Protein AF-0000000075245720 (afdb_homodimer)

Organism: NCBI:txid1955775

Foldseek 3Di:
DVVLVVQPPPPPPDPVLLVVLVVLQVQQCFDLLGGDPVCNSRSSSQEEEDELLDAPSNNVSNQVCQQVVSHQYYHYDLVCLPDDLRAHQEQEAEEQDDPPHGPALVSVCSRQVSHDDVPPGPHGYYHYDYDPVCVVVVVCSPVDDDDDDDFCCDVVNVNVLQVLLLCQLVPVFWAPVSVLVVQCPGVNVVVDDPVVSSVVVVVSVVVCVVLQQWDQDPVRTIHGDLLSNLCVQLVHRPVVSSLLVVQVVLCLVPPQDVDCLLLLLNLQDQDDPPQDDAQLVLVLVLQVPDDPSNVVSLVSSPDDSVVSVVCNVPVDDDPDSSVNSSVSSSSVSSLLVCLLALNGLNRSCVSRVHRSSSSNVRLVSSLSNLVSSLSSCVSSVVPVVSVVSVLCSLSSNQSADPQQSQLSQFPPCGHVLSVLCCVVPCRHLVSLLPDDLLVSLVSVVVSGDPDDDPVCVVVSSVVSSVVSVSRNVRSNVSVVVVVVVVVD/DVVLVPQPPPPPPDPVLLVVLVVLQVQQQFDLLGGDPVCNSRSSSQEDEDELLDAPSNNVSNQVCQQVVSHQYYHYDLVCLPDDLRAHQEQEAEEQDDPPHGPALVSVCSRQVSHDDVPPGPHGYYHYDYDPVCVVVVVCSPVDDDDDDDFCCDVVNVNVLQVVLLCQLVPVFWAPVSVLVVQCPGVNVVVDDPVVSSVVVVVSVVVCVVLQQWDQDPVRTIHGDLLSNLCVQLVHRPVVSSLLVVQVVLCLVPPQDVDCLLLLLNLQDQDDPPQDDAQLVLVLVLQVPDDPSNVVSLVSSPDDSVVSVVCNVPVDDDPDSSVNSSVSSSSVSSLLVCLLALNRLNRSCVSRVHRSSSSNVRLVSSLSNLVSSLSSCVSSVVPVVSVVSVLCSLSSNQSADPQQSQLSQFPPCGHVLSVLCCVVPCRHLVSLLPDDLLVSLVSVVVSGDPDDDPVCVVVSSVVSSVVSVSRNVRSNVSVVVVVVVVVD

Radius of gyration: 37.51 Å; Cα contacts (8 Å, |Δi|>4): 1246; chains: 2; bounding box: 79×122×83 Å

Nearest PDB structures (foldseek):
  5aga-assembly1_A  TM=9.067E-01  e=1.200E-27  Homo sapiens
  5a9f-assembly1_A  TM=8.921E-01  e=1.367E-27  Homo sapiens
  5a9j-assembly3_C  TM=8.849E-01  e=1.253E-27  Homo sapiens
  9bh6-assembly1_A  TM=8.838E-01  e=4.401E-27  Homo sapiens
  9c5q-assembly1_A  TM=7.421E-01  e=3.067E-25  Homo sapiens

Sequence (976 aa):
MLISDAIPDEAMLDKDILERRMDLIAGLQSLPCGLDPVLQKTVITGVAFHHAGLTTEERDLIAEAYDKGILRVLVATCSLAAGINLPARRVILCGARMGRDLVGPAMLRQMRGRAGRKGKDEIGETYLCCQKDDLEAVAELLEAEMPAIASGLSPEKRGIKRALLEAIATRLVSSRETINEYVTCTLLYQNIETGILFSMVDSTLKELVDNGLVDFKQDESYEPTQLGQAVVYSSQSPEDGIFIHDELKRALKSFVMDGEMHIFYMFSPLQNSSPTDIDWSIFRDQMNNLDESGIRALQLVGVRPAFVNSMAQSGYRIRDETLARIYQRAYTAFQLRDLSNEVPISTVARKYNILRGNVQNLTQICHGFAASIVKFCQRMGWDMLAVVLDHMRDRLQAGARADLLEMAQVAFVKSRTARLLWENGFKTLRALAEADPTDLVPVLMMAQPRTTNLRESQRVYTKLLAKAEIIVGSANKIWGKFVQAFLLMLISDAIPDEAMLDKDILERRMDLIAGLQSLPCGLDPVLQKTVITGVAFHHAGLTTEERDLIAEAYDKGILRVLVATCSLAAGINLPARRVILCGARMGRDLVGPAMLRQMRGRAGRKGKDEIGETYLCCQKDDLEAVAELLEAEMPAIASGLSPEKRGIKRALLEAIATRLVSSRETINEYVTCTLLYQNIETGILFSMVDSTLKELVDNGLVDFKQDESYEPTQLGQAVVYSSQSPEDGIFIHDELKRALKSFVMDGEMHIFYMFSPLQNSSPTDIDWSIFRDQMNNLDESGIRALQLVGVRPAFVNSMAQSGYRIRDETLARIYQRAYTAFQLRDLSNEVPISTVARKYNILRGNVQNLTQICHGFAASIVKFCQRMGWDMLAVVLDHMRDRLQAGARADLLEMAQVAFVKSRTARLLWENGFKTLRALAEADPTDLVPVLMMAQPRTTNLRESQRVYTKLLAKAEIIVGSANKIWGKFVQAFLL

pLDDT: mean 85.57, std 11.36, range [37.16, 98.12]

Secondary structure (DSSP, 8-state):
-HHHHHS---TTS-HHHHHHHHHHHHHHHHSTT---HHHHHHGGGTEEEE-TTS-HHHHHHHHHHHHTTS--EEEE-THHHHH----BSEEEEE-SEETTEEPPHHHHHHHHTTBS-TTT-S--EEEEE--GGGHHHHHHHHHPPPPPP--TT-GGGTHHHHHHHHHHHTTS--BHHHHHHHHHTSHHHHHS-HHHHHHHHHHHHHHHHHTTSEEE-TTSBEEE-HHHHHHHHTT--HHHHHHHHHHHHHHHHSB--SSSHHHHHHHS-S--SS-----HHHHHHHHHT--HHHHHHHHHTT--HHHHHHHHHH-PPP--HHHHHHHHHHHHHHHHHHHHTT--HHHHHHHTT--HHHHHHHHHHHHHHHHHHHHHHHHHT-HHHHHHHHHHHHHHHHTS-GGGHHHHTSTT--HHHHHHHHHTT--SHHHHHTS-HHHHHHHHHHTS-S---GGGHHHHHHHHHHHHHHHHHHHHHHHHHHHHHHH-/-HHHHHS---TTS-HHHHHHHHHHHHHHHHSTT---HHHHHHGGGTEEEE-TTS-HHHHHHHHHHHHTTS--EEEE-THHHHH----BSEEEEE-SEETTEEPPHHHHHHHHTTBS-TTT-S--EEEEE--GGGHHHHHHHHHPPPPPP--TT-GGGTHHHHHHHHHHHTTS--BHHHHHHHHHTSHHHHHS-HHHHHHHHHHHHHHHHHTTSEEE-TTSBEEE-HHHHHHHHTT--HHHHHHHHHHHHHHHHSB--SSSHHHHHHHS-S--SS-----HHHHHHHHHT--HHHHHHHHHTT--HHHHHHHHHH-PPP--HHHHHHHHHHHHHHHHHHHHTT--HHHHHHHTT--HHHHHHHHHHHHHHHHHHHHHHHHHT-HHHHHHHHHHHHHHHHTS-GGGHHHHTSTT--HHHHHHHHHTT--SHHHHHTS-HHHHHHHHHHTS-S---GGGHHHHHHHHHHHHHHHHHHHHHHHHHHHHHHH-

Structure (mmCIF, N/CA/C/O backbone):
data_AF-0000000075245720-model_v1
#
loop_
_entity.id
_entity.type
_entity.pdbx_description
1 polymer 'DNA 3-5 helicase'
#
loop_
_atom_site.group_PDB
_atom_site.id
_atom_site.type_symbol
_atom_site.label_atom_id
_atom_site.label_alt_id
_atom_site.label_comp_id
_atom_site.label_asym_id
_atom_site.label_entity_id
_atom_site.label_seq_id
_atom_site.pdbx_PDB_ins_code
_atom_site.Cartn_x
_atom_site.Cartn_y
_atom_site.Cartn_z
_atom_site.occupancy
_atom_site.B_iso_or_equiv
_atom_site.auth_seq_id
_atom_site.auth_comp_id
_atom_site.auth_asym_id
_atom_site.auth_atom_id
_atom_site.pdbx_PDB_model_num
ATOM 1 N N . MET A 1 1 ? -15.031 42.656 22.656 1 85.38 1 MET A N 1
ATOM 2 C CA . MET A 1 1 ? -16.359 43.094 23.094 1 85.38 1 MET A CA 1
ATOM 3 C C . MET A 1 1 ? -16.312 44.5 23.703 1 85.38 1 MET A C 1
ATOM 5 O O . MET A 1 1 ? -17.094 45.344 23.344 1 85.38 1 MET A O 1
ATOM 9 N N . LEU A 1 2 ? -15.375 44.688 24.641 1 85.94 2 LEU A N 1
ATOM 10 C CA . LEU A 1 2 ? -15.25 45.969 25.312 1 85.94 2 LEU A CA 1
ATOM 11 C C . LEU A 1 2 ? -15.023 47.094 24.312 1 85.94 2 LEU A C 1
ATOM 13 O O . LEU A 1 2 ? -15.609 48.188 24.438 1 85.94 2 LEU A O 1
ATOM 17 N N . ILE A 1 3 ? -14.195 46.812 23.359 1 88.75 3 ILE A N 1
ATOM 18 C CA . ILE A 1 3 ? -13.891 47.812 22.344 1 88.75 3 ILE A CA 1
ATOM 19 C C . ILE A 1 3 ? -15.141 48.094 21.516 1 88.75 3 ILE A C 1
ATOM 21 O O . ILE A 1 3 ? -15.438 49.25 21.188 1 88.75 3 ILE A O 1
ATOM 25 N N . SER A 1 4 ? -15.781 47.094 21.172 1 88.62 4 SER A N 1
ATOM 26 C CA . SER A 1 4 ? -17 47.219 20.391 1 88.62 4 SER A CA 1
ATOM 27 C C . SER A 1 4 ? -18.031 48.062 21.125 1 88.62 4 SER A C 1
ATOM 29 O O . SER A 1 4 ? -18.734 48.875 20.5 1 88.62 4 SER A O 1
ATOM 31 N N . ASP A 1 5 ? -18.125 47.906 22.453 1 87.25 5 ASP A N 1
ATOM 32 C CA . ASP A 1 5 ? -19.078 48.656 23.281 1 87.25 5 ASP A CA 1
ATOM 33 C C . ASP A 1 5 ? -18.719 50.125 23.344 1 87.25 5 ASP A C 1
ATOM 35 O O . ASP A 1 5 ? -19.594 50.969 23.594 1 87.25 5 ASP A O 1
ATOM 39 N N . ALA A 1 6 ? -17.438 50.375 23.172 1 85.62 6 ALA A N 1
ATOM 40 C CA . ALA A 1 6 ? -16.938 51.75 23.297 1 85.62 6 ALA A CA 1
ATOM 41 C C . ALA A 1 6 ? -17.078 52.5 21.984 1 85.62 6 ALA A C 1
ATOM 43 O O . ALA A 1 6 ? -16.938 53.719 21.953 1 85.62 6 ALA A O 1
ATOM 44 N N . ILE A 1 7 ? -17.344 51.781 20.938 1 84.25 7 ILE A N 1
ATOM 45 C CA . ILE A 1 7 ? -17.484 52.406 19.641 1 84.25 7 ILE A CA 1
ATOM 46 C C . ILE A 1 7 ? -18.797 53.188 19.578 1 84.25 7 ILE A C 1
ATOM 48 O O . ILE A 1 7 ? -19.844 52.688 19.984 1 84.25 7 ILE A O 1
ATOM 52 N N . PRO A 1 8 ? -18.656 54.531 19.438 1 72.25 8 PRO A N 1
ATOM 53 C CA . PRO A 1 8 ? -19.875 55.312 19.422 1 72.25 8 PRO A CA 1
ATOM 54 C C . PRO A 1 8 ? -20.906 54.812 18.406 1 72.25 8 PRO A C 1
ATOM 56 O O . PRO A 1 8 ? -20.531 54.281 17.375 1 72.25 8 PRO A O 1
ATOM 59 N N . ASP A 1 9 ? -22.125 54.5 18.844 1 62 9 ASP A N 1
ATOM 60 C CA . ASP A 1 9 ? -23.281 54.094 18.062 1 62 9 ASP A CA 1
ATOM 61 C C . ASP A 1 9 ? -23.438 54.969 16.828 1 62 9 ASP A C 1
ATOM 63 O O . ASP A 1 9 ? -23.609 56.188 16.922 1 62 9 ASP A O 1
ATOM 67 N N . GLU A 1 10 ? -22.625 55.031 15.977 1 53.91 10 GLU A N 1
ATOM 68 C CA . GLU A 1 10 ? -22.641 56.062 14.953 1 53.91 10 GLU A CA 1
ATOM 69 C C . GLU A 1 10 ? -23.969 56.094 14.195 1 53.91 10 GLU A C 1
ATOM 71 O O . GLU A 1 10 ? -24.297 55.125 13.5 1 53.91 10 GLU A O 1
ATOM 76 N N . ALA A 1 11 ? -25.078 56.469 14.703 1 52.69 11 ALA A N 1
ATOM 77 C CA . ALA A 1 11 ? -26.078 57.094 13.836 1 52.69 11 ALA A CA 1
ATOM 78 C C . ALA A 1 11 ? -25.469 57.5 12.5 1 52.69 11 ALA A C 1
ATOM 80 O O . ALA A 1 11 ? -26.188 57.688 11.508 1 52.69 11 ALA A O 1
ATOM 81 N N . MET A 1 12 ? -24.25 57.844 12.453 1 52.94 12 MET A N 1
ATOM 82 C CA . MET A 1 12 ? -23.578 58.406 11.289 1 52.94 12 MET A CA 1
ATOM 83 C C . MET A 1 12 ? -23.094 57.312 10.352 1 52.94 12 MET A C 1
ATOM 85 O O . MET A 1 12 ? -22.359 57.594 9.398 1 52.94 12 MET A O 1
ATOM 89 N N . LEU A 1 13 ? -23.344 56.125 10.766 1 65.56 13 LEU A N 1
ATOM 90 C CA . LEU A 1 13 ? -22.828 55.125 9.836 1 65.56 13 LEU A CA 1
ATOM 91 C C . LEU A 1 13 ? -23.641 55.125 8.539 1 65.56 13 LEU A C 1
ATOM 93 O O . LEU A 1 13 ? -24.875 55.188 8.57 1 65.56 13 LEU A O 1
ATOM 97 N N . ASP A 1 14 ? -22.984 55.438 7.59 1 74.25 14 ASP A N 1
ATOM 98 C CA . ASP A 1 14 ? -23.547 55.375 6.242 1 74.25 14 ASP A CA 1
ATOM 99 C C . ASP A 1 14 ? -24.25 54.031 6.012 1 74.25 14 ASP A C 1
ATOM 101 O O . ASP A 1 14 ? -23.75 53 6.438 1 74.25 14 ASP A O 1
ATOM 105 N N . LYS A 1 15 ? -25.516 54.125 5.754 1 79.38 15 LYS A N 1
ATOM 106 C CA . LYS A 1 15 ? -26.328 52.969 5.434 1 79.38 15 LYS A CA 1
ATOM 107 C C . LYS A 1 15 ? -25.547 51.969 4.594 1 79.38 15 LYS A C 1
ATOM 109 O O . LYS A 1 15 ? -25.688 50.75 4.781 1 79.38 15 LYS A O 1
ATOM 114 N N . ASP A 1 16 ? -24.703 52.469 3.918 1 86 16 ASP A N 1
ATOM 115 C CA . ASP A 1 16 ? -23.922 51.625 3.025 1 86 16 ASP A CA 1
ATOM 116 C C . ASP A 1 16 ? -22.922 50.781 3.811 1 86 16 ASP A C 1
ATOM 118 O O . ASP A 1 16 ? -22.75 49.594 3.521 1 86 16 ASP A O 1
ATOM 122 N N . ILE A 1 17 ? -22.406 51.281 4.816 1 88.62 17 ILE A N 1
ATOM 123 C CA . ILE A 1 17 ? -21.391 50.594 5.602 1 88.62 17 ILE A CA 1
ATOM 124 C C . ILE A 1 17 ? -22.062 49.469 6.43 1 88.62 17 ILE A C 1
ATOM 126 O O . ILE A 1 17 ? -21.5 48.406 6.586 1 88.62 17 ILE A O 1
ATOM 130 N N . LEU A 1 18 ? -23.172 49.75 6.949 1 87 18 LEU A N 1
ATOM 131 C CA . LEU A 1 18 ? -23.922 48.75 7.73 1 87 18 LEU A CA 1
ATOM 132 C C . LEU A 1 18 ? -24.281 47.562 6.871 1 87 18 LEU A C 1
ATOM 134 O O . LEU A 1 18 ? -24.219 46.406 7.336 1 87 18 LEU A O 1
ATOM 138 N N . GLU A 1 19 ? -24.656 47.906 5.727 1 84.81 19 GLU A N 1
ATOM 139 C CA . GLU A 1 19 ? -24.984 46.812 4.801 1 84.81 19 GLU A CA 1
ATOM 140 C C . GLU A 1 19 ? -23.766 45.938 4.5 1 84.81 19 GLU A C 1
ATOM 142 O O . GLU A 1 19 ? -23.875 44.719 4.43 1 84.81 19 GLU A O 1
ATOM 147 N N . ARG A 1 20 ? -22.719 46.562 4.312 1 90 20 ARG A N 1
ATOM 148 C CA . ARG A 1 20 ? -21.5 45.812 4.023 1 90 20 ARG A CA 1
ATOM 149 C C . ARG A 1 20 ? -21.062 44.969 5.219 1 90 20 ARG A C 1
ATOM 151 O O . ARG A 1 20 ? -20.516 43.875 5.055 1 90 20 ARG A O 1
ATOM 158 N N . ARG A 1 21 ? -21.25 45.5 6.387 1 91.25 21 ARG A N 1
ATOM 159 C CA . ARG A 1 21 ? -20.922 44.75 7.598 1 91.25 21 ARG A CA 1
ATOM 160 C C . ARG A 1 21 ? -21.859 43.562 7.762 1 91.25 21 ARG A C 1
ATOM 162 O O . ARG A 1 21 ? -21.438 42.469 8.203 1 91.25 21 ARG A O 1
ATOM 169 N N . MET A 1 22 ? -23.031 43.75 7.398 1 86.44 22 MET A N 1
ATOM 170 C CA . MET A 1 22 ? -23.984 42.625 7.426 1 86.44 22 MET A CA 1
ATOM 171 C C . MET A 1 22 ? -23.594 41.562 6.402 1 86.44 22 MET A C 1
ATOM 173 O O . MET A 1 22 ? -23.719 40.375 6.672 1 86.44 22 MET A O 1
ATOM 177 N N . ASP A 1 23 ? -23.109 42.062 5.344 1 84.56 23 ASP A N 1
ATOM 178 C CA . ASP A 1 23 ? -22.609 41.125 4.332 1 84.56 23 ASP A CA 1
ATOM 179 C C . ASP A 1 23 ? -21.422 40.344 4.852 1 84.56 23 ASP A C 1
ATOM 181 O O . ASP A 1 23 ? -21.281 39.156 4.547 1 84.56 23 ASP A O 1
ATOM 185 N N . LEU A 1 24 ? -20.562 40.969 5.496 1 89.75 24 LEU A N 1
ATOM 186 C CA . LEU A 1 24 ? -19.422 40.312 6.086 1 89.75 24 LEU A CA 1
ATOM 187 C C . LEU A 1 24 ? -19.859 39.25 7.078 1 89.75 24 LEU A C 1
ATOM 189 O O . LEU A 1 24 ? -19.312 38.125 7.082 1 89.75 24 LEU A O 1
ATOM 193 N N . ILE A 1 25 ? -20.828 39.562 7.871 1 87.56 25 ILE A N 1
ATOM 194 C CA . ILE A 1 25 ? -21.375 38.625 8.836 1 87.56 25 ILE A CA 1
ATOM 195 C C . ILE A 1 25 ? -21.969 37.406 8.102 1 87.56 25 ILE A C 1
ATOM 197 O O . ILE A 1 25 ? -21.734 36.281 8.492 1 87.56 25 ILE A O 1
ATOM 201 N N . ALA A 1 26 ? -22.578 37.75 7.098 1 75.5 26 ALA A N 1
ATOM 202 C CA . ALA A 1 26 ? -23.156 36.656 6.281 1 75.5 26 ALA A CA 1
ATOM 203 C C . ALA A 1 26 ? -22.062 35.812 5.66 1 75.5 26 ALA A C 1
ATOM 205 O O . ALA A 1 26 ? -22.203 34.594 5.582 1 75.5 26 ALA A O 1
ATOM 206 N N . GLY A 1 27 ? -21.109 36.406 5.207 1 78.62 27 GLY A N 1
ATOM 207 C CA . GLY A 1 27 ? -19.984 35.688 4.648 1 78.62 27 GLY A CA 1
ATOM 208 C C . GLY A 1 27 ? -19.297 34.781 5.648 1 78.62 27 GLY A C 1
ATOM 209 O O . GLY A 1 27 ? -19 33.625 5.336 1 78.62 27 GLY A O 1
ATOM 210 N N . LEU A 1 28 ? -19.094 35.25 6.797 1 82.69 28 LEU A N 1
ATOM 211 C CA . LEU A 1 28 ? -18.469 34.469 7.863 1 82.69 28 LEU A CA 1
ATOM 212 C C . LEU A 1 28 ? -19.375 33.312 8.281 1 82.69 28 LEU A C 1
ATOM 214 O O . LEU A 1 28 ? -18.891 32.25 8.586 1 82.69 28 LEU A O 1
ATOM 218 N N . GLN A 1 29 ? -20.578 33.594 8.289 1 75 29 GLN A N 1
ATOM 219 C CA . GLN A 1 29 ? -21.562 32.562 8.656 1 75 29 GLN A CA 1
ATOM 220 C C . GLN A 1 29 ? -21.594 31.438 7.637 1 75 29 GLN A C 1
ATOM 222 O O . GLN A 1 29 ? -21.844 30.297 7.988 1 75 29 GLN A O 1
ATOM 227 N N . SER A 1 30 ? -21.297 31.781 6.48 1 66.44 30 SER A N 1
ATOM 228 C CA . SER A 1 30 ? -21.375 30.812 5.383 1 66.44 30 SER A CA 1
ATOM 229 C C . SER A 1 30 ? -20.172 29.891 5.363 1 66.44 30 SER A C 1
ATOM 231 O O . SER A 1 30 ? -20.172 28.859 4.676 1 66.44 30 SER A O 1
ATOM 233 N N . LEU A 1 31 ? -19.25 30.234 6.086 1 69.62 31 LEU A N 1
ATOM 234 C CA . LEU A 1 31 ? -18.062 29.391 6.133 1 69.62 31 LEU A CA 1
ATOM 235 C C . LEU A 1 31 ? -18.375 28.062 6.828 1 69.62 31 LEU A C 1
ATOM 237 O O . LEU A 1 31 ? -19.297 27.984 7.648 1 69.62 31 LEU A O 1
ATOM 241 N N . PRO A 1 32 ? -17.641 27.016 6.496 1 62.44 32 PRO A N 1
ATOM 242 C CA . PRO A 1 32 ? -17.891 25.703 7.094 1 62.44 32 PRO A CA 1
ATOM 243 C C . PRO A 1 32 ? -17.797 25.719 8.617 1 62.44 32 PRO A C 1
ATOM 245 O O . PRO A 1 32 ? -18.453 24.922 9.289 1 62.44 32 PRO A O 1
ATOM 248 N N . CYS A 1 33 ? -17.031 26.609 9.188 1 66.75 33 CYS A N 1
ATOM 249 C CA . CYS A 1 33 ? -16.812 26.656 10.625 1 66.75 33 CYS A CA 1
ATOM 250 C C . CYS A 1 33 ? -17.922 27.453 11.312 1 66.75 33 CYS A C 1
ATOM 252 O O . CYS A 1 33 ? -18.047 27.406 12.539 1 66.75 33 CYS A O 1
ATOM 254 N N . GLY A 1 34 ? -18.719 28.062 10.539 1 69.69 34 GLY A N 1
ATOM 255 C CA . GLY A 1 34 ? -19.781 28.875 11.109 1 69.69 34 GLY A CA 1
ATOM 256 C C . GLY A 1 34 ? -19.297 30.234 11.617 1 69.69 34 GLY A C 1
ATOM 257 O O . GLY A 1 34 ? -18.141 30.609 11.375 1 69.69 34 GLY A O 1
ATOM 258 N N . LEU A 1 35 ? -20.25 30.891 12.273 1 80.06 35 LEU A N 1
ATOM 259 C CA . LEU A 1 35 ? -19.969 32.25 12.719 1 80.06 35 LEU A CA 1
ATOM 260 C C . LEU A 1 35 ? -19.641 32.281 14.203 1 80.06 35 LEU A C 1
ATOM 262 O O . LEU A 1 35 ? -20.391 31.75 15.023 1 80.06 35 LEU A O 1
ATOM 266 N N . ASP A 1 36 ? -18.5 32.844 14.523 1 82.25 36 ASP A N 1
ATOM 267 C CA . ASP A 1 36 ? -18.109 33.062 15.914 1 82.25 36 ASP A CA 1
ATOM 268 C C . ASP A 1 36 ? -19.078 34 16.625 1 82.25 36 ASP A C 1
ATOM 270 O O . ASP A 1 36 ? -19.391 35.062 16.094 1 82.25 36 ASP A O 1
ATOM 274 N N . PRO A 1 37 ? -19.5 33.625 17.766 1 84.88 37 PRO A N 1
ATOM 275 C CA . PRO A 1 37 ? -20.484 34.438 18.469 1 84.88 37 PRO A CA 1
ATOM 276 C C . PRO A 1 37 ? -19.953 35.844 18.766 1 84.88 37 PRO A C 1
ATOM 278 O O . PRO A 1 37 ? -20.703 36.812 18.75 1 84.88 37 PRO A O 1
ATOM 281 N N . VAL A 1 38 ? -18.75 35.938 19.031 1 90.25 38 VAL A N 1
ATOM 282 C CA . VAL A 1 38 ? -18.156 37.25 19.359 1 90.25 38 VAL A CA 1
ATOM 283 C C . VAL A 1 38 ? -18.078 38.094 18.094 1 90.25 38 VAL A C 1
ATOM 285 O O . VAL A 1 38 ? -18.391 39.281 18.125 1 90.25 38 VAL A O 1
ATOM 288 N N . LEU A 1 39 ? -17.719 37.531 17.047 1 91.31 39 LEU A N 1
ATOM 289 C CA . LEU A 1 39 ? -17.656 38.25 15.781 1 91.31 39 LEU A CA 1
ATOM 290 C C . LEU A 1 39 ? -19.047 38.75 15.359 1 91.31 39 LEU A C 1
ATOM 292 O O . LEU A 1 39 ? -19.188 39.812 14.789 1 91.31 39 LEU A O 1
ATOM 296 N N . GLN A 1 40 ? -19.969 37.906 15.648 1 88.38 40 GLN A N 1
ATOM 297 C CA . GLN A 1 40 ? -21.344 38.281 15.32 1 88.38 40 GLN A CA 1
ATOM 298 C C . GLN A 1 40 ? -21.75 39.594 15.992 1 88.38 40 GLN A C 1
ATOM 300 O O . GLN A 1 40 ? -22.438 40.406 15.398 1 88.38 40 GLN A O 1
ATOM 305 N N . LYS A 1 41 ? -21.281 39.719 17.141 1 90.19 41 LYS A N 1
ATOM 306 C CA . LYS A 1 41 ? -21.656 40.875 17.938 1 90.19 41 LYS A CA 1
ATOM 307 C C . LYS A 1 41 ? -20.766 42.062 17.641 1 90.19 41 LYS A C 1
ATOM 309 O O . LYS A 1 41 ? -21.203 43.219 17.734 1 90.19 41 LYS A O 1
ATOM 314 N N . THR A 1 42 ? -19.609 41.812 17.25 1 93.69 42 THR A N 1
ATOM 315 C CA . THR A 1 42 ? -18.641 42.906 17.203 1 93.69 42 THR A CA 1
ATOM 316 C C . THR A 1 42 ? -18.516 43.438 15.781 1 93.69 42 THR A C 1
ATOM 318 O O . THR A 1 42 ? -18.219 44.625 15.586 1 93.69 42 THR A O 1
ATOM 321 N N . VAL A 1 43 ? -18.75 42.75 14.82 1 93.5 43 VAL A N 1
ATOM 322 C CA . VAL A 1 43 ? -18.562 43.156 13.43 1 93.5 43 VAL A CA 1
ATOM 323 C C . VAL A 1 43 ? -19.531 44.281 13.078 1 93.5 43 VAL A C 1
ATOM 325 O O . VAL A 1 43 ? -19.203 45.188 12.328 1 93.5 43 VAL A O 1
ATOM 328 N N . ILE A 1 44 ? -20.672 44.156 13.609 1 89.38 44 ILE A N 1
ATOM 329 C CA . ILE A 1 44 ? -21.703 45.125 13.297 1 89.38 44 ILE A CA 1
ATOM 330 C C . ILE A 1 44 ? -21.25 46.5 13.727 1 89.38 44 ILE A C 1
ATOM 332 O O . ILE A 1 44 ? -21.641 47.5 13.117 1 89.38 44 ILE A O 1
ATOM 336 N N . THR A 1 45 ? -20.438 46.594 14.688 1 91.44 45 THR A N 1
ATOM 337 C CA . THR A 1 45 ? -19.938 47.875 15.18 1 91.44 45 THR A CA 1
ATOM 338 C C . THR A 1 45 ? -18.609 48.25 14.516 1 91.44 45 THR A C 1
ATOM 340 O O . THR A 1 45 ? -18 49.25 14.844 1 91.44 45 THR A O 1
ATOM 343 N N . GLY A 1 46 ? -18.141 47.344 13.656 1 92.62 46 GLY A N 1
ATOM 344 C CA . GLY A 1 46 ? -16.922 47.594 12.906 1 92.62 46 GLY A CA 1
ATOM 345 C C . GLY A 1 46 ? -15.672 47.094 13.586 1 92.62 46 GLY A C 1
ATOM 346 O O . GLY A 1 46 ? -14.562 47.531 13.281 1 92.62 46 GLY A O 1
ATOM 347 N N . VAL A 1 47 ? -15.852 46.25 14.523 1 94.69 47 VAL A N 1
ATOM 348 C CA . VAL A 1 47 ? -14.727 45.688 15.273 1 94.69 47 VAL A CA 1
ATOM 349 C C . VAL A 1 47 ? -14.625 44.188 15.016 1 94.69 47 VAL A C 1
ATOM 351 O O . VAL A 1 47 ? -15.641 43.469 14.984 1 94.69 47 VAL A O 1
ATOM 354 N N . ALA A 1 48 ? -13.438 43.719 14.758 1 94.44 48 ALA A N 1
ATOM 355 C CA . ALA A 1 48 ? -13.188 42.281 14.594 1 94.44 48 ALA A CA 1
ATOM 356 C C . ALA A 1 48 ? -11.828 41.906 15.156 1 94.44 48 ALA A C 1
ATOM 358 O O . ALA A 1 48 ? -11.094 42.75 15.664 1 94.44 48 ALA A O 1
ATOM 359 N N . PHE A 1 49 ? -11.602 40.656 15.266 1 92.31 49 PHE A N 1
ATOM 360 C CA . PHE A 1 49 ? -10.297 40.188 15.727 1 92.31 49 PHE A CA 1
ATOM 361 C C . PHE A 1 49 ? -9.664 39.25 14.711 1 92.31 49 PHE A C 1
ATOM 363 O O . PHE A 1 49 ? -10.344 38.719 13.836 1 92.31 49 PHE A O 1
ATOM 370 N N . HIS A 1 50 ? -8.336 39.188 14.773 1 88.75 50 HIS A N 1
ATOM 371 C CA . HIS A 1 50 ? -7.527 38.406 13.844 1 88.75 50 HIS A CA 1
ATOM 372 C C . HIS A 1 50 ? -6.395 37.688 14.562 1 88.75 50 HIS A C 1
ATOM 374 O O . HIS A 1 50 ? -5.516 38.312 15.141 1 88.75 50 HIS A O 1
ATOM 380 N N . HIS A 1 51 ? -6.461 36.438 14.578 1 84.75 51 HIS A N 1
ATOM 381 C CA . HIS A 1 51 ? -5.391 35.625 15.164 1 84.75 51 HIS A CA 1
ATOM 382 C C . HIS A 1 51 ? -5.336 34.219 14.531 1 84.75 51 HIS A C 1
ATOM 384 O O . HIS A 1 51 ? -6.207 33.875 13.734 1 84.75 51 HIS A O 1
ATOM 390 N N . ALA A 1 52 ? -4.348 33.438 14.93 1 78.19 52 ALA A N 1
ATOM 391 C CA . ALA A 1 52 ? -4.062 32.156 14.312 1 78.19 52 ALA A CA 1
ATOM 392 C C . ALA A 1 52 ? -5.16 31.125 14.633 1 78.19 52 ALA A C 1
ATOM 394 O O . ALA A 1 52 ? -5.277 30.109 13.961 1 78.19 52 ALA A O 1
ATOM 395 N N . GLY A 1 53 ? -5.949 31.484 15.578 1 81.38 53 GLY A N 1
ATOM 396 C CA . GLY A 1 53 ? -7.035 30.594 15.961 1 81.38 53 GLY A CA 1
ATOM 397 C C . GLY A 1 53 ? -8.195 30.609 14.984 1 81.38 53 GLY A C 1
ATOM 398 O O . GLY A 1 53 ? -9.055 29.734 15.016 1 81.38 53 GLY A O 1
ATOM 399 N N . LEU A 1 54 ? -8.203 31.578 14.125 1 83.94 54 LEU A N 1
ATOM 400 C CA . LEU A 1 54 ? -9.195 31.672 13.062 1 83.94 54 LEU A CA 1
ATOM 401 C C . LEU A 1 54 ? -8.789 30.844 11.852 1 83.94 54 LEU A C 1
ATOM 403 O O . LEU A 1 54 ? -7.598 30.594 11.641 1 83.94 54 LEU A O 1
ATOM 407 N N . THR A 1 55 ? -9.766 30.375 11.117 1 82.5 55 THR A N 1
ATOM 408 C CA . THR A 1 55 ? -9.461 29.703 9.867 1 82.5 55 THR A CA 1
ATOM 409 C C . THR A 1 55 ? -8.914 30.672 8.828 1 82.5 55 THR A C 1
ATOM 411 O O . THR A 1 55 ? -9.055 31.891 8.984 1 82.5 55 THR A O 1
ATOM 414 N N . THR A 1 56 ? -8.297 30.125 7.852 1 82.38 56 THR A N 1
ATOM 415 C CA . THR A 1 56 ? -7.734 30.953 6.789 1 82.38 56 THR A CA 1
ATOM 416 C C . THR A 1 56 ? -8.828 31.781 6.117 1 82.38 56 THR A C 1
ATOM 418 O O . THR A 1 56 ? -8.633 32.969 5.828 1 82.38 56 THR A O 1
ATOM 421 N N . GLU A 1 57 ? -9.93 31.141 5.867 1 79.94 57 GLU A N 1
ATOM 422 C CA . GLU A 1 57 ? -11.047 31.812 5.215 1 79.94 57 GLU A CA 1
ATOM 423 C C . GLU A 1 57 ? -11.57 32.969 6.078 1 79.94 57 GLU A C 1
ATOM 425 O O . GLU A 1 57 ? -11.859 34.031 5.57 1 79.94 57 GLU A O 1
ATOM 430 N N . GLU A 1 58 ? -11.664 32.688 7.301 1 84.88 58 GLU A N 1
ATOM 431 C CA . GLU A 1 58 ? -12.078 33.719 8.227 1 84.88 58 GLU A CA 1
ATOM 432 C C . GLU A 1 58 ? -11.102 34.906 8.203 1 84.88 58 GLU A C 1
ATOM 434 O O . GLU A 1 58 ? -11.516 36.062 8.117 1 84.88 58 GLU A O 1
ATOM 439 N N . ARG A 1 59 ? -9.898 34.562 8.305 1 87.31 59 ARG A N 1
ATOM 440 C CA . ARG A 1 59 ? -8.859 35.594 8.32 1 87.31 59 ARG A CA 1
ATOM 441 C C . ARG A 1 59 ? -8.891 36.406 7.047 1 87.31 59 ARG A C 1
ATOM 443 O O . ARG A 1 59 ? -8.758 37.625 7.098 1 87.31 59 ARG A O 1
ATOM 450 N N . ASP A 1 60 ? -9.102 35.812 6.008 1 86.75 60 ASP A N 1
ATOM 451 C CA . ASP A 1 60 ? -9.133 36.469 4.719 1 86.75 60 ASP A CA 1
ATOM 452 C C . ASP A 1 60 ? -10.32 37.438 4.637 1 86.75 60 ASP A C 1
ATOM 454 O O . ASP A 1 60 ? -10.172 38.594 4.176 1 86.75 60 ASP A O 1
ATOM 458 N N . LEU A 1 61 ? -11.422 36.969 5.02 1 88 61 LEU A N 1
ATOM 459 C CA . LEU A 1 61 ? -12.625 37.781 5 1 88 61 LEU A CA 1
ATOM 460 C C . LEU A 1 61 ? -12.445 39.031 5.887 1 88 61 LEU A C 1
ATOM 462 O O . LEU A 1 61 ? -12.805 40.125 5.492 1 88 61 LEU A O 1
ATOM 466 N N . ILE A 1 62 ? -11.922 38.812 6.969 1 91.31 62 ILE A N 1
ATOM 467 C CA . ILE A 1 62 ? -11.734 39.875 7.941 1 91.31 62 ILE A CA 1
ATOM 468 C C . ILE A 1 62 ? -10.695 40.875 7.43 1 91.31 62 ILE A C 1
ATOM 470 O O . ILE A 1 62 ? -10.891 42.094 7.512 1 91.31 62 ILE A O 1
ATOM 474 N N . ALA A 1 63 ? -9.617 40.375 6.898 1 89.06 63 ALA A N 1
ATOM 475 C CA . ALA A 1 63 ? -8.555 41.219 6.363 1 89.06 63 ALA A CA 1
ATOM 476 C C . ALA A 1 63 ? -9.07 42.062 5.203 1 89.06 63 ALA A C 1
ATOM 478 O O . ALA A 1 63 ? -8.758 43.25 5.117 1 89.06 63 ALA A O 1
ATOM 479 N N . GLU A 1 64 ? -9.797 41.5 4.402 1 88.81 64 GLU A N 1
ATOM 480 C CA . GLU A 1 64 ? -10.359 42.219 3.264 1 88.81 64 GLU A CA 1
ATOM 481 C C . GLU A 1 64 ? -11.312 43.312 3.721 1 88.81 64 GLU A C 1
ATOM 483 O O . GLU A 1 64 ? -11.297 44.438 3.18 1 88.81 64 GLU A O 1
ATOM 488 N N . ALA A 1 65 ? -12.133 42.969 4.613 1 92 65 ALA A N 1
ATOM 489 C CA . ALA A 1 65 ? -13.094 43.938 5.137 1 92 65 ALA A CA 1
ATOM 490 C C . ALA A 1 65 ? -12.383 45.125 5.793 1 92 65 ALA A C 1
ATOM 492 O O . ALA A 1 65 ? -12.836 46.25 5.684 1 92 65 ALA A O 1
ATOM 493 N N . TYR A 1 66 ? -11.367 44.875 6.395 1 90.75 66 TYR A N 1
ATOM 494 C CA . TYR A 1 66 ? -10.586 45.938 7.02 1 90.75 66 TYR A CA 1
ATOM 495 C C . TYR A 1 66 ? -9.93 46.812 5.965 1 90.75 66 TYR A C 1
ATOM 497 O O . TYR A 1 66 ? -9.969 48.031 6.066 1 90.75 66 TYR A O 1
ATOM 505 N N . ASP A 1 67 ? -9.383 46.188 5.066 1 86.31 67 ASP A N 1
ATOM 506 C CA . ASP A 1 67 ? -8.695 46.875 3.994 1 86.31 67 ASP A CA 1
ATOM 507 C C . ASP A 1 67 ? -9.664 47.781 3.225 1 86.31 67 ASP A C 1
ATOM 509 O O . ASP A 1 67 ? -9.273 48.844 2.75 1 86.31 67 ASP A O 1
ATOM 513 N N . LYS A 1 68 ? -10.875 47.344 3.141 1 88 68 LYS A N 1
ATOM 514 C CA . LYS A 1 68 ? -11.883 48.062 2.395 1 88 68 LYS A CA 1
ATOM 515 C C . LYS A 1 68 ? -12.547 49.125 3.273 1 88 68 LYS A C 1
ATOM 517 O O . LYS A 1 68 ? -13.43 49.875 2.816 1 88 68 LYS A O 1
ATOM 522 N N . GLY A 1 69 ? -12.234 49.125 4.52 1 87.19 69 GLY A N 1
ATOM 523 C CA . GLY A 1 69 ? -12.758 50.125 5.418 1 87.19 69 GLY A CA 1
ATOM 524 C C . GLY A 1 69 ? -14.086 49.75 6.043 1 87.19 69 GLY A C 1
ATOM 525 O O . GLY A 1 69 ? -14.734 50.562 6.703 1 87.19 69 GLY A O 1
ATOM 526 N N . ILE A 1 70 ? -14.43 48.531 5.809 1 90.75 70 ILE A N 1
ATOM 527 C CA . ILE A 1 70 ? -15.664 48.031 6.402 1 90.75 70 ILE A CA 1
ATOM 528 C C . ILE A 1 70 ? -15.492 47.906 7.914 1 90.75 70 ILE A C 1
ATOM 530 O O . ILE A 1 70 ? -16.391 48.25 8.68 1 90.75 70 ILE A O 1
ATOM 534 N N . LEU A 1 71 ? -14.359 47.406 8.227 1 93 71 LEU A N 1
ATOM 535 C CA . LEU A 1 71 ? -13.969 47.344 9.633 1 93 71 LEU A CA 1
ATOM 536 C C . LEU A 1 71 ? -13.062 48.531 10 1 93 71 LEU A C 1
ATOM 538 O O . LEU A 1 71 ? -12.219 48.938 9.195 1 93 71 LEU A O 1
ATOM 542 N N . ARG A 1 72 ? -13.273 48.906 11.227 1 89.44 72 ARG A N 1
ATOM 543 C CA . ARG A 1 72 ? -12.516 50.094 11.641 1 89.44 72 ARG A CA 1
ATOM 544 C C . ARG A 1 72 ? -11.438 49.719 12.648 1 89.44 72 ARG A C 1
ATOM 546 O O . ARG A 1 72 ? -10.422 50.406 12.773 1 89.44 72 ARG A O 1
ATOM 553 N N . VAL A 1 73 ? -11.727 48.719 13.422 1 92.88 73 VAL A N 1
ATOM 554 C CA . VAL A 1 73 ? -10.789 48.312 14.461 1 92.88 73 VAL A CA 1
ATOM 555 C C . VAL A 1 73 ? -10.516 46.812 14.352 1 92.88 73 VAL A C 1
ATOM 557 O O . VAL A 1 73 ? -11.445 46 14.219 1 92.88 73 VAL A O 1
ATOM 560 N N . LEU A 1 74 ? -9.32 46.469 14.391 1 92.19 74 LEU A N 1
ATOM 561 C CA . LEU A 1 74 ? -8.898 45.062 14.383 1 92.19 74 LEU A CA 1
ATOM 562 C C . LEU A 1 74 ? -8.023 44.75 15.594 1 92.19 74 LEU A C 1
ATOM 564 O O . LEU A 1 74 ? -7.004 45.438 15.812 1 92.19 74 LEU A O 1
ATOM 568 N N . VAL A 1 75 ? -8.492 43.844 16.406 1 91.56 75 VAL A N 1
ATOM 569 C CA . VAL A 1 75 ? -7.703 43.344 17.547 1 91.56 75 VAL A CA 1
ATOM 570 C C . VAL A 1 75 ? -6.926 42.094 17.141 1 91.56 75 VAL A C 1
ATOM 572 O O . VAL A 1 75 ? -7.52 41.094 16.719 1 91.56 75 VAL A O 1
ATOM 575 N N . ALA A 1 76 ? -5.59 42.094 17.203 1 88.81 76 ALA A N 1
ATOM 576 C CA . ALA A 1 76 ? -4.816 41 16.672 1 88.81 76 ALA A CA 1
ATOM 577 C C . ALA A 1 76 ? -3.66 40.625 17.594 1 88.81 76 ALA A C 1
ATOM 579 O O . ALA A 1 76 ? -3.314 41.406 18.484 1 88.81 76 ALA A O 1
ATOM 580 N N . THR A 1 77 ? -3.242 39.469 17.469 1 82.75 77 THR A N 1
ATOM 581 C CA . THR A 1 77 ? -2.002 39.062 18.125 1 82.75 77 THR A CA 1
ATOM 582 C C . THR A 1 77 ? -0.792 39.5 17.312 1 82.75 77 THR A C 1
ATOM 584 O O . THR A 1 77 ? -0.939 40.031 16.219 1 82.75 77 THR A O 1
ATOM 587 N N . CYS A 1 78 ? 0.359 39.312 17.906 1 74.19 78 CYS A N 1
ATOM 588 C CA . CYS A 1 78 ? 1.599 39.781 17.281 1 74.19 78 CYS A CA 1
ATOM 589 C C . CYS A 1 78 ? 1.83 39.062 15.953 1 74.19 78 CYS A C 1
ATOM 591 O O . CYS A 1 78 ? 2.564 39.594 15.102 1 74.19 78 CYS A O 1
ATOM 593 N N . SER A 1 79 ? 1.101 38.062 15.797 1 67.81 79 SER A N 1
ATOM 594 C CA . SER A 1 79 ? 1.312 37.312 14.562 1 67.81 79 SER A CA 1
ATOM 595 C C . SER A 1 79 ? 0.899 38.125 13.344 1 67.81 79 SER A C 1
ATOM 597 O O . SER A 1 79 ? 1.406 37.906 12.242 1 67.81 79 SER A O 1
ATOM 599 N N . LEU A 1 80 ? 0.043 39.062 13.492 1 67.75 80 LEU A N 1
ATOM 600 C CA . LEU A 1 80 ? -0.404 39.906 12.391 1 67.75 80 LEU A CA 1
ATOM 601 C C . LEU A 1 80 ? 0.704 40.844 11.953 1 67.75 80 LEU A C 1
ATOM 603 O O . LEU A 1 80 ? 0.708 41.344 10.812 1 67.75 80 LEU A O 1
ATOM 607 N N . ALA A 1 81 ? 1.538 41.094 12.883 1 64.5 81 ALA A N 1
ATOM 608 C CA . ALA A 1 81 ? 2.607 42.031 12.578 1 64.5 81 ALA A CA 1
ATOM 609 C C . ALA A 1 81 ? 3.514 41.5 11.469 1 64.5 81 ALA A C 1
ATOM 611 O O . ALA A 1 81 ? 4.051 42.281 10.672 1 64.5 81 ALA A O 1
ATOM 612 N N . ALA A 1 82 ? 3.789 40.219 11.406 1 60.12 82 ALA A N 1
ATOM 613 C CA . ALA A 1 82 ? 4.801 39.656 10.516 1 60.12 82 ALA A CA 1
ATOM 614 C C . ALA A 1 82 ? 4.172 39.156 9.219 1 60.12 82 ALA A C 1
ATOM 616 O O . ALA A 1 82 ? 4.871 38.938 8.227 1 60.12 82 ALA A O 1
ATOM 617 N N . GLY A 1 83 ? 2.939 39.438 8.969 1 59.12 83 GLY A N 1
ATOM 618 C CA . GLY A 1 83 ? 2.527 38.625 7.828 1 59.12 83 GLY A CA 1
ATOM 619 C C . GLY A 1 83 ? 1.49 39.312 6.957 1 59.12 83 GLY A C 1
ATOM 620 O O . GLY A 1 83 ? 1.385 39.031 5.766 1 59.12 83 GLY A O 1
ATOM 621 N N . ILE A 1 84 ? 0.76 40.094 7.402 1 62.16 84 ILE A N 1
ATOM 622 C CA . ILE A 1 84 ? -0.344 40.562 6.574 1 62.16 84 ILE A CA 1
ATOM 623 C C . ILE A 1 84 ? -0.266 42.094 6.445 1 62.16 84 ILE A C 1
ATOM 625 O O . ILE A 1 84 ? 0.11 42.781 7.395 1 62.16 84 ILE A O 1
ATOM 629 N N . ASN A 1 85 ? -0.362 42.531 5.23 1 70.5 85 ASN A N 1
ATOM 630 C CA . ASN A 1 85 ? -0.339 43.969 4.961 1 70.5 85 ASN A CA 1
ATOM 631 C C . ASN A 1 85 ? -1.672 44.625 5.309 1 70.5 85 ASN A C 1
ATOM 633 O O . ASN A 1 85 ? -2.541 44.75 4.449 1 70.5 85 ASN A O 1
ATOM 637 N N . LEU A 1 86 ? -1.831 44.875 6.543 1 77.88 86 LEU A N 1
ATOM 638 C CA . LEU A 1 86 ? -3.031 45.594 7 1 77.88 86 LEU A CA 1
ATOM 639 C C . LEU A 1 86 ? -2.674 46.906 7.672 1 77.88 86 LEU A C 1
ATOM 641 O O . LEU A 1 86 ? -2.621 46.969 8.898 1 77.88 86 LEU A O 1
ATOM 645 N N . PRO A 1 87 ? -2.404 47.844 6.816 1 78.94 87 PRO A N 1
ATOM 646 C CA . PRO A 1 87 ? -2.037 49.156 7.391 1 78.94 87 PRO A CA 1
ATOM 647 C C . PRO A 1 87 ? -3.172 49.781 8.195 1 78.94 87 PRO A C 1
ATOM 649 O O . PRO A 1 87 ? -4.348 49.562 7.883 1 78.94 87 PRO A O 1
ATOM 652 N N . ALA A 1 88 ? -2.732 50.438 9.273 1 85.38 88 ALA A N 1
ATOM 653 C CA . ALA A 1 88 ? -3.658 51.156 10.148 1 85.38 88 ALA A CA 1
ATOM 654 C C . ALA A 1 88 ? -3.182 52.594 10.398 1 85.38 88 ALA A C 1
ATOM 656 O O . ALA A 1 88 ? -1.986 52.875 10.312 1 85.38 88 ALA A O 1
ATOM 657 N N . ARG A 1 89 ? -4.105 53.406 10.531 1 85.88 89 ARG A N 1
ATOM 658 C CA . ARG A 1 89 ? -3.719 54.75 10.922 1 85.88 89 ARG A CA 1
ATOM 659 C C . ARG A 1 89 ? -3.09 54.781 12.312 1 85.88 89 ARG A C 1
ATOM 661 O O . ARG A 1 89 ? -2.113 55.5 12.547 1 85.88 89 ARG A O 1
ATOM 668 N N . ARG A 1 90 ? -3.688 54 13.148 1 89.88 90 ARG A N 1
ATOM 669 C CA . ARG A 1 90 ? -3.227 53.938 14.531 1 89.88 90 ARG A CA 1
ATOM 670 C C . ARG A 1 90 ? -2.982 52.5 14.953 1 89.88 90 ARG A C 1
ATOM 672 O O . ARG A 1 90 ? -3.801 51.625 14.68 1 89.88 90 ARG A O 1
ATOM 679 N N . VAL A 1 91 ? -1.823 52.281 15.539 1 90.56 91 VAL A N 1
ATOM 680 C CA . VAL A 1 91 ? -1.498 50.969 16.125 1 90.56 91 VAL A CA 1
ATOM 681 C C . VAL A 1 91 ? -1.341 51.125 17.641 1 90.56 91 VAL A C 1
ATOM 683 O O . VAL A 1 91 ? -0.572 51.969 18.109 1 90.56 91 VAL A O 1
ATOM 686 N N . ILE A 1 92 ? -2.141 50.344 18.328 1 90.94 92 ILE A N 1
ATOM 687 C CA . ILE A 1 92 ? -2.061 50.344 19.781 1 90.94 92 ILE A CA 1
ATOM 688 C C . ILE A 1 92 ? -1.471 49.031 20.281 1 90.94 92 ILE A C 1
ATOM 690 O O . ILE A 1 92 ? -2.049 47.969 20.062 1 90.94 92 ILE A O 1
ATOM 694 N N . LEU A 1 93 ? -0.348 49.125 20.922 1 89.81 93 LEU A N 1
ATOM 695 C CA . LEU A 1 93 ? 0.304 47.969 21.5 1 89.81 93 LEU A CA 1
ATOM 696 C C . LEU A 1 93 ? -0.023 47.812 22.984 1 89.81 93 LEU A C 1
ATOM 698 O O . LEU A 1 93 ? 0.3 48.719 23.781 1 89.81 93 LEU A O 1
ATOM 702 N N . CYS A 1 94 ? -0.785 46.781 23.203 1 86.88 94 CYS A N 1
ATOM 703 C CA . CYS A 1 94 ? -1.113 46.531 24.594 1 86.88 94 CYS A CA 1
ATOM 704 C C . CYS A 1 94 ? -0.004 45.719 25.281 1 86.88 94 CYS A C 1
ATOM 706 O O . CYS A 1 94 ? -0.112 44.531 25.453 1 86.88 94 CYS A O 1
ATOM 708 N N . GLY A 1 95 ? 0.989 46.375 25.766 1 81 95 GLY A N 1
ATOM 709 C CA . GLY A 1 95 ? 2.152 45.75 26.375 1 81 95 GLY A CA 1
ATOM 710 C C . GLY A 1 95 ? 3.254 45.438 25.375 1 81 95 GLY A C 1
ATOM 711 O O . GLY A 1 95 ? 3.072 45.625 24.156 1 81 95 GLY A O 1
ATOM 712 N N . ALA A 1 96 ? 4.379 45.125 25.875 1 80 96 ALA A N 1
ATOM 713 C CA . ALA A 1 96 ? 5.52 44.781 25.031 1 80 96 ALA A CA 1
ATOM 714 C C . ALA A 1 96 ? 6.004 43.375 25.328 1 80 96 ALA A C 1
ATOM 716 O O . ALA A 1 96 ? 7.18 43.062 25.125 1 80 96 ALA A O 1
ATOM 717 N N . ARG A 1 97 ? 5.023 42.625 25.859 1 80.06 97 ARG A N 1
ATOM 718 C CA . ARG A 1 97 ? 5.434 41.281 26.234 1 80.06 97 ARG A CA 1
ATOM 719 C C . ARG A 1 97 ? 4.68 40.25 25.406 1 80.06 97 ARG A C 1
ATOM 721 O O . ARG A 1 97 ? 3.516 40.438 25.062 1 80.06 97 ARG A O 1
ATOM 728 N N . MET A 1 98 ? 5.273 39.281 24.984 1 75.75 98 MET A N 1
ATOM 729 C CA . MET A 1 98 ? 4.711 38.031 24.469 1 75.75 98 MET A CA 1
ATOM 730 C C . MET A 1 98 ? 4.949 36.906 25.453 1 75.75 98 MET A C 1
ATOM 732 O O . MET A 1 98 ? 6.039 36.312 25.484 1 75.75 98 MET A O 1
ATOM 736 N N . GLY A 1 99 ? 3.973 36.562 26.125 1 68.62 99 GLY A N 1
ATOM 737 C CA . GLY A 1 99 ? 4.215 35.656 27.266 1 68.62 99 GLY A CA 1
ATOM 738 C C . GLY A 1 99 ? 4.984 36.344 28.391 1 68.62 99 GLY A C 1
ATOM 739 O O . GLY A 1 99 ? 4.586 37.375 28.875 1 68.62 99 GLY A O 1
ATOM 740 N N . ARG A 1 100 ? 6.129 35.688 28.75 1 72.19 100 ARG A N 1
ATOM 741 C CA . ARG A 1 100 ? 6.938 36.188 29.859 1 72.19 100 ARG A CA 1
ATOM 742 C C . ARG A 1 100 ? 8.008 37.156 29.344 1 72.19 100 ARG A C 1
ATOM 744 O O . ARG A 1 100 ? 8.562 37.938 30.109 1 72.19 100 ARG A O 1
ATOM 751 N N . ASP A 1 101 ? 8.211 37.094 28.141 1 79.75 101 ASP A N 1
ATOM 752 C CA . ASP A 1 101 ? 9.352 37.844 27.609 1 79.75 101 ASP A CA 1
ATOM 753 C C . ASP A 1 101 ? 8.891 39.094 26.875 1 79.75 101 ASP A C 1
ATOM 755 O O . ASP A 1 101 ? 7.77 39.156 26.359 1 79.75 101 ASP A O 1
ATOM 759 N N . LEU A 1 102 ? 9.758 40.062 26.922 1 81.75 102 LEU A N 1
ATOM 760 C CA . LEU A 1 102 ? 9.539 41.25 26.094 1 81.75 102 LEU A CA 1
ATOM 761 C C . LEU A 1 102 ? 9.703 40.938 24.609 1 81.75 102 LEU A C 1
ATOM 763 O O . LEU A 1 102 ? 10.547 40.125 24.25 1 81.75 102 LEU A O 1
ATOM 767 N N . VAL A 1 103 ? 8.875 41.562 23.906 1 82.69 103 VAL A N 1
ATOM 768 C CA . VAL A 1 103 ? 9.008 41.375 22.469 1 82.69 103 VAL A CA 1
ATOM 769 C C . VAL A 1 103 ? 10.344 41.938 21.984 1 82.69 103 VAL A C 1
ATOM 771 O O . VAL A 1 103 ? 10.875 42.875 22.594 1 82.69 103 VAL A O 1
ATOM 774 N N . GLY A 1 104 ? 11 41.469 21.047 1 82.56 104 GLY A N 1
ATOM 775 C CA . GLY A 1 104 ? 12.242 41.969 20.5 1 82.56 104 GLY A CA 1
ATOM 776 C C . GLY A 1 104 ? 12.078 43.281 19.75 1 82.56 104 GLY A C 1
ATOM 777 O O . GLY A 1 104 ? 10.961 43.625 19.344 1 82.56 104 GLY A O 1
ATOM 778 N N . PRO A 1 105 ? 13.148 43.969 19.641 1 83.88 105 PRO A N 1
ATOM 779 C CA . PRO A 1 105 ? 13.102 45.281 18.953 1 83.88 105 PRO A CA 1
ATOM 780 C C . PRO A 1 105 ? 12.602 45.156 17.516 1 83.88 105 PRO A C 1
ATOM 782 O O . PRO A 1 105 ? 11.875 46.031 17.031 1 83.88 105 PRO A O 1
ATOM 785 N N . ALA A 1 106 ? 13.016 44.156 16.875 1 82.94 106 ALA A N 1
ATOM 786 C CA . ALA A 1 106 ? 12.602 43.969 15.492 1 82.94 106 ALA A CA 1
ATOM 787 C C . ALA A 1 106 ? 11.086 43.812 15.383 1 82.94 106 ALA A C 1
ATOM 789 O O . ALA A 1 106 ? 10.445 44.438 14.523 1 82.94 106 ALA A O 1
ATOM 790 N N . MET A 1 107 ? 10.57 43.031 16.203 1 83.56 107 MET A N 1
ATOM 791 C CA . MET A 1 107 ? 9.133 42.812 16.203 1 83.56 107 MET A CA 1
ATOM 792 C C . MET A 1 107 ? 8.375 44.094 16.562 1 83.56 107 MET A C 1
ATOM 794 O O . MET A 1 107 ? 7.355 44.406 15.953 1 83.56 107 MET A O 1
ATOM 798 N N . LEU A 1 108 ? 8.891 44.719 17.531 1 84.12 108 LEU A N 1
ATOM 799 C CA . LEU A 1 108 ? 8.258 46 17.922 1 84.12 108 LEU A CA 1
ATOM 800 C C . LEU A 1 108 ? 8.242 46.969 16.75 1 84.12 108 LEU A C 1
ATOM 802 O O . LEU A 1 108 ? 7.25 47.656 16.531 1 84.12 108 LEU A O 1
ATOM 806 N N . ARG A 1 109 ? 9.305 47.062 16.094 1 83.88 109 ARG A N 1
ATOM 807 C CA . ARG A 1 109 ? 9.391 47.938 14.945 1 83.88 109 ARG A CA 1
ATOM 808 C C . ARG A 1 109 ? 8.414 47.531 13.852 1 83.88 109 ARG A C 1
ATOM 810 O O . ARG A 1 109 ? 7.82 48.375 13.18 1 83.88 109 ARG A O 1
ATOM 817 N N . GLN A 1 110 ? 8.359 46.281 13.672 1 83.62 110 GLN A N 1
ATOM 818 C CA . GLN A 1 110 ? 7.414 45.75 12.688 1 83.62 110 GLN A CA 1
ATOM 819 C C . GLN A 1 110 ? 5.98 46.125 13.039 1 83.62 110 GLN A C 1
ATOM 821 O O . GLN A 1 110 ? 5.203 46.531 12.172 1 83.62 110 GLN A O 1
ATOM 826 N N . MET A 1 111 ? 5.688 45.938 14.258 1 85.19 111 MET A N 1
ATOM 827 C CA . MET A 1 111 ? 4.34 46.281 14.719 1 85.19 111 MET A CA 1
ATOM 828 C C . MET A 1 111 ? 4.059 47.75 14.586 1 85.19 111 MET A C 1
ATOM 830 O O . MET A 1 111 ? 3.006 48.156 14.086 1 85.19 111 MET A O 1
ATOM 834 N N . ARG A 1 112 ? 4.984 48.531 14.953 1 83.19 112 ARG A N 1
ATOM 835 C CA . ARG A 1 112 ? 4.844 50 14.852 1 83.19 112 ARG A CA 1
ATOM 836 C C . ARG A 1 112 ? 4.77 50.438 13.398 1 83.19 112 ARG A C 1
ATOM 838 O O . ARG A 1 112 ? 4.074 51.406 13.078 1 83.19 112 ARG A O 1
ATOM 845 N N . GLY A 1 113 ? 5.5 49.75 12.586 1 81.75 113 GLY A N 1
ATOM 846 C CA . GLY A 1 113 ? 5.59 50.094 11.18 1 81.75 113 GLY A CA 1
ATOM 847 C C . GLY A 1 113 ? 4.285 49.906 10.43 1 81.75 113 GLY A C 1
ATOM 848 O O . GLY A 1 113 ? 4.121 50.375 9.312 1 81.75 113 GLY A O 1
ATOM 849 N N . ARG A 1 114 ? 3.383 49.281 11.086 1 82.44 114 ARG A N 1
ATOM 850 C CA . ARG A 1 114 ? 2.088 49.062 10.445 1 82.44 114 ARG A CA 1
ATOM 851 C C . ARG A 1 114 ? 1.239 50.312 10.492 1 82.44 114 ARG A C 1
ATOM 853 O O . ARG A 1 114 ? 0.256 50.438 9.758 1 82.44 114 ARG A O 1
ATOM 860 N N . ALA A 1 115 ? 1.688 51.188 11.289 1 84.94 115 ALA A N 1
ATOM 861 C CA . ALA A 1 115 ? 0.967 52.438 11.398 1 84.94 115 ALA A CA 1
ATOM 862 C C . ALA A 1 115 ? 1.292 53.375 10.219 1 84.94 115 ALA A C 1
ATOM 864 O O . ALA A 1 115 ? 2.459 53.531 9.859 1 84.94 115 ALA A O 1
ATOM 865 N N . GLY A 1 116 ? 0.333 53.906 9.672 1 77.94 116 GLY A N 1
ATOM 866 C CA . GLY A 1 116 ? 0.521 54.844 8.586 1 77.94 116 GLY A CA 1
ATOM 867 C C . GLY A 1 116 ? 0.541 54.188 7.223 1 77.94 116 GLY A C 1
ATOM 868 O O . GLY A 1 116 ? 1.289 53.25 6.996 1 77.94 116 GLY A O 1
ATOM 869 N N . ARG A 1 117 ? -0.48 54.219 6.473 1 62.41 117 ARG A N 1
ATOM 870 C CA . ARG A 1 117 ? -0.555 53.625 5.137 1 62.41 117 ARG A CA 1
ATOM 871 C C . ARG A 1 117 ? -0.04 54.594 4.086 1 62.41 117 ARG A C 1
ATOM 873 O O . ARG A 1 117 ? -0.542 55.719 3.973 1 62.41 117 ARG A O 1
ATOM 880 N N . LYS A 1 118 ? 1.003 54.094 3.369 1 61.12 118 LYS A N 1
ATOM 881 C CA . LYS A 1 118 ? 1.406 55 2.301 1 61.12 118 LYS A CA 1
ATOM 882 C C . LYS A 1 118 ? 0.279 55.219 1.29 1 61.12 118 LYS A C 1
ATOM 884 O O . LYS A 1 118 ? -0.304 54.25 0.807 1 61.12 118 LYS A O 1
ATOM 889 N N . GLY A 1 119 ? 0.027 56.375 0.954 1 59.25 119 GLY A N 1
ATOM 890 C CA . GLY A 1 119 ? -0.961 56.75 -0.044 1 59.25 119 GLY A CA 1
ATOM 891 C C . GLY A 1 119 ? -2.355 56.906 0.529 1 59.25 119 GLY A C 1
ATOM 892 O O . GLY A 1 119 ? -3.215 57.562 -0.085 1 59.25 119 GLY A O 1
ATOM 893 N N . LYS A 1 120 ? -2.586 56.188 1.621 1 61.88 120 LYS A N 1
ATOM 894 C CA . LYS A 1 120 ? -3.945 56.281 2.146 1 61.88 120 LYS A CA 1
ATOM 895 C C . LYS A 1 120 ? -4.016 57.25 3.316 1 61.88 120 LYS A C 1
ATOM 897 O O . LYS A 1 120 ? -5.016 57.969 3.488 1 61.88 120 LYS A O 1
ATOM 902 N N . ASP A 1 121 ? -2.916 57.125 4.18 1 63.53 121 ASP A N 1
ATOM 903 C CA . ASP A 1 121 ? -2.918 58.062 5.312 1 63.53 121 ASP A CA 1
ATOM 904 C C . ASP A 1 121 ? -1.625 58.875 5.359 1 63.53 121 ASP A C 1
ATOM 906 O O . ASP A 1 121 ? -0.562 58.375 4.98 1 63.53 121 ASP A O 1
ATOM 910 N N . GLU A 1 122 ? -1.626 60.094 5.543 1 70 122 GLU A N 1
ATOM 911 C CA . GLU A 1 122 ? -0.474 61 5.629 1 70 122 GLU A CA 1
ATOM 912 C C . GLU A 1 122 ? 0.241 60.844 6.969 1 70 122 GLU A C 1
ATOM 914 O O . GLU A 1 122 ? 1.446 61.094 7.062 1 70 122 GLU A O 1
ATOM 919 N N . ILE A 1 123 ? -0.521 60.344 7.988 1 79.06 123 ILE A N 1
ATOM 920 C CA . ILE A 1 123 ? 0.032 60.281 9.336 1 79.06 123 ILE A CA 1
ATOM 921 C C . ILE A 1 123 ? -0.175 58.906 9.93 1 79.06 123 ILE A C 1
ATOM 923 O O . ILE A 1 123 ? -1.215 58.281 9.711 1 79.06 123 ILE A O 1
ATOM 927 N N . GLY A 1 124 ? 0.892 58.25 10.516 1 85.62 124 GLY A N 1
ATOM 928 C CA . GLY A 1 124 ? 0.813 57.031 11.305 1 85.62 124 GLY A CA 1
ATOM 929 C C . GLY A 1 124 ? 1.164 57.25 12.766 1 85.62 124 GLY A C 1
ATOM 930 O O . GLY A 1 124 ? 2.125 57.969 13.078 1 85.62 124 GLY A O 1
ATOM 931 N N . GLU A 1 125 ? 0.195 56.75 13.633 1 89.25 125 GLU A N 1
ATOM 932 C CA . GLU A 1 125 ? 0.422 56.906 15.07 1 89.25 125 GLU A CA 1
ATOM 933 C C . GLU A 1 125 ? 0.512 55.531 15.75 1 89.25 125 GLU A C 1
ATOM 935 O O . GLU A 1 125 ? -0.218 54.594 15.391 1 89.25 125 GLU A O 1
ATOM 940 N N . THR A 1 126 ? 1.496 55.438 16.641 1 90.12 126 THR A N 1
ATOM 941 C CA . THR A 1 126 ? 1.618 54.25 17.438 1 90.12 126 THR A CA 1
ATOM 942 C C . THR A 1 126 ? 1.546 54.562 18.938 1 90.12 126 THR A C 1
ATOM 944 O O . THR A 1 126 ? 2.172 55.531 19.391 1 90.12 126 THR A O 1
ATOM 947 N N . TYR A 1 127 ? 0.715 53.812 19.609 1 91.12 127 TYR A N 1
ATOM 948 C CA . TYR A 1 127 ? 0.62 53.938 21.062 1 91.12 127 TYR A CA 1
ATOM 949 C C . TYR A 1 127 ? 1.053 52.656 21.734 1 91.12 127 TYR A C 1
ATOM 951 O O . TYR A 1 127 ? 0.605 51.562 21.359 1 91.12 127 TYR A O 1
ATOM 959 N N . LEU A 1 128 ? 1.972 52.75 22.672 1 90.12 128 LEU A N 1
ATOM 960 C CA . LEU A 1 128 ? 2.379 51.594 23.469 1 90.12 128 LEU A CA 1
ATOM 961 C C . LEU A 1 128 ? 1.95 51.75 24.922 1 90.12 128 LEU A C 1
ATOM 963 O O . LEU A 1 128 ? 2.396 52.688 25.594 1 90.12 128 LEU A O 1
ATOM 967 N N . CYS A 1 129 ? 1.03 50.906 25.266 1 88.56 129 CYS A N 1
ATOM 968 C CA . CYS A 1 129 ? 0.552 50.906 26.656 1 88.56 129 CYS A CA 1
ATOM 969 C C . CYS A 1 129 ? 1.36 49.938 27.516 1 88.56 129 CYS A C 1
ATOM 971 O O . CYS A 1 129 ? 1.438 48.75 27.203 1 88.56 129 CYS A O 1
ATOM 973 N N . CYS A 1 130 ? 2.076 50.375 28.531 1 87 130 CYS A N 1
ATOM 974 C CA . CYS A 1 130 ? 2.83 49.5 29.391 1 87 130 CYS A CA 1
ATOM 975 C C . CYS A 1 130 ? 2.65 49.875 30.859 1 87 130 CYS A C 1
ATOM 977 O O . CYS A 1 130 ? 2.186 50.969 31.156 1 87 130 CYS A O 1
ATOM 979 N N . GLN A 1 131 ? 2.875 49.031 31.672 1 86.62 131 GLN A N 1
ATOM 980 C CA . GLN A 1 131 ? 2.846 49.281 33.125 1 86.62 131 GLN A CA 1
ATOM 981 C C . GLN A 1 131 ? 4.066 50.094 33.562 1 86.62 131 GLN A C 1
ATOM 983 O O . GLN A 1 131 ? 5.098 50.062 32.875 1 86.62 131 GLN A O 1
ATOM 988 N N . LYS A 1 132 ? 3.895 50.656 34.656 1 87.94 132 LYS A N 1
ATOM 989 C CA . LYS A 1 132 ? 4.965 51.531 35.188 1 87.94 132 LYS A CA 1
ATOM 990 C C . LYS A 1 132 ? 6.262 50.719 35.344 1 87.94 132 LYS A C 1
ATOM 992 O O . LYS A 1 132 ? 7.344 51.25 35.031 1 87.94 132 LYS A O 1
ATOM 997 N N . ASP A 1 133 ? 6.062 49.531 35.781 1 86.88 133 ASP A N 1
ATOM 998 C CA . ASP A 1 133 ? 7.223 48.719 36.062 1 86.88 133 ASP A CA 1
ATOM 999 C C . ASP A 1 133 ? 7.969 48.344 34.781 1 86.88 133 ASP A C 1
ATOM 1001 O O . ASP A 1 133 ? 9.156 48.031 34.844 1 86.88 133 ASP A O 1
ATOM 1005 N N . ASP A 1 134 ? 7.32 48.438 33.625 1 87.06 134 ASP A N 1
ATOM 1006 C CA . ASP A 1 134 ? 7.934 48.031 32.344 1 87.06 134 ASP A CA 1
ATOM 1007 C C . ASP A 1 134 ? 8.438 49.25 31.562 1 87.06 134 ASP A C 1
ATOM 1009 O O . ASP A 1 134 ? 9.031 49.094 30.5 1 87.06 134 ASP A O 1
ATOM 1013 N N . LEU A 1 135 ? 8.273 50.375 32.094 1 87.94 135 LEU A N 1
ATOM 1014 C CA . LEU A 1 135 ? 8.508 51.625 31.359 1 87.94 135 LEU A CA 1
ATOM 1015 C C . LEU A 1 135 ? 9.961 51.719 30.906 1 87.94 135 LEU A C 1
ATOM 1017 O O . LEU A 1 135 ? 10.242 52.062 29.766 1 87.94 135 LEU A O 1
ATOM 1021 N N . GLU A 1 136 ? 10.758 51.469 31.859 1 90 136 GLU A N 1
ATOM 1022 C CA . GLU A 1 136 ? 12.18 51.594 31.531 1 90 136 GLU A CA 1
ATOM 1023 C C . GLU A 1 136 ? 12.586 50.594 30.469 1 90 136 GLU A C 1
ATOM 1025 O O . GLU A 1 136 ? 13.305 50.938 29.531 1 90 136 GLU A O 1
ATOM 1030 N N . ALA A 1 137 ? 12.188 49.406 30.656 1 88.62 137 ALA A N 1
ATOM 1031 C CA . ALA A 1 137 ? 12.539 48.344 29.703 1 88.62 137 ALA A CA 1
ATOM 1032 C C . ALA A 1 137 ? 11.977 48.625 28.328 1 88.62 137 ALA A C 1
ATOM 1034 O O . ALA A 1 137 ? 12.633 48.406 27.312 1 88.62 137 ALA A O 1
ATOM 1035 N N . VAL A 1 138 ? 10.82 49.125 28.266 1 88.69 138 VAL A N 1
ATOM 1036 C CA . VAL A 1 138 ? 10.148 49.438 27.016 1 88.69 138 VAL A CA 1
ATOM 1037 C C . VAL A 1 138 ? 10.844 50.594 26.328 1 88.69 138 VAL A C 1
ATOM 1039 O O . VAL A 1 138 ? 11.008 50.625 25.109 1 88.69 138 VAL A O 1
ATOM 1042 N N . ALA A 1 139 ? 11.195 51.562 27.109 1 88.31 139 ALA A N 1
ATOM 1043 C CA . ALA A 1 139 ? 11.906 52.719 26.562 1 88.31 139 ALA A CA 1
ATOM 1044 C C . ALA A 1 139 ? 13.227 52.281 25.922 1 88.31 139 ALA A C 1
ATOM 1046 O O . ALA A 1 139 ? 13.586 52.781 24.844 1 88.31 139 ALA A O 1
ATOM 1047 N N . GLU A 1 140 ? 13.812 51.469 26.594 1 89.12 140 GLU A N 1
ATOM 1048 C CA . GLU A 1 140 ? 15.07 50.969 26.062 1 89.12 140 GLU A CA 1
ATOM 1049 C C . GLU A 1 140 ? 14.852 50.188 24.75 1 89.12 140 GLU A C 1
ATOM 1051 O O . GLU A 1 140 ? 15.664 50.281 23.828 1 89.12 140 GLU A O 1
ATOM 1056 N N . LEU A 1 141 ? 13.82 49.469 24.797 1 87.81 141 LEU A N 1
ATOM 1057 C CA . LEU A 1 141 ? 13.492 48.656 23.609 1 87.81 141 LEU A CA 1
ATOM 1058 C C . LEU A 1 141 ? 13.195 49.562 22.422 1 87.81 141 LEU A C 1
ATOM 1060 O O . LEU A 1 141 ? 13.555 49.25 21.281 1 87.81 141 LEU A O 1
ATOM 1064 N N . LEU A 1 142 ? 12.586 50.656 22.625 1 85.56 142 LEU A N 1
ATOM 1065 C CA . LEU A 1 142 ? 12.211 51.594 21.578 1 85.56 142 LEU A CA 1
ATOM 1066 C C . LEU A 1 142 ? 13.445 52.25 20.969 1 85.56 142 LEU A C 1
ATOM 1068 O O . LEU A 1 142 ? 13.445 52.594 19.781 1 85.56 142 LEU A O 1
ATOM 1072 N N . GLU A 1 143 ? 14.461 52.281 21.766 1 85.75 143 GLU A N 1
ATOM 1073 C CA . GLU A 1 143 ? 15.68 52.938 21.312 1 85.75 143 GLU A CA 1
ATOM 1074 C C . GLU A 1 143 ? 16.719 51.906 20.859 1 85.75 143 GLU A C 1
ATOM 1076 O O . GLU A 1 143 ? 17.766 52.281 20.328 1 85.75 143 GLU A O 1
ATOM 1081 N N . ALA A 1 144 ? 16.312 50.75 21.109 1 86.69 144 ALA A N 1
ATOM 1082 C CA . ALA A 1 144 ? 17.281 49.688 20.828 1 86.69 144 ALA A CA 1
ATOM 1083 C C . ALA A 1 144 ? 17.578 49.594 19.328 1 86.69 144 ALA A C 1
ATOM 1085 O O . ALA A 1 144 ? 16.672 49.812 18.5 1 86.69 144 ALA A O 1
ATOM 1086 N N . GLU A 1 145 ? 18.797 49.344 19 1 82.69 145 GLU A N 1
ATOM 1087 C CA . GLU A 1 145 ? 19.172 49.125 17.609 1 82.69 145 GLU A CA 1
ATOM 1088 C C . GLU A 1 145 ? 18.719 47.75 17.125 1 82.69 145 GLU A C 1
ATOM 1090 O O . GLU A 1 145 ? 18.5 46.844 17.938 1 82.69 145 GLU A O 1
ATOM 1095 N N . MET A 1 146 ? 18.469 47.719 15.828 1 82.69 146 MET A N 1
ATOM 1096 C CA . MET A 1 146 ? 18.109 46.438 15.25 1 82.69 146 MET A CA 1
ATOM 1097 C C . MET A 1 146 ? 19.25 45.438 15.406 1 82.69 146 MET A C 1
ATOM 1099 O O . MET A 1 146 ? 20.422 45.75 15.172 1 82.69 146 MET A O 1
ATOM 1103 N N . PRO A 1 147 ? 18.797 44.312 15.906 1 78.44 147 PRO A N 1
ATOM 1104 C CA . PRO A 1 147 ? 19.859 43.312 16.047 1 78.44 147 PRO A CA 1
ATOM 1105 C C . PRO A 1 147 ? 20.5 42.938 14.703 1 78.44 147 PRO A C 1
ATOM 1107 O O . PRO A 1 147 ? 19.828 42.938 13.672 1 78.44 147 PRO A O 1
ATOM 1110 N N . ALA A 1 148 ? 21.781 42.719 14.789 1 78.12 148 ALA A N 1
ATOM 1111 C CA . ALA A 1 148 ? 22.5 42.312 13.586 1 78.12 148 ALA A CA 1
ATOM 1112 C C . ALA A 1 148 ? 22.031 40.906 13.133 1 78.12 148 ALA A C 1
ATOM 1114 O O . ALA A 1 148 ? 21.594 40.094 13.945 1 78.12 148 ALA A O 1
ATOM 1115 N N . ILE A 1 149 ? 21.953 40.75 11.891 1 79.5 149 ILE A N 1
ATOM 1116 C CA . ILE A 1 149 ? 21.625 39.438 11.328 1 79.5 149 ILE A CA 1
ATOM 1117 C C . ILE A 1 149 ? 22.688 38.406 11.75 1 79.5 149 ILE A C 1
ATOM 1119 O O . ILE A 1 149 ? 23.891 38.688 11.711 1 79.5 149 ILE A O 1
ATOM 1123 N N . ALA A 1 150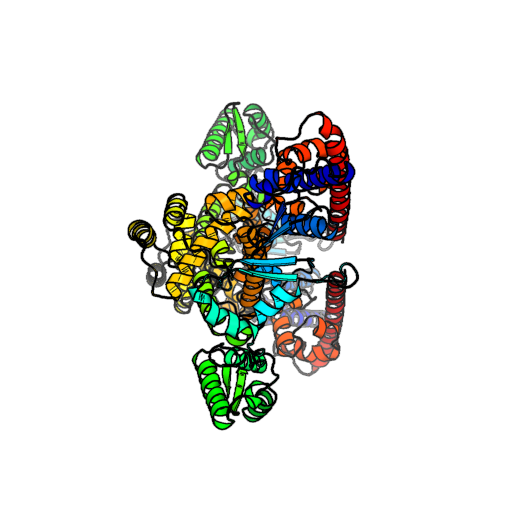 ? 22.219 37.344 12.352 1 78.44 150 ALA A N 1
ATOM 1124 C CA . ALA A 1 150 ? 23.125 36.281 12.773 1 78.44 150 ALA A CA 1
ATOM 1125 C C . ALA A 1 150 ? 22.922 35 11.938 1 78.44 150 ALA A C 1
ATOM 1127 O O . ALA A 1 150 ? 21.828 34.781 11.398 1 78.44 150 ALA A O 1
ATOM 1128 N N . SER A 1 151 ? 24.047 34.25 11.859 1 82.81 151 SER A N 1
ATOM 1129 C CA . SER A 1 151 ? 23.984 33.031 11.062 1 82.81 151 SER A CA 1
ATOM 1130 C C . SER A 1 151 ? 23.047 32.031 11.688 1 82.81 151 SER A C 1
ATOM 1132 O O . SER A 1 151 ? 23.031 31.844 12.906 1 82.81 151 SER A O 1
ATOM 1134 N N . GLY A 1 152 ? 22.172 31.422 10.891 1 81.25 152 GLY A N 1
ATOM 1135 C CA . GLY A 1 152 ? 21.312 30.328 11.305 1 81.25 152 GLY A CA 1
ATOM 1136 C C . GLY A 1 152 ? 22.031 29 11.43 1 81.25 152 GLY A C 1
ATOM 1137 O O . GLY A 1 152 ? 21.453 28.031 11.914 1 81.25 152 GLY A O 1
ATOM 1138 N N . LEU A 1 153 ? 23.281 28.969 11.141 1 83 153 LEU A N 1
ATOM 1139 C CA . LEU A 1 153 ? 24.047 27.734 11.133 1 83 153 LEU A CA 1
ATOM 1140 C C . LEU A 1 153 ? 24.734 27.5 12.469 1 83 153 LEU A C 1
ATOM 1142 O O . LEU A 1 153 ? 25.5 26.547 12.625 1 83 153 LEU A O 1
ATOM 1146 N N . SER A 1 154 ? 24.391 28.297 13.352 1 77.12 154 SER A N 1
ATOM 1147 C CA . SER A 1 154 ? 25.031 28.172 14.664 1 77.12 154 SER A CA 1
ATOM 1148 C C . SER A 1 154 ? 24.641 26.859 15.328 1 77.12 154 SER A C 1
ATOM 1150 O O . SER A 1 154 ? 23.562 26.328 15.102 1 77.12 154 SER A O 1
ATOM 1152 N N . PRO A 1 155 ? 25.547 26.281 16.062 1 68.38 155 PRO A N 1
ATOM 1153 C CA . PRO A 1 155 ? 25.297 24.984 16.719 1 68.38 155 PRO A CA 1
ATOM 1154 C C . PRO A 1 155 ? 24.031 24.984 17.562 1 68.38 155 PRO A C 1
ATOM 1156 O O . PRO A 1 155 ? 23.344 23.953 17.641 1 68.38 155 PRO A O 1
ATOM 1159 N N . GLU A 1 156 ? 23.828 26.078 18.141 1 66.12 156 GLU A N 1
ATOM 1160 C CA . GLU A 1 156 ? 22.656 26.172 19 1 66.12 156 GLU A CA 1
ATOM 1161 C C . GLU A 1 156 ? 21.375 25.953 18.203 1 66.12 156 GLU A C 1
ATOM 1163 O O . GLU A 1 156 ? 20.391 25.438 18.734 1 66.12 156 GLU A O 1
ATOM 1168 N N . LYS A 1 157 ? 21.562 26.234 16.953 1 67.25 157 LYS A N 1
ATOM 1169 C CA . LYS A 1 157 ? 20.375 26.125 16.094 1 67.25 157 LYS A CA 1
ATOM 1170 C C . LYS A 1 157 ? 20.438 24.875 15.234 1 67.25 157 LYS A C 1
ATOM 1172 O O . LYS A 1 157 ? 19.672 24.719 14.281 1 67.25 157 LYS A O 1
ATOM 1177 N N . ARG A 1 158 ? 21.297 24.078 15.594 1 68.75 158 ARG A N 1
ATOM 1178 C CA . ARG A 1 158 ? 21.516 22.812 14.891 1 68.75 158 ARG A CA 1
ATOM 1179 C C . ARG A 1 158 ? 21.625 23.031 13.391 1 68.75 158 ARG A C 1
ATOM 1181 O O . ARG A 1 158 ? 21.312 22.125 12.602 1 68.75 158 ARG A O 1
ATOM 1188 N N . GLY A 1 159 ? 22.094 24.141 12.984 1 85.88 159 GLY A N 1
ATOM 1189 C CA . GLY A 1 159 ? 22.062 24.516 11.578 1 85.88 159 GLY A CA 1
ATOM 1190 C C . GLY A 1 159 ? 23.203 23.922 10.773 1 85.88 159 GLY A C 1
ATOM 1191 O O . GLY A 1 159 ? 23 23.453 9.648 1 85.88 159 GLY A O 1
ATOM 1192 N N . ILE A 1 160 ? 24.344 23.797 11.453 1 89.94 160 ILE A N 1
ATOM 1193 C CA . ILE A 1 160 ? 25.531 23.391 10.711 1 89.94 160 ILE A CA 1
ATOM 1194 C C . ILE A 1 160 ? 25.438 21.891 10.383 1 89.94 160 ILE A C 1
ATOM 1196 O O . ILE A 1 160 ? 25.875 21.469 9.32 1 89.94 160 ILE A O 1
ATOM 1200 N N . LYS A 1 161 ? 24.922 21.156 11.32 1 93 161 LYS A N 1
ATOM 1201 C CA . LYS A 1 161 ? 24.766 19.719 11.109 1 93 161 LYS A CA 1
ATOM 1202 C C . LYS A 1 161 ? 23.891 19.438 9.891 1 93 161 LYS A C 1
ATOM 1204 O O . LYS A 1 161 ? 24.266 18.609 9.047 1 93 161 LYS A O 1
ATOM 1209 N N . ARG A 1 162 ? 22.781 20.094 9.836 1 93.94 162 ARG A N 1
ATOM 1210 C CA . ARG A 1 162 ? 21.875 19.938 8.703 1 93.94 162 ARG A CA 1
ATOM 1211 C C . ARG A 1 162 ? 22.531 20.391 7.406 1 93.94 162 ARG A C 1
ATOM 1213 O O . ARG A 1 162 ? 22.438 19.719 6.383 1 93.94 162 ARG A O 1
ATOM 1220 N N . ALA A 1 163 ? 23.203 21.5 7.488 1 94.25 163 ALA A N 1
ATOM 1221 C CA . ALA A 1 163 ? 23.828 22.062 6.305 1 94.25 163 ALA A CA 1
ATOM 1222 C C . ALA A 1 163 ? 24.891 21.125 5.742 1 94.25 163 ALA A C 1
ATOM 1224 O O . ALA A 1 163 ? 24.953 20.906 4.531 1 94.25 163 ALA A O 1
ATOM 1225 N N . LEU A 1 164 ? 25.719 20.609 6.605 1 95.62 164 LEU A N 1
ATOM 1226 C CA . LEU A 1 164 ? 26.797 19.719 6.16 1 95.62 164 LEU A CA 1
ATOM 1227 C C . LEU A 1 164 ? 26.25 18.422 5.59 1 95.62 164 LEU A C 1
ATOM 1229 O O . LEU A 1 164 ? 26.719 17.938 4.562 1 95.62 164 LEU A O 1
ATOM 1233 N N . LEU A 1 165 ? 25.281 17.875 6.242 1 97.06 165 LEU A N 1
ATOM 1234 C CA . LEU A 1 165 ? 24.672 16.656 5.734 1 97.06 165 LEU A CA 1
ATOM 1235 C C . LEU A 1 165 ? 24.062 16.875 4.348 1 97.06 165 LEU A C 1
ATOM 1237 O O . LEU A 1 165 ? 24.219 16.047 3.457 1 97.06 165 LEU A O 1
ATOM 1241 N N . GLU A 1 166 ? 23.375 17.969 4.211 1 96.12 166 GLU A N 1
ATOM 1242 C CA . GLU A 1 166 ? 22.766 18.312 2.928 1 96.12 166 GLU A CA 1
ATOM 1243 C C . GLU A 1 166 ? 23.828 18.469 1.84 1 96.12 166 GLU A C 1
ATOM 1245 O O . GLU A 1 166 ? 23.656 17.984 0.72 1 96.12 166 GLU A O 1
ATOM 1250 N N . ALA A 1 167 ? 24.891 19.109 2.199 1 96.06 167 ALA A N 1
ATOM 1251 C CA . ALA A 1 167 ? 25.953 19.344 1.237 1 96.06 167 ALA A CA 1
ATOM 1252 C C . ALA A 1 167 ? 26.594 18.031 0.799 1 96.06 167 ALA A C 1
ATOM 1254 O O . ALA A 1 167 ? 26.891 17.844 -0.384 1 96.06 167 ALA A O 1
ATOM 1255 N N . ILE A 1 168 ? 26.781 17.156 1.719 1 96.88 168 ILE A N 1
ATOM 1256 C CA . ILE A 1 168 ? 27.391 15.867 1.423 1 96.88 168 ILE A CA 1
ATOM 1257 C C . ILE A 1 168 ? 26.422 15 0.622 1 96.88 168 ILE A C 1
ATOM 1259 O O . ILE A 1 168 ? 26.797 14.383 -0.372 1 96.88 168 ILE A O 1
ATOM 1263 N N . ALA A 1 169 ? 25.188 14.953 1.03 1 95.88 169 ALA A N 1
ATOM 1264 C CA . ALA A 1 169 ? 24.172 14.094 0.424 1 95.88 169 ALA A CA 1
ATOM 1265 C C . ALA A 1 169 ? 23.891 14.516 -1.017 1 95.88 169 ALA A C 1
ATOM 1267 O O . ALA A 1 169 ? 23.578 13.672 -1.864 1 95.88 169 ALA A O 1
ATOM 1268 N N . THR A 1 170 ? 23.984 15.797 -1.323 1 93.25 170 THR A N 1
ATOM 1269 C CA . THR A 1 170 ? 23.75 16.297 -2.672 1 93.25 170 THR A CA 1
ATOM 1270 C C . THR A 1 170 ? 25.031 16.25 -3.502 1 93.25 170 THR A C 1
ATOM 1272 O O . THR A 1 170 ? 25.031 16.656 -4.664 1 93.25 170 THR A O 1
ATOM 1275 N N . ARG A 1 171 ? 26.125 15.914 -2.867 1 91.94 171 ARG A N 1
ATOM 1276 C CA . ARG A 1 171 ? 27.438 15.75 -3.496 1 91.94 171 ARG A CA 1
ATOM 1277 C C . ARG A 1 171 ? 28.031 17.094 -3.889 1 91.94 171 ARG A C 1
ATOM 1279 O O . ARG A 1 171 ? 28.734 17.203 -4.895 1 91.94 171 ARG A O 1
ATOM 1286 N N . LEU A 1 172 ? 27.656 18.062 -3.186 1 93.06 172 LEU A N 1
ATOM 1287 C CA . LEU A 1 172 ? 28.281 19.375 -3.334 1 93.06 172 LEU A CA 1
ATOM 1288 C C . LEU A 1 172 ? 29.719 19.344 -2.801 1 93.06 172 LEU A C 1
ATOM 1290 O O . LEU A 1 172 ? 30.578 20.062 -3.314 1 93.06 172 LEU A O 1
ATOM 1294 N N . VAL A 1 173 ? 29.906 18.625 -1.723 1 94.75 173 VAL A N 1
ATOM 1295 C CA . VAL A 1 173 ? 31.203 18.453 -1.095 1 94.75 173 VAL A CA 1
ATOM 1296 C C . VAL A 1 173 ? 31.453 16.969 -0.827 1 94.75 173 VAL A C 1
ATOM 1298 O O . VAL A 1 173 ? 30.516 16.188 -0.666 1 94.75 173 VAL A O 1
ATOM 1301 N N . SER A 1 174 ? 32.688 16.594 -0.786 1 93.06 174 SER A N 1
ATOM 1302 C CA . SER A 1 174 ? 33 15.188 -0.542 1 93.06 174 SER A CA 1
ATOM 1303 C C . SER A 1 174 ? 34.281 15.031 0.265 1 93.06 174 SER A C 1
ATOM 1305 O O . SER A 1 174 ? 34.469 14.008 0.926 1 93.06 174 SER A O 1
ATOM 1307 N N . SER A 1 175 ? 35.156 15.984 0.165 1 95.12 175 SER A N 1
ATOM 1308 C CA . SER A 1 175 ? 36.406 15.93 0.896 1 95.12 175 SER A CA 1
ATOM 1309 C C . SER A 1 175 ? 36.469 17 1.979 1 95.12 175 SER A C 1
ATOM 1311 O O . SER A 1 175 ? 35.688 17.938 1.972 1 95.12 175 SER A O 1
ATOM 1313 N N . ARG A 1 176 ? 37.469 16.828 2.893 1 93.88 176 ARG A N 1
ATOM 1314 C CA . ARG A 1 176 ? 37.625 17.812 3.953 1 93.88 176 ARG A CA 1
ATOM 1315 C C . ARG A 1 176 ? 37.969 19.188 3.377 1 93.88 176 ARG A C 1
ATOM 1317 O O . ARG A 1 176 ? 37.531 20.219 3.914 1 93.88 176 ARG A O 1
ATOM 1324 N N . GLU A 1 177 ? 38.656 19.188 2.334 1 94.62 177 GLU A N 1
ATOM 1325 C CA . GLU A 1 177 ? 39.031 20.453 1.686 1 94.62 177 GLU A CA 1
ATOM 1326 C C . GLU A 1 177 ? 37.812 21.172 1.135 1 94.62 177 GLU A C 1
ATOM 1328 O O . GLU A 1 177 ? 37.656 22.375 1.354 1 94.62 177 GLU A O 1
ATOM 1333 N N . THR A 1 178 ? 37.031 20.406 0.444 1 95.94 178 THR A N 1
ATOM 1334 C CA . THR A 1 178 ? 35.844 21.016 -0.149 1 95.94 178 THR A CA 1
ATOM 1335 C C . THR A 1 178 ? 34.875 21.438 0.934 1 95.94 178 THR A C 1
ATOM 1337 O O . THR A 1 178 ? 34.156 22.438 0.769 1 95.94 178 THR A O 1
ATOM 1340 N N . ILE A 1 179 ? 34.781 20.75 2.012 1 96.31 179 ILE A N 1
ATOM 1341 C CA . ILE A 1 179 ? 33.938 21.109 3.139 1 96.31 179 ILE A CA 1
ATOM 1342 C C . ILE A 1 179 ? 34.406 22.422 3.758 1 96.31 179 ILE A C 1
ATOM 1344 O O . ILE A 1 179 ? 33.594 23.297 4.059 1 96.31 179 ILE A O 1
ATOM 1348 N N . ASN A 1 180 ? 35.719 22.516 3.904 1 94.31 180 ASN A N 1
ATOM 1349 C CA . ASN A 1 180 ? 36.281 23.75 4.445 1 94.31 180 ASN A CA 1
ATOM 1350 C C . ASN A 1 180 ? 35.969 24.953 3.549 1 94.31 180 ASN A C 1
ATOM 1352 O O . ASN A 1 180 ? 35.656 26.031 4.039 1 94.31 180 ASN A O 1
ATOM 1356 N N . GLU A 1 181 ? 36.062 24.703 2.277 1 95.12 181 GLU A N 1
ATOM 1357 C CA . GLU A 1 181 ? 35.75 25.766 1.331 1 95.12 181 GLU A CA 1
ATOM 1358 C C . GLU A 1 181 ? 34.281 26.172 1.455 1 95.12 181 GLU A C 1
ATOM 1360 O O . GLU A 1 181 ? 33.938 27.359 1.417 1 95.12 181 GLU A O 1
ATOM 1365 N N . TYR A 1 182 ? 33.438 25.203 1.619 1 95 182 TYR A N 1
ATOM 1366 C CA . TYR A 1 182 ? 32 25.422 1.757 1 95 182 TYR A CA 1
ATOM 1367 C C . TYR A 1 182 ? 31.703 26.25 2.992 1 95 182 TYR A C 1
ATOM 1369 O O . TYR A 1 182 ? 30.922 27.203 2.922 1 95 182 TYR A O 1
ATOM 1377 N N . VAL A 1 183 ? 32.281 25.984 4.109 1 93.62 183 VAL A N 1
ATOM 1378 C CA . VAL A 1 183 ? 31.984 26.641 5.375 1 93.62 183 VAL A CA 1
ATOM 1379 C C . VAL A 1 183 ? 32.5 28.078 5.367 1 93.62 183 VAL A C 1
ATOM 1381 O O . VAL A 1 183 ? 31.922 28.969 5.98 1 93.62 183 VAL A O 1
ATOM 1384 N N . THR A 1 184 ? 33.594 28.297 4.594 1 93.19 184 THR A N 1
ATOM 1385 C CA . THR A 1 184 ? 34.188 29.625 4.555 1 93.19 184 THR A CA 1
ATOM 1386 C C . THR A 1 184 ? 33.281 30.594 3.766 1 93.19 184 THR A C 1
ATOM 1388 O O . THR A 1 184 ? 33.438 31.812 3.873 1 93.19 184 THR A O 1
ATOM 1391 N N . CYS A 1 185 ? 32.375 30.047 3.021 1 92.19 185 CYS A N 1
ATOM 1392 C CA . CYS A 1 185 ? 31.469 30.859 2.221 1 92.19 185 CYS A CA 1
ATOM 1393 C C . CYS A 1 185 ? 30.203 31.203 2.998 1 92.19 185 CYS A C 1
ATOM 1395 O O . CYS A 1 185 ? 29.328 31.906 2.492 1 92.19 185 CYS A O 1
ATOM 1397 N N . THR A 1 186 ? 30.062 30.859 4.207 1 90.62 186 THR A N 1
ATOM 1398 C CA . THR A 1 186 ? 28.844 31.078 4.992 1 90.62 186 THR A CA 1
ATOM 1399 C C . THR A 1 186 ? 28.984 32.312 5.871 1 90.62 186 THR A C 1
ATOM 1401 O O . THR A 1 186 ? 30.094 32.781 6.141 1 90.62 186 THR A O 1
ATOM 1404 N N . LEU A 1 187 ? 27.859 32.812 6.293 1 89.31 187 LEU A N 1
ATOM 1405 C CA . LEU A 1 187 ? 27.844 33.938 7.227 1 89.31 187 LEU A CA 1
ATOM 1406 C C . LEU A 1 187 ? 28.469 33.531 8.562 1 89.31 187 LEU A C 1
ATOM 1408 O O . LEU A 1 187 ? 29.047 34.375 9.266 1 89.31 187 LEU A O 1
ATOM 1412 N N . LEU A 1 188 ? 28.391 32.312 8.859 1 89.19 188 LEU A N 1
ATOM 1413 C CA . LEU A 1 188 ? 28.953 31.812 10.109 1 89.19 188 LEU A CA 1
ATOM 1414 C C . LEU A 1 188 ? 30.469 32.062 10.156 1 89.19 188 LEU A C 1
ATOM 1416 O O . LEU A 1 188 ? 31.016 32.375 11.219 1 89.19 188 LEU A O 1
ATOM 1420 N N . TYR A 1 189 ? 31.094 31.828 9.078 1 90.06 189 TYR A N 1
ATOM 1421 C CA . TYR A 1 189 ? 32.531 32.031 8.992 1 90.06 189 TYR A CA 1
ATOM 1422 C C . TYR A 1 189 ? 32.906 33.469 9.352 1 90.06 189 TYR A C 1
ATOM 1424 O O . TYR A 1 189 ? 33.938 33.688 9.984 1 90.06 189 TYR A O 1
ATOM 1432 N N . GLN A 1 190 ? 32.031 34.375 9.016 1 88.31 190 GLN A N 1
ATOM 1433 C CA . GLN A 1 190 ? 32.281 35.812 9.273 1 88.31 190 GLN A CA 1
ATOM 1434 C C . GLN A 1 190 ? 32 36.156 10.727 1 88.31 190 GLN A C 1
ATOM 1436 O O . GLN A 1 190 ? 32.531 37.156 11.25 1 88.31 190 GLN A O 1
ATOM 1441 N N . ASN A 1 191 ? 31.234 35.312 11.359 1 86.88 191 ASN A N 1
ATOM 1442 C CA . ASN A 1 191 ? 30.734 35.656 12.68 1 86.88 191 ASN A CA 1
ATOM 1443 C C . ASN A 1 191 ? 31.516 34.969 13.789 1 86.88 191 ASN A C 1
ATOM 1445 O O . ASN A 1 191 ? 31.391 35.312 14.961 1 86.88 191 ASN A O 1
ATOM 1449 N N . ILE A 1 192 ? 32.281 34 13.469 1 87.31 192 ILE A N 1
ATOM 1450 C CA . ILE A 1 192 ? 32.938 33.25 14.508 1 87.31 192 ILE A CA 1
ATOM 1451 C C . ILE A 1 192 ? 34.406 33.094 14.18 1 87.31 192 ILE A C 1
ATOM 1453 O O . ILE A 1 192 ? 34.844 33.312 13.031 1 87.31 192 ILE A O 1
ATOM 1457 N N . GLU A 1 193 ? 35.188 32.812 15.219 1 90.19 193 GLU A N 1
ATOM 1458 C CA . GLU A 1 193 ? 36.594 32.594 15.031 1 90.19 193 GLU A CA 1
ATOM 1459 C C . GLU A 1 193 ? 36.844 31.328 14.211 1 90.19 193 GLU A C 1
ATOM 1461 O O . GLU A 1 193 ? 36.188 30.312 14.398 1 90.19 193 GLU A O 1
ATOM 1466 N N . THR A 1 194 ? 37.812 31.453 13.328 1 90.31 194 THR A N 1
ATOM 1467 C CA . THR A 1 194 ? 38.094 30.406 12.352 1 90.31 194 THR A CA 1
ATOM 1468 C C . THR A 1 194 ? 38.438 29.094 13.055 1 90.31 194 THR A C 1
ATOM 1470 O O . THR A 1 194 ? 37.969 28.031 12.633 1 90.31 194 THR A O 1
ATOM 1473 N N . GLY A 1 195 ? 39.188 29.109 14.07 1 90.69 195 GLY A N 1
ATOM 1474 C CA . GLY A 1 195 ? 39.531 27.906 14.789 1 90.69 195 GLY A CA 1
ATOM 1475 C C . GLY A 1 195 ? 38.344 27.203 15.398 1 90.69 195 GLY A C 1
ATOM 1476 O O . GLY A 1 195 ? 38.25 25.984 15.352 1 90.69 195 GLY A O 1
ATOM 1477 N N . ILE A 1 196 ? 37.5 28 15.945 1 90.25 196 ILE A N 1
ATOM 1478 C CA . ILE A 1 196 ? 36.281 27.469 16.562 1 90.25 196 ILE A CA 1
ATOM 1479 C C . ILE A 1 196 ? 35.375 26.859 15.5 1 90.25 196 ILE A C 1
ATOM 1481 O O . ILE A 1 196 ? 34.781 25.797 15.719 1 90.25 196 ILE A O 1
ATOM 1485 N N . LEU A 1 197 ? 35.281 27.531 14.383 1 90.5 197 LEU A N 1
ATOM 1486 C CA . LEU A 1 197 ? 34.469 27.062 13.289 1 90.5 197 LEU A CA 1
ATOM 1487 C C . LEU A 1 197 ? 34.906 25.703 12.789 1 90.5 197 LEU A C 1
ATOM 1489 O O . LEU A 1 197 ? 34.125 24.781 12.641 1 90.5 197 LEU A O 1
ATOM 1493 N N . PHE A 1 198 ? 36.219 25.531 12.547 1 92.19 198 PHE A N 1
ATOM 1494 C CA . PHE A 1 198 ? 36.75 24.281 11.992 1 92.19 198 PHE A CA 1
ATOM 1495 C C . PHE A 1 198 ? 36.656 23.156 13.023 1 92.19 198 PHE A C 1
ATOM 1497 O O . PHE A 1 198 ? 36.438 22 12.664 1 92.19 198 PHE A O 1
ATOM 1504 N N . SER A 1 199 ? 36.781 23.5 14.25 1 92.44 199 SER A N 1
ATOM 1505 C CA . SER A 1 199 ? 36.562 22.516 15.305 1 92.44 199 SER A CA 1
ATOM 1506 C C . SER A 1 199 ? 35.125 22.031 15.328 1 92.44 199 SER A C 1
ATOM 1508 O O . SER A 1 199 ? 34.844 20.859 15.539 1 92.44 199 SER A O 1
ATOM 1510 N N . MET A 1 200 ? 34.25 22.984 15.156 1 91.69 200 MET A N 1
ATOM 1511 C CA . MET A 1 200 ? 32.812 22.672 15.094 1 91.69 200 MET A CA 1
ATOM 1512 C C . MET A 1 200 ? 32.5 21.75 13.906 1 91.69 200 MET A C 1
ATOM 1514 O O . MET A 1 200 ? 31.703 20.828 14.008 1 91.69 200 MET A O 1
ATOM 1518 N N . VAL A 1 201 ? 33.125 22.016 12.836 1 94.06 201 VAL A N 1
ATOM 1519 C CA . VAL A 1 201 ? 32.938 21.219 11.633 1 94.06 201 VAL A CA 1
ATOM 1520 C C . VAL A 1 201 ? 33.438 19.797 11.883 1 94.06 201 VAL A C 1
ATOM 1522 O O . VAL A 1 201 ? 32.75 18.828 11.547 1 94.06 201 VAL A O 1
ATOM 1525 N N . ASP A 1 202 ? 34.562 19.688 12.531 1 94.75 202 ASP A N 1
ATOM 1526 C CA . ASP A 1 202 ? 35.125 18.375 12.828 1 94.75 202 ASP A CA 1
ATOM 1527 C C . ASP A 1 202 ? 34.188 17.578 13.734 1 94.75 202 ASP A C 1
ATOM 1529 O O . ASP A 1 202 ? 33.938 16.391 13.5 1 94.75 202 ASP A O 1
ATOM 1533 N N . SER A 1 203 ? 33.781 18.234 14.672 1 94.25 203 SER A N 1
ATOM 1534 C CA . SER A 1 203 ? 32.906 17.578 15.625 1 94.25 203 SER A CA 1
ATOM 1535 C C . SER A 1 203 ? 31.594 17.156 14.953 1 94.25 203 SER A C 1
ATOM 1537 O O . SER A 1 203 ? 31.062 16.078 15.242 1 94.25 203 SER A O 1
ATOM 1539 N N . THR A 1 204 ? 31.062 18 14.117 1 94.81 204 THR A N 1
ATOM 1540 C CA . THR A 1 204 ? 29.812 17.719 13.414 1 94.81 204 THR A CA 1
ATOM 1541 C C . THR A 1 204 ? 29.984 16.531 12.461 1 94.81 204 THR A C 1
ATOM 1543 O O . THR A 1 204 ? 29.125 15.656 12.398 1 94.81 204 THR A O 1
ATOM 1546 N N . LEU A 1 205 ? 31.062 16.531 11.781 1 96 205 LEU A N 1
ATOM 1547 C CA . LEU A 1 205 ? 31.328 15.43 10.859 1 96 205 LEU A CA 1
ATOM 1548 C C . LEU A 1 205 ? 31.453 14.102 11.609 1 96 205 LEU A C 1
ATOM 1550 O O . LEU A 1 205 ? 30.938 13.078 11.148 1 96 205 LEU A O 1
ATOM 1554 N N . LYS A 1 206 ? 32.125 14.148 12.703 1 96.44 206 LYS A N 1
ATOM 1555 C CA . LYS A 1 206 ? 32.219 12.953 13.523 1 96.44 206 LYS A CA 1
ATOM 1556 C C . LYS A 1 206 ? 30.859 12.461 13.992 1 96.44 206 LYS A C 1
ATOM 1558 O O . LYS A 1 206 ? 30.578 11.266 13.969 1 96.44 206 LYS A O 1
ATOM 1563 N N . GLU A 1 207 ? 30.031 13.375 14.367 1 95.5 207 GLU A N 1
ATOM 1564 C CA . GLU A 1 207 ? 28.688 13.031 14.82 1 95.5 207 GLU A CA 1
ATOM 1565 C C . GLU A 1 207 ? 27.875 12.406 13.695 1 95.5 207 GLU A C 1
ATOM 1567 O O . GLU A 1 207 ? 27.141 11.445 13.914 1 95.5 207 GLU A O 1
ATOM 1572 N N . LEU A 1 208 ? 27.938 12.977 12.516 1 97.06 208 LEU A N 1
ATOM 1573 C CA . LEU A 1 208 ? 27.203 12.461 11.367 1 97.06 208 LEU A CA 1
ATOM 1574 C C . LEU A 1 208 ? 27.641 11.047 11.031 1 97.06 208 LEU A C 1
ATOM 1576 O O . LEU A 1 208 ? 26.812 10.195 10.695 1 97.06 208 LEU A O 1
ATOM 1580 N N . VAL A 1 209 ? 28.922 10.773 11.18 1 97.56 209 VAL A N 1
ATOM 1581 C CA . VAL A 1 209 ? 29.469 9.445 10.914 1 97.56 209 VAL A CA 1
ATOM 1582 C C . VAL A 1 209 ? 29.031 8.477 12.016 1 97.56 209 VAL A C 1
ATOM 1584 O O . VAL A 1 209 ? 28.594 7.359 11.727 1 97.56 209 VAL A O 1
ATOM 1587 N N . ASP A 1 210 ? 29.078 8.93 13.219 1 97.38 210 ASP A N 1
ATOM 1588 C CA . ASP A 1 210 ? 28.719 8.086 14.359 1 97.38 210 ASP A CA 1
ATOM 1589 C C . ASP A 1 210 ? 27.25 7.711 14.312 1 97.38 210 ASP A C 1
ATOM 1591 O O . ASP A 1 210 ? 26.859 6.625 14.75 1 97.38 210 ASP A O 1
ATOM 1595 N N . ASN A 1 211 ? 26.438 8.617 13.766 1 96.94 211 ASN A N 1
ATOM 1596 C CA . ASN A 1 211 ? 25 8.383 13.703 1 96.94 211 ASN A CA 1
ATOM 1597 C C . ASN A 1 211 ? 24.609 7.617 12.445 1 96.94 211 ASN A C 1
ATOM 1599 O O . ASN A 1 211 ? 23.422 7.355 12.219 1 96.94 211 ASN A O 1
ATOM 1603 N N . GLY A 1 212 ? 25.562 7.324 11.648 1 97.25 212 GLY A N 1
ATOM 1604 C CA . GLY A 1 212 ? 25.312 6.492 10.477 1 97.25 212 GLY A CA 1
ATOM 1605 C C . GLY A 1 212 ? 24.703 7.258 9.32 1 97.25 212 GLY A C 1
ATOM 1606 O O . GLY A 1 212 ? 24.078 6.664 8.445 1 97.25 212 GLY A O 1
ATOM 1607 N N . LEU A 1 213 ? 24.828 8.57 9.297 1 98.12 213 LEU A N 1
ATOM 1608 C CA . LEU A 1 213 ? 24.25 9.383 8.234 1 98.12 213 LEU A CA 1
ATOM 1609 C C . LEU A 1 213 ? 25.25 9.602 7.109 1 98.12 213 LEU A C 1
ATOM 1611 O O . LEU A 1 213 ? 24.875 9.844 5.965 1 98.12 213 LEU A O 1
ATOM 1615 N N . VAL A 1 214 ? 26.531 9.547 7.504 1 97.81 214 VAL A N 1
ATOM 1616 C CA . VAL A 1 214 ? 27.625 9.742 6.555 1 97.81 214 VAL A CA 1
ATOM 1617 C C . VAL A 1 214 ? 28.672 8.641 6.734 1 97.81 214 VAL A C 1
ATOM 1619 O O . VAL A 1 214 ? 28.922 8.188 7.855 1 97.81 214 VAL A O 1
ATOM 1622 N N . ASP A 1 215 ? 29.156 8.188 5.617 1 97.44 215 ASP A N 1
ATOM 1623 C CA . ASP A 1 215 ? 30.25 7.223 5.633 1 97.44 215 ASP A CA 1
ATOM 1624 C C . ASP A 1 215 ? 31.594 7.895 5.305 1 97.44 215 ASP A C 1
ATOM 1626 O O . ASP A 1 215 ? 31.672 8.664 4.344 1 97.44 215 ASP A O 1
ATOM 1630 N N . PHE A 1 216 ? 32.5 7.695 6.215 1 96.12 216 PHE A N 1
ATOM 1631 C CA . PHE A 1 216 ? 33.875 8.125 5.949 1 96.12 216 PHE A CA 1
ATOM 1632 C C . PHE A 1 216 ? 34.656 7.016 5.277 1 96.12 216 PHE A C 1
ATOM 1634 O O . PHE A 1 216 ? 34.969 5.992 5.895 1 96.12 216 PHE A O 1
ATOM 1641 N N . LYS A 1 217 ? 34.969 7.223 4.016 1 94.5 217 LYS A N 1
ATOM 1642 C CA . LYS A 1 217 ? 35.562 6.176 3.195 1 94.5 217 LYS A CA 1
ATOM 1643 C C . LYS A 1 217 ? 37.094 6.148 3.363 1 94.5 217 LYS A C 1
ATOM 1645 O O . LYS A 1 217 ? 37.688 7.055 3.963 1 94.5 217 LYS A O 1
ATOM 1650 N N . GLN A 1 218 ? 37.719 5.141 2.812 1 91.56 218 GLN A N 1
ATOM 1651 C CA . GLN A 1 218 ? 39.188 4.941 2.902 1 91.56 218 GLN A CA 1
ATOM 1652 C C . GLN A 1 218 ? 39.938 6.031 2.145 1 91.56 218 GLN A C 1
ATOM 1654 O O . GLN A 1 218 ? 41.031 6.398 2.523 1 91.56 218 GLN A O 1
ATOM 1659 N N . ASP A 1 219 ? 39.344 6.602 1.11 1 90.69 219 ASP A N 1
ATOM 1660 C CA . ASP A 1 219 ? 39.969 7.66 0.326 1 90.69 219 ASP A CA 1
ATOM 1661 C C . ASP A 1 219 ? 39.75 9.023 0.986 1 90.69 219 ASP A C 1
ATOM 1663 O O . ASP A 1 219 ? 40 10.062 0.36 1 90.69 219 ASP A O 1
ATOM 1667 N N . GLU A 1 220 ? 39.281 9.023 2.184 1 90.5 220 GLU A N 1
ATOM 1668 C CA . GLU A 1 220 ? 39.062 10.211 3.012 1 90.5 220 GLU A CA 1
ATOM 1669 C C . GLU A 1 220 ? 37.969 11.094 2.469 1 90.5 220 GLU A C 1
ATOM 1671 O O . GLU A 1 220 ? 38 12.312 2.596 1 90.5 220 GLU A O 1
ATOM 1676 N N . SER A 1 221 ? 37.125 10.414 1.753 1 94.44 221 SER A N 1
ATOM 1677 C CA . SER A 1 221 ? 35.938 11.125 1.271 1 94.44 221 SER A CA 1
ATOM 1678 C C . SER A 1 221 ? 34.719 10.812 2.133 1 94.44 221 SER A C 1
ATOM 1680 O O . SER A 1 221 ? 34.656 9.789 2.814 1 94.44 221 SER A O 1
ATOM 1682 N N . TYR A 1 222 ? 33.844 11.789 2.201 1 96.62 222 TYR A N 1
ATOM 1683 C CA . TYR A 1 222 ? 32.594 11.617 2.891 1 96.62 222 TYR A CA 1
ATOM 1684 C C . TYR A 1 222 ? 31.453 11.344 1.9 1 96.62 222 TYR A C 1
ATOM 1686 O O . TYR A 1 222 ? 31.281 12.086 0.938 1 96.62 222 TYR A O 1
ATOM 1694 N N . GLU A 1 223 ? 30.75 10.25 2.121 1 96.62 223 GLU A N 1
ATOM 1695 C CA . GLU A 1 223 ? 29.594 9.898 1.296 1 96.62 223 GLU A CA 1
ATOM 1696 C C . GLU A 1 223 ? 28.344 9.672 2.15 1 96.62 223 GLU A C 1
ATOM 1698 O O . GLU A 1 223 ? 28.438 9.125 3.252 1 96.62 223 GLU A O 1
ATOM 1703 N N . PRO A 1 224 ? 27.234 10.125 1.663 1 96.62 224 PRO A N 1
ATOM 1704 C CA . PRO A 1 224 ? 26.016 9.891 2.436 1 96.62 224 PRO A CA 1
ATOM 1705 C C . PRO A 1 224 ? 25.609 8.414 2.48 1 96.62 224 PRO A C 1
ATOM 1707 O O . PRO A 1 224 ? 25.797 7.691 1.501 1 96.62 224 PRO A O 1
ATOM 1710 N N . THR A 1 225 ? 25.203 7.957 3.604 1 97.44 225 THR A N 1
ATOM 1711 C CA . THR A 1 225 ? 24.562 6.645 3.684 1 97.44 225 THR A CA 1
ATOM 1712 C C . THR A 1 225 ? 23.156 6.695 3.107 1 97.44 225 THR A C 1
ATOM 1714 O O . THR A 1 225 ? 22.656 7.766 2.754 1 97.44 225 THR A O 1
ATOM 1717 N N . GLN A 1 226 ? 22.547 5.551 2.992 1 96.25 226 GLN A N 1
ATOM 1718 C CA . GLN A 1 226 ? 21.156 5.516 2.57 1 96.25 226 GLN A CA 1
ATOM 1719 C C . GLN A 1 226 ? 20.266 6.301 3.531 1 96.25 226 GLN A C 1
ATOM 1721 O O . GLN A 1 226 ? 19.375 7.035 3.1 1 96.25 226 GLN A O 1
ATOM 1726 N N . LEU A 1 227 ? 20.516 6.148 4.797 1 97.75 227 LEU A N 1
ATOM 1727 C CA . LEU A 1 227 ? 19.781 6.887 5.816 1 97.75 227 LEU A CA 1
ATOM 1728 C C . LEU A 1 227 ? 20.031 8.383 5.688 1 97.75 227 LEU A C 1
ATOM 1730 O O . LEU A 1 227 ? 19.094 9.18 5.762 1 97.75 227 LEU A O 1
ATOM 1734 N N . GLY A 1 228 ? 21.297 8.766 5.508 1 98 228 GLY A N 1
ATOM 1735 C CA . GLY A 1 228 ? 21.609 10.172 5.309 1 98 228 GLY A CA 1
ATOM 1736 C C . GLY A 1 228 ? 20.859 10.789 4.137 1 98 228 GLY A C 1
ATOM 1737 O O . GLY A 1 228 ? 20.359 11.906 4.238 1 98 228 GLY A O 1
ATOM 1738 N N . GLN A 1 229 ? 20.781 10.062 3.064 1 97 229 GLN A N 1
ATOM 1739 C CA . GLN A 1 229 ? 20.062 10.523 1.885 1 97 229 GLN A CA 1
ATOM 1740 C C . GLN A 1 229 ? 18.562 10.656 2.172 1 97 229 GLN A C 1
ATOM 1742 O O . GLN A 1 229 ? 17.938 11.633 1.758 1 97 229 GLN A O 1
ATOM 1747 N N . ALA A 1 230 ? 18 9.672 2.85 1 97.5 230 ALA A N 1
ATOM 1748 C CA . ALA A 1 230 ? 16.578 9.695 3.176 1 97.5 230 ALA A CA 1
ATOM 1749 C C . ALA A 1 230 ? 16.234 10.906 4.031 1 97.5 230 ALA A C 1
ATOM 1751 O O . ALA A 1 230 ? 15.203 11.555 3.812 1 97.5 230 ALA A O 1
ATOM 1752 N N . VAL A 1 231 ? 17.078 11.227 4.969 1 97.56 231 VAL A N 1
ATOM 1753 C CA . VAL A 1 231 ? 16.859 12.359 5.859 1 97.56 231 VAL A CA 1
ATOM 1754 C C . VAL A 1 231 ? 16.828 13.656 5.051 1 97.56 231 VAL A C 1
ATOM 1756 O O . VAL A 1 231 ? 15.914 14.469 5.203 1 97.56 231 VAL A O 1
ATOM 1759 N N . VAL A 1 232 ? 17.781 13.812 4.184 1 96.5 232 VAL A N 1
ATOM 1760 C CA . VAL A 1 232 ? 17.891 15.031 3.393 1 96.5 232 VAL A CA 1
ATOM 1761 C C . VAL A 1 232 ? 16.734 15.117 2.4 1 96.5 232 VAL A C 1
ATOM 1763 O O . VAL A 1 232 ? 16.109 16.172 2.262 1 96.5 232 VAL A O 1
ATOM 1766 N N . TYR A 1 233 ? 16.422 14.039 1.763 1 93.44 233 TYR A N 1
ATOM 1767 C CA . TYR A 1 233 ? 15.383 14.039 0.74 1 93.44 233 TYR A CA 1
ATOM 1768 C C . TYR A 1 233 ? 14.008 14.258 1.359 1 93.44 233 TYR A C 1
ATOM 1770 O O . TYR A 1 233 ? 13.086 14.719 0.688 1 93.44 233 TYR A O 1
ATOM 1778 N N . SER A 1 234 ? 13.812 13.906 2.547 1 94.62 234 SER A N 1
ATOM 1779 C CA . SER A 1 234 ? 12.547 14.109 3.244 1 94.62 234 SER A CA 1
ATOM 1780 C C . SER A 1 234 ? 12.523 15.461 3.955 1 94.62 234 SER A C 1
ATOM 1782 O O . SER A 1 234 ? 11.586 15.758 4.699 1 94.62 234 SER A O 1
ATOM 1784 N N . SER A 1 235 ? 13.555 16.234 3.85 1 92.75 235 SER A N 1
ATOM 1785 C CA . SER A 1 235 ? 13.664 17.578 4.387 1 92.75 235 SER A CA 1
ATOM 1786 C C . SER A 1 235 ? 13.586 17.578 5.91 1 92.75 235 SER A C 1
ATOM 1788 O O . SER A 1 235 ? 12.977 18.469 6.508 1 92.75 235 SER A O 1
ATOM 1790 N N . GLN A 1 236 ? 14.125 16.578 6.5 1 92.88 236 GLN A N 1
ATOM 1791 C CA . GLN A 1 236 ? 14.156 16.5 7.957 1 92.88 236 GLN A CA 1
ATOM 1792 C C . GLN A 1 236 ? 15.539 16.859 8.5 1 92.88 236 GLN A C 1
ATOM 1794 O O . GLN A 1 236 ? 16.547 16.734 7.797 1 92.88 236 GLN A O 1
ATOM 1799 N N . SER A 1 237 ? 15.578 17.375 9.711 1 92.56 237 SER A N 1
ATOM 1800 C CA . SER A 1 237 ? 16.859 17.531 10.391 1 92.56 237 SER A CA 1
ATOM 1801 C C . SER A 1 237 ? 17.469 16.172 10.727 1 92.56 237 SER A C 1
ATOM 1803 O O . SER A 1 237 ? 16.766 15.156 10.773 1 92.56 237 SER A O 1
ATOM 1805 N N . PRO A 1 238 ? 18.75 16.125 10.93 1 94.75 238 PRO A N 1
ATOM 1806 C CA . PRO A 1 238 ? 19.391 14.859 11.266 1 94.75 238 PRO A CA 1
ATOM 1807 C C . PRO A 1 238 ? 18.781 14.203 12.508 1 94.75 238 PRO A C 1
ATOM 1809 O O . PRO A 1 238 ? 18.562 12.992 12.516 1 94.75 238 PRO A O 1
ATOM 1812 N N . GLU A 1 239 ? 18.469 15.016 13.477 1 92.56 239 GLU A N 1
ATOM 1813 C CA . GLU A 1 239 ? 17.906 14.469 14.703 1 92.56 239 GLU A CA 1
ATOM 1814 C C . GLU A 1 239 ? 16.5 13.922 14.461 1 92.56 239 GLU A C 1
ATOM 1816 O O . GLU A 1 239 ? 16.188 12.812 14.898 1 92.56 239 GLU A O 1
ATOM 1821 N N . ASP A 1 240 ? 15.727 14.711 13.773 1 93.88 240 ASP A N 1
ATOM 1822 C CA . ASP A 1 240 ? 14.367 14.273 13.461 1 93.88 240 ASP A CA 1
ATOM 1823 C C . ASP A 1 240 ? 14.383 13.055 12.547 1 93.88 240 ASP A C 1
ATOM 1825 O O . ASP A 1 240 ? 13.562 12.148 12.703 1 93.88 240 ASP A O 1
ATOM 1829 N N . GLY A 1 241 ? 15.289 13.086 11.625 1 96.31 241 GLY A N 1
ATOM 1830 C CA . GLY A 1 241 ? 15.406 11.969 10.703 1 96.31 241 GLY A CA 1
ATOM 1831 C C . GLY A 1 241 ? 15.703 10.656 11.398 1 96.31 241 GLY A C 1
ATOM 1832 O O . GLY A 1 241 ? 15.141 9.617 11.047 1 96.31 241 GLY A O 1
ATOM 1833 N N . ILE A 1 242 ? 16.578 10.703 12.352 1 96.44 242 ILE A N 1
ATOM 1834 C CA . ILE A 1 242 ? 16.938 9.508 13.109 1 96.44 242 ILE A CA 1
ATOM 1835 C C . ILE A 1 242 ? 15.734 9.016 13.898 1 96.44 242 ILE A C 1
ATOM 1837 O O . ILE A 1 242 ? 15.469 7.812 13.953 1 96.44 242 ILE A O 1
ATOM 1841 N N . PHE A 1 243 ? 15.055 9.922 14.477 1 95.94 243 PHE A N 1
ATOM 1842 C CA . PHE A 1 243 ? 13.844 9.578 15.211 1 95.94 243 PHE A CA 1
ATOM 1843 C C . PHE A 1 243 ? 12.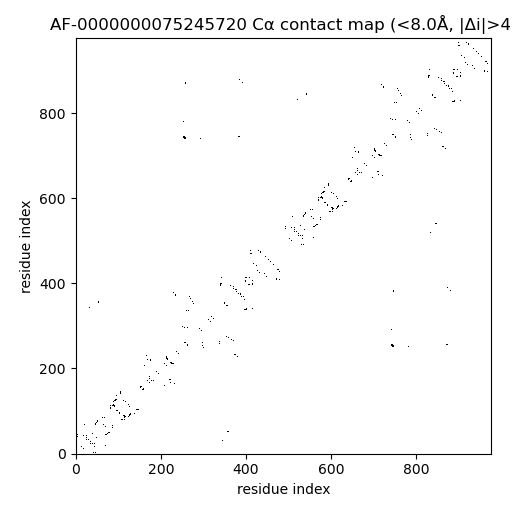828 8.906 14.305 1 95.94 243 PHE A C 1
ATOM 1845 O O . PHE A 1 243 ? 12.266 7.859 14.656 1 95.94 243 PHE A O 1
ATOM 1852 N N . ILE A 1 244 ? 12.57 9.492 13.156 1 96.5 244 ILE A N 1
ATOM 1853 C CA . ILE A 1 244 ? 11.617 8.969 12.188 1 96.5 244 ILE A CA 1
ATOM 1854 C C . ILE A 1 244 ? 12.047 7.582 11.727 1 96.5 244 ILE A C 1
ATOM 1856 O O . ILE A 1 244 ? 11.219 6.68 11.586 1 96.5 244 ILE A O 1
ATOM 1860 N N . HIS A 1 245 ? 13.336 7.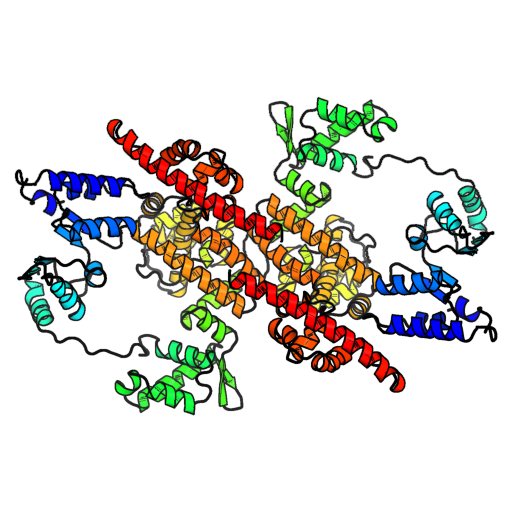477 11.469 1 97.81 245 HIS A N 1
ATOM 1861 C CA . HIS A 1 245 ? 13.883 6.188 11.047 1 97.81 245 HIS A CA 1
ATOM 1862 C C . HIS A 1 245 ? 13.523 5.09 12.039 1 97.81 245 HIS A C 1
ATOM 1864 O O . HIS A 1 245 ? 13.078 4.008 11.648 1 97.81 245 HIS A O 1
ATOM 1870 N N . ASP A 1 246 ? 13.68 5.367 13.258 1 96.25 246 ASP A N 1
ATOM 1871 C CA . ASP A 1 246 ? 13.398 4.383 14.305 1 96.25 246 ASP A CA 1
ATOM 1872 C C . ASP A 1 246 ? 11.906 4.062 14.375 1 96.25 246 ASP A C 1
ATOM 1874 O O . ASP A 1 246 ? 11.523 2.906 14.555 1 96.25 246 ASP A O 1
ATOM 1878 N N . GLU A 1 247 ? 11.125 5.082 14.281 1 95.81 247 GLU A N 1
ATOM 1879 C CA . GLU A 1 247 ? 9.68 4.906 14.281 1 95.81 247 GLU A CA 1
ATOM 1880 C C . GLU A 1 247 ? 9.227 4.023 13.125 1 95.81 247 GLU A C 1
ATOM 1882 O O . GLU A 1 247 ? 8.406 3.123 13.297 1 95.81 247 GLU A O 1
ATOM 1887 N N . LEU A 1 248 ? 9.711 4.32 12.016 1 97.44 248 LEU A N 1
ATOM 1888 C CA . LEU A 1 248 ? 9.312 3.596 10.812 1 97.44 248 LEU A CA 1
ATOM 1889 C C . LEU A 1 248 ? 9.812 2.156 10.852 1 97.44 248 LEU A C 1
ATOM 1891 O O . LEU A 1 248 ? 9.125 1.242 10.383 1 97.44 248 LEU A O 1
ATOM 1895 N N . LYS A 1 249 ? 11 1.956 11.352 1 96.81 249 LYS A N 1
ATOM 1896 C CA . LYS A 1 249 ? 11.523 0.602 11.5 1 96.81 249 LYS A CA 1
ATOM 1897 C C . LYS A 1 249 ? 10.625 -0.247 12.391 1 96.81 249 LYS A C 1
ATOM 1899 O O . LYS A 1 249 ? 10.406 -1.431 12.117 1 96.81 249 LYS A O 1
ATOM 1904 N N . ARG A 1 250 ? 10.156 0.33 13.414 1 95.69 250 ARG A N 1
ATOM 1905 C CA . ARG A 1 250 ? 9.211 -0.367 14.289 1 95.69 250 ARG A CA 1
ATOM 1906 C C . ARG A 1 250 ? 7.93 -0.712 13.547 1 95.69 250 ARG A C 1
ATOM 1908 O O . ARG A 1 250 ? 7.391 -1.81 13.703 1 95.69 250 ARG A O 1
ATOM 1915 N N . ALA A 1 251 ? 7.453 0.251 12.844 1 96.69 251 ALA A N 1
ATOM 1916 C CA . ALA A 1 251 ? 6.234 0.029 12.062 1 96.69 251 ALA A CA 1
ATOM 1917 C C . ALA A 1 251 ? 6.43 -1.096 11.055 1 96.69 251 ALA A C 1
ATOM 1919 O O . ALA A 1 251 ? 5.523 -1.899 10.828 1 96.69 251 ALA A O 1
ATOM 1920 N N . LEU A 1 252 ? 7.617 -1.146 10.438 1 97.31 252 LEU A N 1
ATOM 1921 C CA . LEU A 1 252 ? 7.926 -2.172 9.445 1 97.31 252 LEU A CA 1
ATOM 1922 C C . LEU A 1 252 ? 7.855 -3.562 10.062 1 97.31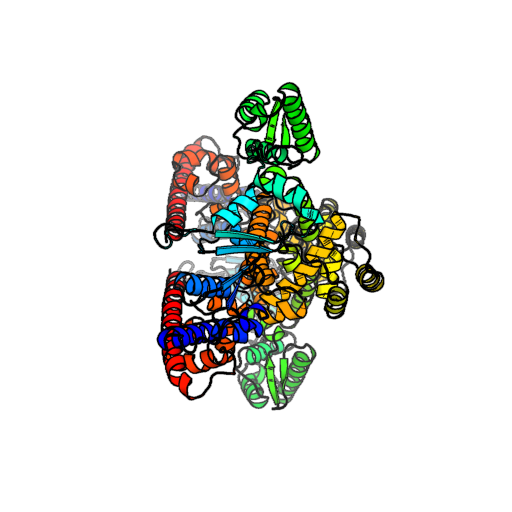 252 LEU A C 1
ATOM 1924 O O . LEU A 1 252 ? 7.477 -4.527 9.391 1 97.31 252 LEU A O 1
ATOM 1928 N N . LYS A 1 253 ? 8.188 -3.688 11.297 1 95.62 253 LYS A N 1
ATOM 1929 C CA . LYS A 1 253 ? 8.211 -4.973 11.984 1 95.62 253 LYS A CA 1
ATOM 1930 C C . LYS A 1 253 ? 6.793 -5.484 12.242 1 95.62 253 LYS A C 1
ATOM 1932 O O . LYS A 1 253 ? 6.555 -6.691 12.25 1 95.62 253 LYS A O 1
ATOM 1937 N N . SER A 1 254 ? 5.977 -4.551 12.492 1 95.06 254 SER A N 1
ATOM 1938 C CA . SER A 1 254 ? 4.59 -4.891 12.797 1 95.06 254 SER A CA 1
ATOM 1939 C C . SER A 1 254 ? 3.656 -3.725 12.492 1 95.06 254 SER A C 1
ATOM 1941 O O . SER A 1 254 ? 3.363 -2.914 13.375 1 95.06 254 SER A O 1
ATOM 1943 N N . PHE A 1 255 ? 3.131 -3.684 11.398 1 96.06 255 PHE A N 1
ATOM 1944 C CA . PHE A 1 255 ? 2.227 -2.604 11.016 1 96.06 255 PHE A CA 1
ATOM 1945 C C . PHE A 1 255 ? 0.774 -3.018 11.219 1 96.06 255 PHE A C 1
ATOM 1947 O O . PHE A 1 255 ? 0.363 -4.09 10.773 1 96.06 255 PHE A O 1
ATOM 1954 N N . VAL A 1 256 ? 0.023 -2.227 11.891 1 96.69 256 VAL A N 1
ATOM 1955 C CA . VAL A 1 256 ? -1.372 -2.531 12.188 1 96.69 256 VAL A CA 1
ATOM 1956 C C . VAL A 1 256 ? -2.271 -1.948 11.102 1 96.69 256 VAL A C 1
ATOM 1958 O O . VAL A 1 256 ? -2.346 -0.729 10.938 1 96.69 256 VAL A O 1
ATOM 1961 N N . MET A 1 257 ? -3.029 -2.803 10.453 1 96.38 257 MET A N 1
ATOM 1962 C CA . MET A 1 257 ? -3.809 -2.34 9.312 1 96.38 257 MET A CA 1
ATOM 1963 C C . MET A 1 257 ? -5.297 -2.596 9.523 1 96.38 257 MET A C 1
ATOM 1965 O O . MET A 1 257 ? -6.117 -2.303 8.656 1 96.38 257 MET A O 1
ATOM 1969 N N . ASP A 1 258 ? -5.664 -3.199 10.609 1 95.94 258 ASP A N 1
ATOM 1970 C CA . ASP A 1 258 ? -7.086 -3.445 10.836 1 95.94 258 ASP A CA 1
ATOM 1971 C C . ASP A 1 258 ? -7.77 -2.219 11.438 1 95.94 258 ASP A C 1
ATOM 1973 O O . ASP A 1 258 ? -8.938 -2.279 11.82 1 95.94 258 ASP A O 1
ATOM 1977 N N . GLY A 1 259 ? -7.102 -1.182 11.586 1 93.75 259 GLY A N 1
ATOM 1978 C CA . GLY A 1 259 ? -7.555 0.144 11.977 1 93.75 259 GLY A CA 1
ATOM 1979 C C . GLY A 1 259 ? -6.711 1.259 11.391 1 93.75 259 GLY A C 1
ATOM 1980 O O . GLY A 1 259 ? -5.797 1.003 10.602 1 93.75 259 GLY A O 1
ATOM 1981 N N . GLU A 1 260 ? -6.988 2.449 11.805 1 93.5 260 GLU A N 1
ATOM 1982 C CA . GLU A 1 260 ? -6.328 3.561 11.125 1 93.5 260 GLU A CA 1
ATOM 1983 C C . GLU A 1 260 ? -5.445 4.348 12.086 1 93.5 260 GLU A C 1
ATOM 1985 O O . GLU A 1 260 ? -4.762 5.289 11.68 1 93.5 260 GLU A O 1
ATOM 1990 N N . MET A 1 261 ? -5.41 3.969 13.281 1 96.06 261 MET A N 1
ATOM 1991 C CA . MET A 1 261 ? -4.699 4.758 14.289 1 96.06 261 MET A CA 1
ATOM 1992 C C . MET A 1 261 ? -3.197 4.75 14.023 1 96.06 261 MET A C 1
ATOM 1994 O O . MET A 1 261 ? -2.525 5.766 14.211 1 96.06 261 MET A O 1
ATOM 1998 N N . HIS A 1 262 ? -2.654 3.627 13.664 1 97.25 262 HIS A N 1
ATOM 1999 C CA . HIS A 1 262 ? -1.221 3.523 13.422 1 97.25 262 HIS A CA 1
ATOM 2000 C C . HIS A 1 262 ? -0.774 4.496 12.336 1 97.25 262 HIS A C 1
ATOM 2002 O O . HIS A 1 262 ? 0.247 5.172 12.484 1 97.25 262 HIS A O 1
ATOM 2008 N N . ILE A 1 263 ? -1.545 4.582 11.297 1 95.75 263 ILE A N 1
ATOM 2009 C CA . ILE A 1 263 ? -1.175 5.418 10.156 1 95.75 263 ILE A CA 1
ATOM 2010 C C . ILE A 1 263 ? -1.281 6.891 10.547 1 95.75 263 ILE A C 1
ATOM 2012 O O . ILE A 1 263 ? -0.455 7.707 10.133 1 95.75 263 ILE A O 1
ATOM 2016 N N . PHE A 1 264 ? -2.309 7.227 11.242 1 95.31 264 PHE A N 1
ATOM 2017 C CA . PHE A 1 264 ? -2.463 8.625 11.625 1 95.31 264 PHE A CA 1
ATOM 2018 C C . PHE A 1 264 ? -1.381 9.039 12.617 1 95.31 264 PHE A C 1
ATOM 2020 O O . PHE A 1 264 ? -0.932 10.188 12.609 1 95.31 264 PHE A O 1
ATOM 2027 N N . TYR A 1 265 ? -0.948 8.117 13.453 1 97 265 TYR A N 1
ATOM 2028 C CA . TYR A 1 265 ? 0.23 8.398 14.266 1 97 265 TYR A CA 1
ATOM 2029 C C . TYR A 1 265 ? 1.443 8.68 13.391 1 97 265 TYR A C 1
ATOM 2031 O O . TYR A 1 265 ? 2.209 9.609 13.664 1 97 265 TYR A O 1
ATOM 2039 N N . MET A 1 266 ? 1.619 7.91 12.336 1 96.5 266 MET A N 1
ATOM 2040 C CA . MET A 1 266 ? 2.758 8.078 11.438 1 96.5 266 MET A CA 1
ATOM 2041 C C . MET A 1 266 ? 2.711 9.445 10.75 1 96.5 266 MET A C 1
ATOM 2043 O O . MET A 1 266 ? 3.754 10.023 10.445 1 96.5 266 MET A O 1
ATOM 2047 N N . PHE A 1 267 ? 1.523 9.969 10.555 1 95.5 267 PHE A N 1
ATOM 2048 C CA . PHE A 1 267 ? 1.349 11.219 9.828 1 95.5 267 PHE A CA 1
ATOM 2049 C C . PHE A 1 267 ? 1.402 12.406 10.781 1 95.5 267 PHE A C 1
ATOM 2051 O O . PHE A 1 267 ? 1.399 13.562 10.344 1 95.5 267 PHE A O 1
ATOM 2058 N N . SER A 1 268 ? 1.435 12.117 12.07 1 94.81 268 SER A N 1
ATOM 2059 C CA . SER A 1 268 ? 1.502 13.195 13.047 1 94.81 268 SER A CA 1
ATOM 2060 C C . SER A 1 268 ? 2.875 13.859 13.047 1 94.81 268 SER A C 1
ATOM 2062 O O . SER A 1 268 ? 3.895 13.188 13.211 1 94.81 268 SER A O 1
ATOM 2064 N N . PRO A 1 269 ? 2.889 15.133 12.875 1 92.69 269 PRO A N 1
ATOM 2065 C CA . PRO A 1 269 ? 4.176 15.82 12.781 1 92.69 269 PRO A CA 1
ATOM 2066 C C . PRO A 1 269 ? 4.961 15.781 14.086 1 92.69 269 PRO A C 1
ATOM 2068 O O . PRO A 1 269 ? 4.383 15.547 15.156 1 92.69 269 PRO A O 1
ATOM 2071 N N . LEU A 1 270 ? 6.266 15.992 14.039 1 89.5 270 LEU A N 1
ATOM 2072 C CA . LEU A 1 270 ? 7.148 15.945 15.195 1 89.5 270 LEU A CA 1
ATOM 2073 C C . LEU A 1 270 ? 7.055 17.234 16 1 89.5 270 LEU A C 1
ATOM 2075 O O . LEU A 1 270 ? 7.195 17.219 17.234 1 89.5 270 LEU A O 1
ATOM 2079 N N . GLN A 1 271 ? 7.176 18.312 15.242 1 73.31 271 GLN A N 1
ATOM 2080 C CA . GLN A 1 271 ? 7.098 19.609 15.906 1 73.31 271 GLN A CA 1
ATOM 2081 C C . GLN A 1 271 ? 5.887 20.406 15.422 1 73.31 271 GLN A C 1
ATOM 2083 O O . GLN A 1 271 ? 5.512 20.312 14.25 1 73.31 271 GLN A O 1
ATOM 2088 N N . ASN A 1 272 ? 4.969 20.609 16.422 1 59.25 272 ASN A N 1
ATOM 2089 C CA . ASN A 1 272 ? 3.895 21.531 16.047 1 59.25 272 ASN A CA 1
ATOM 2090 C C . ASN A 1 272 ? 4.219 22.969 16.453 1 59.25 272 ASN A C 1
ATOM 2092 O O . ASN A 1 272 ? 4.789 23.203 17.516 1 59.25 272 ASN A O 1
ATOM 2096 N N . SER A 1 273 ? 4.453 23.875 15.453 1 52.06 273 SER A N 1
ATOM 2097 C CA . SER A 1 273 ? 4.754 25.281 15.703 1 52.06 273 SER A CA 1
ATOM 2098 C C . SER A 1 273 ? 3.951 25.812 16.891 1 52.06 273 SER A C 1
ATOM 2100 O O . SER A 1 273 ? 4.391 26.734 17.578 1 52.06 273 SER A O 1
ATOM 2102 N N . SER A 1 274 ? 2.836 25.453 17.062 1 53.31 274 SER A N 1
ATOM 2103 C CA . SER A 1 274 ? 2.041 25.891 18.203 1 53.31 274 SER A CA 1
ATOM 2104 C C . SER A 1 274 ? 1.617 24.703 19.062 1 53.31 274 SER A C 1
ATOM 2106 O O . SER A 1 274 ? 0.5 24.203 18.922 1 53.31 274 SER A O 1
ATOM 2108 N N . PRO A 1 275 ? 2.703 24.141 19.797 1 57.19 275 PRO A N 1
ATOM 2109 C CA . PRO A 1 275 ? 2.375 22.875 20.469 1 57.19 275 PRO A CA 1
ATOM 2110 C C . PRO A 1 275 ? 1.188 23 21.422 1 57.19 275 PRO A C 1
ATOM 2112 O O . PRO A 1 275 ? 1.164 23.891 22.266 1 57.19 275 PRO A O 1
ATOM 2115 N N . THR A 1 276 ? 0.019 22.672 20.984 1 64.88 276 THR A N 1
ATOM 2116 C CA . THR A 1 276 ? -1.088 22.531 21.922 1 64.88 276 THR A CA 1
ATOM 2117 C C . THR A 1 276 ? -0.759 21.516 23 1 64.88 276 THR A C 1
ATOM 2119 O O . THR A 1 276 ? -0.253 20.438 22.703 1 64.88 276 THR A O 1
ATOM 2122 N N . ASP A 1 277 ? -0.697 22.062 24.219 1 80.69 277 ASP A N 1
ATOM 2123 C CA . ASP A 1 277 ? -0.468 21.172 25.344 1 80.69 277 ASP A CA 1
ATOM 2124 C C . ASP A 1 277 ? -1.448 20 25.328 1 80.69 277 ASP A C 1
ATOM 2126 O O . ASP A 1 277 ? -2.584 20.141 24.875 1 80.69 277 ASP A O 1
ATOM 2130 N N . ILE A 1 278 ? -0.929 18.938 25.734 1 90 278 ILE A N 1
ATOM 2131 C CA . ILE A 1 278 ? -1.771 17.75 25.812 1 90 278 ILE A CA 1
ATOM 2132 C C . ILE A 1 278 ? -2.805 17.922 26.922 1 90 278 ILE A C 1
ATOM 2134 O O . ILE A 1 278 ? -2.455 18.266 28.062 1 90 278 ILE A O 1
ATOM 2138 N N . ASP A 1 279 ? -4.023 17.906 26.547 1 92.69 279 ASP A N 1
ATOM 2139 C CA . ASP A 1 279 ? -5.062 17.75 27.562 1 92.69 279 ASP A CA 1
ATOM 2140 C C . ASP A 1 279 ? -5.219 16.281 27.938 1 92.69 279 ASP A C 1
ATOM 2142 O O . ASP A 1 279 ? -5.891 15.516 27.25 1 92.69 279 ASP A O 1
ATOM 2146 N N . TRP A 1 280 ? -4.703 15.93 29.094 1 93.88 280 TRP A N 1
ATOM 2147 C CA . TRP A 1 280 ? -4.574 14.531 29.484 1 93.88 280 TRP A CA 1
ATOM 2148 C C . TRP A 1 280 ? -5.938 13.914 29.781 1 93.88 280 TRP A C 1
ATOM 2150 O O . TRP A 1 280 ? -6.137 12.711 29.609 1 93.88 280 TRP A O 1
ATOM 2160 N N . SER A 1 281 ? -6.867 14.695 30.234 1 94.31 281 SER A N 1
ATOM 2161 C CA . SER A 1 281 ? -8.211 14.188 30.469 1 94.31 281 SER A CA 1
ATOM 2162 C C . SER A 1 281 ? -8.875 13.766 29.172 1 94.31 281 SER A C 1
ATOM 2164 O O . SER A 1 281 ? -9.477 12.688 29.078 1 94.31 281 SER A O 1
ATOM 2166 N N . ILE A 1 282 ? -8.703 14.586 28.219 1 95.75 282 ILE A N 1
ATOM 2167 C CA . ILE A 1 282 ? -9.266 14.266 26.906 1 95.75 282 ILE A CA 1
ATOM 2168 C C . ILE A 1 282 ? -8.539 13.062 26.312 1 95.75 282 ILE A C 1
ATOM 2170 O O . ILE A 1 282 ? -9.164 12.172 25.734 1 95.75 282 ILE A O 1
ATOM 2174 N N . PHE A 1 283 ? -7.246 13.078 26.516 1 95.81 283 PHE A N 1
ATOM 2175 C CA . PHE A 1 283 ? -6.441 11.969 26.016 1 95.81 283 PHE A CA 1
ATOM 2176 C C . PHE A 1 283 ? -6.918 10.648 26.594 1 95.81 283 PHE A C 1
ATOM 2178 O O . PHE A 1 283 ? -7.09 9.672 25.875 1 95.81 283 PHE A O 1
ATOM 2185 N N . ARG A 1 284 ? -7.156 10.633 27.844 1 95.69 284 ARG A N 1
ATOM 2186 C CA . ARG A 1 284 ? -7.633 9.438 28.531 1 95.69 284 ARG A CA 1
ATOM 2187 C C . ARG A 1 284 ? -8.992 9 27.984 1 95.69 284 ARG A C 1
ATOM 2189 O O . ARG A 1 284 ? -9.219 7.812 27.75 1 95.69 284 ARG A O 1
ATOM 2196 N N . ASP A 1 285 ? -9.844 9.914 27.828 1 96.44 285 ASP A N 1
ATOM 2197 C CA . ASP A 1 285 ? -11.172 9.609 27.297 1 96.44 285 ASP A CA 1
ATOM 2198 C C . ASP A 1 285 ? -11.094 9 25.906 1 96.44 285 ASP A C 1
ATOM 2200 O O . ASP A 1 285 ? -11.789 8.031 25.609 1 96.44 285 ASP A O 1
ATOM 2204 N N . GLN A 1 286 ? -10.266 9.602 25.078 1 96.44 286 GLN A N 1
ATOM 2205 C CA . GLN A 1 286 ? -10.102 9.086 23.734 1 96.44 286 GLN A CA 1
ATOM 2206 C C . GLN A 1 286 ? -9.516 7.68 23.75 1 96.44 286 GLN A C 1
ATOM 2208 O O . GLN A 1 286 ? -9.93 6.82 22.969 1 96.44 286 GLN A O 1
ATOM 2213 N N . MET A 1 287 ? -8.594 7.457 24.578 1 95.56 287 MET A N 1
ATOM 2214 C CA . MET A 1 287 ? -7.953 6.148 24.703 1 95.56 287 MET A CA 1
ATOM 2215 C C . MET A 1 287 ? -8.953 5.098 25.172 1 95.56 287 MET A C 1
ATOM 2217 O O . MET A 1 287 ? -8.914 3.953 24.703 1 95.56 287 MET A O 1
ATOM 2221 N N . ASN A 1 288 ? -9.789 5.461 26.047 1 94.75 288 ASN A N 1
ATOM 2222 C CA . ASN A 1 288 ? -10.781 4.543 26.578 1 94.75 288 ASN A CA 1
ATOM 2223 C C . ASN A 1 288 ? -11.812 4.148 25.531 1 94.75 288 ASN A C 1
ATOM 2225 O O . ASN A 1 288 ? -12.43 3.088 25.609 1 94.75 288 ASN A O 1
ATOM 2229 N N . ASN A 1 289 ? -11.977 4.988 24.578 1 94.69 289 ASN A N 1
ATOM 2230 C CA . ASN A 1 289 ? -12.977 4.738 23.547 1 94.69 289 ASN A CA 1
ATOM 2231 C C . ASN A 1 289 ? -12.375 4.027 22.344 1 94.69 289 ASN A C 1
ATOM 2233 O O . ASN A 1 289 ? -13.078 3.729 21.375 1 94.69 289 ASN A O 1
ATOM 2237 N N . LEU A 1 290 ? -11.133 3.752 22.375 1 95.25 290 LEU A N 1
ATOM 2238 C CA . LEU A 1 290 ? -10.469 3.082 21.266 1 95.25 290 LEU A CA 1
ATOM 2239 C C . LEU A 1 290 ? -10.867 1.611 21.203 1 95.25 290 LEU A C 1
ATOM 2241 O O . LEU A 1 290 ? -11.094 0.979 22.234 1 95.25 290 LEU A O 1
ATOM 2245 N N . ASP A 1 291 ? -10.977 1.113 20.094 1 95.12 291 ASP A N 1
ATOM 2246 C CA . ASP A 1 291 ? -11.164 -0.325 19.938 1 95.12 291 ASP A CA 1
ATOM 2247 C C . ASP A 1 291 ? -9.844 -1.075 20.109 1 95.12 291 ASP A C 1
ATOM 2249 O O . ASP A 1 291 ? -8.805 -0.465 20.375 1 95.12 291 ASP A O 1
ATOM 2253 N N . GLU A 1 292 ? -9.82 -2.332 20 1 95.06 292 GLU A N 1
ATOM 2254 C CA . GLU A 1 292 ? -8.648 -3.164 20.234 1 95.06 292 GLU A CA 1
ATOM 2255 C C . GLU A 1 292 ? -7.531 -2.828 19.234 1 95.06 292 GLU A C 1
ATOM 2257 O O . GLU A 1 292 ? -6.355 -2.822 19.609 1 95.06 292 GLU A O 1
ATOM 2262 N N . SER A 1 293 ? -7.91 -2.604 18.016 1 95.69 293 SER A N 1
ATOM 2263 C CA . SER A 1 293 ? -6.941 -2.252 16.984 1 95.69 293 SER A CA 1
ATOM 2264 C C . SER A 1 293 ? -6.199 -0.969 17.344 1 95.69 293 SER A C 1
ATOM 2266 O O . SER A 1 293 ? -4.973 -0.906 17.219 1 95.69 293 SER A O 1
ATOM 2268 N N . GLY A 1 294 ? -6.984 0.023 17.734 1 96.38 294 GLY A N 1
ATOM 2269 C CA . GLY A 1 294 ? -6.379 1.286 18.125 1 96.38 294 GLY A CA 1
ATOM 2270 C C . GLY A 1 294 ? -5.43 1.155 19.297 1 96.38 294 GLY A C 1
ATOM 2271 O O . GLY A 1 294 ? -4.352 1.752 19.297 1 96.38 294 GLY A O 1
ATOM 2272 N N . ILE A 1 295 ? -5.816 0.375 20.266 1 96.12 295 ILE A N 1
ATOM 2273 C CA . ILE A 1 295 ? -4.988 0.157 21.438 1 96.12 295 ILE A CA 1
ATOM 2274 C C . ILE A 1 295 ? -3.695 -0.548 21.031 1 96.12 295 ILE A C 1
ATOM 2276 O O . ILE A 1 295 ? -2.609 -0.164 21.469 1 96.12 295 ILE A O 1
ATOM 2280 N N . ARG A 1 296 ? -3.791 -1.54 20.234 1 95.75 296 ARG A N 1
ATOM 2281 C CA . ARG A 1 296 ? -2.621 -2.271 19.75 1 95.75 296 ARG A CA 1
ATOM 2282 C C . ARG A 1 296 ? -1.657 -1.344 19.031 1 95.75 296 ARG A C 1
ATOM 2284 O O . ARG A 1 296 ? -0.447 -1.391 19.25 1 95.75 296 ARG A O 1
ATOM 2291 N N . ALA A 1 297 ? -2.201 -0.514 18.141 1 96.62 297 ALA A N 1
ATOM 2292 C CA . ALA A 1 297 ? -1.383 0.419 17.375 1 96.62 297 ALA A CA 1
ATOM 2293 C C . ALA A 1 297 ? -0.616 1.364 18.297 1 96.62 297 ALA A C 1
ATOM 2295 O O . ALA A 1 297 ? 0.591 1.558 18.141 1 96.62 297 ALA A O 1
ATOM 2296 N N . LEU A 1 298 ? -1.315 1.921 19.266 1 96.38 298 LEU A N 1
ATOM 2297 C CA . LEU A 1 298 ? -0.69 2.895 20.156 1 96.38 298 LEU A CA 1
ATOM 2298 C C . LEU A 1 298 ? 0.315 2.219 21.078 1 96.38 298 LEU A C 1
ATOM 2300 O O . LEU A 1 298 ? 1.354 2.799 21.406 1 96.38 298 LEU A O 1
ATOM 2304 N N . GLN A 1 299 ? 0.054 1.007 21.5 1 95.38 299 GLN A N 1
ATOM 2305 C CA . GLN A 1 299 ? 1.001 0.266 22.328 1 95.38 299 GLN A CA 1
ATOM 2306 C C . GLN A 1 299 ? 2.277 -0.049 21.547 1 95.38 299 GLN A C 1
ATOM 2308 O O . GLN A 1 299 ? 3.373 -0.03 22.109 1 95.38 299 GLN A O 1
ATOM 2313 N N . LEU A 1 300 ? 2.131 -0.334 20.344 1 94.69 300 LEU A N 1
ATOM 2314 C CA . LEU A 1 300 ? 3.273 -0.644 19.5 1 94.69 300 LEU A CA 1
ATOM 2315 C C . LEU A 1 300 ? 4.223 0.546 19.406 1 94.69 300 LEU A C 1
ATOM 2317 O O . LEU A 1 300 ? 5.438 0.369 19.312 1 94.69 300 LEU A O 1
ATOM 2321 N N . VAL A 1 301 ? 3.631 1.77 19.484 1 95.12 301 VAL A N 1
ATOM 2322 C CA . VAL A 1 301 ? 4.48 2.943 19.312 1 95.12 301 VAL A CA 1
ATOM 2323 C C . VAL A 1 301 ? 4.969 3.434 20.672 1 95.12 301 VAL A C 1
ATOM 2325 O O . VAL A 1 301 ? 5.703 4.422 20.766 1 95.12 301 VAL A O 1
ATOM 2328 N N . GLY A 1 302 ? 4.504 2.785 21.734 1 94.44 302 GLY A N 1
ATOM 2329 C CA . GLY A 1 302 ? 5.078 3.084 23.031 1 94.44 302 GLY A CA 1
ATOM 2330 C C . GLY A 1 302 ? 4.109 3.787 23.969 1 94.44 302 GLY A C 1
ATOM 2331 O O . GLY A 1 302 ? 4.496 4.23 25.047 1 94.44 302 GLY A O 1
ATOM 2332 N N . VAL A 1 303 ? 2.906 3.928 23.594 1 96.69 303 VAL A N 1
ATOM 2333 C CA . VAL A 1 303 ? 1.912 4.574 24.438 1 96.69 303 VAL A CA 1
ATOM 2334 C C . VAL A 1 303 ? 1.273 3.545 25.375 1 96.69 303 VAL A C 1
ATOM 2336 O O . VAL A 1 303 ? 0.796 2.502 24.922 1 96.69 303 VAL A O 1
ATOM 2339 N N . ARG A 1 304 ? 1.265 3.824 26.609 1 95.31 304 ARG A N 1
ATOM 2340 C CA . ARG A 1 304 ? 0.687 2.934 27.609 1 95.31 304 ARG A CA 1
ATOM 2341 C C . ARG A 1 304 ? -0.521 3.578 28.281 1 95.31 304 ARG A C 1
ATOM 2343 O O . ARG A 1 304 ? -0.427 4.688 28.797 1 95.31 304 ARG A O 1
ATOM 2350 N N . PRO A 1 305 ? -1.578 2.891 28.281 1 94.06 305 PRO A N 1
ATOM 2351 C CA . PRO A 1 305 ? -2.783 3.447 28.891 1 94.06 305 PRO A CA 1
ATOM 2352 C C . PRO A 1 305 ? -2.578 3.814 30.359 1 94.06 305 PRO A C 1
ATOM 2354 O O . PRO A 1 305 ? -3.088 4.84 30.828 1 94.06 305 PRO A O 1
ATOM 2357 N N . ALA A 1 306 ? -1.821 3.008 31.062 1 93.19 306 ALA A N 1
ATOM 2358 C CA . ALA A 1 306 ? -1.57 3.27 32.469 1 93.19 306 ALA A CA 1
ATOM 2359 C C . ALA A 1 306 ? -0.862 4.605 32.656 1 93.19 306 ALA A C 1
ATOM 2361 O O . ALA A 1 306 ? -1.152 5.336 33.625 1 93.19 306 ALA A O 1
ATOM 2362 N N . PHE A 1 307 ? 0.005 4.859 31.828 1 94.44 307 PHE A N 1
ATOM 2363 C CA . PHE A 1 307 ? 0.734 6.121 31.906 1 94.44 307 PHE A CA 1
ATOM 2364 C C . PHE A 1 307 ? -0.196 7.301 31.656 1 94.44 307 PHE A C 1
ATOM 2366 O O . PHE A 1 307 ? -0.127 8.312 32.375 1 94.44 307 PHE A O 1
ATOM 2373 N N . VAL A 1 308 ? -1.087 7.27 30.688 1 94.56 308 VAL A N 1
ATOM 2374 C CA . VAL A 1 308 ? -2.039 8.328 30.359 1 94.56 308 VAL A CA 1
ATOM 2375 C C . VAL A 1 308 ? -2.955 8.578 31.562 1 94.56 308 VAL A C 1
ATOM 2377 O O . VAL A 1 308 ? -3.232 9.734 31.906 1 94.56 308 VAL A O 1
ATOM 2380 N N . ASN A 1 309 ? -3.385 7.512 32.188 1 93.62 309 ASN A N 1
ATOM 2381 C CA . ASN A 1 309 ? -4.234 7.625 33.375 1 93.62 309 ASN A CA 1
ATOM 2382 C C . ASN A 1 309 ? -3.518 8.344 34.5 1 93.62 309 ASN A C 1
ATOM 2384 O O . ASN A 1 309 ? -4.113 9.164 35.219 1 93.62 309 ASN A O 1
ATOM 2388 N N . SER A 1 310 ? -2.326 7.973 34.656 1 93.31 310 SER A N 1
ATOM 2389 C CA . SER A 1 310 ? -1.538 8.602 35.719 1 93.31 310 SER A CA 1
ATOM 2390 C C . SER A 1 310 ? -1.339 10.086 35.438 1 93.31 310 SER A C 1
ATOM 2392 O O . SER A 1 310 ? -1.42 10.906 36.375 1 93.31 310 SER A O 1
ATOM 2394 N N . MET A 1 311 ? -1.089 10.445 34.219 1 92.38 311 MET A N 1
ATOM 2395 C CA . MET A 1 311 ? -0.884 11.844 33.844 1 92.38 311 MET A CA 1
ATOM 2396 C C . MET A 1 311 ? -2.172 12.641 34 1 92.38 311 MET A C 1
ATOM 2398 O O . MET A 1 311 ? -2.137 13.812 34.375 1 92.38 311 MET A O 1
ATOM 2402 N N . ALA A 1 312 ? -3.25 12.086 33.688 1 91.94 312 ALA A N 1
ATOM 2403 C CA . ALA A 1 312 ? -4.543 12.758 33.812 1 91.94 312 ALA A CA 1
ATOM 2404 C C . ALA A 1 312 ? -4.863 13.055 35.281 1 91.94 312 ALA A C 1
ATOM 2406 O O . ALA A 1 312 ? -5.562 14.023 35.562 1 91.94 312 ALA A O 1
ATOM 2407 N N . GLN A 1 313 ? -4.371 12.328 36.188 1 90.19 313 GLN A N 1
ATOM 2408 C CA . GLN A 1 313 ? -4.641 12.492 37.625 1 90.19 313 GLN A CA 1
ATOM 2409 C C . GLN A 1 313 ? -3.66 13.477 38.25 1 90.19 313 GLN A C 1
ATOM 2411 O O . GLN A 1 313 ? -4.051 14.297 39.094 1 90.19 313 GLN A O 1
ATOM 2416 N N . SER A 1 314 ? -2.395 13.344 37.875 1 83.81 314 SER A N 1
ATOM 2417 C CA . SER A 1 314 ? -1.356 14.062 38.625 1 83.81 314 SER A CA 1
ATOM 2418 C C . SER A 1 314 ? -0.958 15.344 37.875 1 83.81 314 SER A C 1
ATOM 2420 O O . SER A 1 314 ? -0.419 16.266 38.5 1 83.81 314 SER A O 1
ATOM 2422 N N . GLY A 1 315 ? -1.203 15.469 36.656 1 70.12 315 GLY A N 1
ATOM 2423 C CA . GLY A 1 315 ? -0.871 16.656 35.875 1 70.12 315 GLY A CA 1
ATOM 2424 C C . GLY A 1 315 ? 0.623 16.844 35.719 1 70.12 315 GLY A C 1
ATOM 2425 O O . GLY A 1 315 ? 1.086 17.969 35.5 1 70.12 315 GLY A O 1
ATOM 2426 N N . TYR A 1 316 ? 1.433 15.852 35.844 1 73.88 316 TYR A N 1
ATOM 2427 C CA . TYR A 1 316 ? 2.879 16.016 35.75 1 73.88 316 TYR A CA 1
ATOM 2428 C C . TYR A 1 316 ? 3.309 16.188 34.281 1 73.88 316 TYR A C 1
ATOM 2430 O O . TYR A 1 316 ? 2.561 15.852 33.375 1 73.88 316 TYR A O 1
ATOM 2438 N N . ARG A 1 317 ? 4.547 16.922 34.188 1 79.62 317 ARG A N 1
ATOM 2439 C CA . ARG A 1 317 ? 5.129 17.078 32.844 1 79.62 317 ARG A CA 1
ATOM 2440 C C . ARG A 1 317 ? 6.086 15.938 32.531 1 79.62 317 ARG A C 1
ATOM 2442 O O . ARG A 1 317 ? 6.82 15.469 33.406 1 79.62 317 ARG A O 1
ATOM 2449 N N . ILE A 1 318 ? 6.055 15.445 31.234 1 86.25 318 ILE A N 1
ATOM 2450 C CA . ILE A 1 318 ? 6.965 14.398 30.766 1 86.25 318 ILE A CA 1
ATOM 2451 C C . ILE A 1 318 ? 8.375 14.969 30.656 1 86.25 318 ILE A C 1
ATOM 2453 O O . ILE A 1 318 ? 8.609 15.922 29.906 1 86.25 318 ILE A O 1
ATOM 2457 N N . ARG A 1 319 ? 9.32 14.5 31.375 1 85.88 319 ARG A N 1
ATOM 2458 C CA . ARG A 1 319 ? 10.695 14.984 31.391 1 85.88 319 ARG A CA 1
ATOM 2459 C C . ARG A 1 319 ? 11.477 14.453 30.188 1 85.88 319 ARG A C 1
ATOM 2461 O O . ARG A 1 319 ? 12.242 15.188 29.562 1 85.88 319 ARG A O 1
ATOM 2468 N N . ASP A 1 320 ? 11.219 13.18 29.844 1 90.06 320 ASP A N 1
ATOM 2469 C CA . ASP A 1 320 ? 11.898 12.578 28.703 1 90.06 320 ASP A CA 1
ATOM 2470 C C . ASP A 1 320 ? 11.383 13.156 27.375 1 90.06 320 ASP A C 1
ATOM 2472 O O . ASP A 1 320 ? 10.203 12.984 27.047 1 90.06 320 ASP A O 1
ATOM 2476 N N . GLU A 1 321 ? 12.227 13.75 26.641 1 87.81 321 GLU A N 1
ATOM 2477 C CA . GLU A 1 321 ? 11.844 14.461 25.422 1 87.81 321 GLU A CA 1
ATOM 2478 C C . GLU A 1 321 ? 11.281 13.5 24.375 1 87.81 321 GLU A C 1
ATOM 2480 O O . GLU A 1 321 ? 10.328 13.828 23.672 1 87.81 321 GLU A O 1
ATOM 2485 N N . THR A 1 322 ? 11.945 12.359 24.234 1 90.75 322 THR A N 1
ATOM 2486 C CA . THR A 1 322 ? 11.492 11.375 23.266 1 90.75 322 THR A CA 1
ATOM 2487 C C . THR A 1 322 ? 10.102 10.867 23.609 1 90.75 322 THR A C 1
ATOM 2489 O O . THR A 1 322 ? 9.234 10.758 22.75 1 90.75 322 THR A O 1
ATOM 2492 N N . LEU A 1 323 ? 9.914 10.586 24.859 1 91.44 323 LEU A N 1
ATOM 2493 C CA . LEU A 1 323 ? 8.609 10.109 25.312 1 91.44 323 LEU A CA 1
ATOM 2494 C C . LEU A 1 323 ? 7.551 11.188 25.141 1 91.44 323 LEU A C 1
ATOM 2496 O O . LEU A 1 323 ? 6.418 10.891 24.75 1 91.44 323 LEU A O 1
ATOM 2500 N N . ALA A 1 324 ? 7.922 12.414 25.453 1 91.31 324 ALA A N 1
ATOM 2501 C CA . ALA A 1 324 ? 7 13.531 25.281 1 91.31 324 ALA A CA 1
ATOM 2502 C C . ALA A 1 324 ? 6.551 13.648 23.828 1 91.31 324 ALA A C 1
ATOM 2504 O O . ALA A 1 324 ? 5.375 13.898 23.547 1 91.31 324 ALA A O 1
ATOM 2505 N N . ARG A 1 325 ? 7.469 13.453 22.938 1 91.81 325 ARG A N 1
ATOM 2506 C CA . ARG A 1 325 ? 7.172 13.516 21.516 1 91.81 325 ARG A CA 1
ATOM 2507 C C . ARG A 1 325 ? 6.184 12.43 21.109 1 91.81 325 ARG A C 1
ATOM 2509 O O . ARG A 1 325 ? 5.262 12.68 20.328 1 91.81 325 ARG A O 1
ATOM 2516 N N . ILE A 1 326 ? 6.406 11.266 21.656 1 95.31 326 ILE A N 1
ATOM 2517 C CA . ILE A 1 326 ? 5.566 10.117 21.312 1 95.31 326 ILE A CA 1
ATOM 2518 C C . ILE A 1 326 ? 4.129 10.383 21.766 1 95.31 326 ILE A C 1
ATOM 2520 O O . ILE A 1 326 ? 3.189 10.211 20.984 1 95.31 326 ILE A O 1
ATOM 2524 N N . TYR A 1 327 ? 3.941 10.836 22.938 1 94.75 327 TYR A N 1
ATOM 2525 C CA . TYR A 1 327 ? 2.602 11.062 23.469 1 94.75 327 TYR A CA 1
ATOM 2526 C C . TYR A 1 327 ? 1.941 12.258 22.797 1 94.75 327 TYR A C 1
ATOM 2528 O O . TYR A 1 327 ? 0.728 12.266 22.578 1 94.75 327 TYR A O 1
ATOM 2536 N N . GLN A 1 328 ? 2.744 13.281 22.5 1 93.5 328 GLN A N 1
ATOM 2537 C CA . GLN A 1 328 ? 2.201 14.414 21.75 1 93.5 328 GLN A CA 1
ATOM 2538 C C . GLN A 1 328 ? 1.694 13.992 20.375 1 93.5 328 GLN A C 1
ATOM 2540 O O . GLN A 1 328 ? 0.616 14.406 19.953 1 93.5 328 GLN A O 1
ATOM 2545 N N . ARG A 1 329 ? 2.463 13.203 19.734 1 95.25 329 ARG A N 1
ATOM 2546 C CA . ARG A 1 329 ? 2.086 12.719 18.422 1 95.25 329 ARG A CA 1
ATOM 2547 C C . ARG A 1 329 ? 0.857 11.82 18.484 1 95.25 329 ARG A C 1
ATOM 2549 O O . ARG A 1 329 ? -0.019 11.883 17.625 1 95.25 329 ARG A O 1
ATOM 2556 N N . ALA A 1 330 ? 0.843 11 19.531 1 96.44 330 ALA A N 1
ATOM 2557 C CA . ALA A 1 330 ? -0.327 10.148 19.719 1 96.44 330 ALA A CA 1
ATOM 2558 C C . ALA A 1 330 ? -1.588 10.984 19.922 1 96.44 330 ALA A C 1
ATOM 2560 O O . ALA A 1 330 ? -2.641 10.68 19.359 1 96.44 330 ALA A O 1
ATOM 2561 N N . TYR A 1 331 ? -1.444 12.016 20.734 1 95 331 TYR A N 1
ATOM 2562 C CA . TYR A 1 331 ? -2.568 12.914 20.984 1 95 331 TYR A CA 1
ATOM 2563 C C . TYR A 1 331 ? -3.021 13.594 19.703 1 95 331 TYR A C 1
ATOM 2565 O O . TYR A 1 331 ? -4.223 13.695 19.438 1 95 331 TYR A O 1
ATOM 2573 N N . THR A 1 332 ? -2.098 14.008 18.906 1 94.12 332 THR A N 1
ATOM 2574 C CA . THR A 1 332 ? -2.383 14.641 17.625 1 94.12 332 THR A CA 1
ATOM 2575 C C . THR A 1 332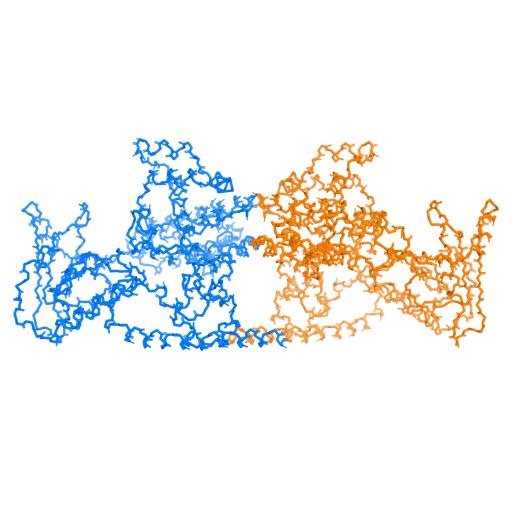 ? -3.035 13.648 16.672 1 94.12 332 THR A C 1
ATOM 2577 O O . THR A 1 332 ? -3.893 14.023 15.867 1 94.12 332 THR A O 1
ATOM 2580 N N . ALA A 1 333 ? -2.664 12.406 16.766 1 95.94 333 ALA A N 1
ATOM 2581 C CA . ALA A 1 333 ? -3.197 11.359 15.891 1 95.94 333 ALA A CA 1
ATOM 2582 C C . ALA A 1 333 ? -4.707 11.219 16.062 1 95.94 333 ALA A C 1
ATOM 2584 O O . ALA A 1 333 ? -5.426 10.945 15.109 1 95.94 333 ALA A O 1
ATOM 2585 N N . PHE A 1 334 ? -5.188 11.398 17.281 1 96.31 334 PHE A N 1
ATOM 2586 C CA . PHE A 1 334 ? -6.625 11.344 17.516 1 96.31 334 PHE A CA 1
ATOM 2587 C C . PHE A 1 334 ? -7.344 12.438 16.734 1 96.31 334 PHE A C 1
ATOM 2589 O O . PHE A 1 334 ? -8.422 12.211 16.188 1 96.31 334 PHE A O 1
ATOM 2596 N N . GLN A 1 335 ? -6.734 13.578 16.734 1 93.12 335 GLN A N 1
ATOM 2597 C CA . GLN A 1 335 ? -7.32 14.695 16 1 93.12 335 GLN A CA 1
ATOM 2598 C C . GLN A 1 335 ? -7.359 14.414 14.5 1 93.12 335 GLN A C 1
ATOM 2600 O O . GLN A 1 335 ? -8.375 14.648 13.844 1 93.12 335 GLN A O 1
ATOM 2605 N N . LEU A 1 336 ? -6.301 13.898 14.016 1 92.62 336 LEU A N 1
ATOM 2606 C CA . LEU A 1 336 ? -6.203 13.578 12.594 1 92.62 336 LEU A CA 1
ATOM 2607 C C . LEU A 1 336 ? -7.223 12.508 12.211 1 92.62 336 LEU A C 1
ATOM 2609 O O . LEU A 1 336 ? -7.812 12.57 11.125 1 92.62 336 LEU A O 1
ATOM 2613 N N . ARG A 1 337 ? -7.336 11.547 13.039 1 92.94 337 ARG A N 1
ATOM 2614 C CA . ARG A 1 337 ? -8.32 10.5 12.812 1 92.94 337 ARG A CA 1
ATOM 2615 C C . ARG A 1 337 ? -9.719 11.086 12.625 1 92.94 337 ARG A C 1
ATOM 2617 O O . ARG A 1 337 ? -10.438 10.711 11.703 1 92.94 337 ARG A O 1
ATOM 2624 N N . ASP A 1 338 ? -10.086 12 13.477 1 91.62 338 ASP A N 1
ATOM 2625 C CA . ASP A 1 338 ? -11.398 12.633 13.391 1 91.62 338 ASP A CA 1
ATOM 2626 C C . ASP A 1 338 ? -11.531 13.445 12.102 1 91.62 338 ASP A C 1
ATOM 2628 O O . ASP A 1 338 ? -12.547 13.359 11.414 1 91.62 338 ASP A O 1
ATOM 2632 N N . LEU A 1 339 ? -10.5 14.172 11.828 1 86.38 339 LEU A N 1
ATOM 2633 C CA . LEU A 1 339 ? -10.508 15 10.633 1 86.38 339 LEU A CA 1
ATOM 2634 C C . LEU A 1 339 ? -10.656 14.148 9.375 1 86.38 339 LEU A C 1
ATOM 2636 O O . LEU A 1 339 ? -11.398 14.5 8.461 1 86.38 339 LEU A O 1
ATOM 2640 N N . SER A 1 340 ? -10.023 13.023 9.336 1 87.25 340 SER A N 1
ATOM 2641 C CA . SER A 1 340 ? -10.031 12.141 8.172 1 87.25 340 SER A CA 1
ATOM 2642 C C . SER A 1 340 ? -11.32 11.336 8.102 1 87.25 340 SER A C 1
ATOM 2644 O O . SER A 1 340 ? -11.586 10.664 7.094 1 87.25 340 SER A O 1
ATOM 2646 N N . ASN A 1 341 ? -12.008 11.359 9.125 1 85.94 341 ASN A N 1
ATOM 2647 C CA . ASN A 1 341 ? -13.305 10.695 9.133 1 85.94 341 ASN A CA 1
ATOM 2648 C C . ASN A 1 341 ? -14.453 11.703 9.008 1 85.94 341 ASN A C 1
ATOM 2650 O O . ASN A 1 341 ? -15.516 11.508 9.602 1 85.94 341 ASN A O 1
ATOM 2654 N N . GLU A 1 342 ? -14.156 12.883 8.422 1 79 342 GLU A N 1
ATOM 2655 C CA . GLU A 1 342 ? -15.125 13.859 7.941 1 79 342 GLU A CA 1
ATOM 2656 C C . GLU A 1 342 ? -15.766 14.625 9.102 1 79 342 GLU A C 1
ATOM 2658 O O . GLU A 1 342 ? -16.906 15.07 9 1 79 342 GLU A O 1
ATOM 2663 N N . VAL A 1 343 ? -15.125 14.633 10.266 1 83.56 343 VAL A N 1
ATOM 2664 C CA . VAL A 1 343 ? -15.578 15.484 11.359 1 83.56 343 VAL A CA 1
ATOM 2665 C C . VAL A 1 343 ? -15.203 16.938 11.078 1 83.56 343 VAL A C 1
ATOM 2667 O O . VAL A 1 343 ? -14.047 17.234 10.758 1 83.56 343 VAL A O 1
ATOM 2670 N N . PRO A 1 344 ? -16.109 17.797 11.172 1 77.88 344 PRO A N 1
ATOM 2671 C CA . PRO A 1 344 ? -15.82 19.203 10.883 1 77.88 344 PRO A CA 1
ATOM 2672 C C . PRO A 1 344 ? -14.773 19.797 11.812 1 77.88 344 PRO A C 1
ATOM 2674 O O . PRO A 1 344 ? -14.688 19.406 12.984 1 77.88 344 PRO A O 1
ATOM 2677 N N . ILE A 1 345 ? -14.102 20.766 11.359 1 81.75 345 ILE A N 1
ATOM 2678 C CA . ILE A 1 345 ? -13 21.406 12.062 1 81.75 345 ILE A CA 1
ATOM 2679 C C . ILE A 1 345 ? -13.492 22 13.383 1 81.75 345 ILE A C 1
ATOM 2681 O O . ILE A 1 345 ? -12.82 21.875 14.414 1 81.75 345 ILE A O 1
ATOM 2685 N N . SER A 1 346 ? -14.68 22.641 13.367 1 78.12 346 SER A N 1
ATOM 2686 C CA . SER A 1 346 ? -15.234 23.266 14.57 1 78.12 346 SER A CA 1
ATOM 2687 C C . SER A 1 346 ? -15.492 22.219 15.656 1 78.12 346 SER A C 1
ATOM 2689 O O . SER A 1 346 ? -15.25 22.484 16.844 1 78.12 346 SER A O 1
ATOM 2691 N N . THR A 1 347 ? -15.977 21.062 15.195 1 85.12 347 THR A N 1
ATOM 2692 C CA . THR A 1 347 ? -16.266 19.984 16.141 1 85.12 347 THR A CA 1
ATOM 2693 C C . THR A 1 347 ? -14.977 19.422 16.734 1 85.12 347 THR A C 1
ATOM 2695 O O . THR A 1 347 ? -14.914 19.141 17.938 1 85.12 347 THR A O 1
ATOM 2698 N N . VAL A 1 348 ? -14 19.312 15.93 1 89.88 348 VAL A N 1
ATOM 2699 C CA . VAL A 1 348 ? -12.703 18.828 16.406 1 89.88 348 VAL A CA 1
ATOM 2700 C C . VAL A 1 348 ? -12.102 19.844 17.375 1 89.88 348 VAL A C 1
ATOM 2702 O O . VAL A 1 348 ? -11.562 19.453 18.422 1 89.88 348 VAL A O 1
ATOM 2705 N N . ALA A 1 349 ? -12.172 21.109 17.047 1 88.19 349 ALA A N 1
ATOM 2706 C CA . ALA A 1 349 ? -11.656 22.172 17.906 1 88.19 349 ALA A CA 1
ATOM 2707 C C . ALA A 1 349 ? -12.289 22.109 19.297 1 88.19 349 ALA A C 1
ATOM 2709 O O . ALA A 1 349 ? -11.602 22.234 20.312 1 88.19 349 ALA A O 1
ATOM 2710 N N . ARG A 1 350 ? -13.562 21.906 19.297 1 87.06 350 ARG A N 1
ATOM 2711 C CA . ARG A 1 350 ? -14.297 21.828 20.562 1 87.06 350 ARG A CA 1
ATOM 2712 C C . ARG A 1 350 ? -13.938 20.562 21.312 1 87.06 350 ARG A C 1
ATOM 2714 O O . ARG A 1 350 ? -13.719 20.594 22.531 1 87.06 350 ARG A O 1
ATOM 2721 N N . LYS A 1 351 ? -13.875 19.5 20.609 1 92.62 351 LYS A N 1
ATOM 2722 C CA . LYS A 1 351 ? -13.633 18.188 21.203 1 92.62 351 LYS A CA 1
ATOM 2723 C C . LYS A 1 351 ? -12.266 18.125 21.875 1 92.62 351 LYS A C 1
ATOM 2725 O O . LYS A 1 351 ? -12.125 17.516 22.938 1 92.62 351 LYS A O 1
ATOM 2730 N N . TYR A 1 352 ? -11.336 18.734 21.328 1 93.44 352 TYR A N 1
ATOM 2731 C CA . TYR A 1 352 ? -9.977 18.641 21.844 1 93.44 352 TYR A CA 1
ATOM 2732 C C . TYR A 1 352 ? -9.562 19.953 22.5 1 93.44 352 TYR A C 1
ATOM 2734 O O . TYR A 1 352 ? -8.414 20.125 22.906 1 93.44 352 TYR A O 1
ATOM 2742 N N . ASN A 1 353 ? -10.438 20.859 22.547 1 88.81 353 ASN A N 1
ATOM 2743 C CA . ASN A 1 353 ? -10.227 22.141 23.219 1 88.81 353 ASN A CA 1
ATOM 2744 C C . ASN A 1 353 ? -9.055 22.891 22.609 1 88.81 353 ASN A C 1
ATOM 2746 O O . ASN A 1 353 ? -8.125 23.297 23.312 1 88.81 353 ASN A O 1
ATOM 2750 N N . ILE A 1 354 ? -9.055 22.953 21.359 1 86.5 354 ILE A N 1
ATOM 2751 C CA . ILE A 1 354 ? -8.047 23.703 20.625 1 86.5 354 ILE A CA 1
ATOM 2752 C C . ILE A 1 354 ? -8.727 24.672 19.672 1 86.5 354 ILE A C 1
ATOM 2754 O O . ILE A 1 354 ? -9.922 24.562 19.391 1 86.5 354 ILE A O 1
ATOM 2758 N N . LEU A 1 355 ? -8.023 25.641 19.281 1 83.5 355 LEU A N 1
ATOM 2759 C CA . LEU A 1 355 ? -8.586 26.672 18.406 1 83.5 355 LEU A CA 1
ATOM 2760 C C . LEU A 1 355 ? -8.766 26.141 16.984 1 83.5 355 LEU A C 1
ATOM 2762 O O . LEU A 1 355 ? -8 25.297 16.531 1 83.5 355 LEU A O 1
ATOM 2766 N N . ARG A 1 356 ? -9.734 26.578 16.344 1 83.56 356 ARG A N 1
ATOM 2767 C CA . ARG A 1 356 ? -10.07 26.141 14.984 1 83.56 356 ARG A CA 1
ATOM 2768 C C . ARG A 1 356 ? -8.898 26.359 14.039 1 83.56 356 ARG A C 1
ATOM 2770 O O . ARG A 1 356 ? -8.625 25.516 13.172 1 83.56 356 ARG A O 1
ATOM 2777 N N . GLY A 1 357 ? -8.289 27.516 14.156 1 82.31 357 GLY A N 1
ATOM 2778 C CA . GLY A 1 357 ? -7.129 27.797 13.32 1 82.31 357 GLY A CA 1
ATOM 2779 C C . GLY A 1 357 ? -6.012 26.781 13.492 1 82.31 357 GLY A C 1
ATOM 2780 O O . GLY A 1 357 ? -5.332 26.422 12.523 1 82.31 357 GLY A O 1
ATOM 2781 N N . ASN A 1 358 ? -5.863 26.312 14.711 1 84.62 358 ASN A N 1
ATOM 2782 C CA . ASN A 1 358 ? -4.848 25.312 14.992 1 84.62 358 ASN A CA 1
ATOM 2783 C C . ASN A 1 358 ? -5.18 23.984 14.32 1 84.62 358 ASN A C 1
ATOM 2785 O O . ASN A 1 358 ? -4.285 23.281 13.828 1 84.62 358 ASN A O 1
ATOM 2789 N N . VAL A 1 359 ? -6.426 23.688 14.352 1 85.81 359 VAL A N 1
ATOM 2790 C CA . VAL A 1 359 ? -6.871 22.453 13.727 1 85.81 359 VAL A CA 1
ATOM 2791 C C . VAL A 1 359 ? -6.629 22.516 12.219 1 85.81 359 VAL A C 1
ATOM 2793 O O . VAL A 1 359 ? -6.148 21.562 11.617 1 85.81 359 VAL A O 1
ATOM 2796 N N . GLN A 1 360 ? -6.984 23.594 11.633 1 81.75 360 GLN A N 1
ATOM 2797 C CA . GLN A 1 360 ? -6.781 23.781 10.203 1 81.75 360 GLN A CA 1
ATOM 2798 C C . GLN A 1 360 ? -5.297 23.734 9.844 1 81.75 360 GLN A C 1
ATOM 2800 O O . GLN A 1 360 ? -4.91 23.125 8.852 1 81.75 360 GLN A O 1
ATOM 2805 N N . ASN A 1 361 ? -4.527 24.406 10.633 1 83.19 361 ASN A N 1
ATOM 2806 C CA . ASN A 1 361 ? -3.084 24.391 10.422 1 83.19 361 ASN A CA 1
ATOM 2807 C C . ASN A 1 361 ? -2.514 22.984 10.531 1 83.19 361 ASN A C 1
ATOM 2809 O O . ASN A 1 361 ? -1.596 22.625 9.789 1 83.19 361 ASN A O 1
ATOM 2813 N N . LEU A 1 362 ? -3.023 22.297 11.453 1 86.31 362 LEU A N 1
ATOM 2814 C CA . LEU A 1 362 ? -2.596 20.906 11.648 1 86.31 362 LEU A CA 1
ATOM 2815 C C . LEU A 1 362 ? -2.803 20.094 10.375 1 86.31 362 LEU A C 1
ATOM 2817 O O . LEU A 1 362 ? -1.93 19.312 9.977 1 86.31 362 LEU A O 1
ATOM 2821 N N . THR A 1 363 ? -3.896 20.266 9.766 1 81.81 363 THR A N 1
ATOM 2822 C CA . THR A 1 363 ? -4.199 19.531 8.539 1 81.81 363 THR A CA 1
ATOM 2823 C C . THR A 1 363 ? -3.176 19.859 7.457 1 81.81 363 THR A C 1
ATOM 2825 O O . THR A 1 363 ? -2.723 18.969 6.738 1 81.81 363 THR A O 1
ATOM 2828 N N . GLN A 1 364 ? -2.83 21.047 7.398 1 79 364 GLN A N 1
ATOM 2829 C CA . GLN A 1 364 ? -1.889 21.484 6.371 1 79 364 GLN A CA 1
ATOM 2830 C C . GLN A 1 364 ? -0.49 20.938 6.641 1 79 364 GLN A C 1
ATOM 2832 O O . GLN A 1 364 ? 0.164 20.406 5.734 1 79 364 GLN A O 1
ATOM 2837 N N . ILE A 1 365 ? -0.131 21.047 7.809 1 88 365 ILE A N 1
ATOM 2838 C CA . ILE A 1 365 ? 1.207 20.594 8.188 1 88 365 ILE A CA 1
ATOM 2839 C C . ILE A 1 365 ? 1.314 19.078 8.031 1 88 365 ILE A C 1
ATOM 2841 O O . ILE A 1 365 ? 2.34 18.578 7.578 1 88 365 ILE A O 1
ATOM 2845 N N . CYS A 1 366 ? 0.285 18.422 8.375 1 91.19 366 CYS A N 1
ATOM 2846 C CA . CYS A 1 366 ? 0.314 16.953 8.336 1 91.19 366 CYS A CA 1
ATOM 2847 C C . CYS A 1 366 ? 0.406 16.453 6.902 1 91.19 366 CYS A C 1
ATOM 2849 O O . CYS A 1 366 ? 1.025 15.422 6.641 1 91.19 366 CYS A O 1
ATOM 2851 N N . HIS A 1 367 ? -0.125 17.203 6.008 1 87.88 367 HIS A N 1
ATOM 2852 C CA . HIS A 1 367 ? -0.033 16.812 4.605 1 87.88 367 HIS A CA 1
ATOM 2853 C C . HIS A 1 367 ? 1.413 16.828 4.121 1 87.88 367 HIS A C 1
ATOM 2855 O O . HIS A 1 367 ? 1.87 15.883 3.484 1 87.88 367 HIS A O 1
ATOM 2861 N N . GLY A 1 368 ? 2.055 17.906 4.406 1 90.5 368 GLY A N 1
ATOM 2862 C CA . GLY A 1 368 ? 3.459 18.016 4.043 1 90.5 368 GLY A CA 1
ATOM 2863 C C . GLY A 1 368 ? 4.328 16.984 4.742 1 90.5 368 GLY A C 1
ATOM 2864 O O . GLY A 1 368 ? 5.199 16.375 4.117 1 90.5 368 GLY A O 1
ATOM 2865 N N . PHE A 1 369 ? 4.004 16.828 5.953 1 94.94 369 PHE A N 1
ATOM 2866 C CA . PHE A 1 369 ? 4.766 15.852 6.727 1 94.94 369 PHE A CA 1
ATOM 2867 C C . PHE A 1 369 ? 4.562 14.445 6.176 1 94.94 369 PHE A C 1
ATOM 2869 O O . PHE A 1 369 ? 5.52 13.68 6.051 1 94.94 369 PHE A O 1
ATOM 2876 N N . ALA A 1 370 ? 3.34 14.086 5.902 1 95.12 370 ALA A N 1
ATOM 2877 C CA . ALA A 1 370 ? 3.035 12.781 5.324 1 95.12 370 ALA A CA 1
ATOM 2878 C C . ALA A 1 370 ? 3.811 12.555 4.027 1 95.12 370 ALA A C 1
ATOM 2880 O O . ALA A 1 370 ? 4.363 11.477 3.803 1 95.12 370 ALA A O 1
ATOM 2881 N N . ALA A 1 371 ? 3.871 13.547 3.203 1 93.62 371 ALA A N 1
ATOM 2882 C CA . ALA A 1 371 ? 4.621 13.453 1.952 1 93.62 371 ALA A CA 1
ATOM 2883 C C . ALA A 1 371 ? 6.102 13.211 2.217 1 93.62 371 ALA A C 1
ATOM 2885 O O . ALA A 1 371 ? 6.75 12.438 1.506 1 93.62 371 ALA A O 1
ATOM 2886 N N . SER A 1 372 ? 6.578 13.891 3.182 1 95.75 372 SER A N 1
ATOM 2887 C CA . SER A 1 372 ? 7.98 13.734 3.545 1 95.75 372 SER A CA 1
ATOM 2888 C C . SER A 1 372 ? 8.281 12.32 4.016 1 95.75 372 SER A C 1
ATOM 2890 O O . SER A 1 372 ? 9.336 11.766 3.707 1 95.75 372 SER A O 1
ATOM 2892 N N . ILE A 1 373 ? 7.383 11.727 4.773 1 97.06 373 ILE A N 1
ATOM 2893 C CA . ILE A 1 373 ? 7.578 10.383 5.297 1 97.06 373 ILE A CA 1
ATOM 2894 C C . ILE A 1 373 ? 7.547 9.375 4.148 1 97.06 373 ILE A C 1
ATOM 2896 O O . ILE A 1 373 ? 8.305 8.398 4.148 1 97.06 373 ILE A O 1
ATOM 2900 N N . VAL A 1 374 ? 6.648 9.594 3.207 1 96.31 374 VAL A N 1
ATOM 2901 C CA . VAL A 1 374 ? 6.586 8.727 2.033 1 96.31 374 VAL A CA 1
ATOM 2902 C C . VAL A 1 374 ? 7.922 8.758 1.295 1 96.31 374 VAL A C 1
ATOM 2904 O O . VAL A 1 374 ? 8.477 7.715 0.944 1 96.31 374 VAL A O 1
ATOM 2907 N N . LYS A 1 375 ? 8.492 9.922 1.116 1 95.38 375 LYS A N 1
ATOM 2908 C CA . LYS A 1 375 ? 9.781 10.078 0.443 1 95.38 375 LYS A CA 1
ATOM 2909 C C . LYS A 1 375 ? 10.891 9.391 1.225 1 95.38 375 LYS A C 1
ATOM 2911 O O . LYS A 1 375 ? 11.781 8.766 0.635 1 95.38 375 LYS A O 1
ATOM 2916 N N . PHE A 1 376 ? 10.812 9.57 2.49 1 97.75 376 PHE A N 1
ATOM 2917 C CA . PHE A 1 376 ? 11.781 8.914 3.357 1 97.75 376 PHE A CA 1
ATOM 2918 C C . PHE A 1 376 ? 11.773 7.406 3.123 1 97.75 376 PHE A C 1
ATOM 2920 O O . PHE A 1 376 ? 12.828 6.797 2.928 1 97.75 376 PHE A O 1
ATOM 2927 N N . CYS A 1 377 ? 10.594 6.812 3.096 1 97.62 377 CYS A N 1
ATOM 2928 C CA . CYS A 1 377 ? 10.438 5.375 2.898 1 97.62 377 CYS A CA 1
ATOM 2929 C C . CYS A 1 377 ? 10.93 4.957 1.518 1 97.62 377 CYS A C 1
ATOM 2931 O O . CYS A 1 377 ? 11.594 3.928 1.375 1 97.62 377 CYS A O 1
ATOM 2933 N N . GLN A 1 378 ? 10.633 5.707 0.541 1 93.5 378 GLN A N 1
ATOM 2934 C CA . GLN A 1 378 ? 11.055 5.402 -0.822 1 93.5 378 GLN A CA 1
ATOM 2935 C C . GLN A 1 378 ? 12.578 5.367 -0.931 1 93.5 378 GLN A C 1
ATOM 2937 O O . GLN A 1 378 ? 13.141 4.449 -1.528 1 93.5 378 GLN A O 1
ATOM 2942 N N . ARG A 1 379 ? 13.211 6.297 -0.314 1 93.5 379 ARG A N 1
ATOM 2943 C CA . ARG A 1 379 ? 14.664 6.375 -0.389 1 93.5 379 ARG A CA 1
ATOM 2944 C C . ARG A 1 379 ? 15.312 5.242 0.401 1 93.5 379 ARG A C 1
ATOM 2946 O O . ARG A 1 379 ? 16.391 4.77 0.046 1 93.5 379 ARG A O 1
ATOM 2953 N N . MET A 1 380 ? 14.664 4.824 1.405 1 96.06 380 MET A N 1
ATOM 2954 C CA . MET A 1 380 ? 15.18 3.727 2.219 1 96.06 380 MET A CA 1
ATOM 2955 C C . MET A 1 380 ? 14.93 2.383 1.542 1 96.06 380 MET A C 1
ATOM 2957 O O . MET A 1 380 ? 15.484 1.362 1.959 1 96.06 380 MET A O 1
ATOM 2961 N N . GLY A 1 381 ? 14.062 2.383 0.541 1 92.56 381 GLY A N 1
ATOM 2962 C CA . GLY A 1 381 ? 13.711 1.139 -0.124 1 92.56 381 GLY A CA 1
ATOM 2963 C C . GLY A 1 381 ? 12.602 0.379 0.586 1 92.56 381 GLY A C 1
ATOM 2964 O O . GLY A 1 381 ? 12.484 -0.838 0.433 1 92.56 381 GLY A O 1
ATOM 2965 N N . TRP A 1 382 ? 11.898 1.021 1.445 1 95.38 382 TRP A N 1
ATOM 2966 C CA . TRP A 1 382 ? 10.758 0.438 2.143 1 95.38 382 TRP A CA 1
ATOM 2967 C C . TRP A 1 382 ? 9.477 0.608 1.33 1 95.38 382 TRP A C 1
ATOM 2969 O O . TRP A 1 382 ? 8.547 1.302 1.757 1 95.38 382 TRP A O 1
ATOM 2979 N N . ASP A 1 383 ? 9.359 -0.082 0.278 1 91.94 383 ASP A N 1
ATOM 2980 C CA . ASP A 1 383 ? 8.367 0.164 -0.767 1 91.94 383 ASP A CA 1
ATOM 2981 C C . ASP A 1 383 ? 6.961 -0.181 -0.283 1 91.94 383 ASP A C 1
ATOM 2983 O O . ASP A 1 383 ? 6.004 0.543 -0.57 1 91.94 383 ASP A O 1
ATOM 2987 N N . MET A 1 384 ? 6.801 -1.279 0.386 1 94.38 384 MET A N 1
ATOM 2988 C CA . MET A 1 384 ? 5.477 -1.673 0.864 1 94.38 384 MET A CA 1
ATOM 2989 C C . MET A 1 384 ? 4.887 -0.6 1.771 1 94.38 384 MET A C 1
ATOM 2991 O O . MET A 1 384 ? 3.74 -0.188 1.585 1 94.38 384 MET A O 1
ATOM 2995 N N . LEU A 1 385 ? 5.672 -0.151 2.701 1 96.81 385 LEU A N 1
ATOM 2996 C CA . LEU A 1 385 ? 5.199 0.888 3.609 1 96.81 385 LEU A CA 1
ATOM 2997 C C . LEU A 1 385 ? 4.938 2.189 2.857 1 96.81 385 LEU A C 1
ATOM 2999 O O . LEU A 1 385 ? 3.953 2.879 3.129 1 96.81 385 LEU A O 1
ATOM 3003 N N . ALA A 1 386 ? 5.832 2.578 1.935 1 96.06 386 ALA A N 1
ATOM 3004 C CA . ALA A 1 386 ? 5.676 3.797 1.143 1 96.06 386 ALA A CA 1
ATOM 3005 C C . ALA A 1 386 ? 4.332 3.814 0.423 1 96.06 386 ALA A C 1
ATOM 3007 O O . ALA A 1 386 ? 3.65 4.844 0.393 1 96.06 386 ALA A O 1
ATOM 3008 N N . VAL A 1 387 ? 3.934 2.695 -0.091 1 93.62 387 VAL A N 1
ATOM 3009 C CA . VAL A 1 387 ? 2.711 2.629 -0.883 1 93.62 387 VAL A CA 1
ATOM 3010 C C . VAL A 1 387 ? 1.495 2.789 0.027 1 93.62 387 VAL A C 1
ATOM 3012 O O . VAL A 1 387 ? 0.526 3.461 -0.333 1 93.62 387 VAL A O 1
ATOM 3015 N N . VAL A 1 388 ? 1.516 2.176 1.136 1 95.69 388 VAL A N 1
ATOM 3016 C CA . VAL A 1 388 ? 0.415 2.287 2.086 1 95.69 388 VAL A CA 1
ATOM 3017 C C . VAL A 1 388 ? 0.277 3.734 2.551 1 95.69 388 VAL A C 1
ATOM 3019 O O . VAL A 1 388 ? -0.83 4.277 2.588 1 95.69 388 VAL A O 1
ATOM 3022 N N . LEU A 1 389 ? 1.402 4.324 2.939 1 96 389 LEU A N 1
ATOM 3023 C CA . LEU A 1 389 ? 1.391 5.707 3.41 1 96 389 LEU A CA 1
ATOM 3024 C C . LEU A 1 389 ? 0.896 6.648 2.318 1 96 389 LEU A C 1
ATOM 3026 O O . LEU A 1 389 ? 0.117 7.566 2.59 1 96 389 LEU A O 1
ATOM 3030 N N . ASP A 1 390 ? 1.362 6.398 1.173 1 93.44 390 ASP A N 1
ATOM 3031 C CA . ASP A 1 390 ? 0.958 7.238 0.051 1 93.44 390 ASP A CA 1
ATOM 3032 C C . ASP A 1 390 ? -0.545 7.137 -0.198 1 93.44 390 ASP A C 1
ATOM 3034 O O . ASP A 1 390 ? -1.201 8.141 -0.48 1 93.44 390 ASP A O 1
ATOM 3038 N N . HIS A 1 391 ? -1.036 5.973 -0.091 1 90.81 391 HIS A N 1
ATOM 3039 C CA . HIS A 1 391 ? -2.469 5.75 -0.245 1 90.81 391 HIS A CA 1
ATOM 3040 C C . HIS A 1 391 ? -3.262 6.512 0.813 1 90.81 391 HIS A C 1
ATOM 3042 O O . HIS A 1 391 ? -4.258 7.164 0.497 1 90.81 391 HIS A O 1
ATOM 3048 N N . MET A 1 392 ? -2.857 6.465 1.969 1 92.19 392 MET A N 1
ATOM 3049 C CA . MET A 1 392 ? -3.586 7.074 3.076 1 92.19 392 MET A CA 1
ATOM 3050 C C . MET A 1 392 ? -3.381 8.586 3.094 1 92.19 392 MET A C 1
ATOM 3052 O O . MET A 1 392 ? -4.168 9.312 3.697 1 92.19 392 MET A O 1
ATOM 3056 N N . ARG A 1 393 ? -2.221 9.039 2.529 1 90.56 393 ARG A N 1
ATOM 3057 C CA . ARG A 1 393 ? -1.997 10.477 2.393 1 90.56 393 ARG A CA 1
ATOM 3058 C C . ARG A 1 393 ? -3.121 11.133 1.598 1 90.56 393 ARG A C 1
ATOM 3060 O O . ARG A 1 393 ? -3.531 12.258 1.902 1 90.56 393 ARG A O 1
ATOM 3067 N N . ASP A 1 394 ? -3.633 10.453 0.595 1 82.81 394 ASP A N 1
ATOM 3068 C CA . ASP A 1 394 ? -4.75 10.953 -0.203 1 82.81 394 ASP A CA 1
ATOM 3069 C C . ASP A 1 394 ? -5.996 11.148 0.658 1 82.81 394 ASP A C 1
ATOM 3071 O O . ASP A 1 394 ? -6.723 12.125 0.491 1 82.81 394 ASP A O 1
ATOM 3075 N N . ARG A 1 395 ? -6.188 10.297 1.528 1 81.69 395 ARG A N 1
ATOM 3076 C CA . ARG A 1 395 ? -7.324 10.406 2.441 1 81.69 395 ARG A CA 1
ATOM 3077 C C . ARG A 1 395 ? -7.16 11.594 3.381 1 81.69 395 ARG A C 1
ATOM 3079 O O . ARG A 1 395 ? -8.125 12.297 3.67 1 81.69 395 ARG A O 1
ATOM 3086 N N . LEU A 1 396 ? -5.977 11.695 3.812 1 84.25 396 LEU A N 1
ATOM 3087 C CA . LEU A 1 396 ? -5.668 12.812 4.699 1 84.25 396 LEU A CA 1
ATOM 3088 C C . LEU A 1 396 ? -5.926 14.148 4.004 1 84.25 396 LEU A C 1
ATOM 3090 O O . LEU A 1 396 ? -6.5 15.062 4.598 1 84.25 396 LEU A O 1
ATOM 3094 N N . GLN A 1 397 ? -5.523 14.219 2.814 1 78.5 397 GLN A N 1
ATOM 3095 C CA . GLN A 1 397 ? -5.668 15.445 2.043 1 78.5 397 GLN A CA 1
ATOM 3096 C C . GLN A 1 397 ? -7.141 15.758 1.774 1 78.5 397 GLN A C 1
ATOM 3098 O O . GLN A 1 397 ? -7.562 16.906 1.866 1 78.5 397 GLN A O 1
ATOM 3103 N N . ALA A 1 398 ? -7.883 14.742 1.504 1 72.38 398 ALA A N 1
ATOM 3104 C CA . ALA A 1 398 ? -9.297 14.914 1.184 1 72.38 398 ALA A CA 1
ATOM 3105 C C . ALA A 1 398 ? -10.125 15.086 2.451 1 72.38 398 ALA A C 1
ATOM 3107 O O . ALA A 1 398 ? -11.234 15.633 2.406 1 72.38 398 ALA A O 1
ATOM 3108 N N . GLY A 1 399 ? -9.547 14.648 3.545 1 76.06 399 GLY A N 1
ATOM 3109 C CA . GLY A 1 399 ? -10.328 14.609 4.773 1 76.06 399 GLY A CA 1
ATOM 3110 C C . GLY A 1 399 ? -11.539 13.703 4.688 1 76.06 399 GLY A C 1
ATOM 3111 O O . GLY A 1 399 ? -12.602 14.031 5.223 1 76.06 399 GLY A O 1
ATOM 3112 N N . ALA A 1 400 ? -11.453 12.758 3.863 1 73.81 400 ALA A N 1
ATOM 3113 C CA . ALA A 1 400 ? -12.602 11.898 3.58 1 73.81 400 ALA A CA 1
ATOM 3114 C C . ALA A 1 400 ? -12.203 10.422 3.602 1 73.81 400 ALA A C 1
ATOM 3116 O O . ALA A 1 400 ? -11.023 10.086 3.443 1 73.81 400 ALA A O 1
ATOM 3117 N N . ARG A 1 401 ? -13.211 9.695 3.807 1 75.38 401 ARG A N 1
ATOM 3118 C CA . ARG A 1 401 ? -13.016 8.25 3.75 1 75.38 401 ARG A CA 1
ATOM 3119 C C . ARG A 1 401 ? -12.75 7.785 2.32 1 75.38 401 ARG A C 1
ATOM 3121 O O . ARG A 1 401 ? -12.914 8.555 1.373 1 75.38 401 ARG A O 1
ATOM 3128 N N . ALA A 1 402 ? -12.289 6.594 2.24 1 73.06 402 ALA A N 1
ATOM 3129 C CA . ALA A 1 402 ? -11.797 6.047 0.979 1 73.06 402 ALA A CA 1
ATOM 3130 C C . ALA A 1 402 ? -12.875 6.082 -0.096 1 73.06 402 ALA A C 1
ATOM 3132 O O . ALA A 1 402 ? -12.594 6.348 -1.266 1 73.06 402 ALA A O 1
ATOM 3133 N N . ASP A 1 403 ? -14.039 5.855 0.279 1 71.88 403 ASP A N 1
ATOM 3134 C CA . ASP A 1 403 ? -15.133 5.754 -0.679 1 71.88 403 ASP A CA 1
ATOM 3135 C C . ASP A 1 403 ? -15.453 7.117 -1.298 1 71.88 403 ASP A C 1
ATOM 3137 O O . ASP A 1 403 ? -16.125 7.195 -2.326 1 71.88 403 ASP A O 1
ATOM 3141 N N . LEU A 1 404 ? -14.875 8.141 -0.713 1 74.94 404 LEU A N 1
ATOM 3142 C CA . LEU A 1 404 ? -15.234 9.484 -1.17 1 74.94 404 LEU A CA 1
ATOM 3143 C C . LEU A 1 404 ? -14.07 10.133 -1.911 1 74.94 404 LEU A C 1
ATOM 3145 O O . LEU A 1 404 ? -14.18 11.273 -2.371 1 74.94 404 LEU A O 1
ATOM 3149 N N . LEU A 1 405 ? -13 9.445 -2.031 1 75.62 405 LEU A N 1
ATOM 3150 C CA . LEU A 1 405 ? -11.773 10.039 -2.566 1 75.62 405 LEU A CA 1
ATOM 3151 C C . LEU A 1 405 ? -11.992 10.531 -3.994 1 75.62 405 LEU A C 1
ATOM 3153 O O . LEU A 1 405 ? -11.516 11.609 -4.359 1 75.62 405 LEU A O 1
ATOM 3157 N N . GLU A 1 406 ? -12.703 9.688 -4.703 1 75.38 406 GLU A N 1
ATOM 3158 C CA . GLU A 1 406 ? -12.953 10.094 -6.082 1 75.38 406 GLU A CA 1
ATOM 3159 C C . GLU A 1 406 ? -13.789 11.367 -6.133 1 75.38 406 GLU A C 1
ATOM 3161 O O . GLU A 1 406 ? -13.5 12.273 -6.918 1 75.38 406 GLU A O 1
ATOM 3166 N N . MET A 1 407 ? -14.742 11.469 -5.297 1 78.62 407 MET A N 1
ATOM 3167 C CA . MET A 1 407 ? -15.641 12.617 -5.254 1 78.62 407 MET A CA 1
ATOM 3168 C C . MET A 1 407 ? -14.914 13.852 -4.715 1 78.62 407 MET A C 1
ATOM 3170 O O . MET A 1 407 ? -15.203 14.977 -5.129 1 78.62 407 MET A O 1
ATOM 3174 N N . ALA A 1 408 ? -13.992 13.57 -3.904 1 75 408 ALA A N 1
ATOM 3175 C CA . ALA A 1 408 ? -13.312 14.664 -3.213 1 75 408 ALA A CA 1
ATOM 3176 C C . ALA A 1 408 ? -12.398 15.43 -4.164 1 75 408 ALA A C 1
ATOM 3178 O O . ALA A 1 408 ? -11.945 16.531 -3.846 1 75 408 ALA A O 1
ATOM 3179 N N . GLN A 1 409 ? -12.227 14.906 -5.344 1 76.31 409 GLN A N 1
ATOM 3180 C CA . GLN A 1 409 ? -11.406 15.594 -6.34 1 76.31 409 GLN A CA 1
ATOM 3181 C C . GLN A 1 409 ? -12.203 16.703 -7.035 1 76.31 409 GLN A C 1
ATOM 3183 O O . GLN A 1 409 ? -11.625 17.578 -7.668 1 76.31 409 GLN A O 1
ATOM 3188 N N . VAL A 1 410 ? -13.484 16.578 -6.961 1 79.44 410 VAL A N 1
ATOM 3189 C CA . VAL A 1 410 ? -14.375 17.516 -7.633 1 79.44 410 VAL A CA 1
ATOM 3190 C C . VAL A 1 410 ? -14.352 18.859 -6.91 1 79.44 410 VAL A C 1
ATOM 3192 O O . VAL A 1 410 ? -14.297 18.922 -5.68 1 79.44 410 VAL A O 1
ATOM 3195 N N . ALA A 1 411 ? -14.344 19.844 -7.711 1 75.69 411 ALA A N 1
ATOM 3196 C CA . ALA A 1 411 ? -14.312 21.188 -7.16 1 75.69 411 ALA A CA 1
ATOM 3197 C C . ALA A 1 411 ? -15.453 21.422 -6.176 1 75.69 411 ALA A C 1
ATOM 3199 O O . ALA A 1 411 ? -16.594 21.047 -6.453 1 75.69 411 ALA A O 1
ATOM 3200 N N . PHE A 1 412 ? -15.18 21.969 -5.074 1 74.94 412 PHE A N 1
ATOM 3201 C CA . PHE A 1 412 ? -16.109 22.391 -4.031 1 74.94 412 PHE A CA 1
ATOM 3202 C C . PHE A 1 412 ? -16.688 21.172 -3.307 1 74.94 412 PHE A C 1
ATOM 3204 O O . PHE A 1 412 ? -17.656 21.312 -2.543 1 74.94 412 PHE A O 1
ATOM 3211 N N . VAL A 1 413 ? -16.312 20.062 -3.74 1 76.19 413 VAL A N 1
ATOM 3212 C CA . VAL A 1 413 ? -16.781 18.844 -3.066 1 76.19 413 VAL A CA 1
ATOM 3213 C C . VAL A 1 413 ? -15.703 18.328 -2.121 1 76.19 413 VAL A C 1
ATOM 3215 O O . VAL A 1 413 ? -14.766 17.656 -2.551 1 76.19 413 VAL A O 1
ATOM 3218 N N . LYS A 1 414 ? -15.867 18.797 -0.915 1 70.31 414 LYS A N 1
ATOM 3219 C CA . LYS A 1 414 ? -14.914 18.328 0.084 1 70.31 414 LYS A CA 1
ATOM 3220 C C . LYS A 1 414 ? -15.617 17.531 1.177 1 70.31 414 LYS A C 1
ATOM 3222 O O . LYS A 1 414 ? -16.812 17.734 1.436 1 70.31 414 LYS A O 1
ATOM 3227 N N . SER A 1 415 ? -14.977 16.656 1.852 1 74.25 415 SER A N 1
ATOM 3228 C CA . SER A 1 415 ? -15.273 15.773 2.977 1 74.25 415 SER A CA 1
ATOM 3229 C C . SER A 1 415 ? -16.781 15.656 3.207 1 74.25 415 SER A C 1
ATOM 3231 O O . SER A 1 415 ? -17.453 14.859 2.551 1 74.25 415 SER A O 1
ATOM 3233 N N . ARG A 1 416 ? -17.438 16.75 3.908 1 69.94 416 ARG A N 1
ATOM 3234 C CA . ARG A 1 416 ? -18.844 16.656 4.312 1 69.94 416 ARG A CA 1
ATOM 3235 C C . ARG A 1 416 ? -19.766 16.734 3.1 1 69.94 416 ARG A C 1
ATOM 3237 O O . ARG A 1 416 ? -20.734 15.992 3.014 1 69.94 416 ARG A O 1
ATOM 3244 N N . THR A 1 417 ? -19.438 17.609 2.238 1 76.19 417 THR A N 1
ATOM 3245 C CA . THR A 1 417 ? -20.25 17.75 1.034 1 76.19 417 THR A CA 1
ATOM 3246 C C . THR A 1 417 ? -20.219 16.469 0.209 1 76.19 417 THR A C 1
ATOM 3248 O O . THR A 1 417 ? -21.25 16.047 -0.333 1 76.19 417 THR A O 1
ATOM 3251 N N . ALA A 1 418 ? -19.062 15.922 0.189 1 78.69 418 ALA A N 1
ATOM 3252 C CA . ALA A 1 418 ? -18.922 14.672 -0.549 1 78.69 418 ALA A CA 1
ATOM 3253 C C . ALA A 1 418 ? -19.797 13.578 0.066 1 78.69 418 ALA A C 1
ATOM 3255 O O . ALA A 1 418 ? -20.484 12.852 -0.65 1 78.69 418 ALA A O 1
ATOM 3256 N N . ARG A 1 419 ? -19.781 13.578 1.321 1 78.38 419 ARG A N 1
ATOM 3257 C CA . ARG A 1 419 ? -20.578 12.586 2.027 1 78.38 419 ARG A CA 1
ATOM 3258 C C . ARG A 1 419 ? -22.078 12.805 1.795 1 78.38 419 ARG A C 1
ATOM 3260 O O . ARG A 1 419 ? -22.812 11.852 1.561 1 78.38 419 ARG A O 1
ATOM 3267 N N . LEU A 1 420 ? -22.484 13.992 1.878 1 80.5 420 LEU A N 1
ATOM 3268 C CA . LEU A 1 420 ? -23.891 14.328 1.663 1 80.5 420 LEU A CA 1
ATOM 3269 C C . LEU A 1 420 ? -24.312 13.953 0.249 1 80.5 420 LEU A C 1
ATOM 3271 O O . LEU A 1 420 ? -25.406 13.406 0.053 1 80.5 420 LEU A O 1
ATOM 3275 N N . LEU A 1 421 ? -23.469 14.219 -0.646 1 85.44 421 LEU A N 1
ATOM 3276 C CA . LEU A 1 421 ? -23.781 13.852 -2.025 1 85.44 421 LEU A CA 1
ATOM 3277 C C . LEU A 1 421 ? -23.859 12.336 -2.176 1 85.44 421 LEU A C 1
ATOM 3279 O O . LEU A 1 421 ? -24.812 11.82 -2.764 1 85.44 421 LEU A O 1
ATOM 3283 N N . TRP A 1 422 ? -22.922 11.758 -1.542 1 81.69 422 TRP A N 1
ATOM 3284 C CA . TRP A 1 422 ? -22.859 10.297 -1.591 1 81.69 422 TRP A CA 1
ATOM 3285 C C . TRP A 1 422 ? -24.109 9.68 -0.99 1 81.69 422 TRP A C 1
ATOM 3287 O O . TRP A 1 422 ? -24.719 8.789 -1.587 1 81.69 422 TRP A O 1
ATOM 3297 N N . GLU A 1 423 ? -24.516 10.094 0.092 1 84.81 423 GLU A N 1
ATOM 3298 C CA . GLU A 1 423 ? -25.672 9.57 0.818 1 84.81 423 GLU A CA 1
ATOM 3299 C C . GLU A 1 423 ? -26.969 9.859 0.07 1 84.81 423 GLU A C 1
ATOM 3301 O O . GLU A 1 423 ? -27.969 9.156 0.255 1 84.81 423 GLU A O 1
ATOM 3306 N N . ASN A 1 424 ? -26.938 10.859 -0.749 1 86.81 424 ASN A N 1
ATOM 3307 C CA . ASN A 1 424 ? -28.141 11.258 -1.455 1 86.81 424 ASN A CA 1
ATOM 3308 C C . ASN A 1 424 ? -28.141 10.781 -2.904 1 86.81 424 ASN A C 1
ATOM 3310 O O . ASN A 1 424 ? -28.703 11.43 -3.783 1 86.81 424 ASN A O 1
ATOM 3314 N N . GLY A 1 425 ? -27.312 9.773 -3.174 1 84.19 425 GLY A N 1
ATOM 3315 C CA . GLY A 1 425 ? -27.484 9.055 -4.43 1 84.19 425 GLY A CA 1
ATOM 3316 C C . GLY A 1 425 ? -26.375 9.344 -5.426 1 84.19 425 GLY A C 1
ATOM 3317 O O . GLY A 1 425 ? -26.312 8.719 -6.484 1 84.19 425 GLY A O 1
ATOM 3318 N N . PHE A 1 426 ? -25.609 10.375 -5.129 1 88.81 426 PHE A N 1
ATOM 3319 C CA . PHE A 1 426 ? -24.5 10.664 -6.031 1 88.81 426 PHE A CA 1
ATOM 3320 C C . PHE A 1 426 ? -23.219 9.969 -5.566 1 88.81 426 PHE A C 1
ATOM 3322 O O . PHE A 1 426 ? -22.266 10.625 -5.133 1 88.81 426 PHE A O 1
ATOM 3329 N N . LYS A 1 427 ? -23.125 8.703 -5.789 1 81.38 427 LYS A N 1
ATOM 3330 C CA . LYS A 1 427 ? -22.125 7.867 -5.133 1 81.38 427 LYS A CA 1
ATOM 3331 C C . LYS A 1 427 ? -20.859 7.777 -5.969 1 81.38 427 LYS A C 1
ATOM 3333 O O . LYS A 1 427 ? -19.812 7.34 -5.477 1 81.38 427 LYS A O 1
ATOM 3338 N N . THR A 1 428 ? -21 8.148 -7.23 1 81.75 428 THR A N 1
ATOM 3339 C CA . THR A 1 428 ? -19.844 8.031 -8.109 1 81.75 428 THR A CA 1
ATOM 3340 C C . THR A 1 428 ? -19.609 9.336 -8.867 1 81.75 428 THR A C 1
ATOM 3342 O O . THR A 1 428 ? -20.5 10.188 -8.945 1 81.75 428 THR A O 1
ATOM 3345 N N . LEU A 1 429 ? -18.391 9.383 -9.352 1 82.94 429 LEU A N 1
ATOM 3346 C CA . LEU A 1 429 ? -18.047 10.523 -10.195 1 82.94 429 LEU A CA 1
ATOM 3347 C C . LEU A 1 429 ? -18.953 10.594 -11.414 1 82.94 429 LEU A C 1
ATOM 3349 O O . LEU A 1 429 ? -19.359 11.68 -11.836 1 82.94 429 LEU A O 1
ATOM 3353 N N . ARG A 1 430 ? -19.266 9.453 -11.93 1 82.75 430 ARG A N 1
ATOM 3354 C CA . ARG A 1 430 ? -20.156 9.391 -13.086 1 82.75 430 ARG A CA 1
ATOM 3355 C C . ARG A 1 430 ? -21.547 9.93 -12.734 1 82.75 430 ARG A C 1
ATOM 3357 O O . ARG A 1 430 ? -22.125 10.703 -13.5 1 82.75 430 ARG A O 1
ATOM 3364 N N . ALA A 1 431 ? -22.031 9.562 -11.672 1 87.5 431 ALA A N 1
ATOM 3365 C CA . ALA A 1 431 ? -23.344 10.016 -11.227 1 87.5 431 ALA A CA 1
ATOM 3366 C C . ALA A 1 431 ? -23.375 11.531 -11.055 1 87.5 431 ALA A C 1
ATOM 3368 O O . ALA A 1 431 ? -24.375 12.18 -11.375 1 87.5 431 ALA A O 1
ATOM 3369 N N . LEU A 1 432 ? -22.312 12.055 -10.586 1 88.44 432 LEU A N 1
ATOM 3370 C CA . LEU A 1 432 ? -22.203 13.5 -10.375 1 88.44 432 LEU A CA 1
ATOM 3371 C C . LEU A 1 432 ? -22.078 14.227 -11.711 1 88.44 432 LEU A C 1
ATOM 3373 O O . LEU A 1 432 ? -22.672 15.289 -11.898 1 88.44 432 LEU A O 1
ATOM 3377 N N . ALA A 1 433 ? -21.297 13.625 -12.609 1 87.81 433 ALA A N 1
ATOM 3378 C CA . ALA A 1 433 ? -21.062 14.227 -13.914 1 87.81 433 ALA A CA 1
ATOM 3379 C C . ALA A 1 433 ? -22.344 14.273 -14.742 1 87.81 433 ALA A C 1
ATOM 3381 O O . ALA A 1 433 ? -22.531 15.188 -15.547 1 87.81 433 ALA A O 1
ATOM 3382 N N . GLU A 1 434 ? -23.188 13.344 -14.523 1 89 434 GLU A N 1
ATOM 3383 C CA . GLU A 1 434 ? -24.406 13.234 -15.32 1 89 434 GLU A CA 1
ATOM 3384 C C . GLU A 1 434 ? -25.594 13.891 -14.617 1 89 434 GLU A C 1
ATOM 3386 O O . GLU A 1 434 ? -26.688 13.961 -15.164 1 89 434 GLU A O 1
ATOM 3391 N N . ALA A 1 435 ? -25.391 14.367 -13.508 1 90.88 435 ALA A N 1
ATOM 3392 C CA . ALA A 1 435 ? -26.484 14.93 -12.711 1 90.88 435 ALA A CA 1
ATOM 3393 C C . ALA A 1 435 ? -26.891 16.297 -13.227 1 90.88 435 ALA A C 1
ATOM 3395 O O . ALA A 1 435 ? -26.078 17 -13.844 1 90.88 435 ALA A O 1
ATOM 3396 N N . ASP A 1 436 ? -28.156 16.641 -13.016 1 91.56 436 ASP A N 1
ATOM 3397 C CA . ASP A 1 436 ? -28.625 18.016 -13.219 1 91.56 436 ASP A CA 1
ATOM 3398 C C . ASP A 1 436 ? -28.25 18.906 -12.031 1 91.56 436 ASP A C 1
ATOM 3400 O O . ASP A 1 436 ? -28.516 18.562 -10.883 1 91.56 436 ASP A O 1
ATOM 3404 N N . PRO A 1 437 ? -27.641 19.984 -12.359 1 92.19 437 PRO A N 1
ATOM 3405 C CA . PRO A 1 437 ? -27.219 20.875 -11.273 1 92.19 437 PRO A CA 1
ATOM 3406 C C . PRO A 1 437 ? -28.359 21.219 -10.312 1 92.19 437 PRO A C 1
ATOM 3408 O O . PRO A 1 437 ? -28.141 21.406 -9.117 1 92.19 437 PRO A O 1
ATOM 3411 N N . THR A 1 438 ? -29.5 21.234 -10.797 1 92.12 438 THR A N 1
ATOM 3412 C CA . THR A 1 438 ? -30.641 21.578 -9.953 1 92.12 438 THR A CA 1
ATOM 3413 C C . THR A 1 438 ? -30.891 20.5 -8.914 1 92.12 438 THR A C 1
ATOM 3415 O O . THR A 1 438 ? -31.438 20.766 -7.844 1 92.12 438 THR A O 1
ATOM 3418 N N . ASP A 1 439 ? -30.484 19.312 -9.234 1 92.12 439 ASP A N 1
ATOM 3419 C CA . ASP A 1 439 ? -30.688 18.188 -8.336 1 92.12 439 ASP A CA 1
ATOM 3420 C C . ASP A 1 439 ? -29.703 18.219 -7.172 1 92.12 439 ASP A C 1
ATOM 3422 O O . ASP A 1 439 ? -29.922 17.578 -6.141 1 92.12 439 ASP A O 1
ATOM 3426 N N . LEU A 1 440 ? -28.672 18.969 -7.352 1 91.75 440 LEU A N 1
ATOM 3427 C CA . LEU A 1 440 ? -27.625 19.016 -6.34 1 91.75 440 LEU A CA 1
ATOM 3428 C C . LEU A 1 440 ? -27.938 20.078 -5.293 1 91.75 440 LEU A C 1
ATOM 3430 O O . LEU A 1 440 ? -27.422 20.031 -4.176 1 91.75 440 LEU A O 1
ATOM 3434 N N . VAL A 1 441 ? -28.75 21.016 -5.656 1 88.56 441 VAL A N 1
ATOM 3435 C CA . VAL A 1 441 ? -28.969 22.203 -4.832 1 88.56 441 VAL A CA 1
ATOM 3436 C C . VAL A 1 441 ? -29.562 21.812 -3.486 1 88.56 441 VAL A C 1
ATOM 3438 O O . VAL A 1 441 ? -29.094 22.25 -2.436 1 88.56 441 VAL A O 1
ATOM 3441 N N . PRO A 1 442 ? -30.516 20.875 -3.51 1 86.81 442 PRO A N 1
ATOM 3442 C CA . PRO A 1 442 ? -31.047 20.469 -2.207 1 86.81 442 PRO A CA 1
ATOM 3443 C C . PRO A 1 442 ? -30 19.812 -1.313 1 86.81 442 PRO A C 1
ATOM 3445 O O . PRO A 1 442 ? -30.031 19.984 -0.092 1 86.81 442 PRO A O 1
ATOM 3448 N N . VAL A 1 443 ? -29.156 19.094 -1.853 1 87.62 443 VAL A N 1
ATOM 3449 C CA . VAL A 1 443 ? -28.109 18.406 -1.093 1 87.62 443 VAL A CA 1
ATOM 3450 C C . VAL A 1 443 ? -27.109 19.422 -0.542 1 87.62 443 VAL A C 1
ATOM 3452 O O . VAL A 1 443 ? -26.688 19.328 0.613 1 87.62 443 VAL A O 1
ATOM 3455 N N . LEU A 1 444 ? -26.812 20.422 -1.399 1 84.12 444 LEU A N 1
ATOM 3456 C CA . LEU A 1 444 ? -25.875 21.453 -0.996 1 84.12 444 LEU A CA 1
ATOM 3457 C C . LEU A 1 444 ? -26.453 22.328 0.108 1 84.12 444 LEU A C 1
ATOM 3459 O O . LEU A 1 444 ? -25.719 22.859 0.947 1 84.12 444 LEU A O 1
ATOM 3463 N N . MET A 1 445 ? -27.75 22.406 0.079 1 80.5 445 MET A N 1
ATOM 3464 C CA . MET A 1 445 ? -28.438 23.172 1.109 1 80.5 445 MET A CA 1
ATOM 3465 C C . MET A 1 445 ? -28.297 22.5 2.471 1 80.5 445 MET A C 1
ATOM 3467 O O . MET A 1 445 ? -28.203 23.172 3.498 1 80.5 445 MET A O 1
ATOM 3471 N N . MET A 1 446 ? -28.266 21.156 2.418 1 78 446 MET A N 1
ATOM 3472 C CA . MET A 1 446 ? -28.109 20.391 3.652 1 78 446 MET A CA 1
ATOM 3473 C C . MET A 1 446 ? -26.75 20.625 4.277 1 78 446 MET A C 1
ATOM 3475 O O . MET A 1 446 ? -26.578 20.469 5.484 1 78 446 MET A O 1
ATOM 3479 N N . ALA A 1 447 ? -25.938 20.969 3.455 1 70.25 447 ALA A N 1
ATOM 3480 C CA . ALA A 1 447 ? -24.562 21.156 3.918 1 70.25 447 ALA A CA 1
ATOM 3481 C C . ALA A 1 447 ? -24.375 22.531 4.52 1 70.25 447 ALA A C 1
ATOM 3483 O O . ALA A 1 447 ? -23.359 22.797 5.172 1 70.25 447 ALA A O 1
ATOM 3484 N N . GLN A 1 448 ? -25.484 23.406 4.254 1 64.12 448 GLN A N 1
ATOM 3485 C CA . GLN A 1 448 ? -25.391 24.766 4.781 1 64.12 448 GLN A CA 1
ATOM 3486 C C . GLN A 1 448 ? -25.75 24.812 6.266 1 64.12 448 GLN A C 1
ATOM 3488 O O . GLN A 1 448 ? -26.547 24 6.738 1 64.12 448 GLN A O 1
ATOM 3493 N N . PRO A 1 449 ? -25.078 25.594 7.039 1 54.31 449 PRO A N 1
ATOM 3494 C CA . PRO A 1 449 ? -25.484 25.703 8.445 1 54.31 449 PRO A CA 1
ATOM 3495 C C . PRO A 1 449 ? -26.906 26.234 8.617 1 54.31 449 PRO A C 1
ATOM 3497 O O . PRO A 1 449 ? -27.406 26.953 7.75 1 54.31 449 PRO A O 1
ATOM 3500 N N . ARG A 1 450 ? -27.906 25.688 9.414 1 54.53 450 ARG A N 1
ATOM 3501 C CA . ARG A 1 450 ? -29.344 25.797 9.672 1 54.53 450 ARG A CA 1
ATOM 3502 C C . ARG A 1 450 ? -29.797 27.25 9.641 1 54.53 450 ARG A C 1
ATOM 3504 O O . ARG A 1 450 ? -30.969 27.531 9.43 1 54.53 450 ARG A O 1
ATOM 3511 N N . THR A 1 451 ? -29.219 28.281 10.102 1 48.09 451 THR A N 1
ATOM 3512 C CA . THR A 1 451 ? -29.984 29.438 10.562 1 48.09 451 THR A CA 1
ATOM 3513 C C . THR A 1 451 ? -30.406 30.312 9.383 1 48.09 451 THR A C 1
ATOM 3515 O O . THR A 1 451 ? -30.672 31.5 9.555 1 48.09 451 THR A O 1
ATOM 3518 N N . THR A 1 452 ? -30.484 29.891 8.164 1 46.09 452 THR A N 1
ATOM 3519 C CA . THR A 1 452 ? -30.719 30.969 7.211 1 46.09 452 THR A CA 1
ATOM 3520 C C . THR A 1 452 ? -32.188 31.359 7.211 1 46.09 452 THR A C 1
ATOM 3522 O O . THR A 1 452 ? -33.062 30.5 7.137 1 46.09 452 THR A O 1
ATOM 3525 N N . ASN A 1 453 ? -32.562 32.594 7.516 1 46 453 ASN A N 1
ATOM 3526 C CA . ASN A 1 453 ? -33.875 33.25 7.398 1 46 453 ASN A CA 1
ATOM 3527 C C . ASN A 1 453 ? -34.438 33.094 5.996 1 46 453 ASN A C 1
ATOM 3529 O O . ASN A 1 453 ? -33.688 32.938 5.023 1 46 453 ASN A O 1
ATOM 3533 N N . LEU A 1 454 ? -35.812 33.031 5.812 1 46.28 454 LEU A N 1
ATOM 3534 C CA . LEU A 1 454 ? -36.656 32.812 4.66 1 46.28 454 LEU A CA 1
ATOM 3535 C C . LEU A 1 454 ? -36.25 33.719 3.498 1 46.28 454 LEU A C 1
ATOM 3537 O O . LEU A 1 454 ? -36.406 33.344 2.332 1 46.28 454 LEU A O 1
ATOM 3541 N N . ARG A 1 455 ? -36.219 35.031 3.781 1 49.56 455 ARG A N 1
ATOM 3542 C CA . ARG A 1 455 ? -36.062 36 2.73 1 49.56 455 ARG A CA 1
ATOM 3543 C C . ARG A 1 455 ? -34.75 35.781 1.973 1 49.56 455 ARG A C 1
ATOM 3545 O O . ARG A 1 455 ? -34.656 36.094 0.784 1 49.56 455 ARG A O 1
ATOM 3552 N N . GLU A 1 456 ? -33.625 35.25 2.492 1 56.5 456 GLU A N 1
ATOM 3553 C CA . GLU A 1 456 ? -32.25 35.031 2.059 1 56.5 456 GLU A CA 1
ATOM 3554 C C . GLU A 1 456 ? -32.094 33.719 1.302 1 56.5 456 GLU A C 1
ATOM 3556 O O . GLU A 1 456 ? -31.031 33.406 0.771 1 56.5 456 GLU A O 1
ATOM 3561 N N . SER A 1 457 ? -33.219 33.125 1.135 1 63.66 457 SER A N 1
ATOM 3562 C CA . SER A 1 457 ? -33.312 31.797 0.563 1 63.66 457 SER A CA 1
ATOM 3563 C C . SER A 1 457 ? -33.031 31.812 -0.937 1 63.66 457 SER A C 1
ATOM 3565 O O . SER A 1 457 ? -32.344 30.938 -1.459 1 63.66 457 SER A O 1
ATOM 3567 N N . GLN A 1 458 ? -33.594 32.906 -1.559 1 69.75 458 GLN A N 1
ATOM 3568 C CA . GLN A 1 458 ? -33.406 32.938 -3.008 1 69.75 458 GLN A CA 1
ATOM 3569 C C . GLN A 1 458 ? -31.969 33.188 -3.391 1 69.75 458 GLN A C 1
ATOM 3571 O O . GLN A 1 458 ? -31.453 32.625 -4.352 1 69.75 458 GLN A O 1
ATOM 3576 N N . ARG A 1 459 ? -31.375 34.094 -2.725 1 71.06 459 ARG A N 1
ATOM 3577 C CA . ARG A 1 459 ? -29.969 34.406 -2.998 1 71.06 459 ARG A CA 1
ATOM 3578 C C . ARG A 1 459 ? -29.094 33.188 -2.742 1 71.06 459 ARG A C 1
ATOM 3580 O O . ARG A 1 459 ? -28.172 32.906 -3.523 1 71.06 459 ARG A O 1
ATOM 3587 N N . VAL A 1 460 ? -29.422 32.562 -1.72 1 75.44 460 VAL A N 1
ATOM 3588 C CA . VAL A 1 460 ? -28.656 31.375 -1.378 1 75.44 460 VAL A CA 1
ATOM 3589 C C . VAL A 1 460 ? -28.859 30.312 -2.449 1 75.44 460 VAL A C 1
ATOM 3591 O O . VAL A 1 460 ? -27.922 29.625 -2.84 1 75.44 460 VAL A O 1
ATOM 3594 N N . TYR A 1 461 ? -30.078 30.297 -2.9 1 80.44 461 TYR A N 1
ATOM 3595 C CA . TYR A 1 461 ? -30.375 29.312 -3.938 1 80.44 461 TYR A CA 1
ATOM 3596 C C . TYR A 1 461 ? -29.578 29.578 -5.203 1 80.44 461 TYR A C 1
ATOM 3598 O O . TYR A 1 461 ? -29.016 28.656 -5.801 1 80.44 461 TYR A O 1
ATOM 3606 N N . THR A 1 462 ? -29.531 30.797 -5.562 1 81.62 462 THR A N 1
ATOM 3607 C CA . THR A 1 462 ? -28.828 31.156 -6.781 1 81.62 462 THR A CA 1
ATOM 3608 C C . THR A 1 462 ? -27.328 30.859 -6.648 1 81.62 462 THR A C 1
ATOM 3610 O O . THR A 1 462 ? -26.703 30.391 -7.594 1 81.62 462 THR A O 1
ATOM 3613 N N . LYS A 1 463 ? -26.812 31.156 -5.574 1 80 463 LYS A N 1
ATOM 3614 C CA . LYS A 1 463 ? -25.391 30.906 -5.328 1 80 463 LYS A CA 1
ATOM 3615 C C . LYS A 1 463 ? -25.094 29.406 -5.344 1 80 463 LYS A C 1
ATOM 3617 O O . LYS A 1 463 ? -24.078 28.984 -5.906 1 80 463 LYS A O 1
ATOM 3622 N N . LEU A 1 464 ? -25.984 28.719 -4.703 1 85.31 464 LEU A N 1
ATOM 3623 C CA . LEU A 1 464 ? -25.797 27.281 -4.633 1 85.31 464 LEU A CA 1
ATOM 3624 C C . LEU A 1 464 ? -25.984 26.641 -6.004 1 85.31 464 LEU A C 1
ATOM 3626 O O . LEU A 1 464 ? -25.312 25.656 -6.324 1 85.31 464 LEU A O 1
ATOM 3630 N N . LEU A 1 465 ? -26.859 27.219 -6.734 1 88.75 465 LEU A N 1
ATOM 3631 C CA . LEU A 1 465 ? -27.031 26.719 -8.086 1 88.75 465 LEU A CA 1
ATOM 3632 C C . LEU A 1 465 ? -25.766 26.922 -8.922 1 88.75 465 LEU A C 1
ATOM 3634 O O . LEU A 1 465 ? -25.375 26.047 -9.688 1 88.75 465 LEU A O 1
ATOM 3638 N N . ALA A 1 466 ? -25.25 28.078 -8.781 1 87.25 466 ALA A N 1
ATOM 3639 C CA . ALA A 1 466 ? -24 28.344 -9.477 1 87.25 466 ALA A CA 1
ATOM 3640 C C . ALA A 1 466 ? -22.906 27.375 -9.055 1 87.25 466 ALA A C 1
ATOM 3642 O O . ALA A 1 466 ? -22.141 26.891 -9.898 1 87.25 466 ALA A O 1
ATOM 3643 N N . LYS A 1 467 ? -22.875 27.141 -7.824 1 84.94 467 LYS A N 1
ATOM 3644 C CA . LYS A 1 467 ? -21.906 26.172 -7.293 1 84.94 467 LYS A CA 1
ATOM 3645 C C . LYS A 1 467 ? -22.156 24.781 -7.84 1 84.94 467 LYS A C 1
ATOM 3647 O O . LYS A 1 467 ? -21.219 24.062 -8.18 1 84.94 467 LYS A O 1
ATOM 3652 N N . ALA A 1 468 ? -23.375 24.422 -7.902 1 90.31 468 ALA A N 1
ATOM 3653 C CA . ALA A 1 468 ? -23.75 23.109 -8.422 1 90.31 468 ALA A CA 1
ATOM 3654 C C . ALA A 1 468 ? -23.328 22.953 -9.875 1 90.31 468 ALA A C 1
ATOM 3656 O O . ALA A 1 468 ? -22.906 21.859 -10.289 1 90.31 468 ALA A O 1
ATOM 3657 N N . GLU A 1 469 ? -23.438 24.016 -10.531 1 90.38 469 GLU A N 1
ATOM 3658 C CA . GLU A 1 469 ? -23.031 23.984 -11.938 1 90.38 469 GLU A CA 1
ATOM 3659 C C . GLU A 1 469 ? -21.516 23.75 -12.062 1 90.38 469 GLU A C 1
ATOM 3661 O O . GLU A 1 469 ? -21.078 23.016 -12.938 1 90.38 469 GLU A O 1
ATOM 3666 N N . ILE A 1 470 ? -20.844 24.375 -11.242 1 88.19 470 ILE A N 1
ATOM 3667 C CA . ILE A 1 470 ? -19.391 24.203 -11.258 1 88.19 470 ILE A CA 1
ATOM 3668 C C . ILE A 1 470 ? -19.031 22.766 -10.859 1 88.19 470 ILE A C 1
ATOM 3670 O O . ILE A 1 470 ? -18.125 22.172 -11.43 1 88.19 470 ILE A O 1
ATOM 3674 N N . ILE A 1 471 ? -19.719 22.266 -9.914 1 90.06 471 ILE A N 1
ATOM 3675 C CA . ILE A 1 471 ? -19.484 20.906 -9.43 1 90.06 471 ILE A CA 1
ATOM 3676 C C . ILE A 1 471 ? -19.688 19.906 -10.57 1 90.06 471 ILE A C 1
ATOM 3678 O O . ILE A 1 471 ? -18.828 19.062 -10.82 1 90.06 471 ILE A O 1
ATOM 3682 N N . VAL A 1 472 ? -20.781 20.078 -11.25 1 90.5 472 VAL A N 1
ATOM 3683 C CA . VAL A 1 472 ? -21.109 19.156 -12.344 1 90.5 472 VAL A CA 1
ATOM 3684 C C . VAL A 1 472 ? -20.094 19.328 -13.477 1 90.5 472 VAL A C 1
ATOM 3686 O O . VAL A 1 472 ? -19.641 18.344 -14.062 1 90.5 472 VAL A O 1
ATOM 3689 N N . GLY A 1 473 ? -19.75 20.484 -13.727 1 87.44 473 GLY A N 1
ATOM 3690 C CA . GLY A 1 473 ? -18.734 20.734 -14.734 1 87.44 473 GLY A CA 1
ATOM 3691 C C . GLY A 1 473 ? -17.391 20.109 -14.406 1 87.44 473 GLY A C 1
ATOM 3692 O O . GLY A 1 473 ? -16.75 19.516 -15.266 1 87.44 473 GLY A O 1
ATOM 3693 N N . SER A 1 474 ? -17.016 20.281 -13.188 1 87.56 474 SER A N 1
ATOM 3694 C CA . SER A 1 474 ? -15.75 19.719 -12.727 1 87.56 474 SER A CA 1
ATOM 3695 C C . SER A 1 474 ? -15.789 18.188 -12.766 1 87.56 474 SER A C 1
ATOM 3697 O O . SER A 1 474 ? -14.812 17.547 -13.18 1 87.56 474 SER A O 1
ATOM 3699 N N . ALA A 1 475 ? -16.844 17.641 -12.328 1 88.5 475 ALA A N 1
ATOM 3700 C CA . ALA A 1 475 ? -17.016 16.188 -12.344 1 88.5 475 ALA A CA 1
ATOM 3701 C C . ALA A 1 475 ? -16.938 15.641 -13.773 1 88.5 475 ALA A C 1
ATOM 3703 O O . ALA A 1 475 ? -16.344 14.586 -14.008 1 88.5 475 ALA A O 1
ATOM 3704 N N . ASN A 1 476 ? -17.5 16.359 -14.648 1 86.12 476 ASN A N 1
ATOM 3705 C CA . ASN A 1 476 ? -17.469 15.977 -16.062 1 86.12 476 ASN A CA 1
ATOM 3706 C C . ASN A 1 476 ? -16.062 15.984 -16.625 1 86.12 476 ASN A C 1
ATOM 3708 O O . ASN A 1 476 ? -15.688 15.102 -17.391 1 86.12 476 ASN A O 1
ATOM 3712 N N . LYS A 1 477 ? -15.352 16.953 -16.25 1 85.12 477 LYS A N 1
ATOM 3713 C CA . LYS A 1 477 ? -13.961 17.047 -16.703 1 85.12 477 LYS A CA 1
ATOM 3714 C C . LYS A 1 477 ? -13.125 15.898 -16.172 1 85.12 477 LYS A C 1
ATOM 3716 O O . LYS A 1 477 ? -12.344 15.297 -16.922 1 85.12 477 LYS A O 1
ATOM 3721 N N . ILE A 1 478 ? -13.312 15.609 -14.938 1 83.19 478 ILE A N 1
ATOM 3722 C CA . ILE A 1 478 ? -12.531 14.547 -14.305 1 83.19 478 ILE A CA 1
ATOM 3723 C C . ILE A 1 478 ? -12.945 13.195 -14.875 1 83.19 478 ILE A C 1
ATOM 3725 O O . ILE A 1 478 ? -12.094 12.359 -15.195 1 83.19 478 ILE A O 1
ATOM 3729 N N . TRP A 1 479 ? -14.242 13.008 -14.977 1 79.12 479 TRP A N 1
ATOM 3730 C CA . TRP A 1 479 ? -14.766 11.758 -15.5 1 79.12 479 TRP A CA 1
ATOM 3731 C C . TRP A 1 479 ? -14.32 11.539 -16.938 1 79.12 479 TRP A C 1
ATOM 3733 O O . TRP A 1 479 ? -14.016 10.414 -17.344 1 79.12 479 TRP A O 1
ATOM 3743 N N . GLY A 1 480 ? -14.297 12.508 -17.672 1 72.81 480 GLY A N 1
ATOM 3744 C CA . GLY A 1 480 ? -13.812 12.43 -19.031 1 72.81 480 GLY A CA 1
ATOM 3745 C C . GLY A 1 480 ? -12.375 11.953 -19.141 1 72.81 480 GLY A C 1
ATOM 3746 O O . GLY A 1 480 ? -12.047 11.133 -20 1 72.81 480 GLY A O 1
ATOM 3747 N N . LYS A 1 481 ? -11.594 12.297 -18.266 1 67 481 LYS A N 1
ATOM 3748 C CA . LYS A 1 481 ? -10.188 11.891 -18.25 1 67 481 LYS A CA 1
ATOM 3749 C C . LYS A 1 481 ? -10.047 10.406 -17.891 1 67 481 LYS A C 1
ATOM 3751 O O . LYS A 1 481 ? -9.203 9.711 -18.453 1 67 481 LYS A O 1
ATOM 3756 N N . PHE A 1 482 ? -10.859 10.07 -16.953 1 61.62 482 PHE A N 1
ATOM 3757 C CA . PHE A 1 482 ? -10.844 8.68 -16.531 1 61.62 482 PHE A CA 1
ATOM 3758 C C . PHE A 1 482 ? -11.25 7.754 -17.672 1 61.62 482 PHE A C 1
ATOM 3760 O O . PHE A 1 482 ? -10.648 6.695 -17.859 1 61.62 482 PHE A O 1
ATOM 3767 N N . VAL A 1 483 ? -12.273 8.062 -18.344 1 59.12 483 VAL A N 1
ATOM 3768 C CA . VAL A 1 483 ? -12.773 7.25 -19.438 1 59.12 483 VAL A CA 1
ATOM 3769 C C . VAL A 1 483 ? -11.734 7.199 -20.562 1 59.12 483 VAL A C 1
ATOM 3771 O O . VAL A 1 483 ? -11.508 6.145 -21.156 1 59.12 483 VAL A O 1
ATOM 3774 N N . GLN A 1 484 ? -11.094 8.234 -20.703 1 52.72 484 GLN A N 1
ATOM 3775 C CA . GLN A 1 484 ? -10.062 8.281 -21.734 1 52.72 484 GLN A CA 1
ATOM 3776 C C . GLN A 1 484 ? -8.875 7.391 -21.359 1 52.72 484 GLN A C 1
ATOM 3778 O O . GLN A 1 484 ? -8.312 6.711 -22.219 1 52.72 484 GLN A O 1
ATOM 3783 N N . ALA A 1 485 ? -8.586 7.367 -20.219 1 50.94 485 ALA A N 1
ATOM 3784 C CA . ALA A 1 485 ? -7.469 6.543 -19.75 1 50.94 485 ALA A CA 1
ATOM 3785 C C . ALA A 1 485 ? -7.801 5.059 -19.875 1 50.94 485 ALA A C 1
ATOM 3787 O O . ALA A 1 485 ? -6.922 4.242 -20.141 1 50.94 485 ALA A O 1
ATOM 3788 N N . PHE A 1 486 ? -8.945 4.727 -19.5 1 48.41 486 PHE A N 1
ATOM 3789 C CA . PHE A 1 486 ? -9.391 3.342 -19.625 1 48.41 486 PHE A CA 1
ATOM 3790 C C . PHE A 1 486 ? -9.484 2.924 -21.078 1 48.41 486 PHE A C 1
ATOM 3792 O O . PHE A 1 486 ? -9.258 1.758 -21.422 1 48.41 486 PHE A O 1
ATOM 3799 N N . LEU A 1 487 ? -9.883 3.805 -21.922 1 42.34 487 LEU A N 1
ATOM 3800 C CA . LEU A 1 487 ? -10 3.51 -23.359 1 42.34 487 LEU A CA 1
ATOM 3801 C C . LEU A 1 487 ? -8.625 3.453 -24 1 42.34 487 LEU A C 1
ATOM 3803 O O . LEU A 1 487 ? -8.438 2.77 -25.016 1 42.34 487 LEU A O 1
ATOM 3807 N N . LEU A 1 488 ? -7.73 3.918 -23.375 1 37.16 488 LEU A N 1
ATOM 3808 C CA . LEU A 1 488 ? -6.391 3.834 -23.938 1 37.16 488 LEU A CA 1
ATOM 3809 C C . LEU A 1 488 ? -5.617 2.664 -23.344 1 37.16 488 LEU A C 1
ATOM 3811 O O . LEU A 1 488 ? -4.688 2.145 -23.969 1 37.16 488 LEU A O 1
ATOM 3815 N N . MET B 1 1 ? 15.656 -42.906 -22.906 1 85.25 1 MET B N 1
ATOM 3816 C CA . MET B 1 1 ? 16.984 -43.344 -23.328 1 85.25 1 MET B CA 1
ATOM 3817 C C . MET B 1 1 ? 16.922 -44.719 -24 1 85.25 1 MET B C 1
ATOM 3819 O O . MET B 1 1 ? 17.484 -44.875 -25.094 1 85.25 1 MET B O 1
ATOM 3823 N N . LEU B 1 2 ? 16.266 -45.656 -23.344 1 85.81 2 LEU B N 1
ATOM 3824 C CA . LEU B 1 2 ? 16.156 -47 -23.891 1 85.81 2 LEU B CA 1
ATOM 3825 C C . LEU B 1 2 ? 15.531 -47 -25.281 1 85.81 2 LEU B C 1
ATOM 3827 O O . LEU B 1 2 ? 15.992 -47.688 -26.172 1 85.81 2 LEU B O 1
ATOM 3831 N N . ILE B 1 3 ? 14.523 -46.188 -25.391 1 88.62 3 ILE B N 1
ATOM 3832 C CA . ILE B 1 3 ? 13.836 -46.094 -26.672 1 88.62 3 ILE B CA 1
ATOM 3833 C C . ILE B 1 3 ? 14.758 -45.5 -27.719 1 88.62 3 ILE B C 1
ATOM 3835 O O . ILE B 1 3 ? 14.82 -45.969 -28.859 1 88.62 3 ILE B O 1
ATOM 3839 N N . SER B 1 4 ? 15.414 -44.5 -27.344 1 88.5 4 SER B N 1
ATOM 3840 C CA . SER B 1 4 ? 16.359 -43.844 -28.234 1 88.5 4 SER B CA 1
ATOM 3841 C C . SER B 1 4 ? 17.422 -44.812 -28.719 1 88.5 4 SER B C 1
ATOM 3843 O O . SER B 1 4 ? 17.812 -44.781 -29.891 1 88.5 4 SER B O 1
ATOM 3845 N N . ASP B 1 5 ? 17.906 -45.719 -27.828 1 87.06 5 ASP B N 1
ATOM 3846 C CA . ASP B 1 5 ? 18.953 -46.688 -28.156 1 87.06 5 ASP B CA 1
ATOM 3847 C C . ASP B 1 5 ? 18.438 -47.719 -29.141 1 87.06 5 ASP B C 1
ATOM 3849 O O . ASP B 1 5 ? 19.219 -48.344 -29.859 1 87.06 5 ASP B O 1
ATOM 3853 N N . ALA B 1 6 ? 17.141 -47.906 -29.078 1 85.44 6 ALA B N 1
ATOM 3854 C CA . ALA B 1 6 ? 16.531 -48.969 -29.891 1 85.44 6 ALA B CA 1
ATOM 3855 C C . ALA B 1 6 ? 16.203 -48.438 -31.297 1 85.44 6 ALA B C 1
ATOM 3857 O O . ALA B 1 6 ? 15.898 -49.219 -32.188 1 85.44 6 ALA B O 1
ATOM 3858 N N . ILE B 1 7 ? 16.266 -47.125 -31.438 1 83.75 7 ILE B N 1
ATOM 3859 C CA . ILE B 1 7 ? 15.969 -46.562 -32.75 1 83.75 7 ILE B CA 1
ATOM 3860 C C . ILE B 1 7 ? 17.125 -46.844 -33.719 1 83.75 7 ILE B C 1
ATOM 3862 O O . ILE B 1 7 ? 18.281 -46.656 -33.375 1 83.75 7 ILE B O 1
ATOM 3866 N N . PRO B 1 8 ? 16.797 -47.594 -34.75 1 71.81 8 PRO B N 1
ATOM 3867 C CA . PRO B 1 8 ? 17.859 -47.969 -35.688 1 71.81 8 PRO B CA 1
ATOM 3868 C C . PRO B 1 8 ? 18.641 -46.75 -36.188 1 71.81 8 PRO B C 1
ATOM 3870 O O . PRO B 1 8 ? 18.078 -45.656 -36.312 1 71.81 8 PRO B O 1
ATOM 3873 N N . ASP B 1 9 ? 19.984 -46.688 -36.031 1 61.72 9 ASP B N 1
ATOM 3874 C CA . ASP B 1 9 ? 20.938 -45.688 -36.5 1 61.72 9 ASP B CA 1
ATOM 3875 C C . ASP B 1 9 ? 20.641 -45.281 -37.938 1 61.72 9 ASP B C 1
ATOM 3877 O O . ASP B 1 9 ? 20.656 -46.125 -38.844 1 61.72 9 ASP B O 1
ATOM 3881 N N . GLU B 1 10 ? 19.656 -44.75 -38.25 1 53.72 10 GLU B N 1
ATOM 3882 C CA . GLU B 1 10 ? 19.25 -44.656 -39.656 1 53.72 10 GLU B CA 1
ATOM 3883 C C . GLU B 1 10 ? 20.312 -43.938 -40.5 1 53.72 10 GLU B C 1
ATOM 3885 O O . GLU B 1 10 ? 20.578 -42.75 -40.281 1 53.72 10 GLU B O 1
ATOM 3890 N N . ALA B 1 11 ? 21.453 -44.438 -40.812 1 52.41 11 ALA B N 1
ATOM 3891 C CA . ALA B 1 11 ? 22.062 -44.062 -42.094 1 52.41 11 ALA B CA 1
ATOM 3892 C C . ALA B 1 11 ? 21.031 -43.406 -43 1 52.41 11 ALA B C 1
ATOM 3894 O O . ALA B 1 11 ? 21.406 -42.719 -43.938 1 52.41 11 ALA B O 1
ATOM 3895 N N . MET B 1 12 ? 19.812 -43.719 -42.906 1 52.91 12 MET B N 1
ATOM 3896 C CA . MET B 1 12 ? 18.75 -43.312 -43.812 1 52.91 12 MET B CA 1
ATOM 3897 C C . MET B 1 12 ? 18.172 -41.969 -43.406 1 52.91 12 MET B C 1
ATOM 3899 O O . MET B 1 12 ? 17.172 -41.5 -43.969 1 52.91 12 MET B O 1
ATOM 3903 N N . LEU B 1 13 ? 18.688 -41.438 -42.344 1 65.38 13 LEU B N 1
ATOM 3904 C CA . LEU B 1 13 ? 18.094 -40.156 -42 1 65.38 13 LEU B CA 1
ATOM 3905 C C . LEU B 1 13 ? 18.516 -39.094 -43 1 65.38 13 LEU B C 1
ATOM 3907 O O . LEU B 1 13 ? 19.688 -39 -43.375 1 65.38 13 LEU B O 1
ATOM 3911 N N . ASP B 1 14 ? 17.578 -38.688 -43.656 1 74.62 14 ASP B N 1
ATOM 3912 C CA . ASP B 1 14 ? 17.766 -37.562 -44.562 1 74.62 14 ASP B CA 1
ATOM 3913 C C . ASP B 1 14 ? 18.531 -36.406 -43.875 1 74.62 14 ASP B C 1
ATOM 3915 O O . ASP B 1 14 ? 18.312 -36.125 -42.719 1 74.62 14 ASP B O 1
ATOM 3919 N N . LYS B 1 15 ? 19.656 -36.125 -44.469 1 79.69 15 LYS B N 1
ATOM 3920 C CA . LYS B 1 15 ? 20.5 -35.031 -44 1 79.69 15 LYS B CA 1
ATOM 3921 C C . LYS B 1 15 ? 19.641 -33.844 -43.531 1 79.69 15 LYS B C 1
ATOM 3923 O O . LYS B 1 15 ? 19.969 -33.188 -42.562 1 79.69 15 LYS B O 1
ATOM 3928 N N . ASP B 1 16 ? 18.594 -33.781 -44.094 1 86.06 16 ASP B N 1
ATOM 3929 C CA . ASP B 1 16 ? 17.719 -32.656 -43.781 1 86.06 16 ASP B CA 1
ATOM 3930 C C . ASP B 1 16 ? 17.078 -32.812 -42.406 1 86.06 16 ASP B C 1
ATOM 3932 O O . ASP B 1 16 ? 16.984 -31.859 -41.625 1 86.06 16 ASP B O 1
ATOM 3936 N N . ILE B 1 17 ? 16.766 -33.969 -42.062 1 88.56 17 ILE B N 1
ATOM 3937 C CA . ILE B 1 17 ? 16.109 -34.25 -40.781 1 88.56 17 ILE B CA 1
ATOM 3938 C C . ILE B 1 17 ? 17.109 -34.094 -39.625 1 88.56 17 ILE B C 1
ATOM 3940 O O . ILE B 1 17 ? 16.766 -33.562 -38.562 1 88.56 17 ILE B O 1
ATOM 3944 N N . LEU B 1 18 ? 18.281 -34.5 -39.844 1 87.12 18 LEU B N 1
ATOM 3945 C CA . LEU B 1 18 ? 19.312 -34.375 -38.812 1 87.12 18 LEU B CA 1
ATOM 3946 C C . LEU B 1 18 ? 19.594 -32.906 -38.531 1 87.12 18 LEU B C 1
ATOM 3948 O O . LEU B 1 18 ? 19.797 -32.531 -37.375 1 87.12 18 LEU B O 1
ATOM 3952 N N . GLU B 1 19 ? 19.609 -32.219 -39.562 1 84.75 19 GLU B N 1
ATOM 3953 C CA . GLU B 1 19 ? 19.812 -30.766 -39.406 1 84.75 19 GLU B CA 1
ATOM 3954 C C . GLU B 1 19 ? 18.672 -30.141 -38.594 1 84.75 19 GLU B C 1
ATOM 3956 O O . GLU B 1 19 ? 18.922 -29.297 -37.719 1 84.75 19 GLU B O 1
ATOM 3961 N N . ARG B 1 20 ? 17.547 -30.516 -38.875 1 89.94 20 ARG B N 1
ATOM 3962 C CA . ARG B 1 20 ? 16.391 -29.984 -38.156 1 89.94 20 ARG B CA 1
ATOM 3963 C C . ARG B 1 20 ? 16.406 -30.406 -36.688 1 89.94 20 ARG B C 1
ATOM 3965 O O . ARG B 1 20 ? 15.984 -29.656 -35.812 1 89.94 20 ARG B O 1
ATOM 3972 N N . ARG B 1 21 ? 16.828 -31.609 -36.438 1 91.12 21 ARG B N 1
ATOM 3973 C CA . ARG B 1 21 ? 16.938 -32.094 -35.062 1 91.12 21 ARG B CA 1
ATOM 3974 C C . ARG B 1 21 ? 18.031 -31.328 -34.312 1 91.12 21 ARG B C 1
ATOM 3976 O O . ARG B 1 21 ? 17.875 -31.016 -33.125 1 91.12 21 ARG B O 1
ATOM 3983 N N . MET B 1 22 ? 19.031 -31.031 -35 1 86.38 22 MET B N 1
ATOM 3984 C CA . MET B 1 22 ? 20.078 -30.219 -34.406 1 86.38 22 MET B CA 1
ATOM 3985 C C . MET B 1 22 ? 19.562 -28.812 -34.094 1 86.38 22 MET B C 1
ATOM 3987 O O . MET B 1 22 ? 19.922 -28.219 -33.062 1 86.38 22 MET B O 1
ATOM 3991 N N . ASP B 1 23 ? 18.766 -28.375 -34.969 1 84.5 23 ASP B N 1
ATOM 3992 C CA . ASP B 1 23 ? 18.125 -27.078 -34.75 1 84.5 23 ASP B CA 1
ATOM 3993 C C . ASP B 1 23 ? 17.234 -27.109 -33.5 1 84.5 23 ASP B C 1
ATOM 3995 O O . ASP B 1 23 ? 17.172 -26.141 -32.75 1 84.5 23 ASP B O 1
ATOM 3999 N N . LEU B 1 24 ? 16.516 -28.109 -33.375 1 89.81 24 LEU B N 1
ATOM 4000 C CA . LEU B 1 24 ? 15.656 -28.281 -32.188 1 89.81 24 LEU B CA 1
ATOM 4001 C C . LEU B 1 24 ? 16.484 -28.281 -30.922 1 89.81 24 LEU B C 1
ATOM 4003 O O . LEU B 1 24 ? 16.109 -27.641 -29.938 1 89.81 24 LEU B O 1
ATOM 4007 N N . ILE B 1 25 ? 17.578 -28.984 -30.969 1 87.44 25 ILE B N 1
ATOM 4008 C CA . ILE B 1 25 ? 18.484 -29.031 -29.812 1 87.44 25 ILE B CA 1
ATOM 4009 C C . ILE B 1 25 ? 19 -27.641 -29.5 1 87.44 25 ILE B C 1
ATOM 4011 O O . ILE B 1 25 ? 19.031 -27.219 -28.344 1 87.44 25 ILE B O 1
ATOM 4015 N N . ALA B 1 26 ? 19.266 -27 -30.516 1 75.44 26 ALA B N 1
ATOM 4016 C CA . ALA B 1 26 ? 19.734 -25.625 -30.344 1 75.44 26 ALA B CA 1
ATOM 4017 C C . ALA B 1 26 ? 18.641 -24.734 -29.766 1 75.44 26 ALA B C 1
ATOM 4019 O O . ALA B 1 26 ? 18.906 -23.875 -28.938 1 75.44 26 ALA B O 1
ATOM 4020 N N . GLY B 1 27 ? 17.531 -24.906 -30.25 1 78.62 27 GLY B N 1
ATOM 4021 C CA . GLY B 1 27 ? 16.391 -24.156 -29.719 1 78.62 27 GLY B CA 1
ATOM 4022 C C . GLY B 1 27 ? 16.141 -24.406 -28.25 1 78.62 27 GLY B C 1
ATOM 4023 O O . GLY B 1 27 ? 15.914 -23.469 -27.484 1 78.62 27 GLY B O 1
ATOM 4024 N N . LEU B 1 28 ? 16.188 -25.625 -27.875 1 82.5 28 LEU B N 1
ATOM 4025 C CA . LEU B 1 28 ? 15.992 -26 -26.484 1 82.5 28 LEU B CA 1
ATOM 4026 C C . LEU B 1 28 ? 17.109 -25.469 -25.609 1 82.5 28 LEU B C 1
ATOM 4028 O O . LEU B 1 28 ? 16.875 -25.047 -24.469 1 82.5 28 LEU B O 1
ATOM 4032 N N . GLN B 1 29 ? 18.234 -25.484 -26.125 1 74.75 29 GLN B N 1
ATOM 4033 C CA . GLN B 1 29 ? 19.391 -24.984 -25.406 1 74.75 29 GLN B CA 1
ATOM 4034 C C . GLN B 1 29 ? 19.297 -23.484 -25.172 1 74.75 29 GLN B C 1
ATOM 4036 O O . GLN B 1 29 ? 19.781 -22.969 -24.156 1 74.75 29 GLN B O 1
ATOM 4041 N N . SER B 1 30 ? 18.656 -22.859 -26.031 1 66.19 30 SER B N 1
ATOM 4042 C CA . SER B 1 30 ? 18.562 -21.406 -25.984 1 66.19 30 SER B CA 1
ATOM 4043 C C . SER B 1 30 ? 17.531 -20.938 -24.969 1 66.19 30 SER B C 1
ATOM 4045 O O . SER B 1 30 ? 17.484 -19.766 -24.609 1 66.19 30 SER B O 1
ATOM 4047 N N . LEU B 1 31 ? 16.797 -21.844 -24.547 1 69.75 31 LEU B N 1
ATOM 4048 C CA . LEU B 1 31 ? 15.789 -21.484 -23.562 1 69.75 31 LEU B CA 1
ATOM 4049 C C . LEU B 1 31 ? 16.438 -21.125 -22.219 1 69.75 31 LEU B C 1
ATOM 4051 O O . LEU B 1 31 ? 17.547 -21.578 -21.922 1 69.75 31 LEU B O 1
ATOM 4055 N N . PRO B 1 32 ? 15.773 -20.281 -21.438 1 62.19 32 PRO B N 1
ATOM 4056 C CA . PRO B 1 32 ? 16.344 -19.859 -20.141 1 62.19 32 PRO B CA 1
ATOM 4057 C C . PRO B 1 32 ? 16.656 -21.031 -19.219 1 62.19 32 PRO B C 1
ATOM 4059 O O . PRO B 1 32 ? 17.562 -20.953 -18.391 1 62.19 32 PRO B O 1
ATOM 4062 N N . CYS B 1 33 ? 15.969 -22.125 -19.359 1 66.44 33 CYS B N 1
ATOM 4063 C CA . CYS B 1 33 ? 16.141 -23.281 -18.469 1 66.44 33 CYS B CA 1
ATOM 4064 C C . CYS B 1 33 ? 17.281 -24.172 -18.969 1 66.44 33 CYS B C 1
ATOM 4066 O O . CYS B 1 33 ? 17.719 -25.062 -18.234 1 66.44 33 CYS B O 1
ATOM 4068 N N . GLY B 1 34 ? 17.75 -23.875 -20.094 1 69.12 34 GLY B N 1
ATOM 4069 C CA . GLY B 1 34 ? 18.812 -24.703 -20.656 1 69.12 34 GLY B CA 1
ATOM 4070 C C . GLY B 1 34 ? 18.312 -26 -21.234 1 69.12 34 GLY B C 1
ATOM 4071 O O . GLY B 1 34 ? 17.109 -26.219 -21.344 1 69.12 34 GLY B O 1
ATOM 4072 N N . LEU B 1 35 ? 19.312 -26.797 -21.625 1 79.88 35 LEU B N 1
ATOM 4073 C CA . LEU B 1 35 ? 19 -28.047 -22.312 1 79.88 35 LEU B CA 1
ATOM 4074 C C . LEU B 1 35 ? 19.078 -29.234 -21.375 1 79.88 35 LEU B C 1
ATOM 4076 O O . LEU B 1 35 ? 20.094 -29.422 -20.672 1 79.88 35 LEU B O 1
ATOM 4080 N N . ASP B 1 36 ? 18.016 -29.984 -21.281 1 81.94 36 ASP B N 1
ATOM 4081 C CA . ASP B 1 36 ? 17.984 -31.234 -20.516 1 81.94 36 ASP B CA 1
ATOM 4082 C C . ASP B 1 36 ? 18.984 -32.25 -21.078 1 81.94 36 ASP B C 1
ATOM 4084 O O . ASP B 1 36 ? 19 -32.5 -22.281 1 81.94 36 ASP B O 1
ATOM 4088 N N . PRO B 1 37 ? 19.75 -32.812 -20.203 1 84.62 37 PRO B N 1
ATOM 4089 C CA . PRO B 1 37 ? 20.766 -33.75 -20.688 1 84.62 37 PRO B CA 1
ATOM 4090 C C . PRO B 1 37 ? 20.172 -34.938 -21.422 1 84.62 37 PRO B C 1
ATOM 4092 O O . PRO B 1 37 ? 20.766 -35.438 -22.375 1 84.62 37 PRO B O 1
ATOM 4095 N N . VAL B 1 38 ? 19.078 -35.375 -21 1 89.94 38 VAL B N 1
ATOM 4096 C CA . VAL B 1 38 ? 18.438 -36.5 -21.641 1 89.94 38 VAL B CA 1
ATOM 4097 C C . VAL B 1 38 ? 17.922 -36.125 -23.016 1 89.94 38 VAL B C 1
ATOM 4099 O O . VAL B 1 38 ? 18.062 -36.875 -23.984 1 89.94 38 VAL B O 1
ATOM 4102 N N . LEU B 1 39 ? 17.359 -35 -23.109 1 91.19 39 LEU B N 1
ATOM 4103 C CA . LEU B 1 39 ? 16.875 -34.531 -24.406 1 91.19 39 LEU B CA 1
ATOM 4104 C C . LEU B 1 39 ? 18.016 -34.344 -25.391 1 91.19 39 LEU B C 1
ATOM 4106 O O . LEU B 1 39 ? 17.859 -34.594 -26.578 1 91.19 39 LEU B O 1
ATOM 4110 N N . GLN B 1 40 ? 19.094 -33.906 -24.828 1 88.06 40 GLN B N 1
ATOM 4111 C CA . GLN B 1 40 ? 20.266 -33.719 -25.672 1 88.06 40 GLN B CA 1
ATOM 4112 C C . GLN B 1 40 ? 20.656 -35 -26.375 1 88.06 40 GLN B C 1
ATOM 4114 O O . GLN B 1 40 ? 21.047 -35 -27.547 1 88.06 40 GLN B O 1
ATOM 4119 N N . LYS B 1 41 ? 20.5 -36 -25.656 1 89.75 41 LYS B N 1
ATOM 4120 C CA . LYS B 1 41 ? 20.938 -37.312 -26.172 1 89.75 41 LYS B CA 1
ATOM 4121 C C . LYS B 1 41 ? 19.844 -37.969 -27.016 1 89.75 41 LYS B C 1
ATOM 4123 O O . LYS B 1 41 ? 20.141 -38.719 -27.953 1 89.75 41 LYS B O 1
ATOM 4128 N N . THR B 1 42 ? 18.688 -37.656 -26.734 1 93.56 42 THR B N 1
ATOM 4129 C CA . THR B 1 42 ? 17.609 -38.438 -27.328 1 93.56 42 THR B CA 1
ATOM 4130 C C . THR B 1 42 ? 17.031 -37.75 -28.547 1 93.56 42 THR B C 1
ATOM 4132 O O . THR B 1 42 ? 16.547 -38.375 -29.469 1 93.56 42 THR B O 1
ATOM 4135 N N . VAL B 1 43 ? 17.078 -36.531 -28.656 1 93.38 43 VAL B N 1
ATOM 4136 C CA . VAL B 1 43 ? 16.469 -35.781 -29.734 1 93.38 43 VAL B CA 1
ATOM 4137 C C . VAL B 1 43 ? 17.156 -36.094 -31.062 1 93.38 43 VAL B C 1
ATOM 4139 O O . VAL B 1 43 ? 16.516 -36.156 -32.094 1 93.38 43 VAL B O 1
ATOM 4142 N N . ILE B 1 44 ? 18.406 -36.281 -30.953 1 89.25 44 ILE B N 1
ATOM 4143 C CA . ILE B 1 44 ? 19.188 -36.531 -32.156 1 89.25 44 ILE B CA 1
ATOM 4144 C C . ILE B 1 44 ? 18.688 -37.812 -32.844 1 89.25 44 ILE B C 1
ATOM 4146 O O . ILE B 1 44 ? 18.766 -37.938 -34.062 1 89.25 44 ILE B O 1
ATOM 4150 N N . THR B 1 45 ? 18.156 -38.688 -32.094 1 91.31 45 THR B N 1
ATOM 4151 C CA . THR B 1 45 ? 17.656 -39.938 -32.625 1 91.31 45 THR B CA 1
ATOM 4152 C C . THR B 1 45 ? 16.172 -39.844 -32.938 1 91.31 45 THR B C 1
ATOM 4154 O O . THR B 1 45 ? 15.547 -40.812 -33.344 1 91.31 45 THR B O 1
ATOM 4157 N N . GLY B 1 46 ? 15.602 -38.688 -32.656 1 92.5 46 GLY B N 1
ATOM 4158 C CA . GLY B 1 46 ? 14.203 -38.469 -32.969 1 92.5 46 GLY B CA 1
ATOM 4159 C C . GLY B 1 46 ? 13.258 -38.781 -31.844 1 92.5 46 GLY B C 1
ATOM 4160 O O . GLY B 1 46 ? 12.062 -39 -32.062 1 92.5 46 GLY B O 1
ATOM 4161 N N . VAL B 1 47 ? 13.789 -38.938 -30.672 1 94.62 47 VAL B N 1
ATOM 4162 C CA . VAL B 1 47 ? 12.992 -39.281 -29.5 1 94.62 47 VAL B CA 1
ATOM 4163 C C . VAL B 1 47 ? 13.016 -38.125 -28.5 1 94.62 47 VAL B C 1
ATOM 4165 O O . VAL B 1 47 ? 14.062 -37.531 -28.25 1 94.62 47 VAL B O 1
ATOM 4168 N N . ALA B 1 48 ? 11.875 -37.781 -27.984 1 94.31 48 ALA B N 1
ATOM 4169 C CA . ALA B 1 48 ? 11.773 -36.781 -26.938 1 94.31 48 ALA B CA 1
ATOM 4170 C C . ALA B 1 48 ? 10.672 -37.125 -25.938 1 94.31 48 ALA B C 1
ATOM 4172 O O . ALA B 1 48 ? 10.008 -38.156 -26.078 1 94.31 48 ALA B O 1
ATOM 4173 N N . PHE B 1 49 ? 10.648 -36.438 -24.875 1 92.12 49 PHE B N 1
ATOM 4174 C CA . PHE B 1 49 ? 9.594 -36.656 -23.891 1 92.12 49 PHE B CA 1
ATOM 4175 C C . PHE B 1 49 ? 8.828 -35.375 -23.625 1 92.12 49 PHE B C 1
ATOM 4177 O O . PHE B 1 49 ? 9.312 -34.281 -23.922 1 92.12 49 PHE B O 1
ATOM 4184 N N . HIS B 1 50 ? 7.586 -35.562 -23.156 1 88.62 50 HIS B N 1
ATOM 4185 C CA . HIS B 1 50 ? 6.66 -34.469 -22.906 1 88.62 50 HIS B CA 1
ATOM 4186 C C . HIS B 1 50 ? 5.871 -34.688 -21.625 1 88.62 50 HIS B C 1
ATOM 4188 O O . HIS B 1 50 ? 5.109 -35.656 -21.516 1 88.62 50 HIS B O 1
ATOM 4194 N N . HIS B 1 51 ? 6.094 -33.875 -20.672 1 84.56 51 HIS B N 1
ATOM 4195 C CA . HIS B 1 51 ? 5.34 -33.938 -19.438 1 84.56 51 HIS B CA 1
ATOM 4196 C C . HIS B 1 51 ? 5.297 -32.594 -18.75 1 84.56 51 HIS B C 1
ATOM 4198 O O . HIS B 1 51 ? 5.953 -31.625 -19.188 1 84.56 51 HIS B O 1
ATOM 4204 N N . ALA B 1 52 ? 4.559 -32.5 -17.641 1 77.88 52 ALA B N 1
ATOM 4205 C CA . ALA B 1 52 ? 4.289 -31.234 -16.953 1 77.88 52 ALA B CA 1
ATOM 4206 C C . ALA B 1 52 ? 5.551 -30.688 -16.297 1 77.88 52 ALA B C 1
ATOM 4208 O O . ALA B 1 52 ? 5.613 -29.516 -15.945 1 77.88 52 ALA B O 1
ATOM 4209 N N . GLY B 1 53 ? 6.516 -31.531 -16.219 1 80.75 53 GLY B N 1
ATOM 4210 C CA . GLY B 1 53 ? 7.77 -31.109 -15.617 1 80.75 53 GLY B CA 1
ATOM 4211 C C . GLY B 1 53 ? 8.602 -30.219 -16.531 1 80.75 53 GLY B C 1
ATOM 4212 O O . GLY B 1 53 ? 9.555 -29.578 -16.094 1 80.75 53 GLY B O 1
ATOM 4213 N N . LEU B 1 54 ? 8.258 -30.203 -17.766 1 83.69 54 LEU B N 1
ATOM 4214 C CA . LEU B 1 54 ? 8.906 -29.328 -18.75 1 83.69 54 LEU B CA 1
ATOM 4215 C C . LEU B 1 54 ? 8.289 -27.938 -18.734 1 83.69 54 LEU B C 1
ATOM 4217 O O . LEU B 1 54 ? 7.129 -27.766 -18.359 1 83.69 54 LEU B O 1
ATOM 4221 N N . THR B 1 55 ? 9.07 -26.969 -19.094 1 82.19 55 THR B N 1
ATOM 4222 C CA . THR B 1 55 ? 8.531 -25.609 -19.234 1 82.19 55 THR B CA 1
ATOM 4223 C C . THR B 1 55 ? 7.609 -25.531 -20.438 1 82.19 55 THR B C 1
ATOM 4225 O O . THR B 1 55 ? 7.633 -26.406 -21.312 1 82.19 55 THR B O 1
ATOM 4228 N N . THR B 1 56 ? 6.824 -24.516 -20.438 1 82.38 56 THR B N 1
ATOM 4229 C CA . THR B 1 56 ? 5.898 -24.312 -21.547 1 82.38 56 THR B CA 1
ATOM 4230 C C . THR B 1 56 ? 6.652 -24.188 -22.875 1 82.38 56 THR B C 1
ATOM 4232 O O . THR B 1 56 ? 6.238 -24.766 -23.891 1 82.38 56 THR B O 1
ATOM 4235 N N . GLU B 1 57 ? 7.723 -23.453 -22.828 1 79.75 57 GLU B N 1
ATOM 4236 C CA . GLU B 1 57 ? 8.516 -23.25 -24.031 1 79.75 57 GLU B CA 1
ATOM 4237 C C . GLU B 1 57 ? 9.109 -24.562 -24.531 1 79.75 57 GLU B C 1
ATOM 4239 O O . GLU B 1 57 ? 9.109 -24.844 -25.734 1 79.75 57 GLU B O 1
ATOM 4244 N N . GLU B 1 58 ? 9.57 -25.297 -23.625 1 84.81 58 GLU B N 1
ATOM 4245 C CA . GLU B 1 58 ? 10.078 -26.625 -23.969 1 84.81 58 GLU B CA 1
ATOM 4246 C C . GLU B 1 58 ? 8.992 -27.484 -24.609 1 84.81 58 GLU B C 1
ATOM 4248 O O . GLU B 1 58 ? 9.219 -28.109 -25.641 1 84.81 58 GLU B O 1
ATOM 4253 N N . ARG B 1 59 ? 7.918 -27.484 -23.953 1 87.19 59 ARG B N 1
ATOM 4254 C CA . ARG B 1 59 ? 6.801 -28.297 -24.438 1 87.19 59 ARG B CA 1
ATOM 4255 C C . ARG B 1 59 ? 6.379 -27.859 -25.844 1 87.19 59 ARG B C 1
ATOM 4257 O O . ARG B 1 59 ? 6.109 -28.703 -26.703 1 87.19 59 ARG B O 1
ATOM 4264 N N . ASP B 1 60 ? 6.379 -26.656 -26.047 1 86.62 60 ASP B N 1
ATOM 4265 C CA . ASP B 1 60 ? 5.977 -26.125 -27.344 1 86.62 60 ASP B CA 1
ATOM 4266 C C . ASP B 1 60 ? 6.957 -26.531 -28.438 1 86.62 60 ASP B C 1
ATOM 4268 O O . ASP B 1 60 ? 6.547 -26.938 -29.531 1 86.62 60 ASP B O 1
ATOM 4272 N N . LEU B 1 61 ? 8.18 -26.359 -28.156 1 87.88 61 LEU B N 1
ATOM 4273 C CA . LEU B 1 61 ? 9.211 -26.719 -29.109 1 87.88 61 LEU B CA 1
ATOM 4274 C C . LEU B 1 61 ? 9.125 -28.203 -29.469 1 87.88 61 LEU B C 1
ATOM 4276 O O . LEU B 1 61 ? 9.211 -28.578 -30.641 1 87.88 61 LEU B O 1
ATOM 4280 N N . ILE B 1 62 ? 8.945 -28.953 -28.516 1 91.25 62 ILE B N 1
ATOM 4281 C CA . ILE B 1 62 ? 8.898 -30.406 -28.688 1 91.25 62 ILE B CA 1
ATOM 4282 C C . ILE B 1 62 ? 7.637 -30.781 -29.469 1 91.25 62 ILE B C 1
ATOM 4284 O O . ILE B 1 62 ? 7.688 -31.609 -30.391 1 91.25 62 ILE B O 1
ATOM 4288 N N . ALA B 1 63 ? 6.531 -30.188 -29.094 1 88.81 63 ALA B N 1
ATOM 4289 C CA . ALA B 1 63 ? 5.266 -30.469 -29.781 1 88.81 63 ALA B CA 1
ATOM 4290 C C . ALA B 1 63 ? 5.332 -30.078 -31.25 1 88.81 63 ALA B C 1
ATOM 4292 O O . ALA B 1 63 ? 4.863 -30.812 -32.125 1 88.81 63 ALA B O 1
ATOM 4293 N N . GLU B 1 64 ? 5.875 -29.016 -31.5 1 88.62 64 GLU B N 1
ATOM 4294 C CA . GLU B 1 64 ? 6.012 -28.531 -32.875 1 88.62 64 GLU B CA 1
ATOM 4295 C C . GLU B 1 64 ? 6.906 -29.469 -33.688 1 88.62 64 GLU B C 1
ATOM 4297 O O . GLU B 1 64 ? 6.605 -29.766 -34.844 1 88.62 64 GLU B O 1
ATOM 4302 N N . ALA B 1 65 ? 7.98 -29.812 -33.125 1 91.94 65 ALA B N 1
ATOM 4303 C CA . ALA B 1 65 ? 8.914 -30.703 -33.781 1 91.94 65 ALA B CA 1
ATOM 4304 C C . ALA B 1 65 ? 8.266 -32.062 -34.094 1 91.94 65 ALA B C 1
ATOM 4306 O O . ALA B 1 65 ? 8.516 -32.656 -35.156 1 91.94 65 ALA B O 1
ATOM 4307 N N . TYR B 1 66 ? 7.496 -32.469 -33.281 1 90.62 66 TYR B N 1
ATOM 4308 C CA . TYR B 1 66 ? 6.781 -33.719 -33.5 1 90.62 66 TYR B CA 1
ATOM 4309 C C . TYR B 1 66 ? 5.758 -33.594 -34.594 1 90.62 66 TYR B C 1
ATOM 4311 O O . TYR B 1 66 ? 5.66 -34.438 -35.469 1 90.62 66 TYR B O 1
ATOM 4319 N N . ASP B 1 67 ? 5.07 -32.562 -34.531 1 86.12 67 ASP B N 1
ATOM 4320 C CA . ASP B 1 67 ? 4.031 -32.312 -35.5 1 86.12 67 ASP B CA 1
ATOM 4321 C C . ASP B 1 67 ? 4.629 -32.188 -36.906 1 86.12 67 ASP B C 1
ATOM 4323 O O . ASP B 1 67 ? 3.996 -32.562 -37.906 1 86.12 67 ASP B O 1
ATOM 4327 N N . LYS B 1 68 ? 5.812 -31.656 -36.938 1 88 68 LYS B N 1
ATOM 4328 C CA . LYS B 1 68 ? 6.48 -31.453 -38.219 1 88 68 LYS B CA 1
ATOM 4329 C C . LYS B 1 68 ? 7.215 -32.719 -38.688 1 88 68 LYS B C 1
ATOM 4331 O O . LYS B 1 68 ? 7.836 -32.719 -39.75 1 88 68 LYS B O 1
ATOM 4336 N N . GLY B 1 69 ? 7.262 -33.688 -37.844 1 87.06 69 GLY B N 1
ATOM 4337 C CA . GLY B 1 69 ? 7.879 -34.938 -38.219 1 87.06 69 GLY B CA 1
ATOM 4338 C C . GLY B 1 69 ? 9.367 -35 -37.906 1 87.06 69 GLY B C 1
ATOM 4339 O O . GLY B 1 69 ? 10.055 -35.938 -38.312 1 87.06 69 GLY B O 1
ATOM 4340 N N . ILE B 1 70 ? 9.781 -33.969 -37.219 1 90.69 70 ILE B N 1
ATOM 4341 C CA . ILE B 1 70 ? 11.188 -33.969 -36.844 1 90.69 70 ILE B CA 1
ATOM 4342 C C . ILE B 1 70 ? 11.453 -35.031 -35.781 1 90.69 70 ILE B C 1
ATOM 4344 O O . ILE B 1 70 ? 12.469 -35.719 -35.812 1 90.69 70 ILE B O 1
ATOM 4348 N N . LEU B 1 71 ? 10.516 -35.125 -34.938 1 92.94 71 LEU B N 1
ATOM 4349 C CA . LEU B 1 71 ? 10.531 -36.188 -33.938 1 92.94 71 LEU B CA 1
ATOM 4350 C C . LEU B 1 71 ? 9.609 -37.344 -34.344 1 92.94 71 LEU B C 1
ATOM 4352 O O . LEU B 1 71 ? 8.531 -37.094 -34.906 1 92.94 71 LEU B O 1
ATOM 4356 N N . ARG B 1 72 ? 10.086 -38.469 -33.969 1 89.31 72 ARG B N 1
ATOM 4357 C CA . ARG B 1 72 ? 9.328 -39.625 -34.406 1 89.31 72 ARG B CA 1
ATOM 4358 C C . ARG B 1 72 ? 8.617 -40.312 -33.25 1 89.31 72 ARG B C 1
ATOM 4360 O O . ARG B 1 72 ? 7.602 -40.969 -33.438 1 89.31 72 ARG B O 1
ATOM 4367 N N . VAL B 1 73 ? 9.234 -40.219 -32.094 1 92.75 73 VAL B N 1
ATOM 4368 C CA . VAL B 1 73 ? 8.672 -40.844 -30.906 1 92.75 73 VAL B CA 1
ATOM 4369 C C . VAL B 1 73 ? 8.578 -39.844 -29.766 1 92.75 73 VAL B C 1
ATOM 4371 O O . VAL B 1 73 ? 9.531 -39.094 -29.5 1 92.75 73 VAL B O 1
ATOM 4374 N N . LEU B 1 74 ? 7.488 -39.812 -29.172 1 92 74 LEU B N 1
ATOM 4375 C CA . LEU B 1 74 ? 7.266 -38.969 -28 1 92 74 LEU B CA 1
ATOM 4376 C C . LEU B 1 74 ? 6.797 -39.781 -26.812 1 92 74 LEU B C 1
ATOM 4378 O O . LEU B 1 74 ? 5.801 -40.5 -26.906 1 92 74 LEU B O 1
ATOM 4382 N N . VAL B 1 75 ? 7.59 -39.75 -25.75 1 91.44 75 VAL B N 1
ATOM 4383 C CA . VAL B 1 75 ? 7.207 -40.406 -24.5 1 91.44 75 VAL B CA 1
ATOM 4384 C C . VAL B 1 75 ? 6.516 -39.406 -23.578 1 91.44 75 VAL B C 1
ATOM 4386 O O . VAL B 1 75 ? 7.09 -38.375 -23.25 1 91.44 75 VAL B O 1
ATOM 4389 N N . ALA B 1 76 ? 5.266 -39.625 -23.188 1 88.56 76 ALA B N 1
ATOM 4390 C CA . ALA B 1 76 ? 4.523 -38.594 -22.453 1 88.56 76 ALA B CA 1
ATOM 4391 C C . ALA B 1 76 ? 3.721 -39.219 -21.312 1 88.56 76 ALA B C 1
ATOM 4393 O O . ALA B 1 76 ? 3.531 -40.438 -21.266 1 88.56 76 ALA B O 1
ATOM 4394 N N . THR B 1 77 ? 3.441 -38.438 -20.391 1 82.44 77 THR B N 1
ATOM 4395 C CA . THR B 1 77 ? 2.49 -38.812 -19.344 1 82.44 77 THR B CA 1
ATOM 4396 C C . THR B 1 77 ? 1.056 -38.656 -19.844 1 82.44 77 THR B C 1
ATOM 4398 O O . THR B 1 77 ? 0.828 -38.156 -20.938 1 82.44 77 THR B O 1
ATOM 4401 N N . CYS B 1 78 ? 0.141 -39.125 -19.031 1 74 78 CYS B N 1
ATOM 4402 C CA . CYS B 1 78 ? -1.269 -39.125 -19.406 1 74 78 CYS B CA 1
ATOM 4403 C C . CYS B 1 78 ? -1.765 -37.688 -19.609 1 74 78 CYS B C 1
ATOM 4405 O O . CYS B 1 78 ? -2.764 -37.469 -20.297 1 74 78 CYS B O 1
ATOM 4407 N N . SER B 1 79 ? -0.987 -36.844 -19.141 1 67.5 79 SER B N 1
ATOM 4408 C CA . SER B 1 79 ? -1.436 -35.438 -19.25 1 67.5 79 SER B CA 1
ATOM 4409 C C . SER B 1 79 ? -1.471 -35 -20.703 1 67.5 79 SER B C 1
ATOM 4411 O O . SER B 1 79 ? -2.227 -34.094 -21.062 1 67.5 79 SER B O 1
ATOM 4413 N N . LEU B 1 80 ? -0.727 -35.594 -21.562 1 67.19 80 LEU B N 1
ATOM 4414 C CA . LEU B 1 80 ? -0.701 -35.25 -22.969 1 67.19 80 LEU B CA 1
ATOM 4415 C C . LEU B 1 80 ? -1.991 -35.688 -23.672 1 67.19 80 LEU B C 1
ATOM 4417 O O . LEU B 1 80 ? -2.365 -35.125 -24.703 1 67.19 80 LEU B O 1
ATOM 4421 N N . ALA B 1 81 ? -2.562 -36.656 -23.078 1 64 81 ALA B N 1
ATOM 4422 C CA . ALA B 1 81 ? -3.777 -37.188 -23.703 1 64 81 ALA B CA 1
ATOM 4423 C C . ALA B 1 81 ? -4.883 -36.125 -23.703 1 64 81 ALA B C 1
ATOM 4425 O O . ALA B 1 81 ? -5.707 -36.094 -24.625 1 64 81 ALA B O 1
ATOM 4426 N N . ALA B 1 82 ? -5.008 -35.281 -22.703 1 59.91 82 ALA B N 1
ATOM 4427 C CA . ALA B 1 82 ? -6.148 -34.406 -22.531 1 59.91 82 ALA B CA 1
ATOM 4428 C C . ALA B 1 82 ? -5.871 -33.031 -23.141 1 59.91 82 ALA B C 1
ATOM 4430 O O . ALA B 1 82 ? -6.801 -32.281 -23.438 1 59.91 82 ALA B O 1
ATOM 4431 N N . GLY B 1 83 ? -4.734 -32.812 -23.734 1 58.94 83 GLY B N 1
ATOM 4432 C CA . GLY B 1 83 ? -4.582 -31.391 -23.938 1 58.94 83 GLY B CA 1
ATOM 4433 C C . GLY B 1 83 ? -3.92 -31.047 -25.25 1 58.94 83 GLY B C 1
ATOM 4434 O O . GLY B 1 83 ? -4.141 -29.953 -25.797 1 58.94 83 GLY B O 1
ATOM 4435 N N . ILE B 1 84 ? -3.189 -31.766 -25.781 1 61.91 84 ILE B N 1
ATOM 4436 C CA . ILE B 1 84 ? -2.428 -31.312 -26.938 1 61.91 84 ILE B CA 1
ATOM 4437 C C . ILE B 1 84 ? -2.719 -32.219 -28.141 1 61.91 84 ILE B C 1
ATOM 4439 O O . ILE B 1 84 ? -2.893 -33.406 -27.984 1 61.91 84 ILE B O 1
ATOM 4443 N N . ASN B 1 85 ? -3.049 -31.562 -29.219 1 69.94 85 ASN B N 1
ATOM 4444 C CA . ASN B 1 85 ? -3.32 -32.281 -30.453 1 69.94 85 ASN B CA 1
ATOM 4445 C C . ASN B 1 85 ? -2.035 -32.781 -31.109 1 69.94 85 ASN B C 1
ATOM 4447 O O . ASN B 1 85 ? -1.463 -32.125 -31.969 1 69.94 85 ASN B O 1
ATOM 4451 N N . LEU B 1 86 ? -1.562 -33.875 -30.609 1 77.62 86 LEU B N 1
ATOM 4452 C CA . LEU B 1 86 ? -0.38 -34.5 -31.188 1 77.62 86 LEU B CA 1
ATOM 4453 C C . LEU B 1 86 ? -0.702 -35.906 -31.688 1 77.62 86 LEU B C 1
ATOM 4455 O O . LEU B 1 86 ? -0.422 -36.906 -31.016 1 77.62 86 LEU B O 1
ATOM 4459 N N . PRO B 1 87 ? -1.332 -35.906 -32.844 1 78.75 87 PRO B N 1
ATOM 4460 C CA . PRO B 1 87 ? -1.691 -37.219 -33.406 1 78.75 87 PRO B CA 1
ATOM 4461 C C . PRO B 1 87 ? -0.471 -38.094 -33.688 1 78.75 87 PRO B C 1
ATOM 4463 O O . PRO B 1 87 ? 0.59 -37.562 -34.062 1 78.75 87 PRO B O 1
ATOM 4466 N N . ALA B 1 88 ? -0.668 -39.375 -33.438 1 85.25 88 ALA B N 1
ATOM 4467 C CA . ALA B 1 88 ? 0.361 -40.375 -33.719 1 85.25 88 ALA B CA 1
ATOM 4468 C C . ALA B 1 88 ? -0.209 -41.562 -34.5 1 85.25 88 ALA B C 1
ATOM 4470 O O . ALA B 1 88 ? -1.412 -41.812 -34.469 1 85.25 88 ALA B O 1
ATOM 4471 N N . ARG B 1 89 ? 0.596 -42.062 -35.312 1 85.88 89 ARG B N 1
ATOM 4472 C CA . ARG B 1 89 ? 0.158 -43.281 -36 1 85.88 89 ARG B CA 1
ATOM 4473 C C . ARG B 1 89 ? -0.062 -44.406 -35.031 1 85.88 89 ARG B C 1
ATOM 4475 O O . ARG B 1 89 ? -1.02 -45.188 -35.156 1 85.88 89 ARG B O 1
ATOM 4482 N N . ARG B 1 90 ? 0.831 -44.469 -34.094 1 89.81 90 ARG B N 1
ATOM 4483 C CA . ARG B 1 90 ? 0.78 -45.531 -33.094 1 89.81 90 ARG B CA 1
ATOM 4484 C C . ARG B 1 90 ? 0.845 -44.938 -31.688 1 89.81 90 ARG B C 1
ATOM 4486 O O . ARG B 1 90 ? 1.659 -44.062 -31.406 1 89.81 90 ARG B O 1
ATOM 4493 N N . VAL B 1 91 ? -0.067 -45.406 -30.844 1 90.44 91 VAL B N 1
ATOM 4494 C CA . VAL B 1 91 ? -0.054 -45.062 -29.422 1 90.44 91 VAL B CA 1
ATOM 4495 C C . VAL B 1 91 ? 0.193 -46.312 -28.594 1 90.44 91 VAL B C 1
ATOM 4497 O O . VAL B 1 91 ? -0.515 -47.312 -28.734 1 90.44 91 VAL B O 1
ATOM 4500 N N . ILE B 1 92 ? 1.247 -46.219 -27.812 1 90.81 92 ILE B N 1
ATOM 4501 C CA . ILE B 1 92 ? 1.567 -47.344 -26.922 1 90.81 92 ILE B CA 1
ATOM 4502 C C . ILE B 1 92 ? 1.307 -46.938 -25.469 1 90.81 92 ILE B C 1
ATOM 4504 O O . ILE B 1 92 ? 1.935 -46 -24.953 1 90.81 92 ILE B O 1
ATOM 4508 N N . LEU B 1 93 ? 0.394 -47.625 -24.844 1 89.69 93 LEU B N 1
ATOM 4509 C CA . LEU B 1 93 ? 0.078 -47.406 -23.438 1 89.69 93 LEU B CA 1
ATOM 4510 C C . LEU B 1 93 ? 0.813 -48.406 -22.547 1 89.69 93 LEU B C 1
ATOM 4512 O O . LEU B 1 93 ? 0.61 -49.625 -22.656 1 89.69 93 LEU B O 1
ATOM 4516 N N . CYS B 1 94 ? 1.744 -47.781 -21.844 1 86.56 94 CYS B N 1
ATOM 4517 C CA . CYS B 1 94 ? 2.471 -48.625 -20.906 1 86.56 94 CYS B CA 1
ATOM 4518 C C . CYS B 1 94 ? 1.699 -48.781 -19.594 1 86.56 94 CYS B C 1
ATOM 4520 O O . CYS B 1 94 ? 1.992 -48.094 -18.609 1 86.56 94 CYS B O 1
ATOM 4522 N N . GLY B 1 95 ? 0.779 -49.688 -19.531 1 80.69 95 GLY B N 1
ATOM 4523 C CA . GLY B 1 95 ? -0.085 -49.906 -18.375 1 80.69 95 GLY B CA 1
ATOM 4524 C C . GLY B 1 95 ? -1.369 -49.094 -18.438 1 80.69 95 GLY B C 1
ATOM 4525 O O . GLY B 1 95 ? -1.546 -48.281 -19.328 1 80.69 95 GLY B O 1
ATOM 4526 N N . ALA B 1 96 ? -2.266 -49.438 -17.594 1 79.81 96 ALA B N 1
ATOM 4527 C CA . ALA B 1 96 ? -3.541 -48.719 -17.531 1 79.81 96 ALA B CA 1
ATOM 4528 C C . ALA B 1 96 ? -3.738 -48.094 -16.156 1 79.81 96 ALA B C 1
ATOM 4530 O O . ALA B 1 96 ? -4.871 -47.875 -15.719 1 79.81 96 ALA B O 1
ATOM 4531 N N . ARG B 1 97 ? -2.568 -47.906 -15.547 1 79.88 97 ARG B N 1
ATOM 4532 C CA . ARG B 1 97 ? -2.686 -47.375 -14.195 1 79.88 97 ARG B CA 1
ATOM 4533 C C . ARG B 1 97 ? -2.059 -46 -14.102 1 79.88 97 ARG B C 1
ATOM 4535 O O . ARG B 1 97 ? -1.074 -45.688 -14.789 1 79.88 97 ARG B O 1
ATOM 4542 N N . MET B 1 98 ? -2.629 -45.125 -13.477 1 75.44 98 MET B N 1
ATOM 4543 C CA . MET B 1 98 ? -2.072 -43.844 -13 1 75.44 98 MET B CA 1
ATOM 4544 C C . MET B 1 98 ? -1.892 -43.875 -11.484 1 75.44 98 MET B C 1
ATOM 4546 O O . MET B 1 98 ? -2.854 -43.688 -10.734 1 75.44 98 MET B O 1
ATOM 4550 N N . GLY B 1 99 ? -0.71 -44.031 -11.078 1 68.38 99 GLY B N 1
ATOM 4551 C CA . GLY B 1 99 ? -0.525 -44.344 -9.672 1 68.38 99 GLY B CA 1
ATOM 4552 C C . GLY B 1 99 ? -1.032 -45.719 -9.281 1 68.38 99 GLY B C 1
ATOM 4553 O O . GLY B 1 99 ? -0.653 -46.719 -9.898 1 68.38 99 GLY B O 1
ATOM 4554 N N . ARG B 1 100 ? -1.947 -45.719 -8.266 1 72.06 100 ARG B N 1
ATOM 4555 C CA . ARG B 1 100 ? -2.482 -47 -7.777 1 72.06 100 ARG B CA 1
ATOM 4556 C C . ARG B 1 100 ? -3.762 -47.375 -8.516 1 72.06 100 ARG B C 1
ATOM 4558 O O . ARG B 1 100 ? -4.176 -48.531 -8.5 1 72.06 100 ARG B O 1
ATOM 4565 N N . ASP B 1 101 ? -4.273 -46.469 -9.141 1 79.5 101 ASP B N 1
ATOM 4566 C CA . ASP B 1 101 ? -5.602 -46.688 -9.711 1 79.5 101 ASP B CA 1
ATOM 4567 C C . ASP B 1 101 ? -5.523 -46.875 -11.219 1 79.5 101 ASP B C 1
ATOM 4569 O O . ASP B 1 101 ? -4.602 -46.375 -11.867 1 79.5 101 ASP B O 1
ATOM 4573 N N . LEU B 1 102 ? -6.465 -47.625 -11.703 1 81.69 102 LEU B N 1
ATOM 4574 C CA . LEU B 1 102 ? -6.633 -47.75 -13.148 1 81.69 102 LEU B CA 1
ATOM 4575 C C . LEU B 1 102 ? -7.152 -46.469 -13.75 1 81.69 102 LEU B C 1
ATOM 4577 O O . LEU B 1 102 ? -7.949 -45.75 -13.125 1 81.69 102 LEU B O 1
ATOM 4581 N N . VAL B 1 103 ? -6.645 -46.219 -14.867 1 82.62 103 VAL B N 1
ATOM 4582 C CA . VAL B 1 103 ? -7.137 -45.031 -15.547 1 82.62 103 VAL B CA 1
ATOM 4583 C C . VAL B 1 103 ? -8.609 -45.219 -15.898 1 82.62 103 VAL B C 1
ATOM 4585 O O . VAL B 1 103 ? -9.07 -46.344 -16.109 1 82.62 103 VAL B O 1
ATOM 4588 N N . GLY B 1 104 ? -9.438 -44.281 -15.898 1 82.38 104 GLY B N 1
ATOM 4589 C CA . GLY B 1 104 ? -10.836 -44.344 -16.266 1 82.38 104 GLY B CA 1
ATOM 4590 C C . GLY B 1 104 ? -11.055 -44.594 -17.75 1 82.38 104 GLY B C 1
ATOM 4591 O O . GLY B 1 104 ? -10.148 -44.375 -18.562 1 82.38 104 GLY B O 1
ATOM 4592 N N . PRO B 1 105 ? -12.195 -45.125 -18.062 1 83.75 105 PRO B N 1
ATOM 4593 C CA . PRO B 1 105 ? -12.5 -45.438 -19.453 1 83.75 105 PRO B CA 1
ATOM 4594 C C . PRO B 1 105 ? -12.398 -44.188 -20.375 1 83.75 105 PRO B C 1
ATOM 4596 O O . PRO B 1 105 ? -11.945 -44.312 -21.516 1 83.75 105 PRO B O 1
ATOM 4599 N N . ALA B 1 106 ? -12.852 -43.125 -19.875 1 82.88 106 ALA B N 1
ATOM 4600 C CA . ALA B 1 106 ? -12.812 -41.906 -20.688 1 82.88 106 ALA B CA 1
ATOM 4601 C C . ALA B 1 106 ? -11.375 -41.531 -21.047 1 82.88 106 ALA B C 1
ATOM 4603 O O . ALA B 1 106 ? -11.078 -41.219 -22.188 1 82.88 106 ALA B O 1
ATOM 4604 N N . MET B 1 107 ? -10.562 -41.594 -20.109 1 83.56 107 MET B N 1
ATOM 4605 C CA . MET B 1 107 ? -9.156 -41.25 -20.328 1 83.56 107 MET B CA 1
ATOM 4606 C C . MET B 1 107 ? -8.5 -42.25 -21.281 1 83.56 107 MET B C 1
ATOM 4608 O O . MET B 1 107 ? -7.734 -41.844 -22.156 1 83.56 107 MET B O 1
ATOM 4612 N N . LEU B 1 108 ? -8.805 -43.469 -21.062 1 83.94 108 LEU B N 1
ATOM 4613 C CA . LEU B 1 108 ? -8.258 -44.469 -21.938 1 83.94 108 LEU B CA 1
ATOM 4614 C C . LEU B 1 108 ? -8.68 -44.25 -23.375 1 83.94 108 LEU B C 1
ATOM 4616 O O . LEU B 1 108 ? -7.871 -44.375 -24.297 1 83.94 108 LEU B O 1
ATOM 4620 N N . ARG B 1 109 ? -9.883 -43.938 -23.547 1 83.69 109 ARG B N 1
ATOM 4621 C CA . ARG B 1 109 ? -10.383 -43.656 -24.891 1 83.69 109 ARG B CA 1
ATOM 4622 C C . ARG B 1 109 ? -9.695 -42.438 -25.484 1 83.69 109 ARG B C 1
ATOM 4624 O O . ARG B 1 109 ? -9.414 -42.406 -26.688 1 83.69 109 ARG B O 1
ATOM 4631 N N . GLN B 1 110 ? -9.539 -41.469 -24.656 1 83.5 110 GLN B N 1
ATOM 4632 C CA . GLN B 1 110 ? -8.844 -40.281 -25.109 1 83.5 110 GLN B CA 1
ATOM 4633 C C . GLN B 1 110 ? -7.426 -40.594 -25.578 1 83.5 110 GLN B C 1
ATOM 4635 O O . GLN B 1 110 ? -6.973 -40.094 -26.609 1 83.5 110 GLN B O 1
ATOM 4640 N N . MET B 1 111 ? -6.785 -41.344 -24.797 1 84.94 111 MET B N 1
ATOM 4641 C CA . MET B 1 111 ? -5.41 -41.719 -25.125 1 84.94 111 MET B CA 1
ATOM 4642 C C . MET B 1 111 ? -5.367 -42.562 -26.406 1 84.94 111 MET B C 1
ATOM 4644 O O . MET B 1 111 ? -4.547 -42.281 -27.281 1 84.94 111 MET B O 1
ATOM 4648 N N . ARG B 1 112 ? -6.242 -43.469 -26.531 1 83.12 112 ARG B N 1
ATOM 4649 C CA . ARG B 1 112 ? -6.312 -44.312 -27.719 1 83.12 112 ARG B CA 1
ATOM 4650 C C . ARG B 1 112 ? -6.695 -43.469 -28.953 1 83.12 112 ARG B C 1
ATOM 4652 O O . ARG B 1 112 ? -6.238 -43.781 -30.047 1 83.12 112 ARG B O 1
ATOM 4659 N N . GLY B 1 113 ? -7.535 -42.531 -28.703 1 81.62 113 GLY B N 1
ATOM 4660 C CA . GLY B 1 113 ? -8.047 -41.719 -29.797 1 81.62 113 GLY B CA 1
ATOM 4661 C C . GLY B 1 113 ? -6.984 -40.844 -30.438 1 81.62 113 GLY B C 1
ATOM 4662 O O . GLY B 1 113 ? -7.199 -40.281 -31.516 1 81.62 113 GLY B O 1
ATOM 4663 N N . ARG B 1 114 ? -5.867 -40.812 -29.828 1 82.31 114 ARG B N 1
ATOM 4664 C CA . ARG B 1 114 ? -4.781 -40.031 -30.391 1 82.31 114 ARG B CA 1
ATOM 4665 C C . ARG B 1 114 ? -4.113 -40.75 -31.547 1 82.31 114 ARG B C 1
ATOM 4667 O O . ARG B 1 114 ? -3.385 -40.156 -32.344 1 82.31 114 ARG B O 1
ATOM 4674 N N . ALA B 1 115 ? -4.426 -41.969 -31.609 1 85 115 ALA B N 1
ATOM 4675 C CA . ALA B 1 115 ? -3.867 -42.75 -32.688 1 85 115 ALA B CA 1
ATOM 4676 C C . ALA B 1 115 ? -4.609 -42.5 -34 1 85 115 ALA B C 1
ATOM 4678 O O . ALA B 1 115 ? -5.844 -42.5 -34.031 1 85 115 ALA B O 1
ATOM 4679 N N . GLY B 1 116 ? -3.902 -42.312 -35 1 77.88 116 GLY B N 1
ATOM 4680 C CA . GLY B 1 116 ? -4.492 -42.125 -36.312 1 77.88 116 GLY B CA 1
ATOM 4681 C C . GLY B 1 116 ? -4.793 -40.656 -36.625 1 77.88 116 GLY B C 1
ATOM 4682 O O . GLY B 1 116 ? -5.504 -40 -35.875 1 77.88 116 GLY B O 1
ATOM 4683 N N . ARG B 1 117 ? -4.012 -40 -37.312 1 62.5 117 ARG B N 1
ATOM 4684 C CA . ARG B 1 117 ? -4.215 -38.594 -37.688 1 62.5 117 ARG B CA 1
ATOM 4685 C C . ARG B 1 117 ? -5.109 -38.469 -38.938 1 62.5 117 ARG B C 1
ATOM 4687 O O . ARG B 1 117 ? -4.793 -39.031 -40 1 62.5 117 ARG B O 1
ATOM 4694 N N . LYS B 1 118 ? -6.223 -37.75 -38.688 1 61.34 118 LYS B N 1
ATOM 4695 C CA . LYS B 1 118 ? -7.02 -37.594 -39.906 1 61.34 118 LYS B CA 1
ATOM 4696 C C . LYS B 1 118 ? -6.246 -36.812 -40.969 1 61.34 118 LYS B C 1
ATOM 4698 O O . LYS B 1 118 ? -5.695 -35.75 -40.688 1 61.34 118 LYS B O 1
ATOM 4703 N N . GLY B 1 119 ? -6.273 -37.25 -42.125 1 59.56 119 GLY B N 1
ATOM 4704 C CA . GLY B 1 119 ? -5.656 -36.625 -43.281 1 59.56 119 GLY B CA 1
ATOM 4705 C C . GLY B 1 119 ? -4.191 -37 -43.438 1 59.56 119 GLY B C 1
ATOM 4706 O O . GLY B 1 119 ? -3.625 -36.812 -44.531 1 59.56 119 GLY B O 1
ATOM 4707 N N . LYS B 1 120 ? -3.578 -37.312 -42.281 1 62.44 120 LYS B N 1
ATOM 4708 C CA . LYS B 1 120 ? -2.152 -37.625 -42.438 1 62.44 120 LYS B CA 1
ATOM 4709 C C . LYS B 1 120 ? -1.896 -39.125 -42.469 1 62.44 120 LYS B C 1
ATOM 4711 O O . LYS B 1 120 ? -0.997 -39.562 -43.188 1 62.44 120 LYS B O 1
ATOM 4716 N N . ASP B 1 121 ? -2.684 -39.812 -41.562 1 64.25 121 ASP B N 1
ATOM 4717 C CA . ASP B 1 121 ? -2.49 -41.25 -41.562 1 64.25 121 ASP B CA 1
ATOM 4718 C C . ASP B 1 121 ? -3.809 -42 -41.812 1 64.25 121 ASP B C 1
ATOM 4720 O O . ASP B 1 121 ? -4.871 -41.531 -41.406 1 64.25 121 ASP B O 1
ATOM 4724 N N . GLU B 1 122 ? -3.895 -42.906 -42.656 1 70.69 122 GLU B N 1
ATOM 4725 C CA . GLU B 1 122 ? -5.082 -43.688 -43 1 70.69 122 GLU B CA 1
ATOM 4726 C C . GLU B 1 122 ? -5.387 -44.719 -41.875 1 70.69 122 GLU B C 1
ATOM 4728 O O . GLU B 1 122 ? -6.543 -45.094 -41.688 1 70.69 122 GLU B O 1
ATOM 4733 N N . ILE B 1 123 ? -4.328 -45.062 -41.094 1 79.12 123 ILE B N 1
ATOM 4734 C CA . ILE B 1 123 ? -4.492 -46.125 -40.094 1 79.12 123 ILE B CA 1
ATOM 4735 C C . ILE B 1 123 ? -3.973 -45.625 -38.75 1 79.12 123 ILE B C 1
ATOM 4737 O O . ILE B 1 123 ? -2.963 -44.938 -38.656 1 79.12 123 ILE B O 1
ATOM 4741 N N . GLY B 1 124 ? -4.758 -45.812 -37.625 1 85.62 124 GLY B N 1
ATOM 4742 C CA . GLY B 1 124 ? -4.324 -45.625 -36.25 1 85.62 124 GLY B CA 1
ATOM 4743 C C . GLY B 1 124 ? -4.285 -46.906 -35.469 1 85.62 124 GLY B C 1
ATOM 4744 O O . GLY B 1 124 ? -5.199 -47.719 -35.562 1 85.62 124 GLY B O 1
ATOM 4745 N N . GLU B 1 125 ? -3.068 -47.094 -34.812 1 89.19 125 GLU B N 1
ATOM 4746 C CA . GLU B 1 125 ? -2.908 -48.312 -34 1 89.19 125 GLU B CA 1
ATOM 4747 C C . GLU B 1 125 ? -2.639 -47.969 -32.562 1 89.19 125 GLU B C 1
ATOM 4749 O O . GLU B 1 125 ? -1.924 -47 -32.25 1 89.19 125 GLU B O 1
ATOM 4754 N N . THR B 1 126 ? -3.322 -48.719 -31.688 1 90.06 126 THR B N 1
ATOM 4755 C CA . THR B 1 126 ? -3.068 -48.562 -30.266 1 90.06 126 THR B CA 1
ATOM 4756 C C . THR B 1 126 ? -2.633 -49.906 -29.641 1 90.06 126 THR B C 1
ATOM 4758 O O . THR B 1 126 ? -3.221 -50.938 -29.922 1 90.06 126 THR B O 1
ATOM 4761 N N . TYR B 1 127 ? -1.556 -49.812 -28.906 1 91.06 127 TYR B N 1
ATOM 4762 C CA . TYR B 1 127 ? -1.081 -50.969 -28.156 1 91.06 127 TYR B CA 1
ATOM 4763 C C . TYR B 1 127 ? -1.146 -50.688 -26.656 1 91.06 127 TYR B C 1
ATOM 4765 O O . TYR B 1 127 ? -0.687 -49.656 -26.172 1 91.06 127 TYR B O 1
ATOM 4773 N N . LEU B 1 128 ? -1.787 -51.594 -25.922 1 90.06 128 LEU B N 1
ATOM 4774 C CA . LEU B 1 128 ? -1.818 -51.5 -24.469 1 90.06 128 LEU B CA 1
ATOM 4775 C C . LEU B 1 128 ? -1.034 -52.656 -23.828 1 90.06 128 LEU B C 1
ATOM 4777 O O . LEU B 1 128 ? -1.39 -53.812 -24 1 90.06 128 LEU B O 1
ATOM 4781 N N . CYS B 1 129 ? 0.051 -52.25 -23.203 1 88.38 129 CYS B N 1
ATOM 4782 C CA . CYS B 1 129 ? 0.88 -53.219 -22.516 1 88.38 129 CYS B CA 1
ATOM 4783 C C . CYS B 1 129 ? 0.461 -53.375 -21.062 1 88.38 129 CYS B C 1
ATOM 4785 O O . CYS B 1 129 ? 0.449 -52.375 -20.312 1 88.38 129 CYS B O 1
ATOM 4787 N N . CYS B 1 130 ? -0.014 -54.5 -20.594 1 86.88 130 CYS B N 1
ATOM 4788 C CA . CYS B 1 130 ? -0.386 -54.688 -19.203 1 86.88 130 CYS B CA 1
ATOM 4789 C C . CYS B 1 130 ? 0.141 -56.031 -18.672 1 86.88 130 CYS B C 1
ATOM 4791 O O . CYS B 1 130 ? 0.521 -56.906 -19.453 1 86.88 130 CYS B O 1
ATOM 4793 N N . GLN B 1 131 ? 0.271 -56.125 -17.484 1 86.31 131 GLN B N 1
ATOM 4794 C CA . GLN B 1 131 ? 0.661 -57.344 -16.828 1 86.31 131 GLN B CA 1
ATOM 4795 C C . GLN B 1 131 ? -0.482 -58.375 -16.828 1 86.31 131 GLN B C 1
ATOM 4797 O O . GLN B 1 131 ? -1.65 -58 -16.938 1 86.31 131 GLN B O 1
ATOM 4802 N N . LYS B 1 132 ? -0.087 -59.562 -16.656 1 87.69 132 LYS B N 1
ATOM 4803 C CA . LYS B 1 132 ? -1.071 -60.625 -16.703 1 87.69 132 LYS B CA 1
ATOM 4804 C C . LYS B 1 132 ? -2.162 -60.406 -15.656 1 87.69 132 LYS B C 1
ATOM 4806 O O . LYS B 1 132 ? -3.34 -60.656 -15.922 1 87.69 132 LYS B O 1
ATOM 4811 N N . ASP B 1 133 ? -1.691 -59.969 -14.555 1 86.56 133 ASP B N 1
ATOM 4812 C CA . ASP B 1 133 ? -2.611 -59.781 -13.43 1 86.56 133 ASP B CA 1
ATOM 4813 C C . ASP B 1 133 ? -3.631 -58.688 -13.719 1 86.56 133 ASP B C 1
ATOM 4815 O O . ASP B 1 133 ? -4.715 -58.688 -13.125 1 86.56 133 ASP B O 1
ATOM 4819 N N . ASP B 1 134 ? -3.357 -57.781 -14.664 1 86.88 134 ASP B N 1
ATOM 4820 C CA . ASP B 1 134 ? -4.238 -56.656 -14.945 1 86.88 134 ASP B CA 1
ATOM 4821 C C . ASP B 1 134 ? -5.09 -56.906 -16.188 1 86.88 134 ASP B C 1
ATOM 4823 O O . ASP B 1 134 ? -5.926 -56.094 -16.562 1 86.88 134 ASP B O 1
ATOM 4827 N N . LEU B 1 135 ? -4.934 -58.031 -16.766 1 87.75 135 LEU B N 1
ATOM 4828 C CA . LEU B 1 135 ? -5.52 -58.281 -18.078 1 87.75 135 LEU B CA 1
ATOM 4829 C C . LEU B 1 135 ? -7.039 -58.219 -18.016 1 87.75 135 LEU B C 1
ATOM 4831 O O . LEU B 1 135 ? -7.668 -57.594 -18.891 1 87.75 135 LEU B O 1
ATOM 4835 N N . GLU B 1 136 ? -7.516 -58.844 -17.062 1 89.81 136 GLU B N 1
ATOM 4836 C CA . GLU B 1 136 ? -8.969 -58.875 -16.953 1 89.81 136 GLU B CA 1
ATOM 4837 C C . GLU B 1 136 ? -9.531 -57.469 -16.719 1 89.81 136 GLU B C 1
ATOM 4839 O O . GLU B 1 136 ? -10.508 -57.062 -17.344 1 89.81 136 GLU B O 1
ATOM 4844 N N . ALA B 1 137 ? -8.938 -56.781 -15.812 1 88.44 137 ALA B N 1
ATOM 4845 C CA . ALA B 1 137 ? -9.383 -55.438 -15.484 1 88.44 137 ALA B CA 1
ATOM 4846 C C . ALA B 1 137 ? -9.266 -54.531 -16.703 1 88.44 137 ALA B C 1
ATOM 4848 O O . ALA B 1 137 ? -10.148 -53.688 -16.938 1 88.44 137 ALA B O 1
ATOM 4849 N N . VAL B 1 138 ? -8.25 -54.656 -17.406 1 88.56 138 VAL B N 1
ATOM 4850 C CA . VAL B 1 138 ? -7.992 -53.812 -18.562 1 88.56 138 VAL B CA 1
ATOM 4851 C C . VAL B 1 138 ? -8.992 -54.156 -19.672 1 88.56 138 VAL B C 1
ATOM 4853 O O . VAL B 1 138 ? -9.484 -53.25 -20.359 1 88.56 138 VAL B O 1
ATOM 4856 N N . ALA B 1 139 ? -9.242 -55.406 -19.828 1 88.25 139 ALA B N 1
ATOM 4857 C CA . ALA B 1 139 ? -10.219 -55.812 -20.828 1 88.25 139 ALA B CA 1
ATOM 4858 C C . ALA B 1 139 ? -11.594 -55.25 -20.547 1 88.25 139 ALA B C 1
ATOM 4860 O O . ALA B 1 139 ? -12.297 -54.812 -21.469 1 88.25 139 ALA B O 1
ATOM 4861 N N . GLU B 1 140 ? -11.867 -55.281 -19.359 1 89 140 GLU B N 1
ATOM 4862 C CA . GLU B 1 140 ? -13.141 -54.719 -18.953 1 89 140 GLU B CA 1
ATOM 4863 C C . GLU B 1 140 ? -13.188 -53.219 -19.219 1 89 140 GLU B C 1
ATOM 4865 O O . GLU B 1 140 ? -14.227 -52.688 -19.625 1 89 140 GLU B O 1
ATOM 4870 N N . LEU B 1 141 ? -12.109 -52.625 -18.922 1 87.69 141 LEU B N 1
ATOM 4871 C CA . LEU B 1 141 ? -12.008 -51.188 -19.125 1 87.69 141 LEU B CA 1
ATOM 4872 C C . LEU B 1 141 ? -12.172 -50.844 -20.594 1 87.69 141 LEU B C 1
ATOM 4874 O O . LEU B 1 141 ? -12.789 -49.812 -20.922 1 87.69 141 LEU B O 1
ATOM 4878 N N . LEU B 1 142 ? -11.68 -51.625 -21.453 1 85.44 142 LEU B N 1
ATOM 4879 C CA . LEU B 1 142 ? -11.734 -51.375 -22.891 1 85.44 142 LEU B CA 1
ATOM 4880 C C . LEU B 1 142 ? -13.164 -51.5 -23.406 1 85.44 142 LEU B C 1
ATOM 4882 O O . LEU B 1 142 ? -13.531 -50.844 -24.391 1 85.44 142 LEU B O 1
ATOM 4886 N N . GLU B 1 143 ? -13.922 -52.25 -22.672 1 85.69 143 GLU B N 1
ATOM 4887 C CA . GLU B 1 143 ? -15.297 -52.5 -23.109 1 85.69 143 GLU B CA 1
ATOM 4888 C C . GLU B 1 143 ? -16.281 -51.625 -22.328 1 85.69 143 GLU B C 1
ATOM 4890 O O . GLU B 1 143 ? -17.469 -51.594 -22.641 1 85.69 143 GLU B O 1
ATOM 4895 N N . ALA B 1 144 ? -15.672 -51 -21.406 1 86.75 144 ALA B N 1
ATOM 4896 C CA . ALA B 1 144 ? -16.531 -50.25 -20.516 1 86.75 144 ALA B CA 1
ATOM 4897 C C . ALA B 1 144 ? -17.203 -49.094 -21.266 1 86.75 144 ALA B C 1
ATOM 4899 O O . ALA B 1 144 ? -16.609 -48.5 -22.156 1 86.75 144 ALA B O 1
ATOM 4900 N N . GLU B 1 145 ? -18.438 -48.844 -20.938 1 82.75 145 GLU B N 1
ATOM 4901 C CA . GLU B 1 145 ? -19.156 -47.719 -21.5 1 82.75 145 GLU B CA 1
ATOM 4902 C C . GLU B 1 145 ? -18.688 -46.406 -20.875 1 82.75 145 GLU B C 1
ATOM 4904 O O . GLU B 1 145 ? -18.141 -46.406 -19.766 1 82.75 145 GLU B O 1
ATOM 4909 N N . MET B 1 146 ? -18.812 -45.375 -21.703 1 82.69 146 MET B N 1
ATOM 4910 C CA . MET B 1 146 ? -18.453 -44.062 -21.172 1 82.69 146 MET B CA 1
ATOM 4911 C C . MET B 1 146 ? -19.375 -43.656 -20.016 1 82.69 146 MET B C 1
ATOM 4913 O O . MET B 1 146 ? -20.578 -43.844 -20.078 1 82.69 146 MET B O 1
ATOM 4917 N N . PRO B 1 147 ? -18.672 -43.25 -19.016 1 78.38 147 PRO B N 1
ATOM 4918 C CA . PRO B 1 147 ? -19.516 -42.844 -17.891 1 78.38 147 PRO B CA 1
ATOM 4919 C C . PRO B 1 147 ? -20.453 -41.688 -18.234 1 78.38 147 PRO B C 1
ATOM 4921 O O . PRO B 1 147 ? -20.094 -40.812 -19.047 1 78.38 147 PRO B O 1
ATOM 4924 N N . ALA B 1 148 ? -21.625 -41.781 -17.672 1 78.06 148 ALA B N 1
ATOM 4925 C CA . ALA B 1 148 ? -22.578 -40.688 -17.875 1 78.06 148 ALA B CA 1
ATOM 4926 C C . ALA B 1 148 ? -22.094 -39.375 -17.234 1 78.06 148 ALA B C 1
ATOM 4928 O O . ALA B 1 148 ? -21.344 -39.406 -16.25 1 78.06 148 ALA B O 1
ATOM 4929 N N . ILE B 1 149 ? -22.344 -38.344 -17.875 1 79.44 149 ILE B N 1
ATOM 4930 C CA . ILE B 1 149 ? -22.016 -37.031 -17.328 1 79.44 149 ILE B CA 1
ATOM 4931 C C . ILE B 1 149 ? -22.781 -36.812 -16.016 1 79.44 149 ILE B C 1
ATOM 4933 O O . ILE B 1 149 ? -23.969 -37.125 -15.93 1 79.44 149 ILE B O 1
ATOM 4937 N N . ALA B 1 150 ? -22.047 -36.531 -14.977 1 78.5 150 ALA B N 1
ATOM 4938 C CA . ALA B 1 150 ? -22.641 -36.281 -13.672 1 78.5 150 ALA B CA 1
ATOM 4939 C C . ALA B 1 150 ? -22.531 -34.812 -13.281 1 78.5 150 ALA B C 1
ATOM 4941 O O . ALA B 1 150 ? -21.625 -34.094 -13.742 1 78.5 150 ALA B O 1
ATOM 4942 N N . SER B 1 151 ? -23.531 -34.406 -12.438 1 82.69 151 SER B N 1
ATOM 4943 C CA . SER B 1 151 ? -23.547 -33 -12.016 1 82.69 151 SER B CA 1
ATOM 4944 C C . SER B 1 151 ? -22.344 -32.688 -11.125 1 82.69 151 SER B C 1
ATOM 4946 O O . SER B 1 151 ? -21.984 -33.5 -10.258 1 82.69 151 SER B O 1
ATOM 4948 N N . GLY B 1 152 ? -21.672 -31.594 -11.391 1 81.12 152 GLY B N 1
ATOM 4949 C CA . GLY B 1 152 ? -20.594 -31.094 -10.555 1 81.12 152 GLY B CA 1
ATOM 4950 C C . GLY B 1 152 ? -21.094 -30.422 -9.281 1 81.12 152 GLY B C 1
ATOM 4951 O O . GLY B 1 152 ? -20.297 -30.078 -8.406 1 81.12 152 GLY B O 1
ATOM 4952 N N . LEU B 1 153 ? -22.359 -30.344 -9.094 1 82.81 153 LEU B N 1
ATOM 4953 C CA . LEU B 1 153 ? -22.938 -29.625 -7.961 1 82.81 153 LEU B CA 1
ATOM 4954 C C . LEU B 1 153 ? -23.219 -30.578 -6.805 1 82.81 153 LEU B C 1
ATOM 4956 O O . LEU B 1 153 ? -23.781 -30.172 -5.781 1 82.81 153 LEU B O 1
ATOM 4960 N N . SER B 1 154 ? -22.734 -31.719 -6.969 1 77.19 154 SER B N 1
ATOM 4961 C CA . SER B 1 154 ? -22.984 -32.719 -5.918 1 77.19 154 SER B CA 1
ATOM 4962 C C . SER B 1 154 ? -22.266 -32.312 -4.625 1 77.19 154 SER B C 1
ATOM 4964 O O . SER B 1 154 ? -21.234 -31.656 -4.656 1 77.19 154 SER B O 1
ATOM 4966 N N . PRO B 1 155 ? -22.859 -32.625 -3.51 1 68.44 155 PRO B N 1
ATOM 4967 C CA . PRO B 1 155 ? -22.297 -32.25 -2.209 1 68.44 155 PRO B CA 1
ATOM 4968 C C . PRO B 1 155 ? -20.859 -32.719 -2.029 1 68.44 155 PRO B C 1
ATOM 4970 O O . PRO B 1 155 ? -20.047 -32.031 -1.395 1 68.44 155 PRO B O 1
ATOM 4973 N N . GLU B 1 156 ? -20.641 -33.844 -2.568 1 66.56 156 GLU B N 1
ATOM 4974 C CA . GLU B 1 156 ? -19.297 -34.375 -2.43 1 66.56 156 GLU B CA 1
ATOM 4975 C C . GLU B 1 156 ? -18.25 -33.469 -3.084 1 66.56 156 GLU B C 1
ATOM 4977 O O . GLU B 1 156 ? -17.109 -33.406 -2.637 1 66.56 156 GLU B O 1
ATOM 4982 N N . LYS B 1 157 ? -18.797 -32.75 -3.988 1 67.75 157 LYS B N 1
ATOM 4983 C CA . LYS B 1 157 ? -17.906 -31.875 -4.734 1 67.75 157 LYS B CA 1
ATOM 4984 C C . LYS B 1 157 ? -18.031 -30.422 -4.281 1 67.75 157 LYS B C 1
ATOM 4986 O O . LYS B 1 157 ? -17.547 -29.5 -4.949 1 67.75 157 LYS B O 1
ATOM 4991 N N . ARG B 1 158 ? -18.656 -30.281 -3.254 1 69.25 158 ARG B N 1
ATOM 4992 C CA . ARG B 1 158 ? -18.891 -28.969 -2.664 1 69.25 158 ARG B CA 1
ATOM 4993 C C . ARG B 1 158 ? -19.422 -27.984 -3.707 1 69.25 158 ARG B C 1
ATOM 4995 O O . ARG B 1 158 ? -19.234 -26.781 -3.588 1 69.25 158 ARG B O 1
ATOM 5002 N N . GLY B 1 159 ? -20.125 -28.469 -4.652 1 85.88 159 GLY B N 1
ATOM 5003 C CA . GLY B 1 159 ? -20.516 -27.641 -5.785 1 85.88 159 GLY B CA 1
ATOM 5004 C C . GLY B 1 159 ? -21.734 -26.797 -5.516 1 85.88 159 GLY B C 1
ATOM 5005 O O . GLY B 1 159 ? -21.797 -25.625 -5.902 1 85.88 159 GLY B O 1
ATOM 5006 N N . ILE B 1 160 ? -22.641 -27.375 -4.711 1 90 160 ILE B N 1
ATOM 5007 C CA . ILE B 1 160 ? -23.922 -26.703 -4.523 1 90 160 ILE B CA 1
ATOM 5008 C C . ILE B 1 160 ? -23.734 -25.484 -3.627 1 90 160 ILE B C 1
ATOM 5010 O O . ILE B 1 160 ? -24.391 -24.453 -3.82 1 90 160 ILE B O 1
ATOM 5014 N N . LYS B 1 161 ? -22.875 -25.641 -2.658 1 93 161 LYS B N 1
ATOM 5015 C CA . LYS B 1 161 ? -22.609 -24.547 -1.741 1 93 161 LYS B CA 1
ATOM 5016 C C . LYS B 1 161 ? -22.062 -23.328 -2.49 1 93 161 LYS B C 1
ATOM 5018 O O . LYS B 1 161 ? -22.531 -22.203 -2.279 1 93 161 LYS B O 1
ATOM 5023 N N . ARG B 1 162 ? -21.109 -23.562 -3.314 1 94 162 ARG B N 1
ATOM 5024 C CA . ARG B 1 162 ? -20.531 -22.5 -4.125 1 94 162 ARG B CA 1
ATOM 5025 C C . ARG B 1 162 ? -21.562 -21.891 -5.066 1 94 162 ARG B C 1
ATOM 5027 O O . ARG B 1 162 ? -21.672 -20.672 -5.195 1 94 162 ARG B O 1
ATOM 5034 N N . ALA B 1 163 ? -22.312 -22.766 -5.668 1 94.25 163 ALA B N 1
ATOM 5035 C CA . ALA B 1 163 ? -23.312 -22.312 -6.637 1 94.25 163 ALA B CA 1
ATOM 5036 C C . ALA B 1 163 ? -24.359 -21.422 -5.98 1 94.25 163 ALA B C 1
ATOM 5038 O O . ALA B 1 163 ? -24.719 -20.375 -6.523 1 94.25 163 ALA B O 1
ATOM 5039 N N . LEU B 1 164 ? -24.859 -21.828 -4.84 1 95.62 164 LEU B N 1
ATOM 5040 C CA . LEU B 1 164 ? -25.891 -21.062 -4.148 1 95.62 164 LEU B CA 1
ATOM 5041 C C . LEU B 1 164 ? -25.344 -19.734 -3.666 1 95.62 164 LEU B C 1
ATOM 5043 O O . LEU B 1 164 ? -26.016 -18.703 -3.785 1 95.62 164 LEU B O 1
ATOM 5047 N N . LEU B 1 165 ? -24.172 -19.734 -3.123 1 97.06 165 LEU B N 1
ATOM 5048 C CA . LEU B 1 165 ? -23.578 -18.484 -2.67 1 97.06 165 LEU B CA 1
ATOM 5049 C C . LEU B 1 165 ? -23.406 -17.516 -3.83 1 97.06 165 LEU B C 1
ATOM 5051 O O . LEU B 1 165 ? -23.688 -16.328 -3.695 1 97.06 165 LEU B O 1
ATOM 5055 N N . GLU B 1 166 ? -22.922 -18.031 -4.926 1 96.19 166 GLU B N 1
ATOM 5056 C CA . GLU B 1 166 ? -22.734 -17.203 -6.109 1 96.19 166 GLU B CA 1
ATOM 5057 C C . GLU B 1 166 ? -24.047 -16.625 -6.598 1 96.19 166 GLU B C 1
ATOM 5059 O O . GLU B 1 166 ? -24.125 -15.445 -6.949 1 96.19 166 GLU B O 1
ATOM 5064 N N . ALA B 1 167 ? -25.047 -17.438 -6.578 1 96.06 167 ALA B N 1
ATOM 5065 C CA . ALA B 1 167 ? -26.359 -17 -7.043 1 96.06 167 ALA B CA 1
ATOM 5066 C C . ALA B 1 167 ? -26.922 -15.906 -6.141 1 96.06 167 ALA B C 1
ATOM 5068 O O . ALA B 1 167 ? -27.484 -14.922 -6.625 1 96.06 167 ALA B O 1
ATOM 5069 N N . ILE B 1 168 ? -26.734 -16.062 -4.879 1 96.81 168 ILE B N 1
ATOM 5070 C CA . ILE B 1 168 ? -27.234 -15.078 -3.916 1 96.81 168 ILE B CA 1
ATOM 5071 C C . ILE B 1 168 ? -26.406 -13.797 -4.012 1 96.81 168 ILE B C 1
ATOM 5073 O O . ILE B 1 168 ? -26.969 -12.695 -4.031 1 96.81 168 ILE B O 1
ATOM 5077 N N . ALA B 1 169 ? -25.109 -13.922 -4.074 1 95.81 169 ALA B N 1
ATOM 5078 C CA . ALA B 1 169 ? -24.203 -12.781 -4.066 1 95.81 169 ALA B CA 1
ATOM 5079 C C . ALA B 1 169 ? -24.375 -11.93 -5.32 1 95.81 169 ALA B C 1
ATOM 5081 O O . ALA B 1 169 ? -24.203 -10.711 -5.277 1 95.81 169 ALA B O 1
ATOM 5082 N N . THR B 1 170 ? -24.719 -12.531 -6.434 1 93.25 170 THR B N 1
ATOM 5083 C CA . THR B 1 170 ? -24.922 -11.805 -7.684 1 93.25 170 THR B CA 1
ATOM 5084 C C . THR B 1 170 ? -26.359 -11.312 -7.801 1 93.25 170 THR B C 1
ATOM 5086 O O . THR B 1 170 ? -26.734 -10.703 -8.805 1 93.25 170 THR B O 1
ATOM 5089 N N . ARG B 1 171 ? -27.188 -11.711 -6.883 1 91.88 171 ARG B N 1
ATOM 5090 C CA . ARG B 1 171 ? -28.578 -11.297 -6.781 1 91.88 171 ARG B CA 1
ATOM 5091 C C . ARG B 1 171 ? -29.438 -11.945 -7.867 1 91.88 171 ARG B C 1
ATOM 5093 O O . ARG B 1 171 ? -30.391 -11.344 -8.359 1 91.88 171 ARG B O 1
ATOM 5100 N N . LEU B 1 172 ? -29 -13.062 -8.281 1 93.06 172 LEU B N 1
ATOM 5101 C CA . LEU B 1 172 ? -29.812 -13.875 -9.18 1 93.06 172 LEU B CA 1
ATOM 5102 C C . LEU B 1 172 ? -31.031 -14.445 -8.461 1 93.06 172 LEU B C 1
ATOM 5104 O O . LEU B 1 172 ? -32.094 -14.617 -9.07 1 93.06 172 LEU B O 1
ATOM 5108 N N . VAL B 1 173 ? -30.828 -14.805 -7.219 1 94.75 173 VAL B N 1
ATOM 5109 C CA . VAL B 1 173 ? -31.875 -15.328 -6.359 1 94.75 173 VAL B CA 1
ATOM 5110 C C . VAL B 1 173 ? -31.859 -14.609 -5.016 1 94.75 173 VAL B C 1
ATOM 5112 O O . VAL B 1 173 ? -30.812 -14.109 -4.586 1 94.75 173 VAL B O 1
ATOM 5115 N N . SER B 1 174 ? -32.969 -14.562 -4.395 1 93.06 174 SER B N 1
ATOM 5116 C CA . SER B 1 174 ? -33.031 -13.875 -3.107 1 93.06 174 SER B CA 1
ATOM 5117 C C . SER B 1 174 ? -34 -14.539 -2.154 1 93.06 174 SER B C 1
ATOM 5119 O O . SER B 1 174 ? -33.906 -14.406 -0.936 1 93.06 174 SER B O 1
ATOM 5121 N N . SER B 1 175 ? -34.969 -15.203 -2.689 1 95.12 175 SER B N 1
ATOM 5122 C CA . SER B 1 175 ? -35.969 -15.875 -1.865 1 95.12 175 SER B CA 1
ATOM 5123 C C . SER B 1 175 ? -35.875 -17.391 -2.006 1 95.12 175 SER B C 1
ATOM 5125 O O . SER B 1 175 ? -35.25 -17.891 -2.936 1 95.12 175 SER B O 1
ATOM 5127 N N . ARG B 1 176 ? -36.562 -18.094 -1.069 1 93.94 176 ARG B N 1
ATOM 5128 C CA . ARG B 1 176 ? -36.562 -19.562 -1.13 1 93.94 176 ARG B CA 1
ATOM 5129 C C . ARG B 1 176 ? -37.219 -20.047 -2.422 1 93.94 176 ARG B C 1
ATOM 5131 O O . ARG B 1 176 ? -36.781 -21.062 -2.988 1 93.94 176 ARG B O 1
ATOM 5138 N N . GLU B 1 177 ? -38.156 -19.344 -2.857 1 94.62 177 GLU B N 1
ATOM 5139 C CA . GLU B 1 177 ? -38.875 -19.703 -4.086 1 94.62 177 GLU B CA 1
ATOM 5140 C C . GLU B 1 177 ? -37.938 -19.609 -5.297 1 94.62 177 GLU B C 1
ATOM 5142 O O . GLU B 1 177 ? -37.875 -20.531 -6.113 1 94.62 177 GLU B O 1
ATOM 5147 N N . THR B 1 178 ? -37.281 -18.5 -5.328 1 96 178 THR B N 1
ATOM 5148 C CA . THR B 1 178 ? -36.375 -18.297 -6.461 1 96 178 THR B CA 1
ATOM 5149 C C . THR B 1 178 ? -35.219 -19.266 -6.406 1 96 178 THR B C 1
ATOM 5151 O O . THR B 1 178 ? -34.719 -19.688 -7.445 1 96 178 THR B O 1
ATOM 5154 N N . ILE B 1 179 ? -34.75 -19.625 -5.273 1 96.31 179 ILE B N 1
ATOM 5155 C CA . ILE B 1 179 ? -33.688 -20.594 -5.094 1 96.31 179 ILE B CA 1
ATOM 5156 C C . ILE B 1 179 ? -34.156 -21.969 -5.582 1 96.31 179 ILE B C 1
ATOM 5158 O O . ILE B 1 179 ? -33.406 -22.656 -6.289 1 96.31 179 ILE B O 1
ATOM 5162 N N . ASN B 1 180 ? -35.375 -22.312 -5.207 1 94.38 180 ASN B N 1
ATOM 5163 C CA . ASN B 1 180 ? -35.938 -23.594 -5.664 1 94.38 180 ASN B CA 1
ATOM 5164 C C . ASN B 1 180 ? -36.031 -23.641 -7.184 1 94.38 180 ASN B C 1
ATOM 5166 O O . ASN B 1 180 ? -35.719 -24.672 -7.793 1 94.38 180 ASN B O 1
ATOM 5170 N N . GLU B 1 181 ? -36.438 -22.531 -7.738 1 95.12 181 GLU B N 1
ATOM 5171 C CA . GLU B 1 181 ? -36.5 -22.453 -9.195 1 95.12 181 GLU B CA 1
ATOM 5172 C C . GLU B 1 181 ? -35.125 -22.625 -9.82 1 95.12 181 GLU B C 1
ATOM 5174 O O . GLU B 1 181 ? -34.969 -23.328 -10.828 1 95.12 181 GLU B O 1
ATOM 5179 N N . TYR B 1 182 ? -34.156 -22.031 -9.219 1 95 182 TYR B N 1
ATOM 5180 C CA . TYR B 1 182 ? -32.781 -22.078 -9.68 1 95 182 TYR B CA 1
ATOM 5181 C C . TYR B 1 182 ? -32.25 -23.516 -9.656 1 95 182 TYR B C 1
ATOM 5183 O O . TYR B 1 182 ? -31.656 -23.984 -10.633 1 95 182 TYR B O 1
ATOM 5191 N N . VAL B 1 183 ? -32.5 -24.266 -8.633 1 93.62 183 VAL B N 1
ATOM 5192 C CA . VAL B 1 183 ? -31.922 -25.594 -8.453 1 93.62 183 VAL B CA 1
ATOM 5193 C C . VAL B 1 183 ? -32.625 -26.578 -9.391 1 93.62 183 VAL B C 1
ATOM 5195 O O . VAL B 1 183 ? -32 -27.547 -9.844 1 93.62 183 VAL B O 1
ATOM 5198 N N . THR B 1 184 ? -33.875 -26.281 -9.727 1 93.19 184 THR B N 1
ATOM 5199 C CA . THR B 1 184 ? -34.625 -27.172 -10.594 1 93.19 184 THR B CA 1
ATOM 5200 C C . THR B 1 184 ? -34.125 -27.094 -12.031 1 93.19 184 THR B C 1
ATOM 5202 O O . THR B 1 184 ? -34.375 -27.969 -12.844 1 93.19 184 THR B O 1
ATOM 5205 N N . CYS B 1 185 ? -33.344 -26.062 -12.312 1 92.31 185 CYS B N 1
ATOM 5206 C CA . CYS B 1 185 ? -32.812 -25.875 -13.656 1 92.31 185 CYS B CA 1
ATOM 5207 C C . CYS B 1 185 ? -31.438 -26.516 -13.781 1 92.31 185 CYS B C 1
ATOM 5209 O O . CYS B 1 185 ? -30.812 -26.453 -14.852 1 92.31 185 CYS B O 1
ATOM 5211 N N . THR B 1 186 ? -30.938 -27.203 -12.836 1 90.81 186 THR B N 1
ATOM 5212 C CA . THR B 1 186 ? -29.594 -27.766 -12.852 1 90.81 186 THR B CA 1
ATOM 5213 C C . THR B 1 186 ? -29.656 -29.25 -13.219 1 90.81 186 THR B C 1
ATOM 5215 O O . THR B 1 186 ? -30.703 -29.891 -13.102 1 90.81 186 THR B O 1
ATOM 5218 N N . LEU B 1 187 ? -28.531 -29.75 -13.656 1 89.38 187 LEU B N 1
ATOM 5219 C CA . LEU B 1 187 ? -28.406 -31.172 -13.945 1 89.38 187 LEU B CA 1
ATOM 5220 C C . LEU B 1 187 ? -28.578 -32 -12.68 1 89.38 187 LEU B C 1
ATOM 5222 O O . LEU B 1 187 ? -29.047 -33.156 -12.742 1 89.38 187 LEU B O 1
ATOM 5226 N N . LEU B 1 188 ? -28.281 -31.438 -11.602 1 89.31 188 LEU B N 1
ATOM 5227 C CA . LEU B 1 188 ? -28.422 -32.125 -10.328 1 89.31 188 LEU B CA 1
ATOM 5228 C C . LEU B 1 188 ? -29.875 -32.531 -10.07 1 89.31 188 LEU B C 1
ATOM 5230 O O . LEU B 1 188 ? -30.156 -33.594 -9.531 1 89.31 188 LEU B O 1
ATOM 5234 N N . TYR B 1 189 ? -30.75 -31.641 -10.375 1 90.19 189 TYR B N 1
ATOM 5235 C CA . TYR B 1 189 ? -32.188 -31.891 -10.195 1 90.19 189 TYR B CA 1
ATOM 5236 C C . TYR B 1 189 ? -32.625 -33.125 -10.961 1 90.19 189 TYR B C 1
ATOM 5238 O O . TYR B 1 189 ? -33.469 -33.875 -10.492 1 90.19 189 TYR B O 1
ATOM 5246 N N . GLN B 1 190 ? -31.984 -33.375 -12.094 1 88.31 190 GLN B N 1
ATOM 5247 C CA . GLN B 1 190 ? -32.344 -34.5 -12.945 1 88.31 190 GLN B CA 1
ATOM 5248 C C . GLN B 1 190 ? -31.719 -35.781 -12.422 1 88.31 190 GLN B C 1
ATOM 5250 O O . GLN B 1 190 ? -32.188 -36.906 -12.719 1 88.31 190 GLN B O 1
ATOM 5255 N N . ASN B 1 191 ? -30.703 -35.625 -11.594 1 86.88 191 ASN B N 1
ATOM 5256 C CA . ASN B 1 191 ? -29.922 -36.781 -11.203 1 86.88 191 ASN B CA 1
ATOM 5257 C C . ASN B 1 191 ? -30.281 -37.281 -9.805 1 86.88 191 ASN B C 1
ATOM 5259 O O . ASN B 1 191 ? -29.906 -38.375 -9.406 1 86.88 191 ASN B O 1
ATOM 5263 N N . ILE B 1 192 ? -30.969 -36.5 -9.078 1 87.31 192 ILE B N 1
ATOM 5264 C CA . ILE B 1 192 ? -31.234 -36.875 -7.691 1 87.31 192 ILE B CA 1
ATOM 5265 C C . ILE B 1 192 ? -32.719 -36.719 -7.395 1 87.31 192 ILE B C 1
ATOM 5267 O O . ILE B 1 192 ? -33.438 -36.031 -8.133 1 87.31 192 ILE B O 1
ATOM 5271 N N . GLU B 1 193 ? -33.125 -37.406 -6.34 1 90.19 193 GLU B N 1
ATOM 5272 C CA . GLU B 1 193 ? -34.531 -37.281 -5.895 1 90.19 193 GLU B CA 1
ATOM 5273 C C . GLU B 1 193 ? -34.812 -35.875 -5.375 1 90.19 193 GLU B C 1
ATOM 5275 O O . GLU B 1 193 ? -34 -35.281 -4.684 1 90.19 193 GLU B O 1
ATOM 5280 N N . THR B 1 194 ? -36 -35.438 -5.723 1 90.38 194 THR B N 1
ATOM 5281 C CA . THR B 1 194 ? -36.375 -34.062 -5.441 1 90.38 194 THR B CA 1
ATOM 5282 C C . THR B 1 194 ? -36.344 -33.75 -3.943 1 90.38 194 THR B C 1
ATOM 5284 O O . THR B 1 194 ? -35.875 -32.688 -3.521 1 90.38 194 THR B O 1
ATOM 5287 N N . GLY B 1 195 ? -36.812 -34.656 -3.152 1 90.75 195 GLY B N 1
ATOM 5288 C CA . GLY B 1 195 ? -36.781 -34.438 -1.71 1 90.75 195 GLY B CA 1
ATOM 5289 C C . GLY B 1 195 ? -35.375 -34.312 -1.143 1 90.75 195 GLY B C 1
ATOM 5290 O O . GLY B 1 195 ? -35.156 -33.469 -0.266 1 90.75 195 GLY B O 1
ATOM 5291 N N . ILE B 1 196 ? -34.562 -35.125 -1.641 1 90.31 196 ILE B N 1
ATOM 5292 C CA . ILE B 1 196 ? -33.156 -35.094 -1.19 1 90.31 196 ILE B CA 1
ATOM 5293 C C . ILE B 1 196 ? -32.5 -33.812 -1.616 1 90.31 196 ILE B C 1
ATOM 5295 O O . ILE B 1 196 ? -31.75 -33.188 -0.848 1 90.31 196 ILE B O 1
ATOM 5299 N N . LEU B 1 197 ? -32.781 -33.375 -2.812 1 90.56 197 LEU B N 1
ATOM 5300 C CA . LEU B 1 197 ? -32.219 -32.125 -3.348 1 90.56 197 LEU B CA 1
ATOM 5301 C C . LEU B 1 197 ? -32.625 -30.938 -2.492 1 90.56 197 LEU B C 1
ATOM 5303 O O . LEU B 1 197 ? -31.781 -30.141 -2.109 1 90.56 197 LEU B O 1
ATOM 5307 N N . PHE B 1 198 ? -33.906 -30.812 -2.168 1 92.31 198 PHE B N 1
ATOM 5308 C CA . PHE B 1 198 ? -34.375 -29.656 -1.419 1 92.31 198 PHE B CA 1
ATOM 5309 C C . PHE B 1 198 ? -33.875 -29.703 0.019 1 92.31 198 PHE B C 1
ATOM 5311 O O . PHE B 1 198 ? -33.625 -28.656 0.619 1 92.31 198 PHE B O 1
ATOM 5318 N N . SER B 1 199 ? -33.719 -30.859 0.542 1 92.62 199 SER B N 1
ATOM 5319 C CA . SER B 1 199 ? -33.125 -30.984 1.86 1 92.62 199 SER B CA 1
ATOM 5320 C C . SER B 1 199 ? -31.656 -30.516 1.842 1 92.62 199 SER B C 1
ATOM 5322 O O . SER B 1 199 ? -31.203 -29.875 2.789 1 92.62 199 SER B O 1
ATOM 5324 N N . MET B 1 200 ? -30.984 -30.891 0.794 1 91.75 200 MET B N 1
ATOM 5325 C CA . MET B 1 200 ? -29.609 -30.453 0.609 1 91.75 200 MET B CA 1
ATOM 5326 C C . MET B 1 200 ? -29.516 -28.938 0.501 1 91.75 200 MET B C 1
ATOM 5328 O O . MET B 1 200 ? -28.594 -28.328 1.046 1 91.75 200 MET B O 1
ATOM 5332 N N . VAL B 1 201 ? -30.422 -28.375 -0.164 1 94.12 201 VAL B N 1
ATOM 5333 C CA . VAL B 1 201 ? -30.469 -26.922 -0.331 1 94.12 201 VAL B CA 1
ATOM 5334 C C . VAL B 1 201 ? -30.688 -26.25 1.022 1 94.12 201 VAL B C 1
ATOM 5336 O O . VAL B 1 201 ? -30 -25.297 1.365 1 94.12 201 VAL B O 1
ATOM 5339 N N . ASP B 1 202 ? -31.562 -26.812 1.789 1 94.81 202 ASP B N 1
ATOM 5340 C CA . ASP B 1 202 ? -31.859 -26.266 3.109 1 94.81 202 ASP B CA 1
ATOM 5341 C C . ASP B 1 202 ? -30.625 -26.312 4.012 1 94.81 202 ASP B C 1
ATOM 5343 O O . ASP B 1 202 ? -30.312 -25.344 4.695 1 94.81 202 ASP B O 1
ATOM 5347 N N . SER B 1 203 ? -30.062 -27.406 3.953 1 94.31 203 SER B N 1
ATOM 5348 C CA . SER B 1 203 ? -28.875 -27.578 4.777 1 94.31 203 SER B CA 1
ATOM 5349 C C . SER B 1 203 ? -27.766 -26.641 4.348 1 94.31 203 SER B C 1
ATOM 5351 O O . SER B 1 203 ? -27.047 -26.094 5.188 1 94.31 203 SER B O 1
ATOM 5353 N N . THR B 1 204 ? -27.578 -26.484 3.076 1 94.88 204 THR B N 1
ATOM 5354 C CA . THR B 1 204 ? -26.547 -25.609 2.529 1 94.88 204 THR B CA 1
ATOM 5355 C C . THR B 1 204 ? -26.812 -24.156 2.893 1 94.88 204 THR B C 1
ATOM 5357 O O . THR B 1 204 ? -25.906 -23.422 3.289 1 94.88 204 THR B O 1
ATOM 5360 N N . LEU B 1 205 ? -28.031 -23.766 2.779 1 96.06 205 LEU B N 1
ATOM 5361 C CA . LEU B 1 205 ? -28.391 -22.391 3.125 1 96.06 205 LEU B CA 1
ATOM 5362 C C . LEU B 1 205 ? -28.141 -22.125 4.602 1 96.06 205 LEU B C 1
ATOM 5364 O O . LEU B 1 205 ? -27.641 -21.047 4.961 1 96.06 205 LEU B O 1
ATOM 5368 N N . LYS B 1 206 ? -28.469 -23.062 5.406 1 96.44 206 LYS B N 1
ATOM 5369 C CA . LYS B 1 206 ? -28.203 -22.922 6.832 1 96.44 206 LYS B CA 1
ATOM 5370 C C . LYS B 1 206 ? -26.719 -22.781 7.109 1 96.44 206 LYS B C 1
ATOM 5372 O O . LYS B 1 206 ? -26.297 -21.953 7.922 1 96.44 206 LYS B O 1
ATOM 5377 N N . GLU B 1 207 ? -25.953 -23.547 6.43 1 95.56 207 GLU B N 1
ATOM 5378 C CA . GLU B 1 207 ? -24.5 -23.5 6.594 1 95.56 207 GLU B CA 1
ATOM 5379 C C . GLU B 1 207 ? -23.953 -22.141 6.172 1 95.56 207 GLU B C 1
ATOM 5381 O O . GLU B 1 207 ? -23.062 -21.594 6.828 1 95.56 207 GLU B O 1
ATOM 5386 N N . LEU B 1 208 ? -24.391 -21.641 5.047 1 97.12 208 LEU B N 1
ATOM 5387 C CA . LEU B 1 208 ? -23.938 -20.344 4.547 1 97.12 208 LEU B CA 1
ATOM 5388 C C . LEU B 1 208 ? -24.266 -19.234 5.535 1 97.12 208 LEU B C 1
ATOM 5390 O O . LEU B 1 208 ? -23.469 -18.328 5.75 1 97.12 208 LEU B O 1
ATOM 5394 N N . VAL B 1 209 ? -25.422 -19.328 6.176 1 97.56 209 VAL B N 1
ATOM 5395 C CA . VAL B 1 209 ? -25.844 -18.344 7.16 1 97.56 209 VAL B CA 1
ATOM 5396 C C . VAL B 1 209 ? -25 -18.484 8.43 1 97.56 209 VAL B C 1
ATOM 5398 O O . VAL B 1 209 ? -24.516 -17.5 8.977 1 97.56 209 VAL B O 1
ATOM 5401 N N . ASP B 1 210 ? -24.781 -19.688 8.828 1 97.31 210 ASP B N 1
ATOM 5402 C CA . ASP B 1 210 ? -24.031 -19.953 10.047 1 97.31 210 ASP B CA 1
ATOM 5403 C C . ASP B 1 210 ? -22.578 -19.5 9.906 1 97.31 210 ASP B C 1
ATOM 5405 O O . ASP B 1 210 ? -21.953 -19.078 10.883 1 97.31 210 ASP B O 1
ATOM 5409 N N . ASN B 1 211 ? -22.078 -19.578 8.672 1 96.94 211 ASN B N 1
ATOM 5410 C CA . ASN B 1 211 ? -20.688 -19.188 8.422 1 96.94 211 ASN B CA 1
ATOM 5411 C C . ASN B 1 211 ? -20.562 -17.703 8.141 1 96.94 211 ASN B C 1
ATOM 5413 O O . ASN B 1 211 ? -19.453 -17.203 7.879 1 96.94 211 ASN B O 1
ATOM 5417 N N . GLY B 1 212 ? -21.641 -17.031 8.141 1 97.25 212 GLY B N 1
ATOM 5418 C CA . GLY B 1 212 ? -21.625 -15.578 8 1 97.25 212 GLY B CA 1
ATOM 5419 C C . GLY B 1 212 ? -21.453 -15.125 6.562 1 97.25 212 GLY B C 1
ATOM 5420 O O . GLY B 1 212 ? -21 -14 6.312 1 97.25 212 GLY B O 1
ATOM 5421 N N . LEU B 1 213 ? -21.734 -15.969 5.598 1 98.12 213 LEU B N 1
ATOM 5422 C CA . LEU B 1 213 ? -21.578 -15.625 4.188 1 98.12 213 LEU B CA 1
ATOM 5423 C C . LEU B 1 213 ? -22.875 -15.039 3.621 1 98.12 213 LEU B C 1
ATOM 5425 O O . LEU B 1 213 ? -22.844 -14.281 2.65 1 98.12 213 LEU B O 1
ATOM 5429 N N . VAL B 1 214 ? -23.984 -15.469 4.25 1 97.81 214 VAL B N 1
ATOM 5430 C CA . VAL B 1 214 ? -25.312 -15.016 3.828 1 97.81 214 VAL B CA 1
ATOM 5431 C C . VAL B 1 214 ? -26.109 -14.578 5.047 1 97.81 214 VAL B C 1
ATOM 5433 O O . VAL B 1 214 ? -25.984 -15.156 6.125 1 97.81 214 VAL B O 1
ATOM 5436 N N . ASP B 1 215 ? -26.812 -13.5 4.848 1 97.44 215 ASP B N 1
ATOM 5437 C CA . ASP B 1 215 ? -27.734 -13.023 5.883 1 97.44 215 ASP B CA 1
ATOM 5438 C C . ASP B 1 215 ? -29.172 -13.383 5.535 1 97.44 215 ASP B C 1
ATOM 5440 O O . ASP B 1 215 ? -29.625 -13.164 4.41 1 97.44 215 ASP B O 1
ATOM 5444 N N . PHE B 1 216 ? -29.781 -14.055 6.473 1 96.19 216 PHE B N 1
ATOM 5445 C CA . PHE B 1 216 ? -31.219 -14.312 6.355 1 96.19 216 PHE B CA 1
ATOM 5446 C C . PHE B 1 216 ? -32 -13.188 7.008 1 96.19 216 PHE B C 1
ATOM 5448 O O . PHE B 1 216 ? -31.984 -13.031 8.227 1 96.19 216 PHE B O 1
ATOM 5455 N N . LYS B 1 217 ? -32.688 -12.422 6.176 1 94.44 217 LYS B N 1
ATOM 5456 C CA . LYS B 1 217 ? -33.344 -11.203 6.641 1 94.44 217 LYS B CA 1
ATOM 5457 C C . LYS B 1 217 ? -34.75 -11.508 7.168 1 94.44 217 LYS B C 1
ATOM 5459 O O . LYS B 1 217 ? -35.25 -12.625 6.992 1 94.44 217 LYS B O 1
ATOM 5464 N N . GLN B 1 218 ? -35.375 -10.516 7.777 1 91.56 218 GLN B N 1
ATOM 5465 C CA . GLN B 1 218 ? -36.688 -10.641 8.367 1 91.56 218 GLN B CA 1
ATOM 5466 C C . GLN B 1 218 ? -37.75 -10.867 7.293 1 91.56 218 GLN B C 1
ATOM 5468 O O . GLN B 1 218 ? -38.75 -11.531 7.535 1 91.56 218 GLN B O 1
ATOM 5473 N N . ASP B 1 219 ? -37.531 -10.375 6.082 1 90.75 219 ASP B N 1
ATOM 5474 C CA . ASP B 1 219 ? -38.469 -10.547 4.98 1 90.75 219 ASP B CA 1
ATOM 5475 C C . ASP B 1 219 ? -38.281 -11.898 4.297 1 90.75 219 ASP B C 1
ATOM 5477 O O . ASP B 1 219 ? -38.812 -12.117 3.199 1 90.75 219 ASP B O 1
ATOM 5481 N N . GLU B 1 220 ? -37.5 -12.742 4.867 1 90.5 220 GLU B N 1
ATOM 5482 C CA . GLU B 1 220 ? -37.25 -14.102 4.414 1 90.5 220 GLU B CA 1
ATOM 5483 C C . GLU B 1 220 ? -36.438 -14.117 3.123 1 90.5 220 GLU B C 1
ATOM 5485 O O . GLU B 1 220 ? -36.594 -15 2.285 1 90.5 220 GLU B O 1
ATOM 5490 N N . SER B 1 221 ? -35.719 -13.031 2.994 1 94.44 221 SER B N 1
ATOM 5491 C CA . SER B 1 221 ? -34.812 -12.977 1.853 1 94.44 221 SER B CA 1
ATOM 5492 C C . SER B 1 221 ? -33.375 -13.273 2.273 1 94.44 221 SER B C 1
ATOM 5494 O O . SER B 1 221 ? -33.031 -13.117 3.443 1 94.44 221 SER B O 1
ATOM 5496 N N . TYR B 1 222 ? -32.688 -13.844 1.347 1 96.62 222 TYR B N 1
ATOM 5497 C CA . TYR B 1 222 ? -31.25 -14.094 1.546 1 96.62 222 TYR B CA 1
ATOM 5498 C C . TYR B 1 222 ? -30.406 -13.031 0.857 1 96.62 222 TYR B C 1
ATOM 5500 O O . TYR B 1 222 ? -30.594 -12.758 -0.333 1 96.62 222 TYR B O 1
ATOM 5508 N N . GLU B 1 223 ? -29.531 -12.398 1.616 1 96.56 223 GLU B N 1
ATOM 5509 C CA . GLU B 1 223 ? -28.609 -11.406 1.076 1 96.56 223 GLU B CA 1
ATOM 5510 C C . GLU B 1 223 ? -27.156 -11.75 1.424 1 96.56 223 GLU B C 1
ATOM 5512 O O . GLU B 1 223 ? -26.875 -12.234 2.52 1 96.56 223 GLU B O 1
ATOM 5517 N N . PRO B 1 224 ? -26.281 -11.523 0.501 1 96.56 224 PRO B N 1
ATOM 5518 C CA . PRO B 1 224 ? -24.875 -11.805 0.81 1 96.56 224 PRO B CA 1
ATOM 5519 C C . PRO B 1 224 ? -24.297 -10.836 1.843 1 96.56 224 PRO B C 1
ATOM 5521 O O . PRO B 1 224 ? -24.656 -9.656 1.854 1 96.56 224 PRO B O 1
ATOM 5524 N N . THR B 1 225 ? -23.547 -11.328 2.744 1 97.44 225 THR B N 1
ATOM 5525 C CA . THR B 1 225 ? -22.75 -10.469 3.607 1 97.44 225 THR B CA 1
ATOM 5526 C C . THR B 1 225 ? -21.562 -9.891 2.844 1 97.44 225 THR B C 1
ATOM 5528 O O . THR B 1 225 ? -21.328 -10.25 1.689 1 97.44 225 THR B O 1
ATOM 5531 N N . GLN B 1 226 ? -20.891 -8.992 3.463 1 96.25 226 GLN B N 1
ATOM 5532 C CA . GLN B 1 226 ? -19.656 -8.469 2.861 1 96.25 226 GLN B CA 1
ATOM 5533 C C . GLN B 1 226 ? -18.656 -9.594 2.607 1 96.25 226 GLN B C 1
ATOM 5535 O O . GLN B 1 226 ? -18.016 -9.633 1.555 1 96.25 226 GLN B O 1
ATOM 5540 N N . LEU B 1 227 ? -18.516 -10.477 3.557 1 97.75 227 LEU B N 1
ATOM 5541 C CA . LEU B 1 227 ? -17.641 -11.633 3.418 1 97.75 227 LEU B CA 1
ATOM 5542 C C . LEU B 1 227 ? -18.094 -12.539 2.277 1 97.75 227 LEU B C 1
ATOM 5544 O O . LEU B 1 227 ? -17.281 -12.984 1.469 1 97.75 227 LEU B O 1
ATOM 5548 N N . GLY B 1 228 ? -19.406 -12.797 2.225 1 98 228 GLY B N 1
ATOM 5549 C CA . GLY B 1 228 ? -19.938 -13.594 1.131 1 98 228 GLY B CA 1
ATOM 5550 C C . GLY B 1 228 ? -19.625 -13.016 -0.237 1 98 228 GLY B C 1
ATOM 5551 O O . GLY B 1 228 ? -19.25 -13.75 -1.155 1 98 228 GLY B O 1
ATOM 5552 N N . GLN B 1 229 ? -19.75 -11.734 -0.356 1 97.06 229 GLN B N 1
ATOM 5553 C CA . GLN B 1 229 ? -19.438 -11.047 -1.606 1 97.06 229 GLN B CA 1
ATOM 5554 C C . GLN B 1 229 ? -17.953 -11.164 -1.939 1 97.06 229 GLN B C 1
ATOM 5556 O O . GLN B 1 229 ? -17.578 -11.398 -3.092 1 97.06 229 GLN B O 1
ATOM 5561 N N . ALA B 1 230 ? -17.109 -10.977 -0.949 1 97.5 230 ALA B N 1
ATOM 5562 C CA . ALA B 1 230 ? -15.656 -11.055 -1.153 1 97.5 230 ALA B CA 1
ATOM 5563 C C . ALA B 1 230 ? -15.25 -12.438 -1.651 1 97.5 230 ALA B C 1
ATOM 5565 O O . ALA B 1 230 ? -14.406 -12.555 -2.543 1 97.5 230 ALA B O 1
ATOM 5566 N N . VAL B 1 231 ? -15.844 -13.453 -1.09 1 97.56 231 VAL B N 1
ATOM 5567 C CA . VAL B 1 231 ? -15.539 -14.828 -1.469 1 97.56 231 VAL B CA 1
ATOM 5568 C C . VAL B 1 231 ? -15.898 -15.055 -2.938 1 97.56 231 VAL B C 1
ATOM 5570 O O . VAL B 1 231 ? -15.086 -15.578 -3.705 1 97.56 231 VAL B O 1
ATOM 5573 N N . VAL B 1 232 ? -17.047 -14.625 -3.324 1 96.5 232 VAL B N 1
ATOM 5574 C CA . VAL B 1 232 ? -17.531 -14.828 -4.688 1 96.5 232 VAL B CA 1
ATOM 5575 C C . VAL B 1 232 ? -16.703 -13.984 -5.656 1 96.5 232 VAL B C 1
ATOM 5577 O O . VAL B 1 232 ? -16.266 -14.477 -6.703 1 96.5 232 VAL B O 1
ATOM 5580 N N . TYR B 1 233 ? -16.438 -12.766 -5.305 1 93.31 233 TYR B N 1
ATOM 5581 C CA . TYR B 1 233 ? -15.727 -11.859 -6.195 1 93.31 233 TYR B CA 1
ATOM 5582 C C . TYR B 1 233 ? -14.273 -12.305 -6.367 1 93.31 233 TYR B C 1
ATOM 5584 O O . TYR B 1 233 ? -13.641 -11.992 -7.379 1 93.31 233 TYR B O 1
ATOM 5592 N N . SER B 1 234 ? -13.719 -12.945 -5.441 1 94.62 234 SER B N 1
ATOM 5593 C CA . SER B 1 234 ? -12.352 -13.438 -5.52 1 94.62 234 SER B CA 1
ATOM 5594 C C . SER B 1 234 ? -12.305 -14.844 -6.117 1 94.62 234 SER B C 1
ATOM 5596 O O . SER B 1 234 ? -11.25 -15.477 -6.145 1 94.62 234 SER B O 1
ATOM 5598 N N . SER B 1 235 ? -13.422 -15.383 -6.48 1 92.75 235 SER B N 1
ATOM 5599 C CA . SER B 1 235 ? -13.555 -16.672 -7.145 1 92.75 235 SER B CA 1
ATOM 5600 C C . SER B 1 235 ? -13.07 -17.812 -6.25 1 92.75 235 SER B C 1
ATOM 5602 O O . SER B 1 235 ? -12.438 -18.766 -6.727 1 92.75 235 SER B O 1
ATOM 5604 N N . GLN B 1 236 ? -13.297 -17.688 -5 1 93 236 GLN B N 1
ATOM 5605 C CA . GLN B 1 236 ? -12.93 -18.734 -4.055 1 93 236 GLN B CA 1
ATOM 5606 C C . GLN B 1 236 ? -14.141 -19.562 -3.631 1 93 236 GLN B C 1
ATOM 5608 O O . GLN B 1 236 ? -15.273 -19.062 -3.678 1 93 236 GLN B O 1
ATOM 5613 N N . SER B 1 237 ? -13.914 -20.797 -3.279 1 92.62 237 SER B N 1
ATOM 5614 C CA . SER B 1 237 ? -14.977 -21.562 -2.641 1 92.62 237 SER B CA 1
ATOM 5615 C C . SER B 1 237 ? -15.297 -21.031 -1.252 1 92.62 237 SER B C 1
ATOM 5617 O O . SER B 1 237 ? -14.484 -20.312 -0.653 1 92.62 237 SER B O 1
ATOM 5619 N N . PRO B 1 238 ? -16.469 -21.328 -0.763 1 94.75 238 PRO B N 1
ATOM 5620 C CA . PRO B 1 238 ? -16.828 -20.844 0.57 1 94.75 238 PRO B CA 1
ATOM 5621 C C . PRO B 1 238 ? -15.836 -21.281 1.646 1 94.75 238 PRO B C 1
ATOM 5623 O O . PRO B 1 238 ? -15.461 -20.469 2.5 1 94.75 238 PRO B O 1
ATOM 5626 N N . GLU B 1 239 ? -15.375 -22.469 1.533 1 92.56 239 GLU B N 1
ATOM 5627 C CA . GLU B 1 239 ? -14.43 -22.984 2.527 1 92.56 239 GLU B CA 1
ATOM 5628 C C . GLU B 1 239 ? -13.086 -22.266 2.422 1 92.56 239 GLU B C 1
ATOM 5630 O O . GLU B 1 239 ? -12.523 -21.844 3.432 1 92.56 239 GLU B O 1
ATOM 5635 N N . ASP B 1 240 ? -12.633 -22.156 1.206 1 93.88 240 ASP B N 1
ATOM 5636 C CA . ASP B 1 240 ? -11.359 -21.469 0.98 1 93.88 240 ASP B CA 1
ATOM 5637 C C . ASP B 1 240 ? -11.461 -20 1.353 1 93.88 240 ASP B C 1
ATOM 5639 O O . ASP B 1 240 ? -10.516 -19.422 1.905 1 93.88 240 ASP B O 1
ATOM 5643 N N . GLY B 1 241 ? -12.586 -19.453 1.027 1 96.25 241 GLY B N 1
ATOM 5644 C CA . GLY B 1 241 ? -12.797 -18.047 1.345 1 96.25 241 GLY B CA 1
ATOM 5645 C C . GLY B 1 241 ? -12.734 -17.75 2.832 1 96.25 241 GLY B C 1
ATOM 5646 O O . GLY B 1 241 ? -12.156 -16.75 3.25 1 96.25 241 GLY B O 1
ATOM 5647 N N . ILE B 1 242 ? -13.32 -18.625 3.605 1 96.44 242 ILE B N 1
ATOM 5648 C CA . ILE B 1 242 ? -13.305 -18.453 5.055 1 96.44 242 ILE B CA 1
ATOM 5649 C C . ILE B 1 242 ? -11.875 -18.578 5.574 1 96.44 242 ILE B C 1
ATOM 5651 O O . ILE B 1 242 ? -11.453 -17.812 6.438 1 96.44 242 ILE B O 1
ATOM 5655 N N . PHE B 1 243 ? -11.188 -19.516 5.059 1 95.88 243 PHE B N 1
ATOM 5656 C CA . PHE B 1 243 ? -9.789 -19.703 5.434 1 95.88 243 PHE B CA 1
ATOM 5657 C C . PHE B 1 243 ? -8.977 -18.453 5.121 1 95.88 243 PHE B C 1
ATOM 5659 O O . PHE B 1 243 ? -8.219 -17.969 5.965 1 95.88 243 PHE B O 1
ATOM 5666 N N . ILE B 1 244 ? -9.117 -17.938 3.924 1 96.5 244 ILE B N 1
ATOM 5667 C CA . ILE B 1 244 ? -8.398 -16.75 3.473 1 96.5 244 ILE B CA 1
ATOM 5668 C C . ILE B 1 244 ? -8.758 -15.555 4.359 1 96.5 244 ILE B C 1
ATOM 5670 O O . ILE B 1 244 ? -7.887 -14.766 4.73 1 96.5 244 ILE B O 1
ATOM 5674 N N . HIS B 1 245 ? -10.047 -15.453 4.629 1 97.81 245 HIS B N 1
ATOM 5675 C CA . HIS B 1 245 ? -10.516 -14.383 5.492 1 97.81 245 HIS B CA 1
ATOM 5676 C C . HIS B 1 245 ? -9.766 -14.375 6.82 1 97.81 245 HIS B C 1
ATOM 5678 O O . HIS B 1 245 ? -9.312 -13.32 7.273 1 97.81 245 HIS B O 1
ATOM 5684 N N . ASP B 1 246 ? -9.617 -15.477 7.379 1 96.19 246 ASP B N 1
ATOM 5685 C CA . ASP B 1 246 ? -8.945 -15.594 8.672 1 96.19 246 ASP B CA 1
ATOM 5686 C C . ASP B 1 246 ? -7.461 -15.25 8.555 1 96.19 246 ASP B C 1
ATOM 5688 O O . ASP B 1 246 ? -6.898 -14.594 9.43 1 96.19 246 ASP B O 1
ATOM 5692 N N . GLU B 1 247 ? -6.871 -15.742 7.516 1 95.81 247 GLU B N 1
ATOM 5693 C CA . GLU B 1 247 ? -5.465 -15.445 7.262 1 95.81 247 GLU B CA 1
ATOM 5694 C C . GLU B 1 247 ? -5.234 -13.945 7.105 1 95.81 247 GLU B C 1
ATOM 5696 O O . GLU B 1 247 ? -4.285 -13.398 7.668 1 95.81 247 GLU B O 1
ATOM 5701 N N . LEU B 1 248 ? -6.035 -13.367 6.348 1 97.44 248 LEU B N 1
ATOM 5702 C CA . LEU B 1 248 ? -5.887 -11.938 6.062 1 97.44 248 LEU B CA 1
ATOM 5703 C C . LEU B 1 248 ? -6.168 -11.102 7.305 1 97.44 248 LEU B C 1
ATOM 5705 O O . LEU B 1 248 ? -5.523 -10.078 7.527 1 97.44 248 LEU B O 1
ATOM 5709 N N . LYS B 1 249 ? -7.133 -11.508 8.086 1 96.81 249 LYS B N 1
ATOM 5710 C CA . LYS B 1 249 ? -7.422 -10.805 9.336 1 96.81 249 LYS B CA 1
ATOM 5711 C C . LYS B 1 249 ? -6.215 -10.812 10.266 1 96.81 249 LYS B C 1
ATOM 5713 O O . LYS B 1 249 ? -5.93 -9.812 10.93 1 96.81 249 LYS B O 1
ATOM 5718 N N . ARG B 1 250 ? -5.559 -11.891 10.312 1 95.69 250 ARG B N 1
ATOM 5719 C CA . ARG B 1 250 ? -4.34 -11.977 11.109 1 95.69 250 ARG B CA 1
ATOM 5720 C C . ARG B 1 250 ? -3.27 -11.031 10.578 1 95.69 250 ARG B C 1
ATOM 5722 O O . ARG B 1 250 ? -2.572 -10.375 11.352 1 95.69 250 ARG B O 1
ATOM 5729 N N . ALA B 1 251 ? -3.135 -11.07 9.305 1 96.75 251 ALA B N 1
ATOM 5730 C CA . ALA B 1 251 ? -2.156 -10.188 8.672 1 96.75 251 ALA B CA 1
ATOM 5731 C C . ALA B 1 251 ? -2.475 -8.727 8.961 1 96.75 251 ALA B C 1
ATOM 5733 O O . ALA B 1 251 ? -1.567 -7.922 9.188 1 96.75 251 ALA B O 1
ATOM 5734 N N . LEU B 1 252 ? -3.768 -8.375 8.953 1 97.38 252 LEU B N 1
ATOM 5735 C CA . LEU B 1 252 ? -4.203 -7.012 9.211 1 97.38 252 LEU B CA 1
ATOM 5736 C C . LEU B 1 252 ? -3.793 -6.566 10.609 1 97.38 252 LEU B C 1
ATOM 5738 O O . LEU B 1 252 ? -3.496 -5.387 10.828 1 97.38 252 LEU B O 1
ATOM 5742 N N . LYS B 1 253 ? -3.756 -7.449 11.539 1 95.69 253 LYS B N 1
ATOM 5743 C CA . LYS B 1 253 ? -3.426 -7.137 12.922 1 95.69 253 LYS B CA 1
ATOM 5744 C C . LYS B 1 253 ? -1.941 -6.82 13.078 1 95.69 253 LYS B C 1
ATOM 5746 O O . LYS B 1 253 ? -1.56 -6.012 13.93 1 95.69 253 LYS B O 1
ATOM 5751 N N . SER B 1 254 ? -1.212 -7.512 12.312 1 95.06 254 SER B N 1
ATOM 5752 C CA . SER B 1 254 ? 0.236 -7.34 12.375 1 95.06 254 SER B CA 1
ATOM 5753 C C . SER B 1 254 ? 0.899 -7.754 11.062 1 95.06 254 SER B C 1
ATOM 5755 O O . SER B 1 254 ? 1.316 -8.906 10.914 1 95.06 254 SER B O 1
ATOM 5757 N N . PHE B 1 255 ? 1.102 -6.879 10.227 1 96.12 255 PHE B N 1
ATOM 5758 C CA . PHE B 1 255 ? 1.725 -7.184 8.945 1 96.12 255 PHE B CA 1
ATOM 5759 C C . PHE B 1 255 ? 3.219 -6.883 8.984 1 96.12 255 PHE B C 1
ATOM 5761 O O . PHE B 1 255 ? 3.629 -5.801 9.414 1 96.12 255 PHE B O 1
ATOM 5768 N N . VAL B 1 256 ? 4.02 -7.805 8.602 1 96.75 256 VAL B N 1
ATOM 5769 C CA . VAL B 1 256 ? 5.469 -7.656 8.633 1 96.75 256 VAL B CA 1
ATOM 5770 C C . VAL B 1 256 ? 5.965 -7.105 7.297 1 96.75 256 VAL B C 1
ATOM 5772 O O . VAL B 1 256 ? 5.84 -7.766 6.262 1 96.75 256 VAL B O 1
ATOM 5775 N N . MET B 1 257 ? 6.613 -5.969 7.352 1 96.44 257 MET B N 1
ATOM 5776 C CA . MET B 1 257 ? 6.992 -5.312 6.105 1 96.44 257 MET B CA 1
ATOM 5777 C C . MET B 1 257 ? 8.508 -5.121 6.031 1 96.44 257 MET B C 1
ATOM 5779 O O . MET B 1 257 ? 9.016 -4.555 5.062 1 96.44 257 MET B O 1
ATOM 5783 N N . ASP B 1 258 ? 9.227 -5.492 7.035 1 95.94 258 ASP B N 1
ATOM 5784 C CA . ASP B 1 258 ? 10.68 -5.32 6.973 1 95.94 258 ASP B CA 1
ATOM 5785 C C . ASP B 1 258 ? 11.336 -6.477 6.227 1 95.94 258 ASP B C 1
ATOM 5787 O O . ASP B 1 258 ? 12.562 -6.574 6.184 1 95.94 258 ASP B O 1
ATOM 5791 N N . GLY B 1 259 ? 10.609 -7.355 5.723 1 93.88 259 GLY B N 1
ATOM 5792 C CA . GLY B 1 259 ? 10.977 -8.445 4.832 1 93.88 259 GLY B CA 1
ATOM 5793 C C . GLY B 1 259 ? 9.875 -8.82 3.863 1 93.88 259 GLY B C 1
ATOM 5794 O O . GLY B 1 259 ? 8.828 -8.164 3.826 1 93.88 259 GLY B O 1
ATOM 5795 N N . GLU B 1 260 ? 10.094 -9.867 3.146 1 93.69 260 GLU B N 1
ATOM 5796 C CA . GLU B 1 260 ? 9.141 -10.156 2.08 1 93.69 260 GLU B CA 1
ATOM 5797 C C . GLU B 1 260 ? 8.453 -11.5 2.301 1 93.69 260 GLU B C 1
ATOM 5799 O O . GLU B 1 260 ? 7.574 -11.891 1.528 1 93.69 260 GLU B O 1
ATOM 5804 N N . MET B 1 261 ? 8.789 -12.156 3.318 1 96.19 261 MET B N 1
ATOM 5805 C CA . MET B 1 261 ? 8.281 -13.516 3.514 1 96.19 261 MET B CA 1
ATOM 5806 C C . MET B 1 261 ? 6.777 -13.5 3.764 1 96.19 261 MET B C 1
ATOM 5808 O O . MET B 1 261 ? 6.059 -14.383 3.295 1 96.19 261 MET B O 1
ATOM 5812 N N . HIS B 1 262 ? 6.297 -12.578 4.543 1 97.31 262 HIS B N 1
ATOM 5813 C CA . HIS B 1 262 ? 4.875 -12.516 4.859 1 97.31 262 HIS B CA 1
ATOM 5814 C C . HIS B 1 262 ? 4.035 -12.383 3.596 1 97.31 262 HIS B C 1
ATOM 5816 O O . HIS B 1 262 ? 3.018 -13.07 3.447 1 97.31 262 HIS B O 1
ATOM 5822 N N . ILE B 1 263 ? 4.473 -11.547 2.705 1 95.88 263 ILE B N 1
ATOM 5823 C CA . ILE B 1 263 ? 3.703 -11.273 1.496 1 95.88 263 ILE B CA 1
ATOM 5824 C C . ILE B 1 263 ? 3.729 -12.5 0.584 1 95.88 263 ILE B C 1
ATOM 5826 O O . ILE B 1 263 ? 2.727 -12.82 -0.06 1 95.88 263 ILE B O 1
ATOM 5830 N N . PHE B 1 264 ? 4.859 -13.109 0.469 1 95.44 264 PHE B N 1
ATOM 5831 C CA . PHE B 1 264 ? 4.938 -14.281 -0.401 1 95.44 264 PHE B CA 1
ATOM 5832 C C . PHE B 1 264 ? 4.117 -15.438 0.169 1 95.44 264 PHE B C 1
ATOM 5834 O O . PHE B 1 264 ? 3.543 -16.219 -0.583 1 95.44 264 PHE B O 1
ATOM 5841 N N . TYR B 1 265 ? 4.047 -15.539 1.48 1 97 265 TYR B N 1
ATOM 5842 C CA . TYR B 1 265 ? 3.109 -16.484 2.07 1 97 265 TYR B CA 1
ATOM 5843 C C . TYR B 1 265 ? 1.678 -16.172 1.658 1 97 265 TYR B C 1
ATOM 5845 O O . TYR B 1 265 ? 0.903 -17.062 1.328 1 97 265 TYR B O 1
ATOM 5853 N N . MET B 1 266 ? 1.318 -14.898 1.663 1 96.56 266 MET B N 1
ATOM 5854 C CA . MET B 1 266 ? -0.033 -14.477 1.301 1 96.56 266 MET B CA 1
ATOM 5855 C C . MET B 1 266 ? -0.344 -14.844 -0.148 1 96.56 266 MET B C 1
ATOM 5857 O O . MET B 1 266 ? -1.495 -15.117 -0.49 1 96.56 266 MET B O 1
ATOM 5861 N N . PHE B 1 267 ? 0.666 -14.875 -0.978 1 95.56 267 PHE B N 1
ATOM 5862 C CA . PHE B 1 267 ? 0.479 -15.117 -2.402 1 95.56 267 PHE B CA 1
ATOM 5863 C C . PHE B 1 267 ? 0.529 -16.609 -2.709 1 95.56 267 PHE B C 1
ATOM 5865 O O . PHE B 1 267 ? 0.264 -17.031 -3.838 1 95.56 267 PHE B O 1
ATOM 5872 N N . SER B 1 268 ? 0.895 -17.391 -1.713 1 94.81 268 SER B N 1
ATOM 5873 C CA . SER B 1 268 ? 0.956 -18.844 -1.923 1 94.81 268 SER B CA 1
ATOM 5874 C C . SER B 1 268 ? -0.44 -19.438 -2.051 1 94.81 268 SER B C 1
ATOM 5876 O O . SER B 1 268 ? -1.282 -19.25 -1.168 1 94.81 268 SER B O 1
ATOM 5878 N N . PRO B 1 269 ? -0.655 -20.125 -3.1 1 92.62 269 PRO B N 1
ATOM 5879 C CA . PRO B 1 269 ? -1.996 -20.672 -3.33 1 92.62 269 PRO B CA 1
ATOM 5880 C C . PRO B 1 269 ? -2.389 -21.734 -2.303 1 92.62 269 PRO B C 1
ATOM 5882 O O . PRO B 1 269 ? -1.521 -22.312 -1.639 1 92.62 269 PRO B O 1
ATOM 5885 N N . LEU B 1 270 ? -3.676 -21.984 -2.141 1 89.56 270 LEU B N 1
ATOM 5886 C CA . LEU B 1 270 ? -4.199 -22.938 -1.169 1 89.56 270 LEU B CA 1
ATOM 5887 C C . LEU B 1 270 ? -4.055 -24.375 -1.679 1 89.56 270 LEU B C 1
ATOM 5889 O O . LEU B 1 270 ? -3.861 -25.297 -0.889 1 89.56 270 LEU B O 1
ATOM 5893 N N . GLN B 1 271 ? -4.504 -24.516 -2.918 1 73.38 271 GLN B N 1
ATOM 5894 C CA . GLN B 1 271 ? -4.414 -25.844 -3.518 1 73.38 271 GLN B CA 1
ATOM 5895 C C . GLN B 1 271 ? -3.48 -25.844 -4.723 1 73.38 271 GLN B C 1
ATOM 5897 O O . GLN B 1 271 ? -3.418 -24.859 -5.465 1 73.38 271 GLN B O 1
ATOM 5902 N N . ASN B 1 272 ? -2.359 -26.625 -4.531 1 59.41 272 ASN B N 1
ATOM 5903 C CA . ASN B 1 272 ? -1.539 -26.797 -5.723 1 59.41 272 ASN B CA 1
ATOM 5904 C C . ASN B 1 272 ? -1.923 -28.062 -6.484 1 59.41 272 ASN B C 1
ATOM 5906 O O . ASN B 1 272 ? -2.215 -29.094 -5.871 1 59.41 272 ASN B O 1
ATOM 5910 N N . SER B 1 273 ? -2.547 -27.922 -7.715 1 52 273 SER B N 1
ATOM 5911 C CA . SER B 1 273 ? -2.939 -29.047 -8.547 1 52 273 SER B CA 1
ATOM 5912 C C . SER B 1 273 ? -1.916 -30.172 -8.469 1 52 273 SER B C 1
ATOM 5914 O O . SER B 1 273 ? -2.26 -31.344 -8.641 1 52 273 SER B O 1
ATOM 5916 N N . SER B 1 274 ? -0.748 -29.922 -8.398 1 53.25 274 SER B N 1
ATOM 5917 C CA . SER B 1 274 ? 0.27 -30.953 -8.258 1 53.25 274 SER B CA 1
ATOM 5918 C C . SER B 1 274 ? 1.055 -30.797 -6.961 1 53.25 274 SER B C 1
ATOM 5920 O O . SER B 1 274 ? 2.139 -30.203 -6.957 1 53.25 274 SER B O 1
ATOM 5922 N N . PRO B 1 275 ? 0.295 -31.125 -5.812 1 57.12 275 PRO B N 1
ATOM 5923 C CA . PRO B 1 275 ? 0.94 -30.781 -4.543 1 57.12 275 PRO B CA 1
ATOM 5924 C C . PRO B 1 275 ? 2.318 -31.422 -4.387 1 57.12 275 PRO B C 1
ATOM 5926 O O . PRO B 1 275 ? 2.465 -32.625 -4.562 1 57.12 275 PRO B O 1
ATOM 5929 N N . THR B 1 276 ? 3.352 -30.719 -4.734 1 64.75 276 THR B N 1
ATOM 5930 C CA . THR B 1 276 ? 4.68 -31.203 -4.371 1 64.75 276 THR B CA 1
ATOM 5931 C C . THR B 1 276 ? 4.789 -31.406 -2.861 1 64.75 276 THR B C 1
ATOM 5933 O O . THR B 1 276 ? 4.359 -30.547 -2.084 1 64.75 276 THR B O 1
ATOM 5936 N N . ASP B 1 277 ? 4.988 -32.688 -2.529 1 80.5 277 ASP B N 1
ATOM 5937 C CA . ASP B 1 277 ? 5.188 -32.969 -1.114 1 80.5 277 ASP B CA 1
ATOM 5938 C C . ASP B 1 277 ? 6.262 -32.062 -0.511 1 80.5 277 ASP B C 1
ATOM 5940 O O . ASP B 1 277 ? 7.203 -31.672 -1.2 1 80.5 277 ASP B O 1
ATOM 5944 N N . ILE B 1 278 ? 6.016 -31.781 0.67 1 89.88 278 ILE B N 1
ATOM 5945 C CA . ILE B 1 278 ? 6.988 -30.969 1.388 1 89.88 278 ILE B CA 1
ATOM 5946 C C . ILE B 1 278 ? 8.258 -31.781 1.648 1 89.88 278 ILE B C 1
ATOM 5948 O O . ILE B 1 278 ? 8.188 -32.906 2.154 1 89.88 278 ILE B O 1
ATOM 5952 N N . ASP B 1 279 ? 9.312 -31.312 1.098 1 92.56 279 ASP B N 1
ATOM 5953 C CA . ASP B 1 279 ? 10.602 -31.844 1.555 1 92.56 279 ASP B CA 1
ATOM 5954 C C . ASP B 1 279 ? 11.039 -31.156 2.854 1 92.56 279 ASP B C 1
ATOM 5956 O O . ASP B 1 279 ? 11.578 -30.062 2.832 1 92.56 279 ASP B O 1
ATOM 5960 N N . TRP B 1 280 ? 10.891 -31.875 3.941 1 93.69 280 TRP B N 1
ATOM 5961 C CA . TRP B 1 280 ? 11.047 -31.281 5.266 1 93.69 280 TRP B CA 1
ATOM 5962 C C . TRP B 1 280 ? 12.508 -30.922 5.539 1 93.69 280 TRP B C 1
ATOM 5964 O O . TRP B 1 280 ? 12.797 -30 6.289 1 93.69 280 TRP B O 1
ATOM 5974 N N . SER B 1 281 ? 13.422 -31.656 4.977 1 94.19 281 SER B N 1
ATOM 5975 C CA . SER B 1 281 ? 14.836 -31.328 5.137 1 94.19 281 SER B CA 1
ATOM 5976 C C . SER B 1 281 ? 15.172 -29.984 4.496 1 94.19 281 SER B C 1
ATOM 5978 O O . SER B 1 281 ? 15.852 -29.156 5.098 1 94.19 281 SER B O 1
ATOM 5980 N N . ILE B 1 282 ? 14.641 -29.828 3.355 1 95.69 282 ILE B N 1
ATOM 5981 C CA . ILE B 1 282 ? 14.859 -28.562 2.658 1 95.69 282 ILE B CA 1
ATOM 5982 C C . ILE B 1 282 ? 14.148 -27.438 3.404 1 95.69 282 ILE B C 1
ATOM 5984 O O . ILE B 1 282 ? 14.703 -26.344 3.564 1 95.69 282 ILE B O 1
ATOM 5988 N N . PHE B 1 283 ? 12.969 -27.766 3.859 1 95.69 283 PHE B N 1
ATOM 5989 C CA . PHE B 1 283 ? 12.203 -26.781 4.613 1 95.69 283 PHE B CA 1
ATOM 5990 C C . PHE B 1 283 ? 12.984 -26.312 5.836 1 95.69 283 PHE B C 1
ATOM 5992 O O . PHE B 1 283 ? 13.078 -25.109 6.09 1 95.69 283 PHE B O 1
ATOM 5999 N N . ARG B 1 284 ? 13.562 -27.203 6.531 1 95.62 284 ARG B N 1
ATOM 6000 C CA . ARG B 1 284 ? 14.352 -26.891 7.715 1 95.62 284 ARG B CA 1
ATOM 6001 C C . ARG B 1 284 ? 15.555 -26.031 7.359 1 95.62 284 ARG B C 1
ATOM 6003 O O . ARG B 1 284 ? 15.844 -25.047 8.047 1 95.62 284 ARG B O 1
ATOM 6010 N N . ASP B 1 285 ? 16.219 -26.375 6.336 1 96.31 285 ASP B N 1
ATOM 6011 C CA . ASP B 1 285 ? 17.375 -25.609 5.902 1 96.31 285 ASP B CA 1
ATOM 6012 C C . ASP B 1 285 ? 17 -24.188 5.547 1 96.31 285 ASP B C 1
ATOM 6014 O O . ASP B 1 285 ? 17.703 -23.234 5.914 1 96.31 285 ASP B O 1
ATOM 6018 N N . GLN B 1 286 ? 15.914 -24.062 4.812 1 96.31 286 GLN B N 1
ATOM 6019 C CA . GLN B 1 286 ? 15.453 -22.734 4.438 1 96.31 286 GLN B CA 1
ATOM 6020 C C . GLN B 1 286 ? 15.07 -21.922 5.668 1 96.31 286 GLN B C 1
ATOM 6022 O O . GLN B 1 286 ? 15.367 -20.719 5.738 1 96.31 286 GLN B O 1
ATOM 6027 N N . MET B 1 287 ? 14.445 -22.531 6.59 1 95.5 287 MET B N 1
ATOM 6028 C CA . MET B 1 287 ? 14.031 -21.859 7.824 1 95.5 287 MET B CA 1
ATOM 6029 C C . MET B 1 287 ? 15.242 -21.406 8.625 1 95.5 287 MET B C 1
ATOM 6031 O O . MET B 1 287 ? 15.227 -20.312 9.219 1 95.5 287 MET B O 1
ATOM 6035 N N . ASN B 1 288 ? 16.234 -22.188 8.648 1 94.69 288 ASN B N 1
ATOM 6036 C CA . ASN B 1 288 ? 17.438 -21.875 9.391 1 94.69 288 ASN B CA 1
ATOM 6037 C C . ASN B 1 288 ? 18.188 -20.688 8.781 1 94.69 288 ASN B C 1
ATOM 6039 O O . ASN B 1 288 ? 18.938 -19.984 9.469 1 94.69 288 ASN B O 1
ATOM 6043 N N . ASN B 1 289 ? 17.984 -20.5 7.539 1 94.62 289 ASN B N 1
ATOM 6044 C CA . ASN B 1 289 ? 18.703 -19.438 6.836 1 94.62 289 ASN B CA 1
ATOM 6045 C C . ASN B 1 289 ? 17.891 -18.141 6.816 1 94.62 289 ASN B C 1
ATOM 6047 O O . ASN B 1 289 ? 18.344 -17.125 6.273 1 94.62 289 ASN B O 1
ATOM 6051 N N . LEU B 1 290 ? 16.734 -18.156 7.383 1 95.25 290 LEU B N 1
ATOM 6052 C CA . LEU B 1 290 ? 15.891 -16.969 7.395 1 95.25 290 LEU B CA 1
ATOM 6053 C C . LEU B 1 290 ? 16.438 -15.914 8.352 1 95.25 290 LEU B C 1
ATOM 6055 O O . LEU B 1 290 ? 17 -16.25 9.398 1 95.25 290 LEU B O 1
ATOM 6059 N N . ASP B 1 291 ? 16.312 -14.742 8.039 1 95.12 291 ASP B N 1
ATOM 6060 C CA . ASP B 1 291 ? 16.625 -13.664 8.969 1 95.12 291 ASP B CA 1
ATOM 6061 C C . ASP B 1 291 ? 15.508 -13.477 10 1 95.12 291 ASP B C 1
ATOM 6063 O O . ASP B 1 291 ? 14.516 -14.211 9.984 1 95.12 291 ASP B O 1
ATOM 6067 N N . GLU B 1 292 ? 15.617 -12.602 10.883 1 95 292 GLU B N 1
ATOM 6068 C CA . GLU B 1 292 ? 14.664 -12.391 11.969 1 95 292 GLU B CA 1
ATOM 6069 C C . GLU B 1 292 ? 13.289 -12 11.422 1 95 292 GLU B C 1
ATOM 6071 O O . GLU B 1 292 ? 12.266 -12.43 11.953 1 95 292 GLU B O 1
ATOM 6076 N N . SER B 1 293 ? 13.297 -11.18 10.414 1 95.75 293 SER B N 1
ATOM 6077 C CA . SER B 1 293 ? 12.047 -10.75 9.797 1 95.75 293 SER B CA 1
ATOM 6078 C C . SER B 1 293 ? 11.266 -11.938 9.242 1 95.75 293 SER B C 1
ATOM 6080 O O . SER B 1 293 ? 10.062 -12.055 9.461 1 95.75 293 SER B O 1
ATOM 6082 N N . GLY B 1 294 ? 11.992 -12.766 8.523 1 96.38 294 GLY B N 1
ATOM 6083 C CA . GLY B 1 294 ? 11.359 -13.953 7.969 1 96.38 294 GLY B CA 1
ATOM 6084 C C . GLY B 1 294 ? 10.781 -14.875 9.031 1 96.38 294 GLY B C 1
ATOM 6085 O O . GLY B 1 294 ? 9.68 -15.406 8.875 1 96.38 294 GLY B O 1
ATOM 6086 N N . ILE B 1 295 ? 11.523 -15.055 10.086 1 96 295 ILE B N 1
ATOM 6087 C CA . ILE B 1 295 ? 11.078 -15.906 11.188 1 96 295 ILE B CA 1
ATOM 6088 C C . ILE B 1 295 ? 9.82 -15.32 11.828 1 96 295 ILE B C 1
ATOM 6090 O O . ILE B 1 295 ? 8.852 -16.031 12.094 1 96 295 ILE B O 1
ATOM 6094 N N . ARG B 1 296 ? 9.82 -14.055 12.062 1 95.62 296 ARG B N 1
ATOM 6095 C CA . ARG B 1 296 ? 8.672 -13.375 12.641 1 95.62 296 ARG B CA 1
ATOM 6096 C C . ARG B 1 296 ? 7.434 -13.547 11.766 1 95.62 296 ARG B C 1
ATOM 6098 O O . ARG B 1 296 ? 6.348 -13.852 12.266 1 95.62 296 ARG B O 1
ATOM 6105 N N . ALA B 1 297 ? 7.602 -13.359 10.469 1 96.62 297 ALA B N 1
ATOM 6106 C CA . ALA B 1 297 ? 6.492 -13.484 9.523 1 96.62 297 ALA B CA 1
ATOM 6107 C C . ALA B 1 297 ? 5.891 -14.891 9.57 1 96.62 297 ALA B C 1
ATOM 6109 O O . ALA B 1 297 ? 4.672 -15.047 9.648 1 96.62 297 ALA B O 1
ATOM 6110 N N . LEU B 1 298 ? 6.75 -15.883 9.539 1 96.38 298 LEU B N 1
ATOM 6111 C CA . LEU B 1 298 ? 6.273 -17.266 9.5 1 96.38 298 LEU B CA 1
ATOM 6112 C C . LEU B 1 298 ? 5.645 -17.656 10.836 1 96.38 298 LEU B C 1
ATOM 6114 O O . LEU B 1 298 ? 4.668 -18.406 10.875 1 96.38 298 LEU B O 1
ATOM 6118 N N . GLN B 1 299 ? 6.168 -17.156 11.938 1 95.31 299 GLN B N 1
ATOM 6119 C CA . GLN B 1 299 ? 5.578 -17.422 13.242 1 95.31 299 GLN B CA 1
ATOM 6120 C C . GLN B 1 299 ? 4.191 -16.797 13.359 1 95.31 299 GLN B C 1
ATOM 6122 O O . GLN B 1 299 ? 3.293 -17.375 13.969 1 95.31 299 GLN B O 1
ATOM 6127 N N . LEU B 1 300 ? 4.043 -15.68 12.805 1 94.69 300 LEU B N 1
ATOM 6128 C CA . LEU B 1 300 ? 2.76 -14.992 12.836 1 94.69 300 LEU B CA 1
ATOM 6129 C C . LEU B 1 300 ? 1.682 -15.812 12.133 1 94.69 300 LEU B C 1
ATOM 6131 O O . LEU B 1 300 ? 0.516 -15.781 12.539 1 94.69 300 LEU B O 1
ATOM 6135 N N . VAL B 1 301 ? 2.121 -16.578 11.109 1 95.19 301 VAL B N 1
ATOM 6136 C CA . VAL B 1 301 ? 1.114 -17.312 10.352 1 95.19 301 VAL B CA 1
ATOM 6137 C C . VAL B 1 301 ? 0.958 -18.719 10.922 1 95.19 301 VAL B C 1
ATOM 6139 O O . VAL B 1 301 ? 0.159 -19.516 10.422 1 95.19 301 VAL B O 1
ATOM 6142 N N . GLY B 1 302 ? 1.764 -19.047 11.922 1 94.38 302 GLY B N 1
ATOM 6143 C CA . GLY B 1 302 ? 1.53 -20.297 12.625 1 94.38 302 GLY B CA 1
ATOM 6144 C C . GLY B 1 302 ? 2.617 -21.328 12.391 1 94.38 302 GLY B C 1
ATOM 6145 O O . GLY B 1 302 ? 2.48 -22.484 12.797 1 94.38 302 GLY B O 1
ATOM 6146 N N . VAL B 1 303 ? 3.648 -20.969 11.742 1 96.62 303 VAL B N 1
ATOM 6147 C CA . VAL B 1 303 ? 4.746 -21.906 11.492 1 96.62 303 VAL B CA 1
ATOM 6148 C C . VAL B 1 303 ? 5.738 -21.859 12.656 1 96.62 303 VAL B C 1
ATOM 6150 O O . VAL B 1 303 ? 6.203 -20.781 13.039 1 96.62 303 VAL B O 1
ATOM 6153 N N . ARG B 1 304 ? 6.051 -22.984 13.188 1 94.88 304 ARG B N 1
ATOM 6154 C CA . ARG B 1 304 ? 6.984 -23.094 14.305 1 94.88 304 ARG B CA 1
ATOM 6155 C C . ARG B 1 304 ? 8.234 -23.875 13.898 1 94.88 304 ARG B C 1
ATOM 6157 O O . ARG B 1 304 ? 8.148 -25 13.406 1 94.88 304 ARG B O 1
ATOM 6164 N N . PRO B 1 305 ? 9.328 -23.266 14.117 1 93.94 305 PRO B N 1
ATOM 6165 C CA . PRO B 1 305 ? 10.578 -23.938 13.742 1 93.94 305 PRO B CA 1
ATOM 6166 C C . PRO B 1 305 ? 10.734 -25.312 14.398 1 93.94 305 PRO B C 1
ATOM 6168 O O . PRO B 1 305 ? 11.219 -26.25 13.766 1 93.94 305 PRO B O 1
ATOM 6171 N N . ALA B 1 306 ? 10.312 -25.391 15.625 1 93.31 306 ALA B N 1
ATOM 6172 C CA . ALA B 1 306 ? 10.43 -26.656 16.344 1 93.31 306 ALA B CA 1
ATOM 6173 C C . ALA B 1 306 ? 9.633 -27.766 15.648 1 93.31 306 ALA B C 1
ATOM 6175 O O . ALA B 1 306 ? 10.078 -28.906 15.586 1 93.31 306 ALA B O 1
ATOM 6176 N N . PHE B 1 307 ? 8.547 -27.406 15.18 1 94.31 307 PHE B N 1
ATOM 6177 C CA . PHE B 1 307 ? 7.715 -28.375 14.477 1 94.31 307 PHE B CA 1
ATOM 6178 C C . PHE B 1 307 ? 8.383 -28.828 13.188 1 94.31 307 PHE B C 1
ATOM 6180 O O . PHE B 1 307 ? 8.383 -30.016 12.859 1 94.31 307 PHE B O 1
ATOM 6187 N N . VAL B 1 308 ? 8.969 -27.969 12.383 1 94.5 308 VAL B N 1
ATOM 6188 C CA . VAL B 1 308 ? 9.656 -28.281 11.141 1 94.5 308 VAL B CA 1
ATOM 6189 C C . VAL B 1 308 ? 10.82 -29.219 11.414 1 94.5 308 VAL B C 1
ATOM 6191 O O . VAL B 1 308 ? 11.031 -30.188 10.688 1 94.5 308 VAL B O 1
ATOM 6194 N N . ASN B 1 309 ? 11.539 -28.953 12.5 1 93.5 309 ASN B N 1
ATOM 6195 C CA . ASN B 1 309 ? 12.656 -29.797 12.891 1 93.5 309 ASN B CA 1
ATOM 6196 C C . ASN B 1 309 ? 12.195 -31.219 13.234 1 93.5 309 ASN B C 1
ATOM 6198 O O . ASN B 1 309 ? 12.844 -32.188 12.859 1 93.5 309 ASN B O 1
ATOM 6202 N N . SER B 1 310 ? 11.141 -31.25 13.914 1 93.25 310 SER B N 1
ATOM 6203 C CA . SER B 1 310 ? 10.594 -32.531 14.289 1 93.25 310 SER B CA 1
ATOM 6204 C C . SER B 1 310 ? 10.141 -33.312 13.062 1 93.25 310 SER B C 1
ATOM 6206 O O . SER B 1 310 ? 10.375 -34.531 12.977 1 93.25 310 SER B O 1
ATOM 6208 N N . MET B 1 311 ? 9.531 -32.656 12.125 1 92.19 311 MET B N 1
ATOM 6209 C CA . MET B 1 311 ? 9.055 -33.312 10.906 1 92.19 311 MET B CA 1
ATOM 6210 C C . MET B 1 311 ? 10.234 -33.781 10.047 1 92.19 311 MET B C 1
ATOM 6212 O O . MET B 1 311 ? 10.156 -34.844 9.406 1 92.19 311 MET B O 1
ATOM 6216 N N . ALA B 1 312 ? 11.242 -33.062 9.984 1 91.88 312 ALA B N 1
ATOM 6217 C CA . ALA B 1 312 ? 12.43 -33.406 9.203 1 91.88 312 ALA B CA 1
ATOM 6218 C C . ALA B 1 312 ? 13.094 -34.656 9.766 1 91.88 312 ALA B C 1
ATOM 6220 O O . ALA B 1 312 ? 13.727 -35.406 9.031 1 91.88 312 ALA B O 1
ATOM 6221 N N . GLN B 1 313 ? 12.961 -34.938 11.008 1 89.94 313 GLN B N 1
ATOM 6222 C CA . GLN B 1 313 ? 13.586 -36.094 11.664 1 89.94 313 GLN B CA 1
ATOM 6223 C C . GLN B 1 313 ? 12.703 -37.312 11.578 1 89.94 313 GLN B C 1
ATOM 6225 O O . GLN B 1 313 ? 13.195 -38.438 11.352 1 89.94 313 GLN B O 1
ATOM 6230 N N . SER B 1 314 ? 11.406 -37.125 11.781 1 83.31 314 SER B N 1
ATOM 6231 C CA . SER B 1 314 ? 10.523 -38.281 11.961 1 83.31 314 SER B CA 1
ATOM 6232 C C . SER B 1 314 ? 9.781 -38.625 10.672 1 83.31 314 SER B C 1
ATOM 6234 O O . SER B 1 314 ? 9.312 -39.75 10.492 1 83.31 314 SER B O 1
ATOM 6236 N N . GLY B 1 315 ? 9.68 -37.75 9.773 1 69.94 315 GLY B N 1
ATOM 6237 C CA . GLY B 1 315 ? 9 -37.969 8.508 1 69.94 315 GLY B CA 1
ATOM 6238 C C . GLY B 1 315 ? 7.5 -38.156 8.664 1 69.94 315 GLY B C 1
ATOM 6239 O O . GLY B 1 315 ? 6.859 -38.781 7.82 1 69.94 315 GLY B O 1
ATOM 6240 N N . TYR B 1 316 ? 6.883 -37.719 9.711 1 73.56 316 TYR B N 1
ATOM 6241 C CA . TYR B 1 316 ? 5.453 -37.938 9.922 1 73.56 316 TYR B CA 1
ATOM 6242 C C . TYR B 1 316 ? 4.633 -37 9.031 1 73.56 316 TYR B C 1
ATOM 6244 O O . TYR B 1 316 ? 5.141 -36 8.531 1 73.56 316 TYR B O 1
ATOM 6252 N N . ARG B 1 317 ? 3.342 -37.531 8.75 1 79.56 317 ARG B N 1
ATOM 6253 C CA . ARG B 1 317 ? 2.408 -36.719 7.984 1 79.56 317 ARG B CA 1
ATOM 6254 C C . ARG B 1 317 ? 1.549 -35.875 8.906 1 79.56 317 ARG B C 1
ATOM 6256 O O . ARG B 1 317 ? 1.139 -36.312 9.977 1 79.56 317 ARG B O 1
ATOM 6263 N N . ILE B 1 318 ? 1.282 -34.562 8.5 1 86 318 ILE B N 1
ATOM 6264 C CA . ILE B 1 318 ? 0.418 -33.656 9.25 1 86 318 ILE B CA 1
ATOM 6265 C C . ILE B 1 318 ? -1.034 -34.125 9.141 1 86 318 ILE B C 1
ATOM 6267 O O . ILE B 1 318 ? -1.575 -34.219 8.031 1 86 318 ILE B O 1
ATOM 6271 N N . ARG B 1 319 ? -1.679 -34.469 10.18 1 85.5 319 ARG B N 1
ATOM 6272 C CA . ARG B 1 319 ? -3.051 -34.969 10.188 1 85.5 319 ARG B CA 1
ATOM 6273 C C . ARG B 1 319 ? -4.051 -33.844 10.078 1 85.5 319 ARG B C 1
ATOM 6275 O O . ARG B 1 319 ? -5.047 -33.938 9.367 1 85.5 319 ARG B O 1
ATOM 6282 N N . ASP B 1 320 ? -3.738 -32.719 10.766 1 89.88 320 ASP B N 1
ATOM 6283 C CA . ASP B 1 320 ? -4.621 -31.562 10.719 1 89.88 320 ASP B CA 1
ATOM 6284 C C . ASP B 1 320 ? -4.559 -30.875 9.359 1 89.88 320 ASP B C 1
ATOM 6286 O O . ASP B 1 320 ? -3.51 -30.359 8.961 1 89.88 320 ASP B O 1
ATOM 6290 N N . GLU B 1 321 ? -5.637 -30.812 8.695 1 87.75 321 GLU B N 1
ATOM 6291 C CA . GLU B 1 321 ? -5.695 -30.297 7.332 1 87.75 321 GLU B CA 1
ATOM 6292 C C . GLU B 1 321 ? -5.328 -28.828 7.281 1 87.75 321 GLU B C 1
ATOM 6294 O O . GLU B 1 321 ? -4.648 -28.375 6.352 1 87.75 321 GLU B O 1
ATOM 6299 N N . THR B 1 322 ? -5.859 -28.078 8.234 1 90.56 322 THR B N 1
ATOM 6300 C CA . THR B 1 322 ? -5.566 -26.641 8.273 1 90.56 322 THR B CA 1
ATOM 6301 C C . THR B 1 322 ? -4.074 -26.406 8.484 1 90.56 322 THR B C 1
ATOM 6303 O O . THR B 1 322 ? -3.475 -25.562 7.801 1 90.56 322 THR B O 1
ATOM 6306 N N . LEU B 1 323 ? -3.521 -27.125 9.391 1 91.31 323 LEU B N 1
ATOM 6307 C CA . LEU B 1 323 ? -2.096 -27 9.664 1 91.31 323 LEU B CA 1
ATOM 6308 C C . LEU B 1 323 ? -1.269 -27.422 8.453 1 91.31 323 LEU B C 1
ATOM 6310 O O . LEU B 1 323 ? -0.257 -26.797 8.141 1 91.31 323 LEU B O 1
ATOM 6314 N N . ALA B 1 324 ? -1.695 -28.484 7.832 1 91.19 324 ALA B N 1
ATOM 6315 C CA . ALA B 1 324 ? -1.004 -28.969 6.633 1 91.19 324 ALA B CA 1
ATOM 6316 C C . ALA B 1 324 ? -0.99 -27.891 5.551 1 91.19 324 ALA B C 1
ATOM 6318 O O . ALA B 1 324 ? 0.026 -27.688 4.879 1 91.19 324 ALA B O 1
ATOM 6319 N N . ARG B 1 325 ? -2.082 -27.219 5.418 1 91.75 325 ARG B N 1
ATOM 6320 C CA . ARG B 1 325 ? -2.199 -26.156 4.434 1 91.75 325 ARG B CA 1
ATOM 6321 C C . ARG B 1 325 ? -1.229 -25.016 4.742 1 91.75 325 ARG B C 1
ATOM 6323 O O . ARG B 1 325 ? -0.594 -24.469 3.836 1 91.75 325 ARG B O 1
ATOM 6330 N N . ILE B 1 326 ? -1.142 -24.703 6.008 1 95.25 326 ILE B N 1
ATOM 6331 C CA . ILE B 1 326 ? -0.291 -23.594 6.438 1 95.25 326 ILE B CA 1
ATOM 6332 C C . ILE B 1 326 ? 1.169 -23.922 6.125 1 95.25 326 ILE B C 1
ATOM 6334 O O . ILE B 1 326 ? 1.875 -23.094 5.527 1 95.25 326 ILE B O 1
ATOM 6338 N N . TYR B 1 327 ? 1.614 -25.078 6.438 1 94.75 327 TYR B N 1
ATOM 6339 C CA . TYR B 1 327 ? 3.008 -25.453 6.223 1 94.75 327 TYR B CA 1
ATOM 6340 C C . TYR B 1 327 ? 3.305 -25.625 4.738 1 94.75 327 TYR B C 1
ATOM 6342 O O . TYR B 1 327 ? 4.402 -25.312 4.277 1 94.75 327 TYR B O 1
ATOM 6350 N N . GLN B 1 328 ? 2.33 -26.156 4.012 1 93.44 328 GLN B N 1
ATOM 6351 C CA . GLN B 1 328 ? 2.506 -26.266 2.566 1 93.44 328 GLN B CA 1
ATOM 6352 C C . GLN B 1 328 ? 2.668 -24.891 1.925 1 93.44 328 GLN B C 1
ATOM 6354 O O . GLN B 1 328 ? 3.529 -24.703 1.064 1 93.44 328 GLN B O 1
ATOM 6359 N N . ARG B 1 329 ? 1.852 -24 2.34 1 95.25 329 ARG B N 1
ATOM 6360 C CA . ARG B 1 329 ? 1.911 -22.641 1.812 1 95.25 329 ARG B CA 1
ATOM 6361 C C . ARG B 1 329 ? 3.219 -21.953 2.199 1 95.25 329 ARG B C 1
ATOM 6363 O O . ARG B 1 329 ? 3.809 -21.234 1.396 1 95.25 329 ARG B O 1
ATOM 6370 N N . ALA B 1 330 ? 3.625 -22.219 3.428 1 96.44 330 ALA B N 1
ATOM 6371 C CA . ALA B 1 330 ? 4.902 -21.656 3.865 1 96.44 330 ALA B CA 1
ATOM 6372 C C . ALA B 1 330 ? 6.055 -22.188 3.02 1 96.44 330 ALA B C 1
ATOM 6374 O O . ALA B 1 330 ? 6.941 -21.422 2.621 1 96.44 330 ALA B O 1
ATOM 6375 N N . TYR B 1 331 ? 6 -23.469 2.758 1 95 331 TYR B N 1
ATOM 6376 C CA . TYR B 1 331 ? 7.027 -24.094 1.928 1 95 331 TYR B CA 1
ATOM 6377 C C . TYR B 1 331 ? 7.023 -23.5 0.523 1 95 331 TYR B C 1
ATOM 6379 O O . TYR B 1 331 ? 8.086 -23.219 -0.041 1 95 331 TYR B O 1
ATOM 6387 N N . THR B 1 332 ? 5.879 -23.297 -0.002 1 94.06 332 THR B N 1
ATOM 6388 C CA . THR B 1 332 ? 5.723 -22.703 -1.322 1 94.06 332 THR B CA 1
ATOM 6389 C C . THR B 1 332 ? 6.211 -21.25 -1.322 1 94.06 332 THR B C 1
ATOM 6391 O O . THR B 1 332 ? 6.766 -20.781 -2.316 1 94.06 332 THR B O 1
ATOM 6394 N N . ALA B 1 333 ? 6.039 -20.578 -0.231 1 95.94 333 ALA B N 1
ATOM 6395 C CA . ALA B 1 333 ? 6.441 -19.172 -0.106 1 95.94 333 ALA B CA 1
ATOM 6396 C C . ALA B 1 333 ? 7.949 -19.031 -0.293 1 95.94 333 ALA B C 1
ATOM 6398 O O . ALA B 1 333 ? 8.414 -18.031 -0.859 1 95.94 333 ALA B O 1
ATOM 6399 N N . PHE B 1 334 ? 8.719 -19.984 0.164 1 96.31 334 PHE B N 1
ATOM 6400 C CA . PHE B 1 334 ? 10.164 -19.953 -0.037 1 96.31 334 PHE B CA 1
ATOM 6401 C C . PHE B 1 334 ? 10.5 -19.969 -1.522 1 96.31 334 PHE B C 1
ATOM 6403 O O . PHE B 1 334 ? 11.414 -19.281 -1.968 1 96.31 334 PHE B O 1
ATOM 6410 N N . GLN B 1 335 ? 9.773 -20.781 -2.225 1 93.19 335 GLN B N 1
ATOM 6411 C CA . GLN B 1 335 ? 10 -20.875 -3.664 1 93.19 335 GLN B CA 1
ATOM 6412 C C . GLN B 1 335 ? 9.664 -19.547 -4.359 1 93.19 335 GLN B C 1
ATOM 6414 O O . GLN B 1 335 ? 10.422 -19.078 -5.203 1 93.19 335 GLN B O 1
ATOM 6419 N N . LEU B 1 336 ? 8.586 -18.984 -3.977 1 92.69 336 LEU B N 1
ATOM 6420 C CA . LEU B 1 336 ? 8.148 -17.719 -4.559 1 92.69 336 LEU B CA 1
ATOM 6421 C C . LEU B 1 336 ? 9.148 -16.609 -4.258 1 92.69 336 LEU B C 1
ATOM 6423 O O . LEU B 1 336 ? 9.406 -15.758 -5.105 1 92.69 336 LEU B O 1
ATOM 6427 N N . ARG B 1 337 ? 9.602 -16.609 -3.066 1 93 337 ARG B N 1
ATOM 6428 C CA . ARG B 1 337 ? 10.617 -15.633 -2.676 1 93 337 ARG B CA 1
ATOM 6429 C C . ARG B 1 337 ? 11.82 -15.695 -3.602 1 93 337 ARG B C 1
ATOM 6431 O O . ARG B 1 337 ? 12.305 -14.664 -4.07 1 93 337 ARG B O 1
ATOM 6438 N N . ASP B 1 338 ? 12.289 -16.875 -3.885 1 91.62 338 ASP B N 1
ATOM 6439 C CA . ASP B 1 338 ? 13.438 -17.047 -4.77 1 91.62 338 ASP B CA 1
ATOM 6440 C C . ASP B 1 338 ? 13.109 -16.578 -6.188 1 91.62 338 ASP B C 1
ATOM 6442 O O . ASP B 1 338 ? 13.906 -15.867 -6.809 1 91.62 338 ASP B O 1
ATOM 6446 N N . LEU B 1 339 ? 11.969 -16.984 -6.613 1 86.5 339 LEU B N 1
ATOM 6447 C CA . LEU B 1 339 ? 11.547 -16.609 -7.961 1 86.5 339 LEU B CA 1
ATOM 6448 C C . LEU B 1 339 ? 11.453 -15.094 -8.109 1 86.5 339 LEU B C 1
ATOM 6450 O O . LEU B 1 339 ? 11.867 -14.539 -9.125 1 86.5 339 LEU B O 1
ATOM 6454 N N . SER B 1 340 ? 10.984 -14.422 -7.109 1 87.5 340 SER B N 1
ATOM 6455 C CA . SER B 1 340 ? 10.781 -12.977 -7.148 1 87.5 340 SER B CA 1
ATOM 6456 C C . SER B 1 340 ? 12.094 -12.227 -6.93 1 87.5 340 SER B C 1
ATOM 6458 O O . SER B 1 340 ? 12.156 -11.008 -7.09 1 87.5 340 SER B O 1
ATOM 6460 N N . ASN B 1 341 ? 13.023 -12.93 -6.523 1 86.31 341 ASN B N 1
ATOM 6461 C CA . ASN B 1 341 ? 14.352 -12.336 -6.363 1 86.31 341 ASN B CA 1
ATOM 6462 C C . ASN B 1 341 ? 15.289 -12.742 -7.5 1 86.31 341 ASN B C 1
ATOM 6464 O O . ASN B 1 341 ? 16.484 -12.938 -7.285 1 86.31 341 ASN B O 1
ATOM 6468 N N . GLU B 1 342 ? 14.703 -13.086 -8.664 1 79.25 342 GLU B N 1
ATOM 6469 C CA . GLU B 1 342 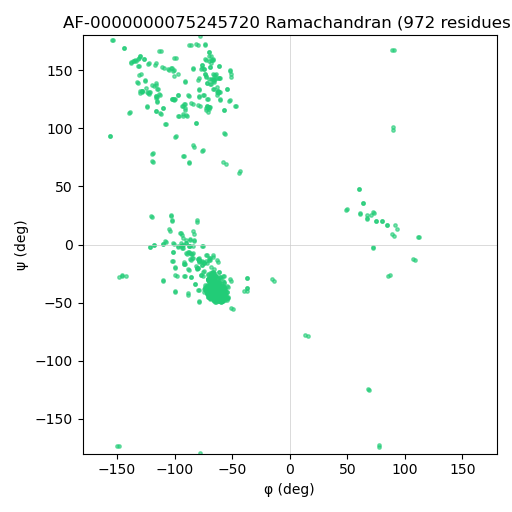? 15.375 -13.219 -9.945 1 79.25 342 GLU B CA 1
ATOM 6470 C C . GLU B 1 342 ? 16.203 -14.5 -10 1 79.25 342 GLU B C 1
ATOM 6472 O O . GLU B 1 342 ? 17.219 -14.562 -10.703 1 79.25 342 GLU B O 1
ATOM 6477 N N . VAL B 1 343 ? 15.906 -15.477 -9.148 1 83.5 343 VAL B N 1
ATOM 6478 C CA . VAL B 1 343 ? 16.531 -16.797 -9.25 1 83.5 343 VAL B CA 1
ATOM 6479 C C . VAL B 1 343 ? 15.922 -17.562 -10.414 1 83.5 343 VAL B C 1
ATOM 6481 O O . VAL B 1 343 ? 14.695 -17.656 -10.531 1 83.5 343 VAL B O 1
ATOM 6484 N N . PRO B 1 344 ? 16.719 -18.062 -11.242 1 77.56 344 PRO B N 1
ATOM 6485 C CA . PRO B 1 344 ? 16.188 -18.781 -12.406 1 77.56 344 PRO B CA 1
ATOM 6486 C C . PRO B 1 344 ? 15.359 -20.016 -12.016 1 77.56 344 PRO B C 1
ATOM 6488 O O . PRO B 1 344 ? 15.641 -20.656 -11 1 77.56 344 PRO B O 1
ATOM 6491 N N . ILE B 1 345 ? 14.477 -20.391 -12.836 1 81.56 345 ILE B N 1
ATOM 6492 C CA . ILE B 1 345 ? 13.523 -21.469 -12.617 1 81.56 345 ILE B CA 1
ATOM 6493 C C . ILE B 1 345 ? 14.281 -22.781 -12.398 1 81.56 345 ILE B C 1
ATOM 6495 O O . ILE B 1 345 ? 13.938 -23.562 -11.508 1 81.56 345 ILE B O 1
ATOM 6499 N N . SER B 1 346 ? 15.336 -23.031 -13.211 1 77.62 346 SER B N 1
ATOM 6500 C CA . SER B 1 346 ? 16.109 -24.266 -13.109 1 77.62 346 SER B CA 1
ATOM 6501 C C . SER B 1 346 ? 16.781 -24.391 -11.75 1 77.62 346 SER B C 1
ATOM 6503 O O . SER B 1 346 ? 16.828 -25.469 -11.172 1 77.62 346 SER B O 1
ATOM 6505 N N . THR B 1 347 ? 17.266 -23.234 -11.281 1 84.62 347 THR B N 1
ATOM 6506 C CA . THR B 1 347 ? 17.922 -23.219 -9.977 1 84.62 347 THR B CA 1
ATOM 6507 C C . THR B 1 347 ? 16.938 -23.484 -8.859 1 84.62 347 THR B C 1
ATOM 6509 O O . THR B 1 347 ? 17.234 -24.203 -7.91 1 84.62 347 THR B O 1
ATOM 6512 N N . VAL B 1 348 ? 15.797 -22.922 -8.984 1 89.75 348 VAL B N 1
ATOM 6513 C CA . VAL B 1 348 ? 14.75 -23.141 -7.992 1 89.75 348 VAL B CA 1
ATOM 6514 C C . VAL B 1 348 ? 14.312 -24.594 -8.008 1 89.75 348 VAL B C 1
ATOM 6516 O O . VAL B 1 348 ? 14.125 -25.203 -6.949 1 89.75 348 VAL B O 1
ATOM 6519 N N . ALA B 1 349 ? 14.133 -25.156 -9.18 1 88 349 ALA B N 1
ATOM 6520 C CA . ALA B 1 349 ? 13.734 -26.547 -9.328 1 88 349 ALA B CA 1
ATOM 6521 C C . ALA B 1 349 ? 14.719 -27.484 -8.625 1 88 349 ALA B C 1
ATOM 6523 O O . ALA B 1 349 ? 14.32 -28.406 -7.926 1 88 349 ALA B O 1
ATOM 6524 N N . ARG B 1 350 ? 15.961 -27.188 -8.828 1 86.81 350 ARG B N 1
ATOM 6525 C CA . ARG B 1 350 ? 17.016 -28 -8.203 1 86.81 350 ARG B CA 1
ATOM 6526 C C . ARG B 1 350 ? 17.031 -27.797 -6.691 1 86.81 350 ARG B C 1
ATOM 6528 O O . ARG B 1 350 ? 17.141 -28.766 -5.934 1 86.81 350 ARG B O 1
ATOM 6535 N N . LYS B 1 351 ? 16.922 -26.594 -6.293 1 92.38 351 LYS B N 1
ATOM 6536 C CA . LYS B 1 351 ? 17.016 -26.203 -4.887 1 92.38 351 LYS B CA 1
ATOM 6537 C C . LYS B 1 351 ? 15.898 -26.859 -4.066 1 92.38 351 LYS B C 1
ATOM 6539 O O . LYS B 1 351 ? 16.125 -27.297 -2.936 1 92.38 351 LYS B O 1
ATOM 6544 N N . TYR B 1 352 ? 14.781 -26.953 -4.609 1 93.31 352 TYR B N 1
ATOM 6545 C CA . TYR B 1 352 ? 13.633 -27.469 -3.871 1 93.31 352 TYR B CA 1
ATOM 6546 C C . TYR B 1 352 ? 13.258 -28.875 -4.355 1 93.31 352 TYR B C 1
ATOM 6548 O O . TYR B 1 352 ? 12.234 -29.422 -3.936 1 93.31 352 TYR B O 1
ATOM 6556 N N . ASN B 1 353 ? 13.992 -29.359 -5.234 1 88.62 353 ASN B N 1
ATOM 6557 C CA . ASN B 1 353 ? 13.805 -30.719 -5.746 1 88.62 353 ASN B CA 1
ATOM 6558 C C . ASN B 1 353 ? 12.422 -30.891 -6.371 1 88.62 353 ASN B C 1
ATOM 6560 O O . ASN B 1 353 ? 11.68 -31.812 -6 1 88.62 353 ASN B O 1
ATOM 6564 N N . ILE B 1 354 ? 12.086 -30.016 -7.156 1 86.19 354 ILE B N 1
ATOM 6565 C CA . ILE B 1 354 ? 10.836 -30.062 -7.895 1 86.19 354 ILE B CA 1
ATOM 6566 C C . ILE B 1 354 ? 11.102 -29.891 -9.391 1 86.19 354 ILE B C 1
ATOM 6568 O O . ILE B 1 354 ? 12.18 -29.438 -9.781 1 86.19 354 ILE B O 1
ATOM 6572 N N . LEU B 1 355 ? 10.211 -30.297 -10.164 1 83.19 355 LEU B N 1
ATOM 6573 C CA . LEU B 1 355 ? 10.375 -30.234 -11.609 1 83.19 355 LEU B CA 1
ATOM 6574 C C . LEU B 1 355 ? 10.234 -28.797 -12.109 1 83.19 355 LEU B C 1
ATOM 6576 O O . LEU B 1 355 ? 9.484 -28.016 -11.539 1 83.19 355 LEU B O 1
ATOM 6580 N N . ARG B 1 356 ? 10.93 -28.469 -13.094 1 83.5 356 ARG B N 1
ATOM 6581 C CA . ARG B 1 356 ? 10.938 -27.125 -13.664 1 83.5 356 ARG B CA 1
ATOM 6582 C C . ARG B 1 356 ? 9.531 -26.688 -14.078 1 83.5 356 ARG B C 1
ATOM 6584 O O . ARG B 1 356 ? 9.148 -25.547 -13.883 1 83.5 356 ARG B O 1
ATOM 6591 N N . GLY B 1 357 ? 8.852 -27.594 -14.711 1 82.19 357 GLY B N 1
ATOM 6592 C CA . GLY B 1 357 ? 7.488 -27.297 -15.117 1 82.19 357 GLY B CA 1
ATOM 6593 C C . GLY B 1 357 ? 6.59 -26.922 -13.945 1 82.19 357 GLY B C 1
ATOM 6594 O O . GLY B 1 357 ? 5.727 -26.062 -14.078 1 82.19 357 GLY B O 1
ATOM 6595 N N . ASN B 1 358 ? 6.828 -27.562 -12.836 1 84.44 358 ASN B N 1
ATOM 6596 C CA . ASN B 1 358 ? 6.062 -27.266 -11.633 1 84.44 358 ASN B CA 1
ATOM 6597 C C . ASN B 1 358 ? 6.359 -25.859 -11.117 1 84.44 358 ASN B C 1
ATOM 6599 O O . ASN B 1 358 ? 5.457 -25.172 -10.641 1 84.44 358 ASN B O 1
ATOM 6603 N N . VAL B 1 359 ? 7.602 -25.531 -11.211 1 85.69 359 VAL B N 1
ATOM 6604 C CA . VAL B 1 359 ? 8.008 -24.203 -10.766 1 85.69 359 VAL B CA 1
ATOM 6605 C C . VAL B 1 359 ? 7.352 -23.141 -11.648 1 85.69 359 VAL B C 1
ATOM 6607 O O . VAL B 1 359 ? 6.848 -22.141 -11.148 1 85.69 359 VAL B O 1
ATOM 6610 N N . GLN B 1 360 ? 7.395 -23.359 -12.898 1 81.56 360 GLN B N 1
ATOM 6611 C CA . GLN B 1 360 ? 6.785 -22.406 -13.836 1 81.56 360 GLN B CA 1
ATOM 6612 C C . GLN B 1 360 ? 5.281 -22.312 -13.617 1 81.56 360 GLN B C 1
ATOM 6614 O O . GLN B 1 360 ? 4.715 -21.219 -13.641 1 81.56 360 GLN B O 1
ATOM 6619 N N . ASN B 1 361 ? 4.672 -23.438 -13.453 1 83.12 361 ASN B N 1
ATOM 6620 C CA . ASN B 1 361 ? 3.238 -23.453 -13.188 1 83.12 361 ASN B CA 1
ATOM 6621 C C . ASN B 1 361 ? 2.895 -22.719 -11.898 1 83.12 361 ASN B C 1
ATOM 6623 O O . ASN B 1 361 ? 1.862 -22.047 -11.812 1 83.12 361 ASN B O 1
ATOM 6627 N N . LEU B 1 362 ? 3.723 -22.906 -10.961 1 86.31 362 LEU B N 1
ATOM 6628 C CA . LEU B 1 362 ? 3.535 -22.219 -9.68 1 86.31 362 LEU B CA 1
ATOM 6629 C C . LEU B 1 362 ? 3.484 -20.719 -9.875 1 86.31 362 LEU B C 1
ATOM 6631 O O . LEU B 1 362 ? 2.637 -20.031 -9.289 1 86.31 362 LEU B O 1
ATOM 6635 N N . THR B 1 363 ? 4.348 -20.219 -10.656 1 81.94 363 THR B N 1
ATOM 6636 C CA . THR B 1 363 ? 4.391 -18.781 -10.914 1 81.94 363 THR B CA 1
ATOM 6637 C C . THR B 1 363 ? 3.076 -18.297 -11.531 1 81.94 363 THR B C 1
ATOM 6639 O O . THR B 1 363 ? 2.557 -17.25 -11.148 1 81.94 363 THR B O 1
ATOM 6642 N N . GLN B 1 364 ? 2.588 -19.062 -12.383 1 79.44 364 GLN B N 1
ATOM 6643 C CA . GLN B 1 364 ? 1.354 -18.688 -13.07 1 79.44 364 GLN B CA 1
ATOM 6644 C C . GLN B 1 364 ? 0.162 -18.719 -12.117 1 79.44 364 GLN B C 1
ATOM 6646 O O . GLN B 1 364 ? -0.646 -17.797 -12.086 1 79.44 364 GLN B O 1
ATOM 6651 N N . ILE B 1 365 ? 0.121 -19.734 -11.414 1 88.19 365 ILE B N 1
ATOM 6652 C CA . ILE B 1 365 ? -0.993 -19.906 -10.492 1 88.19 365 ILE B CA 1
ATOM 6653 C C . ILE B 1 365 ? -0.949 -18.828 -9.414 1 88.19 365 ILE B C 1
ATOM 6655 O O . ILE B 1 365 ? -1.986 -18.281 -9.031 1 88.19 365 ILE B O 1
ATOM 6659 N N . CYS B 1 366 ? 0.21 -18.531 -8.977 1 91.19 366 CYS B N 1
ATOM 6660 C CA . CYS B 1 366 ? 0.355 -17.562 -7.887 1 91.19 366 CYS B CA 1
ATOM 6661 C C . CYS B 1 366 ? -0.054 -16.172 -8.344 1 91.19 366 CYS B C 1
ATOM 6663 O O . CYS B 1 366 ? -0.59 -15.391 -7.551 1 91.19 366 CYS B O 1
ATOM 6665 N N . HIS B 1 367 ? 0.131 -15.906 -9.57 1 88 367 HIS B N 1
ATOM 6666 C CA . HIS B 1 367 ? -0.285 -14.609 -10.102 1 88 367 HIS B CA 1
ATOM 6667 C C . HIS B 1 367 ? -1.799 -14.445 -10.023 1 88 367 HIS B C 1
ATOM 6669 O O . HIS B 1 367 ? -2.293 -13.406 -9.57 1 88 367 HIS B O 1
ATOM 6675 N N . GLY B 1 368 ? -2.473 -15.445 -10.492 1 90.69 368 GLY B N 1
ATOM 6676 C CA . GLY B 1 368 ? -3.926 -15.414 -10.414 1 90.69 368 GLY B CA 1
ATOM 6677 C C . GLY B 1 368 ? -4.441 -15.391 -8.984 1 90.69 368 GLY B C 1
ATOM 6678 O O . GLY B 1 368 ? -5.367 -14.633 -8.672 1 90.69 368 GLY B O 1
ATOM 6679 N N . PHE B 1 369 ? -3.801 -16.156 -8.227 1 95 369 PHE B N 1
ATOM 6680 C CA . PHE B 1 369 ? -4.203 -16.203 -6.824 1 95 369 PHE B CA 1
ATOM 6681 C C . PHE B 1 369 ? -3.979 -14.859 -6.148 1 95 369 PHE B C 1
ATOM 6683 O O . PHE B 1 369 ? -4.832 -14.391 -5.391 1 95 369 PHE B O 1
ATOM 6690 N N . ALA B 1 370 ? -2.842 -14.258 -6.375 1 95.19 370 ALA B N 1
ATOM 6691 C CA . ALA B 1 370 ? -2.543 -12.938 -5.824 1 95.19 370 ALA B CA 1
ATOM 6692 C C . ALA B 1 370 ? -3.604 -11.922 -6.23 1 95.19 370 ALA B C 1
ATOM 6694 O O . ALA B 1 370 ? -4.059 -11.125 -5.406 1 95.19 370 ALA B O 1
ATOM 6695 N N . ALA B 1 371 ? -4.008 -11.945 -7.445 1 93.75 371 ALA B N 1
ATOM 6696 C CA . ALA B 1 371 ? -5.051 -11.039 -7.93 1 93.75 371 ALA B CA 1
ATOM 6697 C C . ALA B 1 371 ? -6.363 -11.273 -7.188 1 93.75 371 ALA B C 1
ATOM 6699 O O . ALA B 1 371 ? -7.074 -10.32 -6.859 1 93.75 371 ALA B O 1
ATOM 6700 N N . SER B 1 372 ? -6.637 -12.492 -6.988 1 95.75 372 SER B N 1
ATOM 6701 C CA . SER B 1 372 ? -7.859 -12.844 -6.277 1 95.75 372 SER B CA 1
ATOM 6702 C C . SER B 1 372 ? -7.836 -12.32 -4.844 1 95.75 372 SER B C 1
ATOM 6704 O O . SER B 1 372 ? -8.859 -11.859 -4.332 1 95.75 372 SER B O 1
ATOM 6706 N N . ILE B 1 373 ? -6.711 -12.406 -4.188 1 97.12 373 ILE B N 1
ATOM 6707 C CA . ILE B 1 373 ? -6.586 -11.945 -2.807 1 97.12 373 ILE B CA 1
ATOM 6708 C C . ILE B 1 373 ? -6.734 -10.43 -2.748 1 97.12 373 ILE B C 1
ATOM 6710 O O . ILE B 1 373 ? -7.332 -9.898 -1.81 1 97.12 373 ILE B O 1
ATOM 6714 N N . VAL B 1 374 ? -6.16 -9.742 -3.721 1 96.31 374 VAL B N 1
ATOM 6715 C CA . VAL B 1 374 ? -6.309 -8.297 -3.795 1 96.31 374 VAL B CA 1
ATOM 6716 C C . VAL B 1 374 ? -7.785 -7.93 -3.902 1 96.31 374 VAL B C 1
ATOM 6718 O O . VAL B 1 374 ? -8.273 -7.062 -3.176 1 96.31 374 VAL B O 1
ATOM 6721 N N . LYS B 1 375 ? -8.523 -8.617 -4.73 1 95.38 375 LYS B N 1
ATOM 6722 C CA . LYS B 1 375 ? -9.953 -8.375 -4.906 1 95.38 375 LYS B CA 1
ATOM 6723 C C . LYS B 1 375 ? -10.719 -8.656 -3.617 1 95.38 375 LYS B C 1
ATOM 6725 O O . LYS B 1 375 ? -11.648 -7.93 -3.268 1 95.38 375 LYS B O 1
ATOM 6730 N N . PHE B 1 376 ? -10.328 -9.727 -3.021 1 97.75 376 PHE B N 1
ATOM 6731 C CA . PHE B 1 376 ? -10.93 -10.07 -1.741 1 97.75 376 PHE B CA 1
ATOM 6732 C C . PHE B 1 376 ? -10.797 -8.922 -0.75 1 97.75 376 PHE B C 1
ATOM 6734 O O . PHE B 1 376 ? -11.773 -8.516 -0.128 1 97.75 376 PHE B O 1
ATOM 6741 N N . CYS B 1 377 ? -9.594 -8.359 -0.636 1 97.62 377 CYS B N 1
ATOM 6742 C CA . CYS B 1 377 ? -9.312 -7.266 0.286 1 97.62 377 CYS B CA 1
ATOM 6743 C C . CYS B 1 377 ? -10.102 -6.016 -0.096 1 97.62 377 CYS B C 1
ATOM 6745 O O . CYS B 1 377 ? -10.641 -5.328 0.772 1 97.62 377 CYS B O 1
ATOM 6747 N N . GLN B 1 378 ? -10.172 -5.723 -1.328 1 93.56 378 GLN B N 1
ATOM 6748 C CA . GLN B 1 378 ? -10.906 -4.551 -1.805 1 93.56 378 GLN B CA 1
ATOM 6749 C C . GLN B 1 378 ? -12.383 -4.641 -1.436 1 93.56 378 GLN B C 1
ATOM 6751 O O . GLN B 1 378 ? -12.969 -3.668 -0.95 1 93.56 378 GLN B O 1
ATOM 6756 N N . ARG B 1 379 ? -12.945 -5.781 -1.591 1 93.5 379 ARG B N 1
ATOM 6757 C CA . ARG B 1 379 ? -14.367 -5.953 -1.302 1 93.5 379 ARG B CA 1
ATOM 6758 C C . ARG B 1 379 ? -14.625 -5.898 0.199 1 93.5 379 ARG B C 1
ATOM 6760 O O . ARG B 1 379 ? -15.695 -5.461 0.632 1 93.5 379 ARG B O 1
ATOM 6767 N N . MET B 1 380 ? -13.688 -6.312 0.941 1 96 380 MET B N 1
ATOM 6768 C CA . MET B 1 380 ? -13.828 -6.285 2.395 1 96 380 MET B CA 1
ATOM 6769 C C . MET B 1 380 ? -13.594 -4.879 2.934 1 96 380 MET B C 1
ATOM 6771 O O . MET B 1 380 ? -13.875 -4.602 4.102 1 96 380 MET B O 1
ATOM 6775 N N . GLY B 1 381 ? -13.031 -4 2.104 1 92.5 381 GLY B N 1
ATOM 6776 C CA . GLY B 1 381 ? -12.711 -2.654 2.549 1 92.5 381 GLY B CA 1
ATOM 6777 C C . GLY B 1 381 ? -11.367 -2.561 3.246 1 92.5 381 GLY B C 1
ATOM 6778 O O . GLY B 1 381 ? -11.133 -1.648 4.043 1 92.5 381 GLY B O 1
ATOM 6779 N N . TRP B 1 382 ? -10.547 -3.543 3.082 1 95.44 382 TRP B N 1
ATOM 6780 C CA . TRP B 1 382 ? -9.195 -3.551 3.629 1 95.44 382 TRP B CA 1
ATOM 6781 C C . TRP B 1 382 ? -8.211 -2.893 2.664 1 95.44 382 TRP B C 1
ATOM 6783 O O . TRP B 1 382 ? -7.301 -3.547 2.152 1 95.44 382 TRP B O 1
ATOM 6793 N N . ASP B 1 383 ? -8.297 -1.638 2.514 1 91.94 383 ASP B N 1
ATOM 6794 C CA . ASP B 1 383 ? -7.66 -0.891 1.431 1 91.94 383 ASP B CA 1
ATOM 6795 C C . ASP B 1 383 ? -6.145 -0.852 1.603 1 91.94 383 ASP B C 1
ATOM 6797 O O . ASP B 1 383 ? -5.398 -0.981 0.629 1 91.94 383 ASP B O 1
ATOM 6801 N N . MET B 1 384 ? -5.68 -0.623 2.793 1 94.38 384 MET B N 1
ATOM 6802 C CA . MET B 1 384 ? -4.238 -0.559 3.021 1 94.38 384 MET B CA 1
ATOM 6803 C C . MET B 1 384 ? -3.562 -1.859 2.598 1 94.38 384 MET B C 1
ATOM 6805 O O . MET B 1 384 ? -2.57 -1.839 1.868 1 94.38 384 MET B O 1
ATOM 6809 N N . LEU B 1 385 ? -4.113 -2.949 3.037 1 96.88 385 LEU B N 1
ATOM 6810 C CA . LEU B 1 385 ? -3.547 -4.242 2.674 1 96.88 385 LEU B CA 1
ATOM 6811 C C . LEU B 1 385 ? -3.664 -4.484 1.173 1 96.88 385 LEU B C 1
ATOM 6813 O O . LEU B 1 385 ? -2.736 -5.008 0.55 1 96.88 385 LEU B O 1
ATOM 6817 N N . ALA B 1 386 ? -4.824 -4.152 0.565 1 96.06 386 ALA B N 1
ATOM 6818 C CA . ALA B 1 386 ? -5.043 -4.324 -0.869 1 96.06 386 ALA B CA 1
ATOM 6819 C C . ALA B 1 386 ? -3.955 -3.627 -1.679 1 96.06 386 ALA B C 1
ATOM 6821 O O . ALA B 1 386 ? -3.443 -4.184 -2.654 1 96.06 386 ALA B O 1
ATOM 6822 N N . VAL B 1 387 ? -3.568 -2.461 -1.257 1 93.62 387 VAL B N 1
ATOM 6823 C CA . VAL B 1 387 ? -2.605 -1.669 -2.016 1 93.62 387 VAL B CA 1
ATOM 6824 C C . VAL B 1 387 ? -1.221 -2.305 -1.916 1 93.62 387 VAL B C 1
ATOM 6826 O O . VAL B 1 387 ? -0.478 -2.346 -2.898 1 93.62 387 VAL B O 1
ATOM 6829 N N . VAL B 1 388 ? -0.865 -2.744 -0.78 1 95.75 388 VAL B N 1
ATOM 6830 C CA . VAL B 1 388 ? 0.427 -3.393 -0.587 1 95.75 388 VAL B CA 1
ATOM 6831 C C . VAL B 1 388 ? 0.5 -4.66 -1.438 1 95.75 388 VAL B C 1
ATOM 6833 O O . VAL B 1 388 ? 1.497 -4.898 -2.123 1 95.75 388 VAL B O 1
ATOM 6836 N N . LEU B 1 389 ? -0.542 -5.477 -1.344 1 96.12 389 LEU B N 1
ATOM 6837 C CA . LEU B 1 389 ? -0.581 -6.719 -2.104 1 96.12 389 LEU B CA 1
ATOM 6838 C C . LEU B 1 389 ? -0.522 -6.445 -3.604 1 96.12 389 LEU B C 1
ATOM 6840 O O . LEU B 1 389 ? 0.178 -7.141 -4.34 1 96.12 389 LEU B O 1
ATOM 6844 N N . ASP B 1 390 ? -1.254 -5.48 -3.984 1 93.44 390 ASP B N 1
ATOM 6845 C CA . ASP B 1 390 ? -1.276 -5.129 -5.402 1 93.44 390 ASP B CA 1
ATOM 6846 C C . ASP B 1 390 ? 0.104 -4.688 -5.879 1 93.44 390 ASP B C 1
ATOM 6848 O O . ASP B 1 390 ? 0.528 -5.039 -6.98 1 93.44 390 ASP B O 1
ATOM 6852 N N . HIS B 1 391 ? 0.753 -3.951 -5.062 1 90.94 391 HIS B N 1
ATOM 6853 C CA . HIS B 1 391 ? 2.109 -3.512 -5.375 1 90.94 391 HIS B CA 1
ATOM 6854 C C . HIS B 1 391 ? 3.053 -4.699 -5.527 1 90.94 391 HIS B C 1
ATOM 6856 O O . HIS B 1 391 ? 3.832 -4.762 -6.48 1 90.94 391 HIS B O 1
ATOM 6862 N N . MET B 1 392 ? 2.99 -5.594 -4.684 1 92.5 392 MET B N 1
ATOM 6863 C CA . MET B 1 392 ? 3.904 -6.73 -4.676 1 92.5 392 MET B CA 1
ATOM 6864 C C . MET B 1 392 ? 3.52 -7.746 -5.746 1 92.5 392 MET B C 1
ATOM 6866 O O . MET B 1 392 ? 4.344 -8.57 -6.152 1 92.5 392 MET B O 1
ATOM 6870 N N . ARG B 1 393 ? 2.205 -7.762 -6.113 1 90.81 393 ARG B N 1
ATOM 6871 C CA . ARG B 1 393 ? 1.771 -8.617 -7.215 1 90.81 393 ARG B CA 1
ATOM 6872 C C . ARG B 1 393 ? 2.547 -8.297 -8.492 1 90.81 393 ARG B C 1
ATOM 6874 O O . ARG B 1 393 ? 2.883 -9.203 -9.258 1 90.81 393 ARG B O 1
ATOM 6881 N N . ASP B 1 394 ? 2.855 -7.031 -8.719 1 83.12 394 ASP B N 1
ATOM 6882 C CA . ASP B 1 394 ? 3.645 -6.613 -9.875 1 83.12 394 ASP B CA 1
ATOM 6883 C C . ASP B 1 394 ? 5.039 -7.23 -9.844 1 83.12 394 ASP B C 1
ATOM 6885 O O . ASP B 1 394 ? 5.566 -7.648 -10.875 1 83.12 394 ASP B O 1
ATOM 6889 N N . ARG B 1 395 ? 5.566 -7.312 -8.734 1 82.25 395 ARG B N 1
ATOM 6890 C CA . ARG B 1 395 ? 6.883 -7.926 -8.57 1 82.25 395 ARG B CA 1
ATOM 6891 C C . ARG B 1 395 ? 6.828 -9.422 -8.859 1 82.25 395 ARG B C 1
ATOM 6893 O O . ARG B 1 395 ? 7.738 -9.977 -9.477 1 82.25 395 ARG B O 1
ATOM 6900 N N . LEU B 1 396 ? 5.801 -9.961 -8.352 1 84.75 396 LEU B N 1
ATOM 6901 C CA . LEU B 1 396 ? 5.605 -11.391 -8.578 1 84.75 396 LEU B CA 1
ATOM 6902 C C . LEU B 1 396 ? 5.492 -11.703 -10.062 1 84.75 396 LEU B C 1
ATOM 6904 O O . LEU B 1 396 ? 6.09 -12.664 -10.547 1 84.75 396 LEU B O 1
ATOM 6908 N N . GLN B 1 397 ? 4.777 -10.898 -10.727 1 78.75 397 GLN B N 1
ATOM 6909 C CA . GLN B 1 397 ? 4.551 -11.102 -12.156 1 78.75 397 GLN B CA 1
ATOM 6910 C C . GLN B 1 397 ? 5.844 -10.914 -12.945 1 78.75 397 GLN B C 1
ATOM 6912 O O . GLN B 1 397 ? 6.129 -11.688 -13.859 1 78.75 397 GLN B O 1
ATOM 6917 N N . ALA B 1 398 ? 6.605 -9.945 -12.547 1 72.62 398 ALA B N 1
ATOM 6918 C CA . ALA B 1 398 ? 7.848 -9.633 -13.25 1 72.62 398 ALA B CA 1
ATOM 6919 C C . ALA B 1 398 ? 8.961 -10.594 -12.836 1 72.62 398 ALA B C 1
ATOM 6921 O O . ALA B 1 398 ? 9.938 -10.766 -13.57 1 72.62 398 ALA B O 1
ATOM 6922 N N . GLY B 1 399 ? 8.766 -11.211 -11.695 1 76.5 399 GLY B N 1
ATOM 6923 C CA . GLY B 1 399 ? 9.844 -12.008 -11.133 1 76.5 399 GLY B CA 1
ATOM 6924 C C . GLY B 1 399 ? 11.086 -11.195 -10.828 1 76.5 399 GLY B C 1
ATOM 6925 O O . GLY B 1 399 ? 12.211 -11.664 -11.039 1 76.5 399 GLY B O 1
ATOM 6926 N N . ALA B 1 400 ? 10.891 -9.969 -10.578 1 74.31 400 ALA B N 1
ATOM 6927 C CA . ALA B 1 400 ? 12.023 -9.055 -10.414 1 74.31 400 ALA B CA 1
ATOM 6928 C C . ALA B 1 400 ? 11.828 -8.164 -9.188 1 74.31 400 ALA B C 1
ATOM 6930 O O . ALA B 1 400 ? 10.703 -7.973 -8.719 1 74.31 400 ALA B O 1
ATOM 6931 N N . ARG B 1 401 ? 12.93 -7.695 -8.781 1 75.94 401 ARG B N 1
ATOM 6932 C CA . ARG B 1 401 ? 12.914 -6.738 -7.68 1 75.94 401 ARG B CA 1
ATOM 6933 C C . ARG B 1 401 ? 12.328 -5.398 -8.125 1 75.94 401 ARG B C 1
ATOM 6935 O O . ARG B 1 401 ? 12.141 -5.168 -9.32 1 75.94 401 ARG B O 1
ATOM 6942 N N . ALA B 1 402 ? 12.016 -4.621 -7.16 1 73.81 402 ALA B N 1
ATOM 6943 C CA . ALA B 1 402 ? 11.273 -3.385 -7.383 1 73.81 402 ALA B CA 1
ATOM 6944 C C . ALA B 1 402 ? 12.008 -2.465 -8.352 1 73.81 402 ALA B C 1
ATOM 6946 O O . ALA B 1 402 ? 11.391 -1.798 -9.18 1 73.81 402 ALA B O 1
ATOM 6947 N N . ASP B 1 403 ? 13.258 -2.449 -8.25 1 72.69 403 ASP B N 1
ATOM 6948 C CA . ASP B 1 403 ? 14.062 -1.525 -9.047 1 72.69 403 ASP B CA 1
ATOM 6949 C C . ASP B 1 403 ? 14.031 -1.902 -10.531 1 72.69 403 ASP B C 1
ATOM 6951 O O . ASP B 1 403 ? 14.391 -1.095 -11.391 1 72.69 403 ASP B O 1
ATOM 6955 N N . LEU B 1 404 ? 13.508 -3.084 -10.797 1 75.38 404 LEU B N 1
ATOM 6956 C CA . LEU B 1 404 ? 13.562 -3.564 -12.172 1 75.38 404 LEU B CA 1
ATOM 6957 C C . LEU B 1 404 ? 12.172 -3.576 -12.797 1 75.38 404 LEU B C 1
ATOM 6959 O O . LEU B 1 404 ? 12.008 -3.959 -13.961 1 75.38 404 LEU B O 1
ATOM 6963 N N . LEU B 1 405 ? 11.203 -3.176 -12.062 1 76 405 LEU B N 1
ATOM 6964 C CA . LEU B 1 405 ? 9.82 -3.32 -12.508 1 76 405 LEU B CA 1
ATOM 6965 C C . LEU B 1 405 ? 9.578 -2.543 -13.797 1 76 405 LEU B C 1
ATOM 6967 O O . LEU B 1 405 ? 8.883 -3.023 -14.695 1 76 405 LEU B O 1
ATOM 6971 N N . GLU B 1 406 ? 10.164 -1.369 -13.789 1 75.69 406 GLU B N 1
ATOM 6972 C CA . GLU B 1 406 ? 9.984 -0.569 -15 1 75.69 406 GLU B CA 1
ATOM 6973 C C . GLU B 1 406 ? 10.609 -1.254 -16.219 1 75.69 406 GLU B C 1
ATOM 6975 O O . GLU B 1 406 ? 10.008 -1.288 -17.297 1 75.69 406 GLU B O 1
ATOM 6980 N N . MET B 1 407 ? 11.742 -1.818 -16.031 1 78.88 407 MET B N 1
ATOM 6981 C CA . MET B 1 407 ? 12.469 -2.486 -17.109 1 78.88 407 MET B CA 1
ATOM 6982 C C . MET B 1 407 ? 11.773 -3.781 -17.516 1 78.88 407 MET B C 1
ATOM 6984 O O . MET B 1 407 ? 11.797 -4.164 -18.688 1 78.88 407 MET B O 1
ATOM 6988 N N . ALA B 1 408 ? 11.148 -4.324 -16.578 1 75.38 408 ALA B N 1
ATOM 6989 C CA . ALA B 1 408 ? 10.547 -5.637 -16.797 1 75.38 408 ALA B CA 1
ATOM 6990 C C . ALA B 1 408 ? 9.328 -5.535 -17.703 1 75.38 408 ALA B C 1
ATOM 6992 O O . ALA B 1 408 ? 8.844 -6.551 -18.203 1 75.38 408 ALA B O 1
ATOM 6993 N N . GLN B 1 409 ? 8.898 -4.34 -17.984 1 76.56 409 GLN B N 1
ATOM 6994 C CA . GLN B 1 409 ? 7.773 -4.145 -18.875 1 76.56 409 GLN B CA 1
ATOM 6995 C C . GLN B 1 409 ? 8.211 -4.238 -20.344 1 76.56 409 GLN B C 1
ATOM 6997 O O . GLN B 1 409 ? 7.387 -4.41 -21.234 1 76.56 409 GLN B O 1
ATOM 7002 N N . VAL B 1 410 ? 9.469 -4.051 -20.562 1 80 410 VAL B N 1
ATOM 7003 C CA . VAL B 1 410 ? 10.031 -4.043 -21.906 1 80 410 VAL B CA 1
ATOM 7004 C C . VAL B 1 410 ? 10.047 -5.461 -22.469 1 80 410 VAL B C 1
ATOM 7006 O O . VAL B 1 410 ? 10.312 -6.422 -21.75 1 80 410 VAL B O 1
ATOM 7009 N N . ALA B 1 411 ? 9.703 -5.496 -23.688 1 75.69 411 ALA B N 1
ATOM 7010 C CA . ALA B 1 411 ? 9.656 -6.793 -24.359 1 75.69 411 ALA B CA 1
ATOM 7011 C C . ALA B 1 411 ? 10.992 -7.523 -24.234 1 75.69 411 ALA B C 1
ATOM 7013 O O . ALA B 1 411 ? 12.055 -6.926 -24.422 1 75.69 411 ALA B O 1
ATOM 7014 N N . PHE B 1 412 ? 10.953 -8.742 -23.906 1 75.06 412 PHE B N 1
ATOM 7015 C CA . PHE B 1 412 ? 12.07 -9.672 -23.844 1 75.06 412 PHE B CA 1
ATOM 7016 C C . PHE B 1 412 ? 12.961 -9.359 -22.641 1 75.06 412 PHE B C 1
ATOM 7018 O O . PHE B 1 412 ? 14.062 -9.898 -22.531 1 75.06 412 PHE B O 1
ATOM 7025 N N . VAL B 1 413 ? 12.633 -8.352 -21.969 1 76.56 413 VAL B N 1
ATOM 7026 C CA . VAL B 1 413 ? 13.398 -8.016 -20.781 1 76.56 413 VAL B CA 1
ATOM 7027 C C . VAL B 1 413 ? 12.68 -8.531 -19.531 1 76.56 413 VAL B C 1
ATOM 7029 O O . VAL B 1 413 ? 11.742 -7.902 -19.047 1 76.56 413 VAL B O 1
ATOM 7032 N N . LYS B 1 414 ? 13.117 -9.727 -19.188 1 70.69 414 LYS B N 1
ATOM 7033 C CA . LYS B 1 414 ? 12.539 -10.289 -17.984 1 70.69 414 LYS B CA 1
ATOM 7034 C C . LYS B 1 414 ? 13.602 -10.484 -16.906 1 70.69 414 LYS B C 1
ATOM 7036 O O . LYS B 1 414 ? 14.781 -10.641 -17.203 1 70.69 414 LYS B O 1
ATOM 7041 N N . SER B 1 415 ? 13.273 -10.523 -15.672 1 74.69 415 SER B N 1
ATOM 7042 C CA . SER B 1 415 ? 13.961 -10.734 -14.406 1 74.69 415 SER B CA 1
ATOM 7043 C C . SER B 1 415 ? 15.469 -10.648 -14.57 1 74.69 415 SER B C 1
ATOM 7045 O O . SER B 1 415 ? 16.031 -9.555 -14.547 1 74.69 415 SER B O 1
ATOM 7047 N N . ARG B 1 416 ? 16.156 -11.805 -15.141 1 70.31 416 ARG B N 1
ATOM 7048 C CA . ARG B 1 416 ? 17.609 -11.867 -15.195 1 70.31 416 ARG B CA 1
ATOM 7049 C C . ARG B 1 416 ? 18.156 -10.891 -16.234 1 70.31 416 ARG B C 1
ATOM 7051 O O . ARG B 1 416 ? 19.156 -10.219 -15.984 1 70.31 416 ARG B O 1
ATOM 7058 N N . THR B 1 417 ? 17.516 -10.859 -17.328 1 76.5 417 THR B N 1
ATOM 7059 C CA . THR B 1 417 ? 17.953 -9.945 -18.391 1 76.5 417 THR B CA 1
ATOM 7060 C C . THR B 1 417 ? 17.859 -8.492 -17.906 1 76.5 417 THR B C 1
ATOM 7062 O O . THR B 1 417 ? 18.75 -7.688 -18.203 1 76.5 417 THR B O 1
ATOM 7065 N N . ALA B 1 418 ? 16.797 -8.281 -17.203 1 78.94 418 ALA B N 1
ATOM 7066 C CA . ALA B 1 418 ? 16.625 -6.926 -16.672 1 78.94 418 ALA B CA 1
ATOM 7067 C C . ALA B 1 418 ? 17.766 -6.566 -15.711 1 78.94 418 ALA B C 1
ATOM 7069 O O . ALA B 1 418 ? 18.312 -5.465 -15.781 1 78.94 418 ALA B O 1
ATOM 7070 N N . ARG B 1 419 ? 18.078 -7.504 -14.953 1 78.62 419 ARG B N 1
ATOM 7071 C CA . ARG B 1 419 ? 19.156 -7.281 -13.984 1 78.62 419 ARG B CA 1
ATOM 7072 C C . ARG B 1 419 ? 20.484 -7.059 -14.68 1 78.62 419 ARG B C 1
ATOM 7074 O O . ARG B 1 419 ? 21.25 -6.164 -14.305 1 78.62 419 ARG B O 1
ATOM 7081 N N . LEU B 1 420 ? 20.766 -7.836 -15.633 1 80.88 420 LEU B N 1
ATOM 7082 C CA . LEU B 1 420 ? 22 -7.707 -16.375 1 80.88 420 LEU B CA 1
ATOM 7083 C C . LEU B 1 420 ? 22.078 -6.352 -17.078 1 80.88 420 LEU B C 1
ATOM 7085 O O . LEU B 1 420 ? 23.141 -5.707 -17.062 1 80.88 420 LEU B O 1
ATOM 7089 N N . LEU B 1 421 ? 21 -5.969 -17.594 1 85.56 421 LEU B N 1
ATOM 7090 C CA . LEU B 1 421 ? 20.969 -4.656 -18.234 1 85.56 421 LEU B CA 1
ATOM 7091 C C . LEU B 1 421 ? 21.188 -3.547 -17.203 1 85.56 421 LEU B C 1
ATOM 7093 O O . LEU B 1 421 ? 22 -2.646 -17.422 1 85.56 421 LEU B O 1
ATOM 7097 N N . TRP B 1 422 ? 20.531 -3.771 -16.141 1 82.44 422 TRP B N 1
ATOM 7098 C CA . TRP B 1 422 ? 20.625 -2.795 -15.062 1 82.44 422 TRP B CA 1
ATOM 7099 C C . TRP B 1 422 ? 22.062 -2.682 -14.57 1 82.44 422 TRP B C 1
ATOM 7101 O O . TRP B 1 422 ? 22.594 -1.577 -14.422 1 82.44 422 TRP B O 1
ATOM 7111 N N . GLU B 1 423 ? 22.688 -3.707 -14.328 1 85.31 423 GLU B N 1
ATOM 7112 C CA . GLU B 1 423 ? 24.047 -3.762 -13.797 1 85.31 423 GLU B CA 1
ATOM 7113 C C . GLU B 1 423 ? 25.062 -3.217 -14.805 1 85.31 423 GLU B C 1
ATOM 7115 O O . GLU B 1 423 ? 26.141 -2.768 -14.43 1 85.31 423 GLU B O 1
ATOM 7120 N N . ASN B 1 424 ? 24.688 -3.268 -16.047 1 87.06 424 ASN B N 1
ATOM 7121 C CA . ASN B 1 424 ? 25.609 -2.838 -17.094 1 87.06 424 ASN B CA 1
ATOM 7122 C C . ASN B 1 424 ? 25.266 -1.443 -17.609 1 87.06 424 ASN B C 1
ATOM 7124 O O . ASN B 1 424 ? 25.5 -1.136 -18.781 1 87.06 424 ASN B O 1
ATOM 7128 N N . GLY B 1 425 ? 24.547 -0.691 -16.812 1 84.44 425 GLY B N 1
ATOM 7129 C CA . GLY B 1 425 ? 24.438 0.736 -17.062 1 84.44 425 GLY B CA 1
ATOM 7130 C C . GLY B 1 425 ? 23.078 1.152 -17.594 1 84.44 425 GLY B C 1
ATOM 7131 O O . GLY B 1 425 ? 22.812 2.344 -17.75 1 84.44 425 GLY B O 1
ATOM 7132 N N . PHE B 1 426 ? 22.297 0.164 -18 1 88.94 426 PHE B N 1
ATOM 7133 C CA . PHE B 1 426 ? 20.953 0.505 -18.469 1 88.94 426 PHE B CA 1
ATOM 7134 C C . PHE B 1 426 ? 19.953 0.444 -17.328 1 88.94 426 PHE B C 1
ATOM 7136 O O . PHE B 1 426 ? 19.078 -0.433 -17.312 1 88.94 426 PHE B O 1
ATOM 7143 N N . LYS B 1 427 ? 19.953 1.428 -16.484 1 81.81 427 LYS B N 1
ATOM 7144 C CA . LYS B 1 427 ? 19.266 1.35 -15.195 1 81.81 427 LYS B CA 1
ATOM 7145 C C . LYS B 1 427 ? 17.844 1.871 -15.297 1 81.81 427 LYS B C 1
ATOM 7147 O O . LYS B 1 427 ? 17.031 1.651 -14.391 1 81.81 427 LYS B O 1
ATOM 7152 N N . THR B 1 428 ? 17.594 2.59 -16.375 1 82 428 THR B N 1
ATOM 7153 C CA . THR B 1 428 ? 16.266 3.172 -16.516 1 82 428 THR B CA 1
ATOM 7154 C C . THR B 1 428 ? 15.68 2.865 -17.891 1 82 428 THR B C 1
ATOM 7156 O O . THR B 1 428 ? 16.406 2.475 -18.812 1 82 428 THR B O 1
ATOM 7159 N N . LEU B 1 429 ? 14.383 3.045 -17.906 1 83.31 429 LEU B N 1
ATOM 7160 C CA . LEU B 1 429 ? 13.688 2.887 -19.172 1 83.31 429 LEU B CA 1
ATOM 7161 C C . LEU B 1 429 ? 14.227 3.875 -20.203 1 83.31 429 LEU B C 1
ATOM 7163 O O . LEU B 1 429 ? 14.375 3.531 -21.375 1 83.31 429 LEU B O 1
ATOM 7167 N N . ARG B 1 430 ? 14.523 5.051 -19.75 1 83.19 430 ARG B N 1
ATOM 7168 C CA . ARG B 1 430 ? 15.078 6.07 -20.641 1 83.19 430 ARG B CA 1
ATOM 7169 C C . ARG B 1 430 ? 16.422 5.637 -21.188 1 83.19 430 ARG B C 1
ATOM 7171 O O . ARG B 1 430 ? 16.688 5.785 -22.391 1 83.19 430 ARG B O 1
ATOM 7178 N N . ALA B 1 431 ? 17.234 5.133 -20.391 1 87.69 431 ALA B N 1
ATOM 7179 C CA . ALA B 1 431 ? 18.547 4.68 -20.812 1 87.69 431 ALA B CA 1
ATOM 7180 C C . ALA B 1 431 ? 18.453 3.568 -21.844 1 87.69 431 ALA B C 1
ATOM 7182 O O . ALA B 1 431 ? 19.234 3.521 -22.797 1 87.69 431 ALA B O 1
ATOM 7183 N N . LEU B 1 432 ? 17.484 2.734 -21.688 1 88.62 432 LEU B N 1
ATOM 7184 C CA . LEU B 1 432 ? 17.266 1.633 -22.609 1 88.62 432 LEU B CA 1
ATOM 7185 C C . LEU B 1 432 ? 16.703 2.141 -23.938 1 88.62 432 LEU B C 1
ATOM 7187 O O . LEU B 1 432 ? 17.094 1.67 -25 1 88.62 432 LEU B O 1
ATOM 7191 N N . ALA B 1 433 ? 15.797 3.105 -23.828 1 87.94 433 ALA B N 1
ATOM 7192 C CA . ALA B 1 433 ? 15.148 3.662 -25 1 87.94 433 ALA B CA 1
ATOM 7193 C C . ALA B 1 433 ? 16.141 4.422 -25.875 1 87.94 433 ALA B C 1
ATOM 7195 O O . ALA B 1 433 ? 16.016 4.461 -27.094 1 87.94 433 ALA B O 1
ATOM 7196 N N . GLU B 1 434 ? 17.125 4.969 -25.266 1 89.19 434 GLU B N 1
ATOM 7197 C CA . GLU B 1 434 ? 18.094 5.793 -25.984 1 89.19 434 GLU B CA 1
ATOM 7198 C C . GLU B 1 434 ? 19.344 4.988 -26.359 1 89.19 434 GLU B C 1
ATOM 7200 O O . GLU B 1 434 ? 20.234 5.5 -27.031 1 89.19 434 GLU B O 1
ATOM 7205 N N . ALA B 1 435 ? 19.375 3.824 -26 1 91.12 435 ALA B N 1
ATOM 7206 C CA . ALA B 1 435 ? 20.562 3.004 -26.219 1 91.12 435 ALA B CA 1
ATOM 7207 C C . ALA B 1 435 ? 20.656 2.551 -27.672 1 91.12 435 ALA B C 1
ATOM 7209 O O . ALA B 1 435 ? 19.625 2.449 -28.359 1 91.12 435 ALA B O 1
ATOM 7210 N N . ASP B 1 436 ? 21.875 2.334 -28.141 1 91.69 436 ASP B N 1
ATOM 7211 C CA . ASP B 1 436 ? 22.109 1.66 -29.406 1 91.69 436 ASP B CA 1
ATOM 7212 C C . ASP B 1 436 ? 21.969 0.147 -29.266 1 91.69 436 ASP B C 1
ATOM 7214 O O . ASP B 1 436 ? 22.578 -0.459 -28.375 1 91.69 436 ASP B O 1
ATOM 7218 N N . PRO B 1 437 ? 21.156 -0.4 -30.109 1 92.31 437 PRO B N 1
ATOM 7219 C CA . PRO B 1 437 ? 20.953 -1.846 -30.016 1 92.31 437 PRO B CA 1
ATOM 7220 C C . PRO B 1 437 ? 22.266 -2.633 -29.984 1 92.31 437 PRO B C 1
ATOM 7222 O O . PRO B 1 437 ? 22.344 -3.68 -29.328 1 92.31 437 PRO B O 1
ATOM 7225 N N . THR B 1 438 ? 23.203 -2.141 -30.609 1 92.12 438 THR B N 1
ATOM 7226 C CA . THR B 1 438 ? 24.484 -2.84 -30.656 1 92.12 438 THR B CA 1
ATOM 7227 C C . THR B 1 438 ? 25.125 -2.881 -29.266 1 92.12 438 THR B C 1
ATOM 7229 O O . THR B 1 438 ? 25.906 -3.791 -28.969 1 92.12 438 THR B O 1
ATOM 7232 N N . ASP B 1 439 ? 24.797 -1.923 -28.469 1 92.25 439 ASP B N 1
ATOM 7233 C CA . ASP B 1 439 ? 25.375 -1.835 -27.125 1 92.25 439 ASP B CA 1
ATOM 7234 C C . ASP B 1 439 ? 24.734 -2.861 -26.188 1 92.25 439 ASP B C 1
ATOM 7236 O O . ASP B 1 439 ? 25.297 -3.189 -25.141 1 92.25 439 ASP B O 1
ATOM 7240 N N . LEU B 1 440 ? 23.609 -3.35 -26.594 1 91.81 440 LEU B N 1
ATOM 7241 C CA . LEU B 1 440 ? 22.891 -4.273 -25.734 1 91.81 440 LEU B CA 1
ATOM 7242 C C . LEU B 1 440 ? 23.328 -5.711 -25.969 1 91.81 440 LEU B C 1
ATOM 7244 O O . LEU B 1 440 ? 23.141 -6.582 -25.125 1 91.81 440 LEU B O 1
ATOM 7248 N N . VAL B 1 441 ? 23.906 -5.941 -27.125 1 88.75 441 VAL B N 1
ATOM 7249 C CA . VAL B 1 441 ? 24.188 -7.301 -27.562 1 88.75 441 VAL B CA 1
ATOM 7250 C C . VAL B 1 441 ? 25.172 -7.973 -26.609 1 88.75 441 VAL B C 1
ATOM 7252 O O . VAL B 1 441 ? 24.953 -9.109 -26.172 1 88.75 441 VAL B O 1
ATOM 7255 N N . PRO B 1 442 ? 26.188 -7.234 -26.172 1 86.88 442 PRO B N 1
ATOM 7256 C CA . PRO B 1 442 ? 27.094 -7.883 -25.219 1 86.88 442 PRO B CA 1
ATOM 7257 C C . PRO B 1 442 ? 26.406 -8.266 -23.906 1 86.88 442 PRO B C 1
ATOM 7259 O O . PRO B 1 442 ? 26.734 -9.289 -23.312 1 86.88 442 PRO B O 1
ATOM 7262 N N . VAL B 1 443 ? 25.531 -7.496 -23.469 1 87.69 443 VAL B N 1
ATOM 7263 C CA . VAL B 1 443 ? 24.828 -7.754 -22.219 1 87.69 443 VAL B CA 1
ATOM 7264 C C . VAL B 1 443 ? 23.906 -8.953 -22.391 1 87.69 443 VAL B C 1
ATOM 7266 O O . VAL B 1 443 ? 23.828 -9.812 -21.516 1 87.69 443 VAL B O 1
ATOM 7269 N N . LEU B 1 444 ? 23.266 -9.008 -23.578 1 84.19 444 LEU B N 1
ATOM 7270 C CA . LEU B 1 444 ? 22.344 -10.102 -23.859 1 84.19 444 LEU B CA 1
ATOM 7271 C C . LEU B 1 444 ? 23.109 -11.422 -24 1 84.19 444 LEU B C 1
ATOM 7273 O O . LEU B 1 444 ? 22.562 -12.484 -23.703 1 84.19 444 LEU B O 1
ATOM 7277 N N . MET B 1 445 ? 24.312 -11.273 -24.422 1 80.56 445 MET B N 1
ATOM 7278 C CA . MET B 1 445 ? 25.156 -12.461 -24.562 1 80.56 445 MET B CA 1
ATOM 7279 C C . MET B 1 445 ? 25.469 -13.062 -23.188 1 80.56 445 MET B C 1
ATOM 7281 O O . MET B 1 445 ? 25.578 -14.281 -23.047 1 80.56 445 MET B O 1
ATOM 7285 N N . MET B 1 446 ? 25.594 -12.148 -22.188 1 78.19 446 MET B N 1
ATOM 7286 C CA . MET B 1 446 ? 25.859 -12.594 -20.828 1 78.19 446 MET B CA 1
ATOM 7287 C C . MET B 1 446 ? 24.688 -13.398 -20.266 1 78.19 446 MET B C 1
ATOM 7289 O O . MET B 1 446 ? 24.859 -14.219 -19.375 1 78.19 446 MET B O 1
ATOM 7293 N N . ALA B 1 447 ? 23.641 -13.109 -20.828 1 70.38 447 ALA B N 1
ATOM 7294 C CA . ALA B 1 447 ? 22.438 -13.75 -20.312 1 70.38 447 ALA B CA 1
ATOM 7295 C C . ALA B 1 447 ? 22.25 -15.133 -20.953 1 70.38 447 ALA B C 1
ATOM 7297 O O . ALA B 1 447 ? 21.406 -15.922 -20.5 1 70.38 447 ALA B O 1
ATOM 7298 N N . GLN B 1 448 ? 23.125 -15.352 -22.062 1 64.25 448 GLN B N 1
ATOM 7299 C CA . GLN B 1 448 ? 23.031 -16.641 -22.734 1 64.25 448 GLN B CA 1
ATOM 7300 C C . GLN B 1 448 ? 23.75 -17.734 -21.953 1 64.25 448 GLN B C 1
ATOM 7302 O O . GLN B 1 448 ? 24.75 -17.469 -21.281 1 64.25 448 GLN B O 1
ATOM 7307 N N . PRO B 1 449 ? 23.234 -18.906 -21.938 1 54.75 449 PRO B N 1
ATOM 7308 C CA . PRO B 1 449 ? 23.969 -19.984 -21.266 1 54.75 449 PRO B CA 1
ATOM 7309 C C . PRO B 1 449 ? 25.312 -20.281 -21.938 1 54.75 449 PRO B C 1
ATOM 7311 O O . PRO B 1 449 ? 25.484 -20.016 -23.125 1 54.75 449 PRO B O 1
ATOM 7314 N N . ARG B 1 450 ? 26.547 -20.359 -21.297 1 54.19 450 ARG B N 1
ATOM 7315 C CA . ARG B 1 450 ? 27.984 -20.438 -21.594 1 54.19 450 ARG B CA 1
ATOM 7316 C C . ARG B 1 450 ? 28.234 -21.297 -22.828 1 54.19 450 ARG B C 1
ATOM 7318 O O . ARG B 1 450 ? 29.25 -21.156 -23.5 1 54.19 450 ARG B O 1
ATOM 7325 N N . THR B 1 451 ? 27.656 -22.391 -23.172 1 48.75 451 THR B N 1
ATOM 7326 C CA . THR B 1 451 ? 28.359 -23.391 -23.969 1 48.75 451 THR B CA 1
ATOM 7327 C C . THR B 1 451 ? 28.344 -23.016 -25.438 1 48.75 451 THR B C 1
ATOM 7329 O O . THR B 1 451 ? 28.469 -23.891 -26.312 1 48.75 451 THR B O 1
ATOM 7332 N N . THR B 1 452 ? 28.125 -21.844 -25.875 1 46.41 452 THR B N 1
ATOM 7333 C CA . THR B 1 452 ? 27.969 -21.797 -27.328 1 46.41 452 THR B CA 1
ATOM 7334 C C . THR B 1 452 ? 29.328 -21.859 -28.016 1 46.41 452 THR B C 1
ATOM 7336 O O . THR B 1 452 ? 30.25 -21.125 -27.656 1 46.41 452 THR B O 1
ATOM 7339 N N . ASN B 1 453 ? 29.641 -22.844 -28.844 1 46.19 453 ASN B N 1
ATOM 7340 C CA . ASN B 1 453 ? 30.781 -23 -29.734 1 46.19 453 ASN B CA 1
ATOM 7341 C C . ASN B 1 453 ? 30.969 -21.781 -30.625 1 46.19 453 ASN B C 1
ATOM 7343 O O . ASN B 1 453 ? 30.016 -21.047 -30.891 1 46.19 453 ASN B O 1
ATOM 7347 N N . LEU B 1 454 ? 32.25 -21.438 -31.062 1 46.28 454 LEU B N 1
ATOM 7348 C CA . LEU B 1 454 ? 32.781 -20.312 -31.812 1 46.28 454 LEU B CA 1
ATOM 7349 C C . LEU B 1 454 ? 31.984 -20.078 -33.094 1 46.28 454 LEU B C 1
ATOM 7351 O O . LEU B 1 454 ? 31.844 -18.938 -33.531 1 46.28 454 LEU B O 1
ATOM 7355 N N . ARG B 1 455 ? 31.875 -21.125 -33.875 1 49.34 455 ARG B N 1
ATOM 7356 C CA . ARG B 1 455 ? 31.297 -21.016 -35.219 1 49.34 455 ARG B CA 1
ATOM 7357 C C . ARG B 1 455 ? 29.875 -20.453 -35.156 1 49.34 455 ARG B C 1
ATOM 7359 O O . ARG B 1 455 ? 29.422 -19.781 -36.062 1 49.34 455 ARG B O 1
ATOM 7366 N N . GLU B 1 456 ? 29.016 -20.656 -34.125 1 56.53 456 GLU B N 1
ATOM 7367 C CA . GLU B 1 456 ? 27.609 -20.375 -33.875 1 56.53 456 GLU B CA 1
ATOM 7368 C C . GLU B 1 456 ? 27.438 -18.969 -33.312 1 56.53 456 GLU B C 1
ATOM 7370 O O . GLU B 1 456 ? 26.312 -18.5 -33.125 1 56.53 456 GLU B O 1
ATOM 7375 N N . SER B 1 457 ? 28.562 -18.328 -33.281 1 63.53 457 SER B N 1
ATOM 7376 C CA . SER B 1 457 ? 28.641 -17.016 -32.656 1 63.53 457 SER B CA 1
ATOM 7377 C C . SER B 1 457 ? 27.984 -15.938 -33.5 1 63.53 457 SER B C 1
ATOM 7379 O O . SER B 1 457 ? 27.281 -15.07 -32.969 1 63.53 457 SER B O 1
ATOM 7381 N N . GLN B 1 458 ? 28.203 -16.109 -34.844 1 70.12 458 GLN B N 1
ATOM 7382 C CA . GLN B 1 458 ? 27.656 -15.062 -35.688 1 70.12 458 GLN B CA 1
ATOM 7383 C C . GLN B 1 458 ? 26.125 -15.133 -35.719 1 70.12 458 GLN B C 1
ATOM 7385 O O . GLN B 1 458 ? 25.453 -14.102 -35.75 1 70.12 458 GLN B O 1
ATOM 7390 N N . ARG B 1 459 ? 25.625 -16.297 -35.844 1 71.44 459 ARG B N 1
ATOM 7391 C CA . ARG B 1 459 ? 24.188 -16.469 -35.875 1 71.44 459 ARG B CA 1
ATOM 7392 C C . ARG B 1 459 ? 23.547 -15.984 -34.562 1 71.44 459 ARG B C 1
ATOM 7394 O O . ARG B 1 459 ? 22.516 -15.328 -34.562 1 71.44 459 ARG B O 1
ATOM 7401 N N . VAL B 1 460 ? 24.234 -16.312 -33.562 1 75.38 460 VAL B N 1
ATOM 7402 C CA . VAL B 1 460 ? 23.734 -15.891 -32.281 1 75.38 460 VAL B CA 1
ATOM 7403 C C . VAL B 1 460 ? 23.766 -14.367 -32.188 1 75.38 460 VAL B C 1
ATOM 7405 O O . VAL B 1 460 ? 22.844 -13.75 -31.641 1 75.38 460 VAL B O 1
ATOM 7408 N N . TYR B 1 461 ? 24.812 -13.852 -32.75 1 80.5 461 TYR B N 1
ATOM 7409 C CA . TYR B 1 461 ? 24.938 -12.398 -32.719 1 80.5 461 TYR B CA 1
ATOM 7410 C C . TYR B 1 461 ? 23.797 -11.734 -33.5 1 80.5 461 TYR B C 1
ATOM 7412 O O . TYR B 1 461 ? 23.219 -10.758 -33 1 80.5 461 TYR B O 1
ATOM 7420 N N . THR B 1 462 ? 23.531 -12.258 -34.594 1 81.88 462 THR B N 1
ATOM 7421 C CA . THR B 1 462 ? 22.469 -11.672 -35.438 1 81.88 462 THR B CA 1
ATOM 7422 C C . THR B 1 462 ? 21.125 -11.781 -34.75 1 81.88 462 THR B C 1
ATOM 7424 O O . THR B 1 462 ? 20.312 -10.844 -34.781 1 81.88 462 THR B O 1
ATOM 7427 N N . LYS B 1 463 ? 20.875 -12.836 -34.156 1 79.94 463 LYS B N 1
ATOM 7428 C CA . LYS B 1 463 ? 19.609 -13.039 -33.469 1 79.94 463 LYS B CA 1
ATOM 7429 C C . LYS B 1 463 ? 19.5 -12.094 -32.25 1 79.94 463 LYS B C 1
ATOM 7431 O O . LYS B 1 463 ? 18.422 -11.523 -32.031 1 79.94 463 LYS B O 1
ATOM 7436 N N . LEU B 1 464 ? 20.609 -12.016 -31.594 1 85.44 464 LEU B N 1
ATOM 7437 C CA . LEU B 1 464 ? 20.609 -11.148 -30.422 1 85.44 464 LEU B CA 1
ATOM 7438 C C . LEU B 1 464 ? 20.484 -9.688 -30.812 1 85.44 464 LEU B C 1
ATOM 7440 O O . LEU B 1 464 ? 19.891 -8.891 -30.094 1 85.44 464 LEU B O 1
ATOM 7444 N N . LEU B 1 465 ? 21.078 -9.398 -31.922 1 89 465 LEU B N 1
ATOM 7445 C CA . LEU B 1 465 ? 20.938 -8.031 -32.406 1 89 465 LEU B CA 1
ATOM 7446 C C . LEU B 1 465 ? 19.484 -7.711 -32.75 1 89 465 LEU B C 1
ATOM 7448 O O . LEU B 1 465 ? 19 -6.617 -32.438 1 89 465 LEU B O 1
ATOM 7452 N N . ALA B 1 466 ? 18.891 -8.633 -33.406 1 87.31 466 ALA B N 1
ATOM 7453 C CA . ALA B 1 466 ? 17.469 -8.453 -33.688 1 87.31 466 ALA B CA 1
ATOM 7454 C C . ALA B 1 466 ? 16.656 -8.273 -32.406 1 87.31 466 ALA B C 1
ATOM 7456 O O . ALA B 1 466 ? 15.758 -7.434 -32.344 1 87.31 466 ALA B O 1
ATOM 7457 N N . LYS B 1 467 ? 16.969 -9.047 -31.469 1 85.12 467 LYS B N 1
ATOM 7458 C CA . LYS B 1 467 ? 16.297 -8.953 -30.188 1 85.12 467 LYS B CA 1
ATOM 7459 C C . LYS B 1 467 ? 16.562 -7.602 -29.531 1 85.12 467 LYS B C 1
ATOM 7461 O O . LYS B 1 467 ? 15.664 -7 -28.938 1 85.12 467 LYS B O 1
ATOM 7466 N N . ALA B 1 468 ? 17.75 -7.16 -29.609 1 90.44 468 ALA B N 1
ATOM 7467 C CA . ALA B 1 468 ? 18.141 -5.871 -29.031 1 90.44 468 ALA B CA 1
ATOM 7468 C C . ALA B 1 468 ? 17.359 -4.73 -29.688 1 90.44 468 ALA B C 1
ATOM 7470 O O . ALA B 1 468 ? 16.969 -3.775 -29.016 1 90.44 468 ALA B O 1
ATOM 7471 N N . GLU B 1 469 ? 17.156 -4.926 -30.922 1 90.56 469 GLU B N 1
ATOM 7472 C CA . GLU B 1 469 ? 16.391 -3.908 -31.641 1 90.56 469 GLU B CA 1
ATOM 7473 C C . GLU B 1 469 ? 14.953 -3.859 -31.156 1 90.56 469 GLU B C 1
ATOM 7475 O O . GLU B 1 469 ? 14.375 -2.779 -31 1 90.56 469 GLU B O 1
ATOM 7480 N N . ILE B 1 470 ? 14.453 -4.961 -30.938 1 88.31 470 ILE B N 1
ATOM 7481 C CA . ILE B 1 470 ? 13.086 -5.027 -30.438 1 88.31 470 ILE B CA 1
ATOM 7482 C C . ILE B 1 470 ? 13.016 -4.445 -29.031 1 88.31 470 ILE B C 1
ATOM 7484 O O . ILE B 1 470 ? 12.062 -3.748 -28.672 1 88.31 470 ILE B O 1
ATOM 7488 N N . ILE B 1 471 ? 13.992 -4.73 -28.25 1 90.12 471 ILE B N 1
ATOM 7489 C CA . ILE B 1 471 ? 14.047 -4.238 -26.875 1 90.12 471 ILE B CA 1
ATOM 7490 C C . ILE B 1 471 ? 14.062 -2.713 -26.875 1 90.12 471 ILE B C 1
ATOM 7492 O O . ILE B 1 471 ? 13.273 -2.08 -26.156 1 90.12 471 ILE B O 1
ATOM 7496 N N . VAL B 1 472 ? 14.898 -2.16 -27.703 1 90.69 472 VAL B N 1
ATOM 7497 C CA . VAL B 1 472 ? 15.023 -0.708 -27.766 1 90.69 472 VAL B CA 1
ATOM 7498 C C . VAL B 1 472 ? 13.734 -0.101 -28.297 1 90.69 472 VAL B C 1
ATOM 7500 O O . VAL B 1 472 ? 13.266 0.925 -27.797 1 90.69 472 VAL B O 1
ATOM 7503 N N . GLY B 1 473 ? 13.203 -0.723 -29.25 1 87.81 473 GLY B N 1
ATOM 7504 C CA . GLY B 1 473 ? 11.93 -0.267 -29.781 1 87.81 473 GLY B CA 1
ATOM 7505 C C . GLY B 1 473 ? 10.805 -0.279 -28.766 1 87.81 473 GLY B C 1
ATOM 7506 O O . GLY B 1 473 ? 10.039 0.678 -28.672 1 87.81 473 GLY B O 1
ATOM 7507 N N . SER B 1 474 ? 10.75 -1.342 -28.047 1 87.69 474 SER B N 1
ATOM 7508 C CA . SER B 1 474 ? 9.734 -1.476 -27.016 1 87.69 474 SER B CA 1
ATOM 7509 C C . SER B 1 474 ? 9.938 -0.45 -25.891 1 87.69 474 SER B C 1
ATOM 7511 O O . SER B 1 474 ? 8.977 0.148 -25.406 1 87.69 474 SER B O 1
ATOM 7513 N N . ALA B 1 475 ? 11.141 -0.286 -25.484 1 88.69 475 ALA B N 1
ATOM 7514 C CA . ALA B 1 475 ? 11.477 0.694 -24.453 1 88.69 475 ALA B CA 1
ATOM 7515 C C . ALA B 1 475 ? 11.078 2.104 -24.891 1 88.69 475 ALA B C 1
ATOM 7517 O O . ALA B 1 475 ? 10.578 2.889 -24.094 1 88.69 475 ALA B O 1
ATOM 7518 N N . ASN B 1 476 ? 11.281 2.371 -26.125 1 86.5 476 ASN B N 1
ATOM 7519 C CA . ASN B 1 476 ? 10.922 3.672 -26.688 1 86.5 476 ASN B CA 1
ATOM 7520 C C . ASN B 1 476 ? 9.414 3.906 -26.656 1 86.5 476 ASN B C 1
ATOM 7522 O O . ASN B 1 476 ? 8.961 5.012 -26.359 1 86.5 476 ASN B O 1
ATOM 7526 N N . LYS B 1 477 ? 8.719 2.896 -26.969 1 85.44 477 LYS B N 1
ATOM 7527 C CA . LYS B 1 477 ? 7.266 2.992 -26.953 1 85.44 477 LYS B CA 1
ATOM 7528 C C . LYS B 1 477 ? 6.738 3.242 -25.547 1 85.44 477 LYS B C 1
ATOM 7530 O O . LYS B 1 477 ? 5.867 4.09 -25.344 1 85.44 477 LYS B O 1
ATOM 7535 N N . ILE B 1 478 ? 7.277 2.529 -24.625 1 83.75 478 ILE B N 1
ATOM 7536 C CA . ILE B 1 478 ? 6.824 2.645 -23.25 1 83.75 478 ILE B CA 1
ATOM 7537 C C . ILE B 1 478 ? 7.23 4.004 -22.672 1 83.75 478 ILE B C 1
ATOM 7539 O O . ILE B 1 478 ? 6.434 4.676 -22.016 1 83.75 478 ILE B O 1
ATOM 7543 N N . TRP B 1 479 ? 8.477 4.371 -22.938 1 79.31 479 TRP B N 1
ATOM 7544 C CA . TRP B 1 479 ? 8.984 5.648 -22.453 1 79.31 479 TRP B CA 1
ATOM 7545 C C . TRP B 1 479 ? 8.203 6.812 -23.047 1 79.31 479 TRP B C 1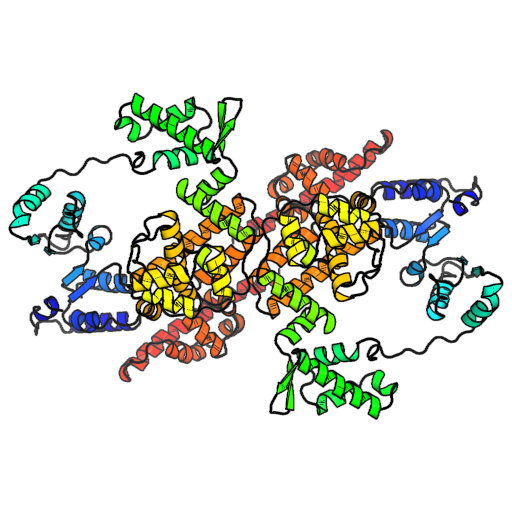
ATOM 7547 O O . TRP B 1 479 ? 7.93 7.801 -22.359 1 79.31 479 TRP B O 1
ATOM 7557 N N . GLY B 1 480 ? 7.859 6.711 -24.219 1 72.75 480 GLY B N 1
ATOM 7558 C CA . GLY B 1 480 ? 7.039 7.727 -24.859 1 72.75 480 GLY B CA 1
ATOM 7559 C C . GLY B 1 480 ? 5.695 7.922 -24.188 1 72.75 480 GLY B C 1
ATOM 7560 O O . GLY B 1 480 ? 5.242 9.055 -24 1 72.75 480 GLY B O 1
ATOM 7561 N N . LYS B 1 481 ? 5.145 6.926 -23.734 1 67.19 481 LYS B N 1
ATOM 7562 C CA . LYS B 1 481 ? 3.855 6.992 -23.047 1 67.19 481 LYS B CA 1
ATOM 7563 C C . LYS B 1 481 ? 3.988 7.668 -21.688 1 67.19 481 LYS B C 1
ATOM 7565 O O . LYS B 1 481 ? 3.107 8.43 -21.281 1 67.19 481 LYS B O 1
ATOM 7570 N N . PHE B 1 482 ? 5.051 7.301 -21.078 1 61.81 482 PHE B N 1
ATOM 7571 C CA . PHE B 1 482 ? 5.316 7.875 -19.766 1 61.81 482 PHE B CA 1
ATOM 7572 C C . PHE B 1 482 ? 5.512 9.383 -19.859 1 61.81 482 PHE B C 1
ATOM 7574 O O . PHE B 1 482 ? 5.008 10.141 -19.031 1 61.81 482 PHE B O 1
ATOM 7581 N N . VAL B 1 483 ? 6.266 9.844 -20.75 1 59.16 483 VAL B N 1
ATOM 7582 C CA . VAL B 1 483 ? 6.547 11.258 -20.938 1 59.16 483 VAL B CA 1
ATOM 7583 C C . VAL B 1 483 ? 5.262 12 -21.312 1 59.16 483 VAL B C 1
ATOM 7585 O O . VAL B 1 483 ? 5.012 13.102 -20.828 1 59.16 483 VAL B O 1
ATOM 7588 N N . GLN B 1 484 ? 4.504 11.352 -22.016 1 52.84 484 GLN B N 1
ATOM 7589 C CA . GLN B 1 484 ? 3.236 11.961 -22.406 1 52.84 484 GLN B CA 1
ATOM 7590 C C . GLN B 1 484 ? 2.309 12.109 -21.203 1 52.84 484 GLN B C 1
ATOM 7592 O O . GLN B 1 484 ? 1.619 13.125 -21.062 1 52.84 484 GLN B O 1
ATOM 7597 N N . ALA B 1 485 ? 2.354 11.25 -20.406 1 50.97 485 ALA B N 1
ATOM 7598 C CA . ALA B 1 485 ? 1.504 11.297 -19.219 1 50.97 485 ALA B CA 1
ATOM 7599 C C . ALA B 1 485 ? 1.969 12.391 -18.25 1 50.97 485 ALA B C 1
ATOM 7601 O O . ALA B 1 485 ? 1.15 13.031 -17.578 1 50.97 485 ALA B O 1
ATOM 7602 N N . PHE B 1 486 ? 3.189 12.469 -18.062 1 48.97 486 PHE B N 1
ATOM 7603 C CA . PHE B 1 486 ? 3.748 13.516 -17.203 1 48.97 486 PHE B CA 1
ATOM 7604 C C . PHE B 1 486 ? 3.496 14.891 -17.812 1 48.97 486 PHE B C 1
ATOM 7606 O O . PHE B 1 486 ? 3.322 15.875 -17.078 1 48.97 486 PHE B O 1
ATOM 7613 N N . LEU B 1 487 ? 3.561 15 -19.078 1 42.81 487 LEU B N 1
ATOM 7614 C CA . LEU B 1 487 ? 3.322 16.281 -19.75 1 42.81 487 LEU B CA 1
ATOM 7615 C C . LEU B 1 487 ? 1.837 16.625 -19.75 1 42.81 487 LEU B C 1
ATOM 7617 O O . LEU B 1 487 ? 1.468 17.797 -19.797 1 42.81 487 LEU B O 1
ATOM 7621 N N . LEU B 1 488 ? 1.094 15.727 -19.5 1 37.28 488 LEU B N 1
ATOM 7622 C CA . LEU B 1 488 ? -0.33 16.047 -19.438 1 37.28 488 LEU B CA 1
ATOM 7623 C C . LEU B 1 488 ? -0.778 16.25 -18 1 37.28 488 LEU B C 1
ATOM 7625 O O . LEU B 1 488 ? -0.379 15.5 -17.094 1 37.28 488 LEU B O 1
#

Solvent-accessible surface area (backbone atoms only — not comparable to full-atom values): 52139 Å² total; per-residue (Å²): 103,72,65,36,70,66,44,74,80,55,86,75,56,51,69,66,50,54,51,51,29,51,46,48,51,49,53,41,38,67,38,94,70,39,60,55,71,64,48,64,65,18,33,72,66,17,25,46,72,48,54,72,46,43,41,70,69,54,44,49,54,52,52,50,34,37,75,73,57,54,30,78,43,76,51,61,49,76,69,49,47,79,68,53,94,67,62,27,53,63,34,76,36,86,43,61,55,61,85,93,41,66,58,50,46,61,57,50,48,42,42,50,58,34,20,26,26,87,93,78,37,97,58,53,40,68,44,77,47,66,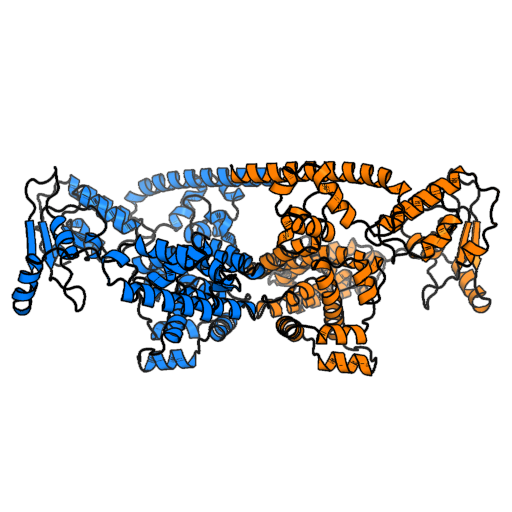53,79,89,44,44,65,61,50,52,48,41,73,67,46,71,72,75,75,89,69,56,66,44,39,72,92,62,53,24,42,57,41,50,51,51,44,34,29,49,72,61,74,26,39,35,67,66,48,44,52,55,54,50,63,71,37,63,48,45,77,71,45,58,66,69,59,50,55,50,50,49,51,53,42,53,51,48,37,39,75,71,52,28,30,41,77,45,94,87,59,31,46,40,47,29,60,60,27,37,17,23,49,72,29,72,41,47,65,69,56,28,52,52,48,51,54,52,50,52,52,38,25,61,44,30,43,58,72,45,59,50,39,56,31,34,71,29,32,54,85,72,58,96,72,68,71,75,82,54,40,61,57,50,39,53,54,59,70,68,45,53,71,53,39,50,51,30,40,44,73,74,66,51,50,69,67,58,41,53,51,36,44,72,68,66,65,81,74,80,53,63,68,60,40,44,48,53,51,20,48,55,45,14,56,53,47,50,41,37,26,64,44,43,52,59,52,58,50,14,61,70,68,71,46,45,41,11,52,50,54,49,45,56,55,52,25,50,56,41,34,52,24,52,27,44,26,25,51,56,64,64,40,53,58,62,21,52,33,48,51,58,50,46,55,27,56,71,41,18,21,47,79,82,38,51,72,44,35,68,26,54,94,21,43,28,59,50,32,48,46,36,32,76,71,70,38,63,40,48,63,47,40,33,70,45,57,36,76,70,41,32,64,51,55,52,68,69,44,78,81,82,71,58,76,86,56,44,60,61,49,46,52,53,40,38,54,48,24,44,48,28,25,52,38,21,37,55,54,44,50,51,52,54,49,57,72,74,100,102,71,66,39,71,66,43,74,80,54,87,74,56,49,71,66,50,53,52,51,28,50,47,50,50,50,53,41,39,66,37,95,69,39,61,55,72,64,48,64,64,18,33,71,64,17,22,45,73,47,53,71,47,44,42,71,68,53,47,48,54,52,52,50,34,38,75,71,59,56,30,76,43,74,50,62,48,76,69,50,47,80,67,54,94,69,62,28,52,64,34,76,36,86,43,60,54,60,84,93,39,66,57,50,46,60,56,49,48,42,43,48,60,34,19,26,26,86,91,78,36,98,57,52,40,70,44,77,48,68,53,79,90,43,44,64,63,50,53,48,42,74,67,46,71,72,75,75,90,71,55,68,46,39,72,92,60,53,23,42,57,41,50,52,50,44,34,28,49,71,60,76,26,40,35,68,67,47,44,53,56,54,50,63,72,38,64,48,46,78,72,43,58,66,68,60,50,54,50,50,48,51,52,41,52,49,50,37,38,74,70,52,29,31,41,78,46,94,87,60,32,45,39,47,28,60,60,26,37,17,20,50,73,29,72,39,47,65,69,56,29,52,52,47,50,54,53,50,54,52,38,25,60,46,31,42,58,71,45,61,50,40,57,31,33,70,31,32,53,87,73,57,96,70,68,70,76,82,56,38,60,56,50,38,53,54,59,70,69,45,55,69,53,39,50,52,30,41,43,74,72,68,50,51,71,70,58,41,52,49,36,44,72,66,66,66,80,73,80,53,64,68,59,40,45,48,54,51,18,48,56,45,14,56,53,48,50,40,37,27,65,43,45,52,59,50,58,50,13,62,71,69,70,46,44,41,12,51,49,55,49,46,54,54,51,26,51,55,41,33,54,25,51,29,45,26,26,51,57,64,64,39,53,58,62,21,51,33,48,50,56,51,45,54,27,56,72,44,18,20,46,79,83,37,50,72,43,34,69,26,56,93,22,43,26,59,51,30,48,46,34,33,77,69,70,38,65,41,49,63,49,38,32,69,44,56,35,75,71,42,32,66,50,54,53,68,69,43,78,81,81,73,58,77,86,57,44,61,62,48,46,53,53,40,38,54,50,25,42,49,29,24,52,37,21,36,55,53,45,51,50,50,53,49,52,72,73,92

InterPro domains:
  IPR001650 Helicase, C-terminal domain-like [PF00271] (45-119)
  IPR001650 Helicase, C-terminal domain-like [PS51194] (1-161)
  IPR001650 Helicase, C-terminal domain-like [SM00490] (37-119)
  IPR027417 P-loop containing nucleoside triphosphate hydrolase [G3DSA:3.40.50.300] (4-147)
  IPR027417 P-loop containing nucleoside triphosphate hydrolase [SSF52540] (29-146)
  IPR036390 Winged helix DNA-binding domain superfamily [SSF46785] (151-231)
  IPR046931 DNA polymerase theta-like, helix-turn-helix domain [PF20470] (124-214)
  IPR048960 POLQ-like, helical domain [PF21099] (238-396)
  IPR050474 Helicase Hel308/SKI2-like [PTHR47961] (24-456)
  IPR057220 Domain of unknown function DUF7898 [PF25453] (402-479)